Protein AF-A0A662YTM9-F1 (afdb_monomer_lite)

Foldseek 3Di:
DDWDWDDDPNFIKIKDDDDDDDDDPPDDDDDDDDDDDADADDDDDDDDDDDDDDDDDDDDDDDDDDDDDDDDDDDDDDDDDDDDDDDDPDDDIDMDTLVQWFKWFWDDDCFTWIWTAGPVRDIDDIDTDRHDCPVVVVVVSCVPWPWAADPVDNRMIGTQDDPCVVVVVVCVVPVPDNVPNVVVCVPDVPVVVVPPLPPPLPPPPPPDDDDDDDDDDDDDDDDPCVPCVPDPDPPPDPDDDPDDDPDPDDDDPDDDDADDDDAQDPVNQVVQADPVGHRNCVPVVCCNHPSDPDPCVPPVVLPPPPPVVLLVLLLVQLLPEPCVDPCNHDPPRVLSVLLSVLLQVVCVVCVVQHDDRQLSLQLSLLCVVVVDSVSSSVVSVVVCVVQVCCRDPVNVVLQVLLVVLLVVLLQPFAVQLVLCLVLVNSSVVLCSVCNNNVLSQQAPSVLSVVLVVVQVVCPPHVVLSSLLVVLVCVVCSVVCVVVVDHPVRVSVVSVVNGHPDDSVSSSVSSNVSVVVVVVLVVQPKDWPDKDWDQDPVDNSDIDIDTDIDHDLVSVVVVVVSSVRRHPDDDDVVPCVVRDPCPPPDDDPPFDDAFFFLQCLLVQQVAADDDFLADDPPAPCNVPPVLSVVLNVQNVQQNPDGPPDQRDWDDDDQLLLQLLLVLLVLLVVCCVPAADPLLVVQVVVCVVFQVDDSRDQGTQRRLQVLLCVQANAGEGEHRADTPLLSQLLCLLLNYHYAYAAAGDSVDSQDDLGCGSLLVVQQQSSQSSHNLSSLLSNLLSLLSHRFDPLVSLLSVLLCCLPQAFAWEADPNAIHDNHSVLSRHSVLSVVCRDPNAAEAADASVPSSPDDDDSPDHDNYHHYDNDSVRSSVNSVVVSVVGDHQWHWDQDNVRSGIQTHNDPVSVVVVVVVVVVVVVVVSVVVSVCCVPPVD

pLDDT: mean 70.59, std 24.56, range [21.88, 98.44]

Radius of gyration: 43.76 Å; chains: 1; bounding box: 80×128×124 Å

InterPro domains:
  IPR000195 Rab-GAP-TBC domain [PF00566] (307-481)
  IPR000195 Rab-GAP-TBC domain [PS50086] (180-459)
  IPR000195 Rab-GAP-TBC domain [SM00164] (246-484)
  IPR001273 Aromatic amino acid hydroxylase [PTHR11473] (510-928)
  IPR005963 Tryptophan 5-monooxygenase [TIGR01270] (507-924)
  IPR018301 Aromatic amino acid hydroxylase, iron/copper binding site [PS00367] (753-764)
  IPR019774 Aromatic amino acid hydroxylase, C-terminal [PF00351] (591-920)
  IPR019774 Aromatic amino acid hydroxylase, C-terminal [PR00372] (619-638)
  IPR019774 Aromatic amino acid hydroxylase, C-terminal [PR00372] (710-732)
  IPR019774 Aromatic amino acid hydroxylase, C-terminal [PR00372] (774-793)
  IPR019774 Aromatic amino acid hydroxylase, C-terminal [PR00372] (814-832)
  IPR019774 Aromatic amino acid hydroxylase, C-terminal [PR00372] (845-864)
  IPR019774 Aromatic amino acid hydroxylase, C-terminal [PR00372] (880-898)
  IPR019774 Aromatic amino acid hydroxylase, C-terminal [PS51410] (578-924)
  IPR021935 Small G protein signalling modulator 1/2, Rab-binding domain [PF12068] (32-172)
  IPR035969 Rab-GAP-TBC domain superfamily [SSF47923] (310-418)
  IPR035969 Rab-GAP-TBC domain superfamily [SSF47923] (395-517)
  IPR036329 Aromatic amino acid monoxygenase, C-terminal domain superfamily [SSF56534] (590-923)
  IPR036951 Aromatic amino acid hydroxylase superfamily [G3DSA:1.10.800.10] (583-929)
  IPR041904 Tryptophan 5-hydroxylase, catalytic domain [cd03346] (591-877)

Structure (mmCIF, N/CA/C/O backbone):
data_AF-A0A662YTM9-F1
#
_entry.id   AF-A0A662YTM9-F1
#
loop_
_atom_site.group_PDB
_atom_site.id
_atom_site.type_symbol
_atom_site.label_atom_id
_atom_site.label_alt_id
_atom_site.label_comp_id
_atom_site.label_asym_id
_atom_site.label_entity_id
_atom_site.label_seq_id
_atom_site.pdbx_PDB_ins_code
_atom_site.Cartn_x
_atom_site.Cartn_y
_atom_site.Cartn_z
_atom_site.occupancy
_atom_site.B_iso_or_equiv
_atom_site.auth_seq_id
_atom_site.auth_comp_id
_atom_site.auth_asym_id
_atom_site.auth_atom_id
_atom_site.pdbx_PDB_model_num
ATOM 1 N N . MET A 1 1 ? 3.601 64.163 -19.901 1.00 48.66 1 MET A N 1
ATOM 2 C CA . MET A 1 1 ? 4.148 63.364 -18.777 1.00 48.66 1 MET A CA 1
ATOM 3 C C . MET A 1 1 ? 3.571 61.963 -18.907 1.00 48.66 1 MET A C 1
ATOM 5 O O . MET A 1 1 ? 2.441 61.875 -19.371 1.00 48.66 1 MET A O 1
ATOM 9 N N . ALA A 1 2 ? 4.310 60.903 -18.575 1.00 45.44 2 ALA A N 1
ATOM 10 C CA . ALA A 1 2 ? 3.860 59.524 -18.781 1.00 45.44 2 ALA A CA 1
ATOM 11 C C . ALA A 1 2 ? 3.824 58.744 -17.459 1.00 45.44 2 ALA A C 1
ATOM 13 O O . ALA A 1 2 ? 4.772 58.798 -16.676 1.00 45.44 2 ALA A O 1
ATOM 14 N N . ALA A 1 3 ? 2.732 58.015 -17.234 1.00 50.56 3 ALA A N 1
ATOM 15 C CA . ALA A 1 3 ? 2.561 57.075 -16.132 1.00 50.56 3 ALA A CA 1
ATOM 16 C C . ALA A 1 3 ? 2.044 55.750 -16.701 1.00 50.56 3 ALA A C 1
ATOM 18 O O . ALA A 1 3 ? 1.132 55.758 -17.531 1.00 50.56 3 ALA A O 1
ATOM 19 N N . SER A 1 4 ? 2.605 54.627 -16.266 1.00 49.44 4 SER A N 1
ATOM 20 C CA . SER A 1 4 ? 2.210 53.295 -16.726 1.00 49.44 4 SER A CA 1
ATOM 21 C C . SER A 1 4 ? 2.137 52.306 -15.566 1.00 49.44 4 SER A C 1
ATOM 23 O O . SER A 1 4 ? 2.869 52.411 -14.584 1.00 49.44 4 SER A O 1
ATOM 25 N N . ALA A 1 5 ? 1.226 51.341 -15.691 1.00 50.53 5 ALA A N 1
ATOM 26 C CA . ALA A 1 5 ? 1.127 50.176 -14.824 1.00 50.53 5 ALA A CA 1
ATOM 27 C C . ALA A 1 5 ? 1.207 48.935 -15.718 1.00 50.53 5 ALA A C 1
ATOM 29 O O . ALA A 1 5 ? 0.429 48.811 -16.666 1.00 50.53 5 ALA A O 1
ATOM 30 N N . ALA A 1 6 ? 2.165 48.052 -15.450 1.00 51.41 6 ALA A N 1
ATOM 31 C CA . ALA A 1 6 ? 2.406 46.856 -16.250 1.00 51.41 6 ALA A CA 1
ATOM 32 C C . ALA A 1 6 ? 2.897 45.704 -15.366 1.00 51.41 6 ALA A C 1
ATOM 34 O O . ALA A 1 6 ? 3.540 45.927 -14.339 1.00 51.41 6 ALA A O 1
ATOM 35 N N . GLY A 1 7 ? 2.609 44.472 -15.787 1.00 43.28 7 GLY A N 1
ATOM 36 C CA . GLY A 1 7 ? 3.242 43.287 -15.218 1.00 43.28 7 GLY A CA 1
ATOM 37 C C . GLY A 1 7 ? 4.648 43.114 -15.789 1.00 43.28 7 GLY A C 1
ATOM 38 O O . GLY A 1 7 ? 4.822 43.133 -17.009 1.00 43.28 7 GLY A O 1
ATOM 39 N N . LYS A 1 8 ? 5.637 42.924 -14.915 1.00 38.62 8 LYS A N 1
ATOM 40 C CA . LYS A 1 8 ? 6.994 42.493 -15.267 1.00 38.62 8 LYS A CA 1
ATOM 41 C C . LYS A 1 8 ? 7.448 41.440 -14.270 1.00 38.62 8 LYS A C 1
ATOM 43 O O . LYS A 1 8 ? 7.275 41.620 -13.072 1.00 38.62 8 LYS A O 1
ATOM 48 N N . ASP A 1 9 ? 8.019 40.353 -14.779 1.00 38.50 9 ASP A N 1
ATOM 49 C CA . ASP A 1 9 ? 8.749 39.356 -13.985 1.00 38.50 9 ASP A CA 1
ATOM 50 C C . ASP A 1 9 ? 7.961 38.773 -12.787 1.00 38.50 9 ASP A C 1
ATOM 52 O O . ASP A 1 9 ? 8.529 38.354 -11.784 1.00 38.50 9 ASP A O 1
ATOM 56 N N . GLY A 1 10 ? 6.626 38.725 -12.907 1.00 46.97 10 GLY A N 1
ATOM 57 C CA . GLY A 1 10 ? 5.700 38.222 -11.884 1.00 46.97 10 GLY A CA 1
ATOM 58 C C . GLY A 1 10 ? 5.168 39.273 -10.900 1.00 46.97 10 GLY A C 1
ATOM 59 O O . GLY A 1 10 ? 4.186 38.999 -10.212 1.00 46.97 10 GLY A O 1
ATOM 60 N N . GLU A 1 11 ? 5.736 40.481 -10.870 1.00 46.38 11 GLU A N 1
ATOM 61 C CA . GLU A 1 11 ? 5.270 41.597 -10.040 1.00 46.38 11 GLU A CA 1
ATOM 62 C C . GLU A 1 11 ? 4.541 42.678 -10.857 1.00 46.38 11 GLU A C 1
ATOM 64 O O . GLU A 1 11 ? 4.638 42.753 -12.087 1.00 46.38 11 GLU A O 1
ATOM 69 N N . LEU A 1 12 ? 3.765 43.519 -10.164 1.00 58.22 12 LEU A N 1
ATOM 70 C CA . LEU A 1 12 ? 2.922 44.542 -10.782 1.00 58.22 12 LEU A CA 1
ATOM 71 C C . LEU A 1 12 ? 3.254 45.922 -10.209 1.00 58.22 12 LEU A C 1
ATOM 73 O O . LEU A 1 12 ? 3.000 46.222 -9.040 1.00 58.22 12 LEU A O 1
ATOM 77 N N . VAL A 1 13 ? 3.862 46.752 -11.057 1.00 54.19 13 VAL A N 1
ATOM 78 C CA . VAL A 1 13 ? 4.555 47.986 -10.666 1.00 54.19 13 VAL A CA 1
ATOM 79 C C . VAL A 1 13 ? 3.991 49.179 -11.433 1.00 54.19 13 VAL A C 1
ATOM 81 O O . VAL A 1 13 ? 3.641 49.071 -12.611 1.00 54.19 13 VAL A O 1
ATOM 84 N N . VAL A 1 14 ? 3.914 50.327 -10.757 1.00 60.53 14 VAL A N 1
ATOM 85 C CA . VAL A 1 14 ? 3.622 51.632 -11.368 1.00 60.53 14 VAL A CA 1
ATOM 86 C C . VAL A 1 14 ? 4.927 52.394 -11.568 1.00 60.53 14 VAL A C 1
ATOM 88 O O . VAL A 1 14 ? 5.715 52.512 -10.631 1.00 60.53 14 VAL A O 1
ATOM 91 N N . GLU A 1 15 ? 5.135 52.948 -12.762 1.00 59.75 15 GLU A N 1
ATOM 92 C CA . GLU A 1 15 ? 6.271 53.815 -13.095 1.00 59.75 15 GLU A CA 1
ATOM 93 C C . GLU A 1 15 ? 5.786 55.181 -13.612 1.00 59.75 15 GLU A C 1
ATOM 95 O O . GLU A 1 15 ? 4.810 55.269 -14.362 1.00 59.75 15 GLU A O 1
ATOM 100 N N . TYR A 1 16 ? 6.485 56.255 -13.229 1.00 61.31 16 TYR A N 1
ATOM 101 C CA . TYR A 1 16 ? 6.232 57.618 -13.703 1.00 61.31 16 TYR A CA 1
ATOM 102 C C . TYR A 1 16 ? 7.506 58.297 -14.229 1.00 61.31 16 TYR A C 1
ATOM 104 O O . TYR A 1 16 ? 8.524 58.333 -13.531 1.00 61.31 16 TYR A O 1
ATOM 112 N N . LYS A 1 17 ? 7.434 58.889 -15.434 1.00 50.66 17 LYS A N 1
ATOM 113 C CA . LYS A 1 17 ? 8.547 59.596 -16.100 1.00 50.66 17 LYS A CA 1
ATOM 114 C C . LYS A 1 17 ? 8.104 60.903 -16.797 1.00 50.66 17 LYS A C 1
ATOM 116 O O . LYS A 1 17 ? 7.040 60.949 -17.432 1.00 50.66 17 LYS A O 1
ATOM 121 N N . PRO A 1 18 ? 8.916 61.979 -16.745 1.00 47.62 18 PRO A N 1
ATOM 122 C CA . PRO A 1 18 ? 8.770 63.118 -17.652 1.00 47.62 18 PRO A CA 1
ATOM 123 C C . PRO A 1 18 ? 9.145 62.715 -19.092 1.00 47.62 18 PRO A C 1
ATOM 125 O O . PRO A 1 18 ? 9.926 61.788 -19.287 1.00 47.62 18 PRO A O 1
ATOM 128 N N . LEU A 1 19 ? 8.598 63.413 -20.095 1.00 45.22 19 LEU A N 1
ATOM 129 C CA . LEU A 1 19 ? 9.087 63.310 -21.479 1.00 45.22 19 LEU A CA 1
ATOM 130 C C . LEU A 1 19 ? 10.205 64.331 -21.710 1.00 45.22 19 LEU A C 1
ATOM 132 O O . LEU A 1 19 ? 10.236 65.366 -21.040 1.00 45.22 19 LEU A O 1
ATOM 136 N N . GLU A 1 20 ? 11.069 64.046 -22.680 1.00 37.53 20 GLU A N 1
ATOM 137 C CA . GLU A 1 20 ? 12.100 64.964 -23.173 1.00 37.53 20 GLU A CA 1
ATOM 138 C C . GLU A 1 20 ? 11.768 65.409 -24.614 1.00 37.53 20 GLU A C 1
ATOM 140 O O . GLU A 1 20 ? 10.927 64.801 -25.274 1.00 37.53 20 GLU A O 1
ATOM 145 N N . ASP A 1 21 ? 12.342 66.542 -25.020 1.00 34.75 21 ASP A N 1
ATOM 146 C CA . ASP A 1 21 ? 11.823 67.542 -25.975 1.00 34.75 21 ASP A CA 1
ATOM 147 C C . ASP A 1 21 ? 11.325 67.075 -27.364 1.00 34.75 21 ASP A C 1
ATOM 149 O O . ASP A 1 21 ? 11.832 66.117 -27.945 1.00 34.75 21 ASP A O 1
ATOM 153 N N . GLY A 1 22 ? 10.378 67.830 -27.958 1.00 34.25 22 GLY A N 1
ATOM 154 C CA . GLY A 1 22 ? 9.913 67.551 -29.330 1.00 34.25 22 GLY A CA 1
ATOM 155 C C . GLY A 1 22 ? 8.755 68.371 -29.936 1.00 34.25 22 GLY A C 1
ATOM 156 O O . GLY A 1 22 ? 8.042 67.817 -30.768 1.00 34.25 22 GLY A O 1
ATOM 157 N N . VAL A 1 23 ? 8.516 69.643 -29.569 1.00 35.28 23 VAL A N 1
ATOM 158 C CA . VAL A 1 23 ? 7.494 70.500 -30.237 1.00 35.28 23 VAL A CA 1
ATOM 159 C C . VAL A 1 23 ? 8.000 71.939 -30.437 1.00 35.28 23 VAL A C 1
ATOM 161 O O . VAL A 1 23 ? 8.730 72.465 -29.601 1.00 35.28 23 VAL A O 1
ATOM 164 N N . ASP A 1 24 ? 7.616 72.558 -31.559 1.00 32.94 24 ASP A N 1
ATOM 165 C CA . ASP A 1 24 ? 8.043 73.892 -32.011 1.00 32.94 24 ASP A CA 1
ATOM 166 C C . ASP A 1 24 ? 7.573 75.061 -31.107 1.00 32.94 24 ASP A C 1
ATOM 168 O O . ASP A 1 24 ? 6.489 75.046 -30.525 1.00 32.94 24 ASP A O 1
ATOM 172 N N . LEU A 1 25 ? 8.401 76.107 -31.029 1.00 31.91 25 LEU A N 1
ATOM 173 C CA . LEU A 1 25 ? 8.274 77.282 -30.153 1.00 31.91 25 LEU A CA 1
ATOM 174 C C . LEU A 1 25 ? 7.500 78.461 -30.784 1.00 31.91 25 LEU A C 1
ATOM 176 O O . LEU A 1 25 ? 7.321 79.498 -30.143 1.00 31.91 25 LEU A O 1
ATOM 180 N N . SER A 1 26 ? 7.050 78.333 -32.034 1.00 29.78 26 SER A N 1
ATOM 181 C CA . SER A 1 26 ? 6.599 79.454 -32.877 1.00 29.78 26 SER A CA 1
ATOM 182 C C . SER A 1 26 ? 5.278 80.144 -32.489 1.00 29.78 26 SER A C 1
ATOM 184 O O . SER A 1 26 ? 5.025 81.248 -32.969 1.00 29.78 26 SER A O 1
ATOM 186 N N . ASN A 1 27 ? 4.445 79.553 -31.621 1.00 29.73 27 ASN A N 1
ATOM 187 C CA . ASN A 1 27 ? 3.077 80.031 -31.336 1.00 29.73 27 ASN A CA 1
ATOM 188 C C . ASN A 1 27 ? 2.823 80.515 -29.886 1.00 29.73 27 ASN A C 1
ATOM 190 O O . ASN A 1 27 ? 1.672 80.642 -29.466 1.00 29.73 27 ASN A O 1
ATOM 194 N N . MET A 1 28 ? 3.864 80.820 -29.100 1.00 28.69 28 MET A N 1
ATOM 195 C CA . MET A 1 28 ? 3.689 81.386 -27.751 1.00 28.69 28 MET A CA 1
ATOM 196 C C . MET A 1 28 ? 3.404 82.900 -27.764 1.00 28.69 28 MET A C 1
ATOM 198 O O . MET A 1 28 ? 4.314 83.717 -27.904 1.00 28.69 28 MET A O 1
ATOM 202 N N . LEU A 1 29 ? 2.152 83.290 -27.493 1.00 24.97 29 LEU A N 1
ATOM 203 C CA . LEU A 1 29 ? 1.823 84.637 -27.006 1.00 24.97 29 LEU A CA 1
ATOM 204 C C . LEU A 1 29 ? 1.776 84.642 -25.472 1.00 24.97 29 LEU A C 1
ATOM 206 O O . LEU A 1 29 ? 0.922 84.008 -24.858 1.00 24.97 29 LEU A O 1
ATOM 210 N N . TYR A 1 30 ? 2.699 85.378 -24.851 1.00 26.84 30 TYR A N 1
ATOM 211 C CA . TYR A 1 30 ? 2.781 85.507 -23.396 1.00 26.84 30 TYR A CA 1
ATOM 212 C C . TYR A 1 30 ? 1.666 86.396 -22.822 1.00 26.84 30 TYR A C 1
ATOM 214 O O . TYR A 1 30 ? 1.567 87.576 -23.160 1.00 26.84 30 TYR A O 1
ATOM 222 N N . ALA A 1 31 ? 0.934 85.866 -21.841 1.00 23.20 31 ALA A N 1
ATOM 223 C CA . ALA A 1 31 ? 0.278 86.649 -20.795 1.00 23.20 31 ALA A CA 1
ATOM 224 C C . ALA A 1 31 ? 1.023 86.412 -19.468 1.00 23.20 31 ALA A C 1
ATOM 226 O O . ALA A 1 31 ? 1.487 85.305 -19.194 1.00 23.20 31 ALA A O 1
ATOM 227 N N . GLY A 1 32 ? 1.228 87.468 -18.681 1.00 27.53 32 GLY A N 1
ATOM 228 C CA . GLY A 1 32 ? 2.169 87.446 -17.561 1.00 27.53 32 GLY A CA 1
ATOM 229 C C . GLY A 1 32 ? 1.555 87.071 -16.211 1.00 27.53 32 GLY A C 1
ATOM 230 O O . GLY A 1 32 ? 0.574 87.681 -15.805 1.00 27.53 32 GLY A O 1
ATOM 231 N N . LYS A 1 33 ? 2.280 86.204 -15.488 1.00 35.59 33 LYS A N 1
ATOM 232 C CA . LYS A 1 33 ? 2.150 85.841 -14.063 1.00 35.59 33 LYS A CA 1
ATOM 233 C C . LYS A 1 33 ? 0.935 85.012 -13.612 1.00 35.59 33 LYS A C 1
ATOM 235 O O . LYS A 1 33 ? -0.209 85.326 -13.896 1.00 35.59 33 LYS A O 1
ATOM 240 N N . ASP A 1 34 ? 1.297 84.056 -12.753 1.00 32.56 34 ASP A N 1
ATOM 241 C CA . ASP A 1 34 ? 0.518 83.365 -11.721 1.00 32.56 34 ASP A CA 1
ATOM 242 C C . ASP A 1 34 ? -0.637 82.442 -12.177 1.00 32.56 34 ASP A C 1
ATOM 244 O O . ASP A 1 34 ? -1.502 82.802 -12.963 1.00 32.56 34 ASP A O 1
ATOM 248 N N . SER A 1 35 ? -0.676 81.240 -11.580 1.00 25.56 35 SER A N 1
ATOM 249 C CA . SER A 1 35 ? -1.536 80.078 -11.912 1.00 25.56 35 SER A CA 1
ATOM 250 C C . SER A 1 35 ? -1.122 79.281 -13.164 1.00 25.56 35 SER A C 1
ATOM 252 O O . SER A 1 35 ? -0.999 79.804 -14.267 1.00 25.56 35 SER A O 1
ATOM 254 N N . SER A 1 36 ? -0.898 77.975 -12.991 1.00 30.27 36 SER A N 1
ATOM 255 C CA . SER A 1 36 ? -0.356 77.073 -14.016 1.00 30.27 36 SER A CA 1
ATOM 256 C C . SER A 1 36 ? -1.427 76.382 -14.871 1.00 30.27 36 SER A C 1
ATOM 258 O O . SER A 1 36 ? -2.260 75.663 -14.334 1.00 30.27 36 SER A O 1
ATOM 260 N N . SER A 1 37 ? -1.301 76.504 -16.196 1.00 28.20 37 SER A N 1
ATOM 261 C CA . SER A 1 37 ? -1.663 75.496 -17.219 1.00 28.20 37 SER A CA 1
ATOM 262 C C . SER A 1 37 ? -2.998 74.734 -17.086 1.00 28.20 37 SER A C 1
ATOM 264 O O . SER A 1 37 ? -3.103 73.697 -16.423 1.00 28.20 37 SER A O 1
ATOM 266 N N . VAL A 1 38 ? -3.963 75.201 -17.876 1.00 23.20 38 VAL A N 1
ATOM 267 C CA . VAL A 1 38 ? -5.218 74.546 -18.284 1.00 23.20 38 VAL A CA 1
ATOM 268 C C . VAL A 1 38 ? -4.973 73.659 -19.527 1.00 23.20 38 VAL A C 1
ATOM 270 O O . VAL A 1 38 ? -4.211 74.086 -20.387 1.00 23.20 38 VAL A O 1
ATOM 273 N N . VAL A 1 39 ? -5.573 72.450 -19.563 1.00 26.31 39 VAL A N 1
ATOM 274 C CA . VAL A 1 39 ? -6.318 71.747 -20.660 1.00 26.31 39 VAL A CA 1
ATOM 275 C C . VAL A 1 39 ? -5.818 71.987 -22.118 1.00 26.31 39 VAL A C 1
ATOM 277 O O . VAL A 1 39 ? -5.562 73.111 -22.517 1.00 26.31 39 VAL A O 1
ATOM 280 N N . GLU A 1 40 ? -5.638 70.996 -23.008 1.00 23.55 40 GLU A N 1
ATOM 281 C CA . GLU A 1 40 ? -6.665 70.049 -23.492 1.00 23.55 40 GLU A CA 1
ATOM 282 C C . GLU A 1 40 ? -6.084 68.817 -24.222 1.00 23.55 40 GLU A C 1
ATOM 284 O O . GLU A 1 40 ? -4.988 68.893 -24.774 1.00 23.55 40 GLU A O 1
ATOM 289 N N . TRP A 1 41 ? -6.828 67.703 -24.272 1.00 23.42 41 TRP A N 1
ATOM 290 C CA . TRP A 1 41 ? -6.665 66.625 -25.268 1.00 23.42 41 TRP A CA 1
ATOM 291 C C . TRP A 1 41 ? -7.917 66.598 -26.150 1.00 23.42 41 TRP A C 1
ATOM 293 O O . TRP A 1 41 ? -9.028 66.538 -25.623 1.00 23.42 41 TRP A O 1
ATOM 303 N N . THR A 1 42 ? -7.760 66.566 -27.473 1.00 24.41 42 THR A N 1
ATOM 304 C CA . THR A 1 42 ? -8.874 66.322 -28.401 1.00 24.41 42 THR A CA 1
ATOM 305 C C . THR A 1 42 ? -8.960 64.848 -28.799 1.00 24.41 42 THR A C 1
ATOM 307 O O . THR A 1 42 ? -7.962 64.156 -28.992 1.00 24.41 42 THR A O 1
ATOM 310 N N . GLN A 1 43 ? -10.196 64.356 -28.872 1.00 24.59 43 GLN A N 1
ATOM 311 C CA . GLN A 1 43 ? -10.535 62.965 -29.177 1.00 24.59 43 GLN A CA 1
ATOM 312 C C . GLN A 1 43 ? -10.393 62.659 -30.676 1.00 24.59 43 GLN A C 1
ATOM 314 O O . GLN A 1 43 ? -10.465 63.556 -31.513 1.00 24.59 43 GLN A O 1
ATOM 319 N N . SER A 1 44 ? -10.331 61.370 -31.021 1.00 29.66 44 SER A N 1
ATOM 320 C CA . SER A 1 44 ? -10.654 60.888 -32.369 1.00 29.66 44 SER A CA 1
ATOM 321 C C . SER A 1 44 ? -11.756 59.822 -32.303 1.00 29.66 44 SER A C 1
ATOM 323 O O . SER A 1 44 ? -11.654 58.889 -31.504 1.00 29.66 44 SER A O 1
ATOM 325 N N . PRO A 1 45 ? -12.823 59.955 -33.112 1.00 31.38 45 PRO A N 1
ATOM 326 C CA . PRO A 1 45 ? -13.769 58.867 -33.327 1.00 31.38 45 PRO A CA 1
ATOM 327 C C . PRO A 1 45 ? -13.986 58.522 -34.815 1.00 31.38 45 PRO A C 1
ATOM 329 O O . PRO A 1 45 ? -14.348 59.368 -35.626 1.00 31.38 45 PRO A O 1
ATOM 332 N N . THR A 1 46 ? -13.920 57.217 -35.098 1.00 26.27 46 THR A N 1
ATOM 333 C CA . THR A 1 46 ? -14.663 56.473 -36.144 1.00 26.27 46 THR A CA 1
ATOM 334 C C . THR A 1 46 ? -14.435 56.704 -37.656 1.00 26.27 46 THR A C 1
ATOM 336 O O . THR A 1 46 ? -14.547 57.798 -38.187 1.00 26.27 46 THR A O 1
ATOM 339 N N . GLU A 1 47 ? -14.351 55.549 -38.334 1.00 25.34 47 GLU A N 1
ATOM 340 C CA . GLU A 1 47 ? -14.773 55.218 -39.713 1.00 25.34 47 GLU A CA 1
ATOM 341 C C . GLU A 1 47 ? -13.880 55.466 -40.965 1.00 25.34 47 GLU A C 1
ATOM 343 O O . GLU A 1 47 ? -13.641 56.581 -41.410 1.00 25.34 47 GLU A O 1
ATOM 348 N N . ARG A 1 48 ? -13.625 54.323 -41.640 1.00 24.30 48 ARG A N 1
ATOM 349 C CA . ARG A 1 48 ? -13.558 54.046 -43.100 1.00 24.30 48 ARG A CA 1
ATOM 350 C C . ARG A 1 48 ? -12.275 54.231 -43.943 1.00 24.30 48 ARG A C 1
ATOM 352 O O . ARG A 1 48 ? -11.683 55.291 -44.067 1.00 24.30 48 ARG A O 1
ATOM 359 N N . THR A 1 49 ? -12.082 53.175 -44.751 1.00 22.86 49 THR A N 1
ATOM 360 C CA . THR A 1 49 ? -11.527 53.099 -46.126 1.00 22.86 49 THR A CA 1
ATOM 361 C C . THR A 1 49 ? -10.024 53.255 -46.415 1.00 22.86 49 THR A C 1
ATOM 363 O O . THR A 1 49 ? -9.523 54.351 -46.594 1.00 22.86 49 THR A O 1
ATOM 366 N N . GLN A 1 50 ? -9.442 52.094 -46.758 1.00 24.39 50 GLN A N 1
ATOM 367 C CA . GLN A 1 50 ? -8.657 51.796 -47.976 1.00 24.39 50 GLN A CA 1
ATOM 368 C C . GLN A 1 50 ? -7.252 52.393 -48.233 1.00 24.39 50 GLN A C 1
ATOM 370 O O . GLN A 1 50 ? -7.045 53.596 -48.260 1.00 24.39 50 GLN A O 1
ATOM 375 N N . LYS A 1 51 ? -6.409 51.467 -48.731 1.00 24.64 51 LYS A N 1
ATOM 376 C CA . LYS A 1 51 ? -5.282 51.598 -49.682 1.00 24.64 51 LYS A CA 1
ATOM 377 C C . LYS A 1 51 ? -3.884 52.005 -49.183 1.00 24.64 51 LYS A C 1
ATOM 379 O O . LYS A 1 51 ? -3.584 53.179 -49.053 1.00 24.64 51 LYS A O 1
ATOM 384 N N . ASN A 1 52 ? -3.035 50.969 -49.189 1.00 23.05 52 ASN A N 1
ATOM 385 C CA . ASN A 1 52 ? -1.770 50.841 -49.937 1.00 23.05 52 ASN A CA 1
ATOM 386 C C . ASN A 1 52 ? -0.567 51.757 -49.640 1.00 23.05 52 ASN A C 1
ATOM 388 O O . ASN A 1 52 ? -0.705 52.952 -49.428 1.00 23.05 52 ASN A O 1
ATOM 392 N N . ALA A 1 53 ? 0.603 51.157 -49.914 1.00 23.66 53 ALA A N 1
ATOM 393 C CA . ALA A 1 53 ? 1.863 51.779 -50.335 1.00 23.66 53 ALA A CA 1
ATOM 394 C C . ALA A 1 53 ? 2.694 52.525 -49.262 1.00 23.66 53 ALA A C 1
ATOM 396 O O . ALA A 1 53 ? 2.150 53.259 -48.449 1.00 23.66 53 ALA A O 1
ATOM 397 N N . GLU A 1 54 ? 4.032 52.440 -49.249 1.00 23.23 54 GLU A N 1
ATOM 398 C CA . GLU A 1 54 ? 4.974 51.418 -49.770 1.00 23.23 54 GLU A CA 1
ATOM 399 C C . GLU A 1 54 ? 6.414 51.775 -49.329 1.00 23.23 54 GLU A C 1
ATOM 401 O O . GLU A 1 54 ? 6.640 52.926 -48.973 1.00 23.23 54 GLU A O 1
ATOM 406 N N . HIS A 1 55 ? 7.371 50.838 -49.461 1.00 24.73 55 HIS A N 1
ATOM 407 C CA . HIS A 1 55 ? 8.841 51.026 -49.365 1.00 24.73 55 HIS A CA 1
ATOM 408 C C . HIS A 1 55 ? 9.389 51.567 -48.007 1.00 24.73 55 HIS A C 1
ATOM 410 O O . HIS A 1 55 ? 8.918 52.553 -47.461 1.00 24.73 55 HIS A O 1
ATOM 416 N N . GLN A 1 56 ? 10.281 50.877 -47.281 1.00 22.39 56 GLN A N 1
ATOM 417 C CA . GLN A 1 56 ? 11.658 50.410 -47.567 1.00 22.39 56 GLN A CA 1
ATOM 418 C C . GLN A 1 56 ? 12.767 51.475 -47.406 1.00 22.39 56 GLN A C 1
ATOM 420 O O . GLN A 1 56 ? 12.602 52.627 -47.789 1.00 22.39 56 GLN A O 1
ATOM 425 N N . HIS A 1 57 ? 13.930 50.975 -46.953 1.00 24.00 57 HIS A N 1
ATOM 426 C CA . HIS A 1 57 ? 15.283 51.565 -46.896 1.00 24.00 57 HIS A CA 1
ATOM 427 C C . HIS A 1 57 ? 15.687 52.433 -45.681 1.00 24.00 57 HIS A C 1
ATOM 429 O O . HIS A 1 57 ? 14.898 53.242 -45.208 1.00 24.00 57 HIS A O 1
ATOM 435 N N . SER A 1 58 ? 16.935 52.369 -45.176 1.00 22.14 58 SER A N 1
ATOM 436 C CA . SER A 1 58 ? 17.951 51.275 -45.163 1.00 22.14 58 SER A CA 1
ATOM 437 C C . SER A 1 58 ? 19.212 51.678 -44.368 1.00 22.14 58 SER A C 1
ATOM 439 O O . SER A 1 58 ? 19.624 52.824 -44.503 1.00 22.14 58 SER A O 1
ATOM 441 N N . TYR A 1 59 ? 19.886 50.688 -43.751 1.00 24.02 59 TYR A N 1
ATOM 442 C CA . TYR A 1 59 ? 21.352 50.609 -43.496 1.00 24.02 59 TYR A CA 1
ATOM 443 C C . TYR A 1 59 ? 21.909 51.547 -42.384 1.00 24.02 59 TYR A C 1
ATOM 445 O O . TYR A 1 59 ? 21.538 52.710 -42.306 1.00 24.02 59 TYR A O 1
ATOM 453 N N . GLU A 1 60 ? 22.591 51.033 -41.344 1.00 23.64 60 GLU A N 1
ATOM 454 C CA . GLU A 1 60 ? 24.046 50.713 -41.190 1.00 23.64 60 GLU A CA 1
ATOM 455 C C . GLU A 1 60 ? 24.732 51.783 -40.300 1.00 23.64 60 GLU A C 1
ATOM 457 O O . GLU A 1 60 ? 24.278 52.922 -40.271 1.00 23.64 60 GLU A O 1
ATOM 462 N N . ALA A 1 61 ? 25.811 51.538 -39.543 1.00 26.02 61 ALA A N 1
ATOM 463 C CA . ALA A 1 61 ? 26.425 50.306 -39.017 1.00 26.02 61 ALA A CA 1
ATOM 464 C C . ALA A 1 61 ? 27.386 50.676 -37.851 1.00 26.02 61 ALA A C 1
ATOM 466 O O . ALA A 1 61 ? 27.744 51.842 -37.723 1.00 26.02 61 ALA A O 1
ATOM 467 N N . GLU A 1 62 ? 27.788 49.672 -37.055 1.00 24.45 62 GLU A N 1
ATOM 468 C CA . GLU A 1 62 ? 29.071 49.517 -36.317 1.00 24.45 62 GLU A CA 1
ATOM 469 C C . GLU A 1 62 ? 29.677 50.662 -35.459 1.00 24.45 62 GLU A C 1
ATOM 471 O O . GLU A 1 62 ? 29.794 51.810 -35.867 1.00 24.45 62 GLU A O 1
ATOM 476 N N . TRP A 1 63 ? 30.190 50.306 -34.271 1.00 26.17 63 TRP A N 1
ATOM 477 C CA . TRP A 1 63 ? 31.633 50.338 -33.934 1.00 26.17 63 TRP A CA 1
ATOM 478 C C . TRP A 1 63 ? 31.877 49.594 -32.604 1.00 26.17 63 TRP A C 1
ATOM 480 O O . TRP A 1 63 ? 30.934 49.295 -31.871 1.00 26.17 63 TRP A O 1
ATOM 490 N N . ASP A 1 64 ? 33.131 49.228 -32.332 1.00 24.34 64 ASP A N 1
ATOM 491 C CA . ASP A 1 64 ? 33.462 47.985 -31.618 1.00 24.34 64 ASP A CA 1
ATOM 492 C C . ASP A 1 64 ? 34.354 48.161 -30.358 1.00 24.34 64 ASP A C 1
ATOM 494 O O . ASP A 1 64 ? 34.990 49.194 -30.153 1.00 24.34 64 ASP A O 1
ATOM 498 N N . MET A 1 65 ? 34.461 47.077 -29.579 1.00 23.66 65 MET A N 1
ATOM 499 C CA . MET A 1 65 ? 35.598 46.663 -28.736 1.00 23.66 65 MET A CA 1
ATOM 500 C C . MET A 1 65 ? 35.990 47.394 -27.414 1.00 23.66 65 MET A C 1
ATOM 502 O O . MET A 1 65 ? 36.728 48.373 -27.392 1.00 23.66 65 MET A O 1
ATOM 506 N N . ILE A 1 66 ? 35.742 46.659 -26.309 1.00 23.66 66 ILE A N 1
ATOM 507 C CA . ILE A 1 66 ? 36.748 46.147 -25.328 1.00 23.66 66 ILE A CA 1
ATOM 508 C C . ILE A 1 66 ? 37.271 47.014 -24.141 1.00 23.66 66 ILE A C 1
ATOM 510 O O . ILE A 1 66 ? 37.790 48.105 -24.312 1.00 23.66 66 ILE A O 1
ATOM 514 N N . ASN A 1 67 ? 37.202 46.398 -22.935 1.00 21.92 67 ASN A N 1
ATOM 515 C CA . ASN A 1 67 ? 38.049 46.440 -21.705 1.00 21.92 67 ASN A CA 1
ATOM 516 C C . ASN A 1 67 ? 38.823 47.741 -21.335 1.00 21.92 67 ASN A C 1
ATOM 518 O O . ASN A 1 67 ? 39.509 48.331 -22.152 1.00 21.92 67 ASN A O 1
ATOM 522 N N . THR A 1 68 ? 38.979 48.198 -20.081 1.00 22.17 68 THR A N 1
ATOM 523 C CA . THR A 1 68 ? 39.075 47.559 -18.735 1.00 22.17 68 THR A CA 1
ATOM 524 C C . THR A 1 68 ? 38.969 48.700 -17.659 1.00 22.17 68 THR A C 1
ATOM 526 O O . THR A 1 68 ? 38.729 49.834 -18.053 1.00 22.17 68 THR A O 1
ATOM 529 N N . VAL A 1 69 ? 39.129 48.615 -16.319 1.00 21.88 69 VAL A N 1
ATOM 530 C CA . VAL A 1 69 ? 39.589 47.614 -15.317 1.00 21.88 69 VAL A CA 1
ATOM 531 C C . VAL A 1 69 ? 38.697 47.695 -14.052 1.00 21.88 69 VAL A C 1
ATOM 533 O O . VAL A 1 69 ? 38.156 48.748 -13.727 1.00 21.88 69 VAL A O 1
ATOM 536 N N . SER A 1 70 ? 38.598 46.604 -13.287 1.00 23.39 70 SER A N 1
ATOM 537 C CA . SER A 1 70 ? 37.966 46.498 -11.957 1.00 23.39 70 SER A CA 1
ATOM 538 C C . SER A 1 70 ? 38.638 47.321 -10.841 1.00 23.39 70 SER A C 1
ATOM 540 O O . SER A 1 70 ? 39.857 47.442 -10.850 1.00 23.39 70 SER A O 1
ATOM 542 N N . PHE A 1 71 ? 37.905 47.655 -9.759 1.00 22.89 71 PHE A N 1
ATOM 543 C CA . PHE A 1 71 ? 38.433 47.537 -8.379 1.00 22.89 71 PHE A CA 1
ATOM 544 C C . PHE A 1 71 ? 37.355 47.265 -7.296 1.00 22.89 71 PHE A C 1
ATOM 546 O O . PHE A 1 71 ? 36.185 47.606 -7.429 1.00 22.89 71 PHE A O 1
ATOM 553 N N . LYS A 1 72 ? 37.789 46.580 -6.228 1.00 23.45 72 LYS A N 1
ATOM 554 C CA . LYS A 1 72 ? 37.074 46.125 -5.004 1.00 23.45 72 LYS A CA 1
ATOM 555 C C . LYS A 1 72 ? 37.140 47.217 -3.902 1.00 23.45 72 LYS A C 1
ATOM 557 O O . LYS A 1 72 ? 38.040 48.039 -3.989 1.00 23.45 72 LYS A O 1
ATOM 562 N N . LYS A 1 73 ? 36.378 47.264 -2.786 1.00 24.39 73 LYS A N 1
ATOM 563 C CA . LYS A 1 73 ? 35.156 46.608 -2.221 1.00 24.39 73 LYS A CA 1
ATOM 564 C C . LYS A 1 73 ? 34.810 47.363 -0.887 1.00 24.39 73 LYS A C 1
ATOM 566 O O . LYS A 1 73 ? 35.545 48.269 -0.518 1.00 24.39 73 LYS A O 1
ATOM 571 N N . LYS A 1 74 ? 33.718 47.004 -0.178 1.00 22.28 74 LYS A N 1
ATOM 572 C CA . LYS A 1 74 ? 33.328 47.408 1.218 1.00 22.28 74 LYS A CA 1
ATOM 573 C C . LYS A 1 74 ? 34.516 47.601 2.209 1.00 22.28 74 LYS A C 1
ATOM 575 O O . LYS A 1 74 ? 35.498 46.880 2.025 1.00 22.28 74 LYS A O 1
ATOM 580 N N . PRO A 1 75 ? 34.398 48.394 3.315 1.00 27.95 75 PRO A N 1
ATOM 581 C CA . PRO A 1 75 ? 33.163 48.654 4.091 1.00 27.95 75 PRO A CA 1
ATOM 582 C C . PRO A 1 75 ? 32.923 50.110 4.586 1.00 27.95 75 PRO A C 1
ATOM 584 O O . PRO A 1 75 ? 33.692 51.020 4.308 1.00 27.95 75 PRO A O 1
ATOM 587 N N . TYR A 1 76 ? 31.841 50.298 5.358 1.00 22.66 76 TYR A N 1
ATOM 588 C CA . TYR A 1 76 ? 31.494 51.519 6.108 1.00 22.66 76 TYR A CA 1
ATOM 589 C C . TYR A 1 76 ? 32.076 51.507 7.535 1.00 22.66 76 TYR A C 1
ATOM 591 O O . TYR A 1 76 ? 31.959 50.490 8.218 1.00 22.66 76 TYR A O 1
ATOM 599 N N . THR A 1 77 ? 32.535 52.665 8.023 1.00 23.81 77 THR A N 1
ATOM 600 C CA . THR A 1 77 ? 32.533 53.048 9.452 1.00 23.81 77 THR A CA 1
ATOM 601 C C . THR A 1 77 ? 32.309 54.561 9.587 1.00 23.81 77 THR A C 1
ATOM 603 O O . THR A 1 77 ? 32.870 55.325 8.812 1.00 23.81 77 THR A O 1
ATOM 606 N N . ASN A 1 78 ? 31.488 54.950 10.565 1.00 26.61 78 ASN A N 1
ATOM 607 C CA . ASN A 1 78 ? 30.994 56.286 10.954 1.00 26.61 78 ASN A CA 1
ATOM 608 C C . ASN A 1 78 ? 31.851 57.537 10.621 1.00 26.61 78 ASN A C 1
ATOM 610 O O . ASN A 1 78 ? 33.057 57.549 10.853 1.00 26.61 78 ASN A O 1
ATOM 614 N N . GLY A 1 79 ? 31.181 58.645 10.261 1.00 25.06 79 GLY A N 1
ATOM 615 C CA . GLY A 1 79 ? 31.740 60.010 10.236 1.00 25.06 79 GLY A CA 1
ATOM 616 C C . GLY A 1 79 ? 30.697 61.065 9.821 1.00 25.06 79 GLY A C 1
ATOM 617 O O . GLY A 1 79 ? 30.001 60.872 8.830 1.00 25.06 79 GLY A O 1
ATOM 618 N N . GLU A 1 80 ? 30.546 62.143 10.596 1.00 25.56 80 GLU A N 1
ATOM 619 C CA . GLU A 1 80 ? 29.455 63.134 10.481 1.00 25.56 80 GLU A CA 1
ATOM 620 C C . GLU A 1 80 ? 29.785 64.358 9.596 1.00 25.56 80 GLU A C 1
ATOM 622 O O . GLU A 1 80 ? 30.914 64.842 9.602 1.00 25.56 80 GLU A O 1
ATOM 627 N N . GLY A 1 81 ? 28.749 64.956 8.982 1.00 27.02 81 GLY A N 1
ATOM 628 C CA . GLY A 1 81 ? 28.717 66.374 8.566 1.00 27.02 81 GLY A CA 1
ATOM 629 C C . GLY A 1 81 ? 29.489 66.761 7.287 1.00 27.02 81 GLY A C 1
ATOM 630 O O . GLY A 1 81 ? 30.305 66.000 6.786 1.00 27.02 81 GLY A O 1
ATOM 631 N N . THR A 1 82 ? 29.271 67.935 6.677 1.00 25.36 82 THR A N 1
ATOM 632 C CA . THR A 1 82 ? 28.275 69.017 6.899 1.00 25.36 82 THR A CA 1
ATOM 633 C C . THR A 1 82 ? 27.766 69.562 5.538 1.00 25.36 82 THR A C 1
ATOM 635 O O . THR A 1 82 ? 28.009 68.941 4.506 1.00 25.36 82 THR A O 1
ATOM 638 N N . SER A 1 83 ? 26.955 70.632 5.507 1.00 31.50 83 SER A N 1
ATOM 639 C CA . SER A 1 83 ? 25.928 70.841 4.465 1.00 31.50 83 SER A CA 1
ATOM 640 C C . SER A 1 83 ? 26.040 72.108 3.587 1.00 31.50 83 SER A C 1
ATOM 642 O O . SER A 1 83 ? 26.833 73.010 3.848 1.00 31.50 83 SER A O 1
ATOM 644 N N . ASN A 1 84 ? 25.093 72.197 2.635 1.00 30.64 84 ASN A N 1
ATOM 645 C CA . ASN A 1 84 ? 24.623 73.365 1.864 1.00 30.64 84 ASN A CA 1
ATOM 646 C C . ASN A 1 84 ? 25.349 73.697 0.545 1.00 30.64 84 ASN A C 1
ATOM 648 O O . ASN A 1 84 ? 26.556 73.538 0.437 1.00 30.64 84 ASN A O 1
ATOM 652 N N . HIS A 1 85 ? 24.718 74.363 -0.434 1.00 31.39 85 HIS A N 1
ATOM 653 C CA . HIS A 1 85 ? 23.399 74.208 -1.100 1.00 31.39 85 HIS A CA 1
ATOM 654 C C . HIS A 1 85 ? 23.180 75.436 -2.010 1.00 31.39 85 HIS A C 1
ATOM 656 O O . HIS A 1 85 ? 23.084 76.556 -1.514 1.00 31.39 85 HIS A O 1
ATOM 662 N N . VAL A 1 86 ? 23.000 75.224 -3.317 1.00 29.27 86 VAL A N 1
ATOM 663 C CA . VAL A 1 86 ? 22.332 76.161 -4.245 1.00 29.27 86 VAL A CA 1
ATOM 664 C C . VAL A 1 86 ? 21.422 75.318 -5.151 1.00 29.27 86 VAL A C 1
ATOM 666 O O . VAL A 1 86 ? 21.713 74.148 -5.387 1.00 29.27 86 VAL A O 1
ATOM 669 N N . HIS A 1 87 ? 20.278 75.857 -5.577 1.00 32.09 87 HIS A N 1
ATOM 670 C CA . HIS A 1 87 ? 19.192 75.062 -6.161 1.00 32.09 87 HIS A CA 1
ATOM 671 C C . HIS A 1 87 ? 19.447 74.570 -7.595 1.00 32.09 87 HIS A C 1
ATOM 673 O O . HIS A 1 87 ? 19.362 75.350 -8.544 1.00 32.09 87 HIS A O 1
ATOM 679 N N . GLU A 1 88 ? 19.556 73.252 -7.765 1.00 31.25 88 GLU A N 1
ATOM 680 C CA . GLU A 1 88 ? 19.032 72.585 -8.961 1.00 31.25 88 GLU A CA 1
ATOM 681 C C . GLU A 1 88 ? 17.507 72.412 -8.851 1.00 31.25 88 GLU A C 1
ATOM 683 O O . GLU A 1 88 ? 16.958 72.204 -7.765 1.00 31.25 88 GLU A O 1
ATOM 688 N N . ARG A 1 89 ? 16.806 72.464 -9.991 1.00 34.38 89 ARG A N 1
ATOM 689 C CA . ARG A 1 89 ? 15.411 72.010 -10.102 1.00 34.38 89 ARG A CA 1
ATOM 690 C C . ARG A 1 89 ? 15.411 70.526 -10.459 1.00 34.38 89 ARG A C 1
ATOM 692 O O . ARG A 1 89 ? 15.500 70.181 -11.635 1.00 34.38 89 ARG A O 1
ATOM 699 N N . SER A 1 90 ? 15.306 69.658 -9.459 1.00 35.75 90 SER A N 1
ATOM 700 C CA . SER A 1 90 ? 15.236 68.212 -9.673 1.00 35.75 90 SER A CA 1
ATOM 701 C C . SER A 1 90 ? 14.013 67.816 -10.517 1.00 35.75 90 SER A C 1
ATOM 703 O O . SER A 1 90 ? 12.872 68.131 -10.175 1.00 35.75 90 SER A O 1
ATOM 705 N N . LYS A 1 91 ? 14.251 67.094 -11.623 1.00 45.28 91 LYS A N 1
ATOM 706 C CA . LYS A 1 91 ? 13.230 66.281 -12.304 1.00 45.28 91 LYS A CA 1
ATOM 707 C C . LYS A 1 91 ? 12.963 65.055 -11.418 1.00 45.28 91 LYS A C 1
ATOM 709 O O . LYS A 1 91 ? 13.906 64.338 -11.097 1.00 45.28 91 LYS A O 1
ATOM 714 N N . TRP A 1 92 ? 11.713 64.808 -11.026 1.00 50.66 92 TRP A N 1
ATOM 715 C CA . TRP A 1 92 ? 11.353 63.658 -10.182 1.00 50.66 92 TRP A CA 1
ATOM 716 C C . TRP A 1 92 ? 10.730 62.535 -11.016 1.00 50.66 92 TRP A C 1
ATOM 718 O O . TRP A 1 92 ? 9.824 62.775 -11.815 1.00 50.66 92 TRP A O 1
ATOM 728 N N . ALA A 1 93 ? 11.196 61.311 -10.781 1.00 55.94 93 ALA A N 1
ATOM 729 C CA . ALA A 1 93 ? 10.620 60.058 -11.257 1.00 55.94 93 ALA A CA 1
ATOM 730 C C . ALA A 1 93 ? 10.554 59.089 -10.067 1.00 55.94 93 ALA A C 1
ATOM 732 O O . ALA A 1 93 ? 11.394 59.169 -9.168 1.00 55.94 93 ALA A O 1
ATOM 733 N N . PHE A 1 94 ? 9.554 58.211 -10.028 1.00 66.88 94 PHE A N 1
ATOM 734 C CA . PHE A 1 94 ? 9.379 57.248 -8.938 1.00 66.88 94 PHE A CA 1
ATOM 735 C C . PHE A 1 94 ? 8.653 55.984 -9.408 1.00 66.88 94 PHE A C 1
ATOM 737 O O . PHE A 1 94 ? 7.987 55.985 -10.447 1.00 66.88 94 PHE A O 1
ATOM 744 N N . PHE A 1 95 ? 8.803 54.913 -8.630 1.00 67.12 95 PHE A N 1
ATOM 745 C CA . PHE A 1 95 ? 8.206 53.602 -8.866 1.00 67.12 95 PHE A CA 1
ATOM 746 C C . PHE A 1 95 ? 7.752 52.976 -7.540 1.00 67.12 95 PHE A C 1
ATOM 748 O O . PHE A 1 95 ? 8.335 53.266 -6.496 1.00 67.12 95 PHE A O 1
ATOM 755 N N . PHE A 1 96 ? 6.717 52.133 -7.573 1.00 69.50 96 PHE A N 1
ATOM 756 C CA . PHE A 1 96 ? 6.259 51.353 -6.414 1.00 69.50 96 PHE A CA 1
ATOM 757 C C . PHE A 1 96 ? 5.478 50.102 -6.849 1.00 69.50 96 PHE A C 1
ATOM 759 O O . PHE A 1 96 ? 4.814 50.110 -7.890 1.00 69.50 96 PHE A O 1
ATOM 766 N N . ASN A 1 97 ? 5.542 49.030 -6.051 1.00 69.56 97 ASN A N 1
ATOM 767 C CA . ASN A 1 97 ? 4.711 47.839 -6.243 1.00 69.56 97 ASN A CA 1
ATOM 768 C C . ASN A 1 97 ? 3.273 48.146 -5.780 1.00 69.56 97 ASN A C 1
ATOM 770 O O . ASN A 1 97 ? 3.055 48.730 -4.716 1.00 69.56 97 ASN A O 1
ATOM 774 N N . VAL A 1 98 ? 2.273 47.772 -6.582 1.00 66.50 98 VAL A N 1
ATOM 775 C CA . VAL A 1 98 ? 0.859 48.093 -6.311 1.00 66.50 98 VAL A CA 1
ATOM 776 C C . VAL A 1 98 ? 0.333 47.392 -5.049 1.00 66.50 98 VAL A C 1
ATOM 778 O O . VAL A 1 98 ? -0.587 47.899 -4.407 1.00 66.50 98 VAL A O 1
ATOM 781 N N . ILE A 1 99 ? 0.953 46.285 -4.627 1.00 66.06 99 ILE A N 1
ATOM 782 C CA . ILE A 1 99 ? 0.633 45.589 -3.374 1.00 66.06 99 ILE A CA 1
ATOM 783 C C . ILE A 1 99 ? 0.935 46.467 -2.152 1.00 66.06 99 ILE A C 1
ATOM 785 O O . ILE A 1 99 ? 0.225 46.334 -1.155 1.00 66.06 99 ILE A O 1
ATOM 789 N N . ASP A 1 100 ? 1.907 47.381 -2.211 1.00 72.69 100 ASP A N 1
ATOM 790 C CA . ASP A 1 100 ? 2.312 48.235 -1.080 1.00 72.69 100 ASP A CA 1
ATOM 791 C C . ASP A 1 100 ? 1.507 49.533 -0.955 1.00 72.69 100 ASP A C 1
ATOM 793 O O . ASP A 1 100 ? 1.678 50.294 0.000 1.00 72.69 100 ASP A O 1
ATOM 797 N N . LEU A 1 101 ? 0.588 49.782 -1.888 1.00 73.25 101 LEU A N 1
ATOM 798 C CA . LEU A 1 101 ? -0.284 50.947 -1.864 1.00 73.25 101 LEU A CA 1
ATOM 799 C C . LEU A 1 101 ? -1.322 50.842 -0.729 1.00 73.25 101 LEU A C 1
ATOM 801 O O . LEU A 1 101 ? -1.921 49.790 -0.504 1.00 73.25 101 LEU A O 1
ATOM 805 N N . LYS A 1 102 ? -1.538 51.947 -0.004 1.00 78.31 102 LYS A N 1
ATOM 806 C CA . LYS A 1 102 ? -2.470 52.042 1.135 1.00 78.31 102 LYS A CA 1
ATOM 807 C C . LYS A 1 102 ? -3.663 52.948 0.828 1.00 78.31 102 LYS A C 1
ATOM 809 O O . LYS A 1 102 ? -4.807 52.568 1.068 1.00 78.31 102 LYS A O 1
ATOM 814 N N . THR A 1 103 ? -3.414 54.147 0.298 1.00 81.81 103 THR A N 1
ATOM 815 C CA . THR A 1 103 ? -4.469 55.087 -0.134 1.00 81.81 103 THR A CA 1
ATOM 816 C C . THR A 1 103 ? -4.041 55.894 -1.359 1.00 81.81 103 THR A C 1
ATOM 818 O O . THR A 1 103 ? -2.849 56.094 -1.594 1.00 81.81 103 THR A O 1
ATOM 821 N N . ILE A 1 104 ? -5.022 56.391 -2.113 1.00 82.75 104 ILE A N 1
ATOM 822 C CA . ILE A 1 104 ? -4.848 57.374 -3.188 1.00 82.75 104 ILE A CA 1
ATOM 823 C C . ILE A 1 104 ? -5.685 58.598 -2.818 1.00 82.75 104 ILE A C 1
ATOM 825 O O . ILE A 1 104 ? -6.903 58.499 -2.694 1.00 82.75 104 ILE A O 1
ATOM 829 N N . LYS A 1 105 ? -5.057 59.759 -2.635 1.00 83.19 105 LYS A N 1
ATOM 830 C CA . LYS A 1 105 ? -5.761 61.015 -2.344 1.00 83.19 105 LYS A CA 1
ATOM 831 C C . LYS A 1 105 ? -5.966 61.789 -3.641 1.00 83.19 105 LYS A C 1
ATOM 833 O O . LYS A 1 105 ? -4.992 62.105 -4.323 1.00 83.19 105 LYS A O 1
ATOM 838 N N . ILE A 1 106 ? -7.221 62.081 -3.965 1.00 81.62 106 ILE A N 1
ATOM 839 C CA . ILE A 1 106 ? -7.655 62.824 -5.147 1.00 81.62 106 ILE A CA 1
ATOM 840 C C . ILE A 1 106 ? -7.895 64.275 -4.739 1.00 81.62 106 ILE A C 1
ATOM 842 O O . ILE A 1 106 ? -8.778 64.571 -3.938 1.00 81.62 106 ILE A O 1
ATOM 846 N N . LYS A 1 107 ? -7.152 65.215 -5.315 1.00 76.56 107 LYS A N 1
ATOM 847 C CA . LYS A 1 107 ? -7.415 66.647 -5.142 1.00 76.56 107 LYS A CA 1
ATOM 848 C C . LYS A 1 107 ? -7.879 67.275 -6.446 1.00 76.56 107 LYS A C 1
ATOM 850 O O . LYS A 1 107 ? -7.299 67.025 -7.497 1.00 76.56 107 LYS A O 1
ATOM 855 N N . LEU A 1 108 ? -8.912 68.107 -6.348 1.00 68.00 108 LEU A N 1
ATOM 856 C CA . LEU A 1 108 ? -9.520 68.844 -7.454 1.00 68.00 108 LEU A CA 1
ATOM 857 C C . LEU A 1 108 ? -9.334 70.342 -7.203 1.00 68.00 108 LEU A C 1
ATOM 859 O O . LEU A 1 108 ? -10.067 70.944 -6.419 1.00 68.00 108 LEU A O 1
ATOM 863 N N . GLU A 1 109 ? -8.326 70.918 -7.853 1.00 58.53 109 GLU A N 1
ATOM 864 C CA . GLU A 1 109 ? -7.938 72.330 -7.750 1.00 58.53 109 GLU A CA 1
ATOM 865 C C . GLU A 1 109 ? -7.634 72.831 -9.174 1.00 58.53 109 GLU A C 1
ATOM 867 O O . GLU A 1 109 ? -6.488 72.885 -9.604 1.00 58.53 109 GLU A O 1
ATOM 872 N N . GLY A 1 110 ? -8.688 73.075 -9.963 1.00 55.03 110 GLY A N 1
ATOM 873 C CA . GLY A 1 110 ? -8.606 73.376 -11.405 1.00 55.03 110 GLY A CA 1
ATOM 874 C C . GLY A 1 110 ? -8.398 72.140 -12.293 1.00 55.03 110 GLY A C 1
ATOM 875 O O . GLY A 1 110 ? -9.037 72.018 -13.334 1.00 55.03 110 GLY A O 1
ATOM 876 N N . TRP A 1 111 ? -7.575 71.193 -11.847 1.00 58.47 111 TRP A N 1
ATOM 877 C CA . TRP A 1 111 ? -7.381 69.863 -12.436 1.00 58.47 111 TRP A CA 1
ATOM 878 C C . TRP A 1 111 ? -7.303 68.800 -11.333 1.00 58.47 111 TRP A C 1
ATOM 880 O O . TRP A 1 111 ? -7.101 69.121 -10.154 1.00 58.47 111 TRP A O 1
ATOM 890 N N . SER A 1 112 ? -7.466 67.527 -11.705 1.00 71.00 112 SER A N 1
ATOM 891 C CA . SER A 1 112 ? -7.266 66.409 -10.784 1.00 71.00 112 SER A CA 1
ATOM 892 C C . SER A 1 112 ? -5.776 66.159 -10.545 1.00 71.00 112 SER A C 1
ATOM 894 O O . SER A 1 112 ? -4.950 66.215 -11.461 1.00 71.00 112 SER A O 1
ATOM 896 N N . HIS A 1 113 ? -5.408 65.874 -9.299 1.00 78.12 113 HIS A N 1
ATOM 897 C CA . HIS A 1 113 ? -4.096 65.335 -8.971 1.00 78.12 113 HIS A CA 1
ATOM 898 C C . HIS A 1 113 ? -4.167 64.232 -7.918 1.00 78.12 113 HIS A C 1
ATOM 900 O O . HIS A 1 113 ? -4.961 64.303 -6.978 1.00 78.12 113 HIS A O 1
ATOM 906 N N . LEU A 1 114 ? -3.349 63.198 -8.120 1.00 78.69 114 LEU A N 1
ATOM 907 C CA . LEU A 1 114 ? -3.336 61.968 -7.334 1.00 78.69 114 LEU A CA 1
ATOM 908 C C . LEU A 1 114 ? -2.068 61.904 -6.482 1.00 78.69 114 LEU A C 1
ATOM 910 O O . LEU A 1 114 ? -0.959 62.003 -7.007 1.00 78.69 114 LEU A O 1
ATOM 914 N N . VAL A 1 115 ? -2.233 61.716 -5.174 1.00 81.25 115 VAL A N 1
ATOM 915 C CA . VAL A 1 115 ? -1.140 61.476 -4.220 1.00 81.25 115 VAL A CA 1
ATOM 916 C C . VAL A 1 115 ? -1.264 60.052 -3.698 1.00 81.25 115 VAL A C 1
ATOM 918 O O . VAL A 1 115 ? -2.265 59.701 -3.075 1.00 81.25 115 VAL A O 1
ATOM 921 N N . PHE A 1 116 ? -0.248 59.234 -3.951 1.00 82.00 116 PHE A N 1
ATOM 922 C CA . PHE A 1 116 ? -0.204 57.832 -3.544 1.00 82.00 116 PHE A CA 1
ATOM 923 C C . PHE A 1 116 ? 0.498 57.727 -2.188 1.00 82.00 116 PHE A C 1
ATOM 925 O O . PHE A 1 116 ? 1.626 58.196 -2.042 1.00 82.00 116 PHE A O 1
ATOM 932 N N . CYS A 1 117 ? -0.159 57.128 -1.196 1.00 80.94 117 CYS A N 1
ATOM 933 C CA . CYS A 1 117 ? 0.442 56.834 0.105 1.00 80.94 117 CYS A CA 1
ATOM 934 C C . CYS A 1 117 ? 0.604 55.317 0.247 1.00 80.94 117 CYS A C 1
ATOM 936 O O . CYS A 1 117 ? -0.373 54.576 0.094 1.00 80.94 117 CYS A O 1
ATOM 938 N N . LEU A 1 118 ? 1.821 54.871 0.546 1.00 79.88 118 LEU A N 1
ATOM 939 C CA . LEU A 1 118 ? 2.180 53.470 0.750 1.00 79.88 118 LEU A CA 1
ATOM 940 C C . LEU A 1 118 ? 1.902 53.018 2.202 1.00 79.88 118 LEU A C 1
ATOM 942 O O . LEU A 1 118 ? 1.486 53.807 3.057 1.00 79.88 118 LEU A O 1
ATOM 946 N N . LYS A 1 119 ? 2.055 51.718 2.475 1.00 75.69 119 LYS A N 1
ATOM 947 C CA . LYS A 1 119 ? 1.731 51.085 3.772 1.00 75.69 119 LYS A CA 1
ATOM 948 C C . LYS A 1 119 ? 2.667 51.447 4.927 1.00 75.69 119 LYS A C 1
ATOM 950 O O . LYS A 1 119 ? 2.268 51.303 6.077 1.00 75.69 119 LYS A O 1
ATOM 955 N N . ASP A 1 120 ? 3.854 51.951 4.622 1.00 71.69 120 ASP A N 1
ATOM 956 C CA . ASP A 1 120 ? 4.826 52.547 5.548 1.00 71.69 120 ASP A CA 1
ATOM 957 C C . ASP A 1 120 ? 4.529 54.033 5.867 1.00 71.69 120 ASP A C 1
ATOM 959 O O . ASP A 1 120 ? 5.334 54.705 6.504 1.00 71.69 120 ASP A O 1
ATOM 963 N N . GLU A 1 121 ? 3.375 54.545 5.418 1.00 71.19 121 GLU A N 1
ATOM 964 C CA . GLU A 1 121 ? 2.961 55.958 5.415 1.00 71.19 121 GLU A CA 1
ATOM 965 C C . GLU A 1 121 ? 3.734 56.873 4.438 1.00 71.19 121 GLU A C 1
ATOM 967 O O . GLU A 1 121 ? 3.431 58.073 4.356 1.00 71.19 121 GLU A O 1
ATOM 972 N N . THR A 1 122 ? 4.671 56.347 3.635 1.00 76.88 122 THR A N 1
ATOM 973 C CA . THR A 1 122 ? 5.403 57.144 2.639 1.00 76.88 122 THR A CA 1
ATOM 974 C C . THR A 1 122 ? 4.433 57.718 1.610 1.00 76.88 122 THR A C 1
ATOM 976 O O . THR A 1 122 ? 3.725 56.999 0.905 1.00 76.88 122 THR A O 1
ATOM 979 N N . SER A 1 123 ? 4.395 59.049 1.523 1.00 77.50 123 SER A N 1
ATOM 980 C CA . SER A 1 123 ? 3.539 59.790 0.593 1.00 77.50 123 SER A CA 1
ATOM 981 C C . SER A 1 123 ? 4.352 60.243 -0.617 1.00 77.50 123 SER A C 1
ATOM 983 O O . SER A 1 123 ? 5.260 61.063 -0.490 1.00 77.50 123 SER A O 1
ATOM 985 N N . LEU A 1 124 ? 4.028 59.692 -1.785 1.00 78.19 124 LEU A N 1
ATOM 986 C CA . LEU A 1 124 ? 4.733 59.929 -3.043 1.00 78.19 124 LEU A CA 1
ATOM 987 C C . LEU A 1 124 ? 4.346 61.286 -3.672 1.00 78.19 124 LEU A C 1
ATOM 989 O O . LEU A 1 124 ? 3.284 61.831 -3.350 1.00 78.19 124 LEU A O 1
ATOM 993 N N . PRO A 1 125 ? 5.175 61.852 -4.574 1.00 75.62 125 PRO A N 1
ATOM 994 C CA . PRO A 1 125 ? 4.875 63.118 -5.243 1.00 75.62 125 PRO A CA 1
ATOM 995 C C . PRO A 1 125 ? 3.536 63.105 -5.997 1.00 75.62 125 PRO A C 1
ATOM 997 O O . PRO A 1 125 ? 3.128 62.090 -6.561 1.00 75.62 125 PRO A O 1
ATOM 1000 N N . ALA A 1 126 ? 2.864 64.257 -6.034 1.00 73.94 126 ALA A N 1
ATOM 1001 C CA . ALA A 1 126 ? 1.571 64.405 -6.695 1.00 73.94 126 ALA A CA 1
ATOM 1002 C C . ALA A 1 126 ? 1.676 64.242 -8.223 1.00 73.94 126 ALA A C 1
ATOM 1004 O O . ALA A 1 126 ? 2.423 64.963 -8.887 1.00 73.94 126 ALA A O 1
ATOM 1005 N N . LEU A 1 127 ? 0.871 63.342 -8.793 1.00 71.19 127 LEU A N 1
ATOM 1006 C CA . LEU A 1 127 ? 0.684 63.223 -10.239 1.00 71.19 127 LEU A CA 1
ATOM 1007 C C . LEU A 1 127 ? -0.467 64.132 -10.680 1.00 71.19 127 LEU A C 1
ATOM 1009 O O . LEU A 1 127 ? -1.615 63.889 -10.311 1.00 71.19 127 LEU A O 1
ATOM 1013 N N . HIS A 1 128 ? -0.172 65.176 -11.458 1.00 70.12 128 HIS A N 1
ATOM 1014 C CA . HIS A 1 128 ? -1.159 66.159 -11.916 1.00 70.12 128 HIS A CA 1
ATOM 1015 C C . HIS A 1 128 ? -1.682 65.841 -13.328 1.00 70.12 128 HIS A C 1
ATOM 1017 O O . HIS A 1 128 ? -0.924 65.824 -14.299 1.00 70.12 128 HIS A O 1
ATOM 1023 N N . PHE A 1 129 ? -2.996 65.647 -13.453 1.00 69.25 129 PHE A N 1
ATOM 1024 C CA . PHE A 1 129 ? -3.700 65.260 -14.679 1.00 69.25 129 PHE A CA 1
ATOM 1025 C C . PHE A 1 129 ? -4.392 66.480 -15.321 1.00 69.25 129 PHE A C 1
ATOM 1027 O O . PHE A 1 129 ? -5.615 66.573 -15.393 1.00 69.25 129 PHE A O 1
ATOM 1034 N N . HIS A 1 130 ? -3.592 67.439 -15.804 1.00 63.44 130 HIS A N 1
ATOM 1035 C CA . HIS A 1 130 ? -4.056 68.729 -16.360 1.00 63.44 130 HIS A CA 1
ATOM 1036 C C . HIS A 1 130 ? -5.013 68.632 -17.568 1.00 63.44 130 HIS A C 1
ATOM 1038 O O . HIS A 1 130 ? -5.642 69.625 -17.928 1.00 63.44 130 HIS A O 1
ATOM 1044 N N . GLN A 1 131 ? -5.111 67.462 -18.205 1.00 53.09 131 GLN A N 1
ATOM 1045 C CA . GLN A 1 131 ? -5.947 67.197 -19.384 1.00 53.09 131 GLN A CA 1
ATOM 1046 C C . GLN A 1 131 ? -6.958 66.054 -19.134 1.00 53.09 131 GLN A C 1
ATOM 1048 O O . GLN A 1 131 ? -7.485 65.474 -20.080 1.00 53.09 131 GLN A O 1
ATOM 1053 N N . GLY A 1 132 ? -7.220 65.707 -17.866 1.00 58.12 132 GLY A N 1
ATOM 1054 C CA . GLY A 1 132 ? -8.060 64.568 -17.483 1.00 58.12 132 GLY A CA 1
ATOM 1055 C C . GLY A 1 132 ? -7.330 63.220 -17.544 1.00 58.12 132 GLY A C 1
ATOM 1056 O O . GLY A 1 132 ? -6.101 63.157 -17.564 1.00 58.12 132 GLY A O 1
ATOM 1057 N N . GLY A 1 133 ? -8.095 62.124 -17.527 1.00 64.19 133 GLY A N 1
ATOM 1058 C CA . GLY A 1 133 ? -7.563 60.753 -17.571 1.00 64.19 133 GLY A CA 1
ATOM 1059 C C . GLY A 1 133 ? -7.148 60.157 -16.218 1.00 64.19 133 GLY A C 1
ATOM 1060 O O . GLY A 1 133 ? -6.779 58.984 -16.175 1.00 64.19 133 GLY A O 1
ATOM 1061 N N . SER A 1 134 ? -7.265 60.905 -15.112 1.00 72.62 134 SER A N 1
ATOM 1062 C CA . SER A 1 134 ? -7.059 60.386 -13.746 1.00 72.62 134 SER A CA 1
ATOM 1063 C C . SER A 1 134 ? -7.933 59.170 -13.450 1.00 72.62 134 SER A C 1
ATOM 1065 O O . SER A 1 134 ? -7.478 58.206 -12.839 1.00 72.62 134 SER A O 1
ATOM 1067 N N . ASP A 1 135 ? -9.172 59.199 -13.932 1.00 69.25 135 ASP A N 1
ATOM 1068 C CA . ASP A 1 135 ? -10.184 58.196 -13.605 1.00 69.25 135 ASP A CA 1
ATOM 1069 C C . ASP A 1 135 ? -9.936 56.914 -14.407 1.00 69.25 135 ASP A C 1
ATOM 1071 O O . ASP A 1 135 ? -9.972 55.828 -13.845 1.00 69.25 135 ASP A O 1
ATOM 1075 N N . LEU A 1 136 ? -9.511 57.037 -15.672 1.00 70.06 136 LEU A N 1
ATOM 1076 C CA . LEU A 1 136 ? -9.020 55.915 -16.485 1.00 70.06 136 LEU A CA 1
ATOM 1077 C C . LEU A 1 136 ? -7.751 55.275 -15.897 1.00 70.06 136 LEU A C 1
ATOM 1079 O O . LEU A 1 136 ? -7.575 54.061 -15.993 1.00 70.06 136 LEU A O 1
ATOM 1083 N N . PHE A 1 137 ? -6.869 56.065 -15.276 1.00 68.06 137 PHE A N 1
ATOM 1084 C CA . PHE A 1 137 ? -5.688 55.544 -14.582 1.00 68.06 137 PHE A CA 1
ATOM 1085 C C . PHE A 1 137 ? -6.076 54.783 -13.302 1.00 68.06 137 PHE A C 1
ATOM 1087 O O . PHE A 1 137 ? -5.594 53.673 -13.072 1.00 68.06 137 PHE A O 1
ATOM 1094 N N . ILE A 1 138 ? -7.006 55.328 -12.511 1.00 70.62 138 ILE A N 1
ATOM 1095 C CA . ILE A 1 138 ? -7.583 54.655 -11.337 1.00 70.62 138 ILE A CA 1
ATOM 1096 C C . ILE A 1 138 ? -8.331 53.376 -11.747 1.00 70.62 138 ILE A C 1
ATOM 1098 O O . ILE A 1 138 ? -8.143 52.340 -11.117 1.00 70.62 138 ILE A O 1
ATOM 1102 N N . ASP A 1 139 ? -9.118 53.399 -12.821 1.00 67.06 139 ASP A N 1
ATOM 1103 C CA . ASP A 1 139 ? -9.840 52.231 -13.341 1.00 67.06 139 ASP A CA 1
ATOM 1104 C C . ASP A 1 139 ? -8.901 51.173 -13.935 1.00 67.06 139 ASP A C 1
ATOM 1106 O O . ASP A 1 139 ? -9.225 49.984 -13.935 1.00 67.06 139 ASP A O 1
ATOM 1110 N N . CYS A 1 140 ? -7.706 51.564 -14.386 1.00 63.97 140 CYS A N 1
ATOM 1111 C CA . CYS A 1 140 ? -6.644 50.617 -14.711 1.00 63.97 140 CYS A CA 1
ATOM 1112 C C . CYS A 1 140 ? -6.090 49.943 -13.442 1.00 63.97 140 CYS A C 1
ATOM 1114 O O . CYS A 1 140 ? -5.941 48.724 -13.422 1.00 63.97 140 CYS A O 1
ATOM 1116 N N . LEU A 1 141 ? -5.870 50.695 -12.355 1.00 62.84 141 LEU A N 1
ATOM 1117 C CA . LEU A 1 141 ? -5.448 50.139 -11.059 1.00 62.84 141 LEU A CA 1
ATOM 1118 C C . LEU A 1 141 ? -6.524 49.246 -10.411 1.00 62.84 141 LEU A C 1
ATOM 1120 O O . LEU A 1 141 ? -6.181 48.202 -9.854 1.00 62.84 141 LEU A O 1
ATOM 1124 N N . LYS A 1 142 ? -7.817 49.584 -10.548 1.00 64.00 142 LYS A N 1
ATOM 1125 C CA . LYS A 1 142 ? -8.955 48.768 -10.066 1.00 64.00 142 LYS A CA 1
ATOM 1126 C C . LYS A 1 142 ? -8.998 47.350 -10.656 1.00 64.00 142 LYS A C 1
ATOM 1128 O O . LYS A 1 142 ? -9.633 46.477 -10.073 1.00 64.00 142 LYS A O 1
ATOM 1133 N N . LYS A 1 143 ? -8.326 47.094 -11.788 1.00 58.56 143 LYS A N 1
ATOM 1134 C CA . LYS A 1 143 ? -8.197 45.744 -12.377 1.00 58.56 143 LYS A CA 1
ATOM 1135 C C . LYS A 1 143 ? -7.242 44.833 -11.599 1.00 58.56 143 LYS A C 1
ATOM 1137 O O . LYS A 1 143 ? -7.286 43.623 -11.795 1.00 58.56 143 LYS A O 1
ATOM 1142 N N . TYR A 1 144 ? -6.386 45.403 -10.749 1.00 54.53 144 TYR A N 1
ATOM 1143 C CA . TYR A 1 144 ? -5.304 44.690 -10.064 1.00 54.53 144 TYR A CA 1
ATOM 1144 C C . TYR A 1 144 ? -5.382 44.784 -8.532 1.00 54.53 144 TYR A C 1
ATOM 1146 O O . TYR A 1 144 ? -4.882 43.898 -7.843 1.00 54.53 144 TYR A O 1
ATOM 1154 N N . VAL A 1 145 ? -6.038 45.813 -7.984 1.00 62.22 145 VAL A N 1
ATOM 1155 C CA . VAL A 1 145 ? -6.339 45.945 -6.548 1.00 62.22 145 VAL A CA 1
ATOM 1156 C C . VAL A 1 145 ? -7.760 46.455 -6.322 1.00 62.22 145 VAL A C 1
ATOM 1158 O O . VAL A 1 145 ? -8.264 47.275 -7.085 1.00 62.22 145 VAL A O 1
ATOM 1161 N N . LEU A 1 146 ? -8.406 46.001 -5.245 1.00 59.59 146 LEU A N 1
ATOM 1162 C CA . LEU A 1 146 ? -9.738 46.473 -4.870 1.00 59.59 146 LEU A CA 1
ATOM 1163 C C . LEU A 1 146 ? -9.622 47.849 -4.199 1.00 59.59 146 LEU A C 1
ATOM 1165 O O . LEU A 1 146 ? -9.080 47.965 -3.098 1.00 59.59 146 LEU A O 1
ATOM 1169 N N . ILE A 1 147 ? -10.129 48.885 -4.864 1.00 68.50 147 ILE A N 1
ATOM 1170 C CA . ILE A 1 147 ? -10.076 50.278 -4.405 1.00 68.50 147 ILE A CA 1
ATOM 1171 C C . ILE A 1 147 ? -11.491 50.735 -4.038 1.00 68.50 147 ILE A C 1
ATOM 1173 O O . ILE A 1 147 ? -12.388 50.676 -4.877 1.00 68.50 147 ILE A O 1
ATOM 1177 N N . ASN A 1 148 ? -11.673 51.204 -2.804 1.00 65.12 148 ASN A N 1
ATOM 1178 C CA . ASN A 1 148 ? -12.946 51.681 -2.257 1.00 65.12 148 ASN A CA 1
ATOM 1179 C C . ASN A 1 148 ? -12.856 53.163 -1.856 1.00 65.12 148 ASN A C 1
ATOM 1181 O O . ASN A 1 148 ? -11.773 53.666 -1.569 1.00 65.12 148 ASN A O 1
ATOM 1185 N N . GLU A 1 149 ? -13.984 53.866 -1.796 1.00 70.56 149 GLU A N 1
ATOM 1186 C CA . GLU A 1 149 ? -14.048 55.247 -1.293 1.00 70.56 149 GLU A CA 1
ATOM 1187 C C . GLU A 1 149 ? -13.977 55.289 0.246 1.00 70.56 149 GLU A C 1
ATOM 1189 O O . GLU A 1 149 ? -14.478 54.399 0.938 1.00 70.56 149 GLU A O 1
ATOM 1194 N N . SER A 1 150 ? -13.327 56.313 0.806 1.00 62.56 150 SER A N 1
ATOM 1195 C CA . SER A 1 150 ? -13.236 56.506 2.256 1.00 62.56 150 SER A CA 1
ATOM 1196 C C . SER A 1 150 ? -14.538 57.066 2.824 1.00 62.56 150 SER A C 1
ATOM 1198 O O . SER A 1 150 ? -14.946 58.178 2.498 1.00 62.56 150 SER A O 1
ATOM 1200 N N . LEU A 1 151 ? -15.112 56.353 3.797 1.00 50.78 151 LEU A N 1
ATOM 1201 C CA . LEU A 1 151 ? -16.310 56.756 4.554 1.00 50.78 151 LEU A CA 1
ATOM 1202 C C . LEU A 1 151 ? -16.159 58.068 5.359 1.00 50.78 151 LEU A C 1
ATOM 1204 O O . LEU A 1 151 ? -17.116 58.500 5.999 1.00 50.78 151 LEU A O 1
ATOM 1208 N N . PHE A 1 152 ? -14.969 58.677 5.373 1.00 56.31 152 PHE A N 1
ATOM 1209 C CA . PHE A 1 152 ? -14.655 59.894 6.133 1.00 56.31 152 PHE A CA 1
ATOM 1210 C C . PHE A 1 152 ? -14.174 61.071 5.271 1.00 56.31 152 PHE A C 1
ATOM 1212 O O . PHE A 1 152 ? -14.131 62.194 5.768 1.00 56.31 152 PHE A O 1
ATOM 1219 N N . ASP A 1 153 ? -13.783 60.827 4.016 1.00 72.56 153 ASP A N 1
ATOM 1220 C CA . ASP A 1 153 ? -13.346 61.860 3.071 1.00 72.56 153 ASP A CA 1
ATOM 1221 C C . ASP A 1 153 ? -13.459 61.315 1.641 1.00 72.56 153 ASP A C 1
ATOM 1223 O O . ASP A 1 153 ? -12.631 60.512 1.214 1.00 72.56 153 ASP A O 1
ATOM 1227 N N . GLU A 1 154 ? -14.460 61.777 0.889 1.00 64.50 154 GLU A N 1
ATOM 1228 C CA . GLU A 1 154 ? -14.719 61.402 -0.514 1.00 64.50 154 GLU A CA 1
ATOM 1229 C C . GLU A 1 154 ? -13.505 61.651 -1.434 1.00 64.50 154 GLU A C 1
ATOM 1231 O O . GLU A 1 154 ? -13.400 61.087 -2.521 1.00 64.50 154 GLU A O 1
ATOM 1236 N N . ARG A 1 155 ? -12.545 62.477 -0.993 1.00 70.31 155 ARG A N 1
ATOM 1237 C CA . ARG A 1 155 ? -11.286 62.770 -1.695 1.00 70.31 155 ARG A CA 1
ATOM 1238 C C . ARG A 1 155 ? -10.181 61.747 -1.422 1.00 70.31 155 ARG A C 1
ATOM 1240 O O . ARG A 1 155 ? -9.053 61.930 -1.881 1.00 70.31 155 ARG A O 1
ATOM 1247 N N . VAL A 1 156 ? -10.461 60.671 -0.687 1.00 76.50 156 VAL A N 1
ATOM 1248 C CA . VAL A 1 156 ? -9.499 59.606 -0.380 1.00 76.50 156 VAL A CA 1
ATOM 1249 C C . VAL A 1 156 ? -10.064 58.252 -0.786 1.00 76.50 156 VAL A C 1
ATOM 1251 O O . VAL A 1 156 ? -11.042 57.772 -0.222 1.00 76.50 156 VAL A O 1
ATOM 1254 N N . LEU A 1 157 ? -9.385 57.589 -1.717 1.00 76.94 157 LEU A N 1
ATOM 1255 C CA . LEU A 1 157 ? -9.606 56.182 -2.012 1.00 76.94 157 LEU A CA 1
ATOM 1256 C C . LEU A 1 157 ? -8.708 55.316 -1.121 1.00 76.94 157 LEU A C 1
ATOM 1258 O O . LEU A 1 157 ? -7.511 55.577 -0.976 1.00 76.94 157 LEU A O 1
ATOM 1262 N N . ILE A 1 158 ? -9.280 54.269 -0.537 1.00 72.62 158 ILE A N 1
ATOM 1263 C CA . ILE A 1 158 ? -8.604 53.283 0.305 1.00 72.62 158 ILE A CA 1
ATOM 1264 C C . ILE A 1 158 ? -8.351 52.028 -0.527 1.00 72.62 158 ILE A C 1
ATOM 1266 O O . ILE A 1 158 ? -9.265 51.488 -1.153 1.00 72.62 158 ILE A O 1
ATOM 1270 N N . VAL A 1 159 ? -7.106 51.549 -0.524 1.00 68.50 159 VAL A N 1
ATOM 1271 C CA . VAL A 1 159 ? -6.729 50.321 -1.228 1.00 68.50 159 VAL A CA 1
ATOM 1272 C C . VAL A 1 159 ? -6.856 49.147 -0.264 1.00 68.50 159 VAL A C 1
ATOM 1274 O O . VAL A 1 159 ? -6.138 49.036 0.728 1.00 68.50 159 VAL A O 1
ATOM 1277 N N . SER A 1 160 ? -7.830 48.288 -0.543 1.00 55.31 160 SER A N 1
ATOM 1278 C CA . SER A 1 160 ? -8.181 47.126 0.269 1.00 55.31 160 SER A CA 1
ATOM 1279 C C . SER A 1 160 ? -7.600 45.852 -0.339 1.00 55.31 160 SER A C 1
ATOM 1281 O O . SER A 1 160 ? -8.136 45.306 -1.300 1.00 55.31 160 SER A O 1
ATOM 1283 N N . ASN A 1 161 ? -6.505 45.352 0.235 1.00 46.09 161 ASN A N 1
ATOM 1284 C CA . ASN A 1 161 ? -5.974 44.034 -0.118 1.00 46.09 161 ASN A CA 1
ATOM 1285 C C . ASN A 1 161 ? -6.882 42.904 0.407 1.00 46.09 161 ASN A C 1
ATOM 1287 O O . ASN A 1 161 ? -7.733 43.108 1.276 1.00 46.09 161 ASN A O 1
ATOM 1291 N N . TYR A 1 162 ? -6.639 41.692 -0.107 1.00 35.47 162 TYR A N 1
ATOM 1292 C CA . TYR A 1 162 ? -7.276 40.440 0.311 1.00 35.47 162 TYR A CA 1
ATOM 1293 C C . TYR A 1 162 ? -7.374 40.327 1.845 1.00 35.47 162 TYR A C 1
ATOM 1295 O O . TYR A 1 162 ? -6.458 40.724 2.567 1.00 35.47 162 TYR A O 1
ATOM 1303 N N . ASN A 1 163 ? -8.527 39.865 2.339 1.00 36.94 163 ASN A N 1
ATOM 1304 C CA . ASN A 1 163 ? -9.131 40.416 3.558 1.00 36.94 163 ASN A CA 1
ATOM 1305 C C . ASN A 1 163 ? -8.400 40.081 4.881 1.00 36.94 163 ASN A C 1
ATOM 1307 O O . ASN A 1 163 ? -8.807 39.197 5.639 1.00 36.94 163 ASN A O 1
ATOM 1311 N N . LYS A 1 164 ? -7.363 40.867 5.202 1.00 35.72 164 LYS A N 1
ATOM 1312 C CA . LYS A 1 164 ? -6.526 40.689 6.398 1.00 35.72 164 LYS A CA 1
ATOM 1313 C C . LYS A 1 164 ? -7.262 40.920 7.726 1.00 35.72 164 LYS A C 1
ATOM 1315 O O . LYS A 1 164 ? -6.730 40.545 8.760 1.00 35.72 164 LYS A O 1
ATOM 1320 N N . SER A 1 165 ? -8.478 41.480 7.743 1.00 32.91 165 SER A N 1
ATOM 1321 C CA . SER A 1 165 ? -9.233 41.686 8.997 1.00 32.91 165 SER A CA 1
ATOM 1322 C C . SER A 1 165 ? -9.565 40.373 9.720 1.00 32.91 165 SER A C 1
ATOM 1324 O O . SER A 1 165 ? -9.586 40.324 10.952 1.00 32.91 165 SER A O 1
ATOM 1326 N N . LEU A 1 166 ? -9.764 39.292 8.960 1.00 32.59 166 LEU A N 1
ATOM 1327 C CA . LEU A 1 166 ? -10.063 37.970 9.501 1.00 32.59 166 LEU A CA 1
ATOM 1328 C C . LEU A 1 166 ? -8.778 37.286 9.991 1.00 32.59 166 LEU A C 1
ATOM 1330 O O . LEU A 1 166 ? -8.769 36.758 11.098 1.00 32.59 166 LEU A O 1
ATOM 1334 N N . SER A 1 167 ? -7.671 37.409 9.246 1.00 36.66 167 SER A N 1
ATOM 1335 C CA . SER A 1 167 ? -6.333 37.010 9.711 1.00 36.66 167 SER A CA 1
ATOM 1336 C C . SER A 1 167 ? -5.957 37.733 11.003 1.00 36.66 167 SER A C 1
ATOM 1338 O O . SER A 1 167 ? -5.670 37.071 11.987 1.00 36.66 167 SER A O 1
ATOM 1340 N N . GLN A 1 168 ? -6.084 39.063 11.057 1.00 33.03 168 GLN A N 1
ATOM 1341 C CA . GLN A 1 168 ? -5.779 39.875 12.241 1.00 33.03 168 GLN A CA 1
ATOM 1342 C C . GLN A 1 168 ? -6.640 39.479 13.454 1.00 33.03 168 GLN A C 1
ATOM 1344 O O . GLN A 1 168 ? -6.185 39.569 14.589 1.00 33.03 168 GLN A O 1
ATOM 1349 N N . SER A 1 169 ? -7.874 39.013 13.232 1.00 31.52 169 SER A N 1
ATOM 1350 C CA . SER A 1 169 ? -8.764 38.535 14.303 1.00 31.52 169 SER A CA 1
ATOM 1351 C C . SER A 1 169 ? -8.365 37.162 14.861 1.00 31.52 169 SER A C 1
ATOM 1353 O O . SER A 1 169 ? -8.682 36.872 16.011 1.00 31.52 169 SER A O 1
ATOM 1355 N N . PHE A 1 170 ? -7.665 36.334 14.076 1.00 32.72 170 PHE A N 1
ATOM 1356 C CA . PHE A 1 170 ? -7.072 35.070 14.530 1.00 32.72 170 PHE A CA 1
ATOM 1357 C C . PHE A 1 170 ? -5.636 35.258 15.050 1.00 32.72 170 PHE A C 1
ATOM 1359 O O . PHE A 1 170 ? -5.301 34.693 16.083 1.00 32.72 170 PHE A O 1
ATOM 1366 N N . GLU A 1 171 ? -4.809 36.094 14.415 1.00 36.47 171 GLU A N 1
ATOM 1367 C CA . GLU A 1 171 ? -3.473 36.474 14.902 1.00 36.47 171 GLU A CA 1
ATOM 1368 C C . GLU A 1 171 ? -3.583 37.111 16.295 1.00 36.47 171 GLU A C 1
ATOM 1370 O O . GLU A 1 171 ? -2.985 36.602 17.236 1.00 36.47 171 GLU A O 1
ATOM 1375 N N . ASN A 1 172 ? -4.471 38.095 16.498 1.00 36.41 172 ASN A N 1
ATOM 1376 C CA . ASN A 1 172 ? -4.733 38.678 17.824 1.00 36.41 172 ASN A CA 1
ATOM 1377 C C . ASN A 1 172 ? -5.319 37.673 18.849 1.00 36.41 172 ASN A C 1
ATOM 1379 O O . ASN A 1 172 ? -5.414 38.000 20.032 1.00 36.41 172 ASN A O 1
ATOM 1383 N N . LEU A 1 173 ? -5.729 36.470 18.424 1.00 33.44 173 LEU A N 1
ATOM 1384 C CA . LEU A 1 173 ? -6.153 35.369 19.300 1.00 33.44 173 LEU A CA 1
ATOM 1385 C C . LEU A 1 173 ? -4.972 34.490 19.765 1.00 33.44 173 LEU A C 1
ATOM 1387 O O . LEU A 1 173 ? -5.122 33.724 20.718 1.00 33.44 173 LEU A O 1
ATOM 1391 N N . PHE A 1 174 ? -3.815 34.595 19.101 1.00 36.00 174 PHE A N 1
ATOM 1392 C CA . PHE A 1 174 ? -2.623 33.767 19.318 1.00 36.00 174 PHE A CA 1
ATOM 1393 C C . PHE A 1 174 ? -1.347 34.561 19.674 1.00 36.00 174 PHE A C 1
ATOM 1395 O O . PHE A 1 174 ? -0.438 33.978 20.264 1.00 36.00 174 PHE A O 1
ATOM 1402 N N . ASP A 1 175 ? -1.294 35.868 19.391 1.00 32.91 175 ASP A N 1
ATOM 1403 C CA . ASP A 1 175 ? -0.141 36.751 19.663 1.00 32.91 175 ASP A CA 1
ATOM 1404 C C . ASP A 1 175 ? 0.018 37.111 21.162 1.00 32.91 175 ASP A C 1
ATOM 1406 O O . ASP A 1 175 ? 1.104 37.476 21.616 1.00 32.91 175 ASP A O 1
ATOM 1410 N N . ASP A 1 176 ? -1.042 36.964 21.976 1.00 30.28 176 ASP A N 1
ATOM 1411 C CA . ASP A 1 176 ? -1.004 37.150 23.442 1.00 30.28 176 ASP A CA 1
ATOM 1412 C C . ASP A 1 176 ? -0.297 35.950 24.110 1.00 30.28 176 ASP A C 1
ATOM 1414 O O . ASP A 1 176 ? -0.944 35.049 24.646 1.00 30.28 176 ASP A O 1
ATOM 1418 N N . THR A 1 177 ? 1.043 35.938 23.993 1.00 32.72 177 THR A N 1
ATOM 1419 C CA . THR A 1 177 ? 2.040 34.931 24.431 1.00 32.72 177 THR A CA 1
ATOM 1420 C C . THR A 1 177 ? 1.472 33.621 24.995 1.00 32.72 177 THR A C 1
ATOM 1422 O O . THR A 1 177 ? 0.924 33.570 26.097 1.00 32.72 177 THR A O 1
ATOM 1425 N N . THR A 1 178 ? 1.702 32.521 24.269 1.00 34.88 178 THR A N 1
ATOM 1426 C CA . THR A 1 178 ? 0.948 31.243 24.271 1.00 34.88 178 THR A CA 1
ATOM 1427 C C . THR A 1 178 ? 0.699 30.565 25.633 1.00 34.88 178 THR A C 1
ATOM 1429 O O . THR A 1 178 ? -0.146 29.679 25.747 1.00 34.88 178 THR A O 1
ATOM 1432 N N . PHE A 1 179 ? 1.392 30.983 26.692 1.00 36.97 179 PHE A N 1
ATOM 1433 C CA . PHE A 1 179 ? 1.170 30.551 28.074 1.00 36.97 179 PHE A CA 1
ATOM 1434 C C . PHE A 1 179 ? -0.096 31.170 28.711 1.00 36.97 179 PHE A C 1
ATOM 1436 O O . PHE A 1 179 ? -0.769 30.527 29.521 1.00 36.97 179 PHE A O 1
ATOM 1443 N N . GLY A 1 180 ? -0.439 32.413 28.352 1.00 36.59 180 GLY A N 1
ATOM 1444 C CA . GLY A 1 180 ? -1.507 33.190 28.989 1.00 36.59 180 GLY A CA 1
ATOM 1445 C C . GLY A 1 180 ? -2.919 32.726 28.624 1.00 36.59 180 GLY A C 1
ATOM 1446 O O . GLY A 1 180 ? -3.780 32.608 29.502 1.00 36.59 180 GLY A O 1
ATOM 1447 N N . LEU A 1 181 ? -3.162 32.418 27.345 1.00 35.41 181 LEU A N 1
ATOM 1448 C CA . LEU A 1 181 ? -4.489 32.022 26.860 1.00 35.41 181 LEU A CA 1
ATOM 1449 C C . LEU A 1 181 ? -4.951 30.696 27.489 1.00 35.41 181 LEU A C 1
ATOM 1451 O O . LEU A 1 181 ? -6.056 30.614 28.023 1.00 35.41 181 LEU A O 1
ATOM 1455 N N . VAL A 1 182 ? -4.065 29.693 27.530 1.00 38.47 182 VAL A N 1
ATOM 1456 C CA . VAL A 1 182 ? -4.312 28.383 28.164 1.00 38.47 182 VAL A CA 1
ATOM 1457 C C . VAL A 1 182 ? -4.639 28.542 29.654 1.00 38.47 182 VAL A C 1
ATOM 1459 O O . VAL A 1 182 ? -5.524 27.865 30.179 1.00 38.47 182 VAL A O 1
ATOM 1462 N N . GLN A 1 183 ? -3.973 29.472 30.346 1.00 36.78 183 GLN A N 1
ATOM 1463 C CA . GLN A 1 183 ? -4.198 29.724 31.770 1.00 36.78 183 GLN A CA 1
ATOM 1464 C C . GLN A 1 183 ? -5.526 30.456 32.056 1.00 36.78 183 GLN A C 1
ATOM 1466 O O . GLN A 1 183 ? -6.121 30.226 33.112 1.00 36.78 183 GLN A O 1
ATOM 1471 N N . LYS A 1 184 ? -6.017 31.291 31.125 1.00 34.16 184 LYS A N 1
ATOM 1472 C CA . LYS A 1 184 ? -7.356 31.917 31.177 1.00 34.16 184 LYS A CA 1
ATOM 1473 C C . LYS A 1 184 ? -8.462 30.906 30.830 1.00 34.16 184 LYS A C 1
ATOM 1475 O O . LYS A 1 184 ? -9.417 30.772 31.591 1.00 34.16 184 LYS A O 1
ATOM 1480 N N . PHE A 1 185 ? -8.298 30.136 29.751 1.00 34.66 185 PHE A N 1
ATOM 1481 C CA . PHE A 1 185 ? -9.280 29.144 29.283 1.00 34.66 185 PHE A CA 1
ATOM 1482 C C . PHE A 1 185 ? -9.490 28.001 30.293 1.00 34.66 185 PHE A C 1
ATOM 1484 O O . PHE A 1 185 ? -10.602 27.518 30.479 1.00 34.66 185 PHE A O 1
ATOM 1491 N N . ARG A 1 186 ? -8.440 27.628 31.041 1.00 35.25 186 ARG A N 1
ATOM 1492 C CA . ARG A 1 186 ? -8.513 26.692 32.180 1.00 35.25 186 ARG A CA 1
ATOM 1493 C C . ARG A 1 186 ? -9.239 27.263 33.417 1.00 35.25 186 ARG A C 1
ATOM 1495 O O . ARG A 1 186 ? -9.437 26.530 34.383 1.00 35.25 186 ARG A O 1
ATOM 1502 N N . LYS A 1 187 ? -9.597 28.553 33.424 1.00 34.62 187 LYS A N 1
ATOM 1503 C CA . LYS A 1 187 ? -10.184 29.267 34.574 1.00 34.62 187 LYS A CA 1
ATOM 1504 C C . LYS A 1 187 ? -11.667 29.604 34.404 1.00 34.62 187 LYS A C 1
ATOM 1506 O O . LYS A 1 187 ? -12.410 29.442 35.365 1.00 34.62 187 LYS A O 1
ATOM 1511 N N . ASP A 1 188 ? -12.083 30.047 33.219 1.00 36.62 188 ASP A N 1
ATOM 1512 C CA . ASP A 1 188 ? -13.497 30.217 32.847 1.00 36.62 188 ASP A CA 1
ATOM 1513 C C . ASP A 1 188 ? -13.671 30.033 31.325 1.00 36.62 188 ASP A C 1
ATOM 1515 O O . ASP A 1 188 ? -13.366 30.953 30.564 1.00 36.62 188 ASP A O 1
ATOM 1519 N N . PRO A 1 189 ? -14.142 28.862 30.859 1.00 35.12 189 PRO A N 1
ATOM 1520 C CA . PRO A 1 189 ? -14.378 28.627 29.436 1.00 35.12 189 PRO A CA 1
ATOM 1521 C C . PRO A 1 189 ? -15.621 29.348 28.890 1.00 35.12 189 PRO A C 1
ATOM 1523 O O . PRO A 1 189 ? -15.679 29.668 27.705 1.00 35.12 189 PRO A O 1
ATOM 1526 N N . TYR A 1 190 ? -16.650 29.564 29.716 1.00 30.64 190 TYR A N 1
ATOM 1527 C CA . TYR A 1 190 ? -18.009 29.813 29.218 1.00 30.64 190 TYR A CA 1
ATOM 1528 C C . TYR A 1 190 ? -18.211 31.274 28.805 1.00 30.64 190 TYR A C 1
ATOM 1530 O O . TYR A 1 190 ? -18.754 31.565 27.735 1.00 30.64 190 TYR A O 1
ATOM 1538 N N . THR A 1 191 ? -17.714 32.203 29.626 1.00 36.19 191 THR A N 1
ATOM 1539 C CA . THR A 1 191 ? -17.822 33.647 29.372 1.00 36.19 191 THR A CA 1
ATOM 1540 C C . THR A 1 191 ? -17.024 34.068 28.132 1.00 36.19 191 THR A C 1
ATOM 1542 O O . THR A 1 191 ? -17.461 34.937 27.376 1.00 36.19 191 THR A O 1
ATOM 1545 N N . THR A 1 192 ? -15.875 33.430 27.876 1.00 36.31 192 THR A N 1
ATOM 1546 C CA . THR A 1 192 ? -15.012 33.738 26.724 1.00 36.31 192 THR A CA 1
ATOM 1547 C C . THR A 1 192 ? -15.635 33.316 25.391 1.00 36.31 192 THR A C 1
ATOM 1549 O O . THR A 1 192 ? -15.552 34.073 24.426 1.00 36.31 192 THR A O 1
ATOM 1552 N N . THR A 1 193 ? -16.297 32.156 25.320 1.00 37.12 193 THR A N 1
ATOM 1553 C CA . THR A 1 193 ? -16.883 31.660 24.061 1.00 37.12 193 THR A CA 1
ATOM 1554 C C . THR A 1 193 ? -18.110 32.464 23.617 1.00 37.12 193 THR A C 1
ATOM 1556 O O . THR A 1 193 ? -18.230 32.791 22.438 1.00 37.12 193 THR A O 1
ATOM 1559 N N . MET A 1 194 ? -19.008 32.831 24.537 1.00 35.31 194 MET A N 1
ATOM 1560 C CA . MET A 1 194 ? -20.270 33.510 24.191 1.00 35.31 194 MET A CA 1
ATOM 1561 C C . MET A 1 194 ? -20.087 34.942 23.655 1.00 35.31 194 MET A C 1
ATOM 1563 O O . MET A 1 194 ? -20.870 35.392 22.819 1.00 35.31 194 MET A O 1
ATOM 1567 N N . GLY A 1 195 ? -19.051 35.667 24.095 1.00 34.19 195 GLY A N 1
ATOM 1568 C CA . GLY A 1 195 ? -18.862 37.079 23.731 1.00 34.19 195 GLY A CA 1
ATOM 1569 C C . GLY A 1 195 ? -18.526 37.336 22.254 1.00 34.19 195 GLY A C 1
ATOM 1570 O O . GLY A 1 195 ? -18.857 38.401 21.732 1.00 34.19 195 GLY A O 1
ATOM 1571 N N . GLY A 1 196 ? -17.885 36.380 21.570 1.00 34.59 196 GLY A N 1
ATOM 1572 C CA . GLY A 1 196 ? -17.405 36.560 20.192 1.00 34.59 196 GLY A CA 1
ATOM 1573 C C . GLY A 1 196 ? -18.482 36.402 19.112 1.00 34.59 196 GLY A C 1
ATOM 1574 O O . GLY A 1 196 ? -18.512 37.165 18.148 1.00 34.59 196 GLY A O 1
ATOM 1575 N N . PHE A 1 197 ? -19.395 35.441 19.273 1.00 30.31 197 PHE A N 1
ATOM 1576 C CA . PHE A 1 197 ? -20.315 35.036 18.200 1.00 30.31 197 PHE A CA 1
ATOM 1577 C C . PHE A 1 197 ? -21.466 36.021 17.935 1.00 30.31 197 PHE A C 1
ATOM 1579 O O . PHE A 1 197 ? -22.005 36.056 16.831 1.00 30.31 197 PHE A O 1
ATOM 1586 N N . SER A 1 198 ? -21.815 36.875 18.902 1.00 32.44 198 SER A N 1
ATOM 1587 C CA . SER A 1 198 ? -23.037 37.697 18.859 1.00 32.44 198 SER A CA 1
ATOM 1588 C C . SER A 1 198 ? -23.072 38.810 17.787 1.00 32.44 198 SER A C 1
ATOM 1590 O O . SER A 1 198 ? -24.090 39.493 17.674 1.00 32.44 198 SER A O 1
ATOM 1592 N N . LYS A 1 199 ? -21.988 39.059 17.036 1.00 33.00 199 LYS A N 1
ATOM 1593 C CA . LYS A 1 199 ? -21.908 40.164 16.051 1.00 33.00 199 LYS A CA 1
ATOM 1594 C C . LYS A 1 199 ? -21.822 39.737 14.581 1.00 33.00 199 LYS A C 1
ATOM 1596 O O . LYS A 1 199 ? -21.965 40.593 13.713 1.00 33.00 199 LYS A O 1
ATOM 1601 N N . VAL A 1 200 ? -21.603 38.455 14.284 1.00 33.53 200 VAL A N 1
ATOM 1602 C CA . VAL A 1 200 ? -21.367 37.976 12.903 1.00 33.53 200 VAL A CA 1
ATOM 1603 C C . VAL A 1 200 ? -22.677 37.779 12.122 1.00 33.53 200 VAL A C 1
ATOM 1605 O O . VAL A 1 200 ? -22.725 37.973 10.908 1.00 33.53 200 VAL A O 1
ATOM 1608 N N . THR A 1 201 ? -23.769 37.455 12.817 1.00 30.02 201 THR A N 1
ATOM 1609 C CA . THR A 1 201 ? -25.057 37.022 12.244 1.00 30.02 201 THR A CA 1
ATOM 1610 C C . THR A 1 201 ? -25.777 38.050 11.365 1.00 30.02 201 THR A C 1
ATOM 1612 O O . THR A 1 201 ? -26.576 37.653 10.521 1.00 30.02 201 THR A O 1
ATOM 1615 N N . ASN A 1 202 ? -25.503 39.351 11.515 1.00 29.64 202 ASN A N 1
ATOM 1616 C CA . ASN A 1 202 ? -26.248 40.403 10.807 1.00 29.64 202 ASN A CA 1
ATOM 1617 C C . ASN A 1 202 ? -25.716 40.746 9.404 1.00 29.64 202 ASN A C 1
ATOM 1619 O O . ASN A 1 202 ? -26.416 41.432 8.668 1.00 29.64 202 ASN A O 1
ATOM 1623 N N . TYR A 1 203 ? -24.510 40.307 9.020 1.00 31.11 203 TYR A N 1
ATOM 1624 C CA . TYR A 1 203 ? -23.898 40.686 7.730 1.00 31.11 203 TYR A CA 1
ATOM 1625 C C . TYR A 1 203 ? -23.977 39.585 6.654 1.00 31.11 203 TYR A C 1
ATOM 1627 O O . TYR A 1 203 ? -23.765 39.840 5.474 1.00 31.11 203 TYR A O 1
ATOM 1635 N N . LEU A 1 204 ? -24.314 38.351 7.044 1.00 29.94 204 LEU A N 1
ATOM 1636 C CA . LEU A 1 204 ? -24.344 37.182 6.153 1.00 29.94 204 LEU A CA 1
ATOM 1637 C C . LEU A 1 204 ? -25.548 37.129 5.190 1.00 29.94 204 LEU A C 1
ATOM 1639 O O . LEU A 1 204 ? -25.585 36.251 4.332 1.00 29.94 204 LEU A O 1
ATOM 1643 N N . PHE A 1 205 ? -26.548 38.008 5.331 1.00 28.44 205 PHE A N 1
ATOM 1644 C CA . PHE A 1 205 ? -27.864 37.783 4.715 1.00 28.44 205 PHE A CA 1
ATOM 1645 C C . PHE A 1 205 ? -28.061 38.352 3.295 1.00 28.44 205 PHE A C 1
ATOM 1647 O O . PHE A 1 205 ? -28.924 37.849 2.578 1.00 28.44 205 PHE A O 1
ATOM 1654 N N . ASP A 1 206 ? -27.261 39.336 2.865 1.00 29.94 206 ASP A N 1
ATOM 1655 C CA . ASP A 1 206 ? -27.530 40.100 1.627 1.00 29.94 206 ASP A CA 1
ATOM 1656 C C . ASP A 1 206 ? -26.647 39.721 0.414 1.00 29.94 206 ASP A C 1
ATOM 1658 O O . ASP A 1 206 ? -26.906 40.169 -0.701 1.00 29.94 206 ASP A O 1
ATOM 1662 N N . ALA A 1 207 ? -25.605 38.898 0.589 1.00 30.19 207 ALA A N 1
ATOM 1663 C CA . ALA A 1 207 ? -24.502 38.796 -0.381 1.00 30.19 207 ALA A CA 1
ATOM 1664 C C . ALA A 1 207 ? -24.663 37.778 -1.541 1.00 30.19 207 ALA A C 1
ATOM 1666 O O . ALA A 1 207 ? -23.837 37.774 -2.453 1.00 30.19 207 ALA A O 1
ATOM 1667 N N . PHE A 1 208 ? -25.671 36.896 -1.539 1.00 28.64 208 PHE A N 1
ATOM 1668 C CA . PHE A 1 208 ? -25.731 35.742 -2.461 1.00 28.64 208 PHE A CA 1
ATOM 1669 C C . PHE A 1 208 ? -26.796 35.861 -3.573 1.00 28.64 208 PHE A C 1
ATOM 1671 O O . PHE A 1 208 ? -27.960 35.526 -3.333 1.00 28.64 208 PHE A O 1
ATOM 1678 N N . ARG A 1 209 ? -26.414 36.234 -4.818 1.00 26.52 209 ARG A N 1
ATOM 1679 C CA . ARG A 1 209 ? -27.275 36.020 -6.016 1.00 26.52 209 ARG A CA 1
ATOM 1680 C C . ARG A 1 209 ? -26.616 36.137 -7.424 1.00 26.52 209 ARG A C 1
ATOM 1682 O O . ARG A 1 209 ? -26.377 37.245 -7.885 1.00 26.52 209 ARG A O 1
ATOM 1689 N N . GLY A 1 210 ? -26.520 35.007 -8.154 1.00 27.03 210 GLY A N 1
ATOM 1690 C CA . GLY A 1 210 ? -26.409 34.888 -9.640 1.00 27.03 210 GLY A CA 1
ATOM 1691 C C . GLY A 1 210 ? -25.023 35.112 -10.296 1.00 27.03 210 GLY A C 1
ATOM 1692 O O . GLY A 1 210 ? -24.194 35.791 -9.704 1.00 27.03 210 GLY A O 1
ATOM 1693 N N . ALA A 1 211 ? -24.709 34.611 -11.511 1.00 25.20 211 ALA A N 1
ATOM 1694 C CA . ALA A 1 211 ? -25.387 33.658 -12.431 1.00 25.20 211 ALA A CA 1
ATOM 1695 C C . ALA A 1 211 ? -24.403 33.093 -13.523 1.00 25.20 211 ALA A C 1
ATOM 1697 O O . ALA A 1 211 ? -23.253 33.523 -13.572 1.00 25.20 211 ALA A O 1
ATOM 1698 N N . ASP A 1 212 ? -24.848 32.147 -14.376 1.00 24.80 212 ASP A N 1
ATOM 1699 C CA . ASP A 1 212 ? -24.043 31.171 -15.178 1.00 24.80 212 ASP A CA 1
ATOM 1700 C C . ASP A 1 212 ? -23.958 31.403 -16.731 1.00 24.80 212 ASP A C 1
ATOM 1702 O O . ASP A 1 212 ? -24.515 32.390 -17.208 1.00 24.80 212 ASP A O 1
ATOM 1706 N N . VAL A 1 213 ? -23.324 30.478 -17.519 1.00 26.67 213 VAL A N 1
ATOM 1707 C CA . VAL A 1 213 ? -23.806 29.829 -18.810 1.00 26.67 213 VAL A CA 1
ATOM 1708 C C . VAL A 1 213 ? -22.726 29.266 -19.810 1.00 26.67 213 VAL A C 1
ATOM 1710 O O . VAL A 1 213 ? -21.642 29.819 -19.952 1.00 26.67 213 VAL A O 1
ATOM 1713 N N . GLU A 1 214 ? -23.110 28.157 -20.494 1.00 24.81 214 GLU A N 1
ATOM 1714 C CA . GLU A 1 214 ? -22.527 27.200 -21.505 1.00 24.81 214 GLU A CA 1
ATOM 1715 C C . GLU A 1 214 ? -21.877 27.796 -22.817 1.00 24.81 214 GLU A C 1
ATOM 1717 O O . GLU A 1 214 ? -21.838 29.013 -22.945 1.00 24.81 214 GLU A O 1
ATOM 1722 N N . TYR A 1 215 ? -21.340 27.115 -23.876 1.00 23.88 215 TYR A N 1
ATOM 1723 C CA . TYR A 1 215 ? -21.365 25.728 -24.470 1.00 23.88 215 TYR A CA 1
ATOM 1724 C C . TYR A 1 215 ? -20.120 25.479 -25.432 1.00 23.88 215 TYR A C 1
ATOM 1726 O O . TYR A 1 215 ? -19.134 26.170 -25.213 1.00 23.88 215 TYR A O 1
ATOM 1734 N N . GLN A 1 216 ? -19.938 24.609 -26.477 1.00 25.70 216 GLN A N 1
ATOM 1735 C CA . GLN A 1 216 ? -20.678 23.584 -27.296 1.00 25.70 216 GLN A CA 1
ATOM 1736 C C . GLN A 1 216 ? -19.718 22.583 -28.067 1.00 25.70 216 GLN A C 1
ATOM 1738 O O . GLN A 1 216 ? -18.516 22.603 -27.825 1.00 25.70 216 GLN A O 1
ATOM 1743 N N . GLN A 1 217 ? -20.215 21.709 -28.986 1.00 26.00 217 GLN A N 1
ATOM 1744 C CA . GLN A 1 217 ? -19.509 20.657 -29.809 1.00 26.00 217 GLN A CA 1
ATOM 1745 C C . GLN A 1 217 ? -20.342 20.255 -31.085 1.00 26.00 217 GLN A C 1
ATOM 1747 O O . GLN A 1 217 ? -21.516 20.614 -31.088 1.00 26.00 217 GLN A O 1
ATOM 1752 N N . ARG A 1 218 ? -19.975 19.472 -32.147 1.00 34.56 218 ARG A N 1
ATOM 1753 C CA . ARG A 1 218 ? -18.748 18.939 -32.857 1.00 34.56 218 ARG A CA 1
ATOM 1754 C C . ARG A 1 218 ? -19.157 18.228 -34.207 1.00 34.56 218 ARG A C 1
ATOM 1756 O O . ARG A 1 218 ? -20.260 17.686 -34.231 1.00 34.56 218 ARG A O 1
ATOM 1763 N N . PRO A 1 219 ? -18.295 18.097 -35.258 1.00 27.91 219 PRO A N 1
ATOM 1764 C CA . PRO A 1 219 ? -18.458 17.104 -36.359 1.00 27.91 219 PRO A CA 1
ATOM 1765 C C . PRO A 1 219 ? -17.183 16.271 -36.703 1.00 27.91 219 PRO A C 1
ATOM 1767 O O . PRO A 1 219 ? -16.143 16.469 -36.083 1.00 27.91 219 PRO A O 1
ATOM 1770 N N . ALA A 1 220 ? -17.253 15.329 -37.666 1.00 30.73 220 ALA A N 1
ATOM 1771 C CA . ALA A 1 220 ? -16.166 14.376 -37.985 1.00 30.73 220 ALA A CA 1
ATOM 1772 C C . ALA A 1 220 ? -15.977 14.097 -39.499 1.00 30.73 220 ALA A C 1
ATOM 1774 O O . ALA A 1 220 ? -16.828 13.452 -40.114 1.00 30.73 220 ALA A O 1
ATOM 1775 N N . ALA A 1 221 ? -14.854 14.543 -40.081 1.00 33.41 221 ALA A N 1
ATOM 1776 C CA . ALA A 1 221 ? -14.482 14.282 -41.486 1.00 33.41 221 ALA A CA 1
ATOM 1777 C C . ALA A 1 221 ? -12.955 14.216 -41.757 1.00 33.41 221 ALA A C 1
ATOM 1779 O O . ALA A 1 221 ? -12.544 14.124 -42.911 1.00 33.41 221 ALA A O 1
ATOM 1780 N N . GLU A 1 222 ? -12.114 14.251 -40.718 1.00 37.75 222 GLU A N 1
ATOM 1781 C CA . GLU A 1 222 ? -10.655 14.412 -40.823 1.00 37.75 222 GLU A CA 1
ATOM 1782 C C . GLU A 1 222 ? -9.946 13.170 -40.255 1.00 37.75 222 GLU A C 1
ATOM 1784 O O . GLU A 1 222 ? -9.926 12.948 -39.048 1.00 37.75 222 GLU A O 1
ATOM 1789 N N . MET A 1 223 ? -9.417 12.324 -41.146 1.00 36.22 223 MET A N 1
ATOM 1790 C CA . MET A 1 223 ? -8.702 11.067 -40.842 1.00 36.22 223 MET A CA 1
ATOM 1791 C C . MET A 1 223 ? -7.567 10.840 -41.869 1.00 36.22 223 MET A C 1
ATOM 1793 O O . MET A 1 223 ? -7.410 9.747 -42.413 1.00 36.22 223 MET A O 1
ATOM 1797 N N . ALA A 1 224 ? -6.820 11.902 -42.200 1.00 30.81 224 ALA A N 1
ATOM 1798 C CA . ALA A 1 224 ? -5.797 11.888 -43.257 1.00 30.81 224 ALA A CA 1
ATOM 1799 C C . ALA A 1 224 ? -4.487 12.650 -42.937 1.00 30.81 224 ALA A C 1
ATOM 1801 O O . ALA A 1 224 ? -3.530 12.515 -43.695 1.00 30.81 224 ALA A O 1
ATOM 1802 N N . ASP A 1 225 ? -4.408 13.398 -41.827 1.00 33.12 225 ASP A N 1
ATOM 1803 C CA . ASP A 1 225 ? -3.316 14.359 -41.547 1.00 33.12 225 ASP A CA 1
ATOM 1804 C C . ASP A 1 225 ? -2.291 13.923 -40.478 1.00 33.12 225 ASP A C 1
ATOM 1806 O O . ASP A 1 225 ? -1.404 14.692 -40.099 1.00 33.12 225 ASP A O 1
ATOM 1810 N N . SER A 1 226 ? -2.343 12.666 -40.021 1.00 32.41 226 SER A N 1
ATOM 1811 C CA . SER A 1 226 ? -1.563 12.134 -38.882 1.00 32.41 226 SER A CA 1
ATOM 1812 C C . SER A 1 226 ? -0.034 12.018 -39.082 1.00 32.41 226 SER A C 1
ATOM 1814 O O . SER A 1 226 ? 0.622 11.250 -38.381 1.00 32.41 226 SER A O 1
ATOM 1816 N N . LEU A 1 227 ? 0.543 12.771 -40.023 1.00 31.98 227 LEU A N 1
ATOM 1817 C CA . LEU A 1 227 ? 1.986 12.995 -40.175 1.00 31.98 227 LEU A CA 1
ATOM 1818 C C . LEU A 1 227 ? 2.384 14.482 -40.271 1.00 31.98 227 LEU A C 1
ATOM 1820 O O . LEU A 1 227 ? 3.554 14.777 -40.051 1.00 31.98 227 LEU A O 1
ATOM 1824 N N . ASN A 1 228 ? 1.449 15.411 -40.512 1.00 33.97 228 ASN A N 1
ATOM 1825 C CA . ASN A 1 228 ? 1.708 16.856 -40.404 1.00 33.97 228 ASN A CA 1
ATOM 1826 C C . ASN A 1 228 ? 1.423 17.392 -38.988 1.00 33.97 228 ASN A C 1
ATOM 1828 O O . ASN A 1 228 ? 2.071 18.338 -38.550 1.00 33.97 228 ASN A O 1
ATOM 1832 N N . GLU A 1 229 ? 0.515 16.768 -38.228 1.00 36.06 229 GLU A N 1
ATOM 1833 C CA . GLU A 1 229 ? 0.191 17.196 -36.852 1.00 36.06 229 GLU A CA 1
ATOM 1834 C C . GLU A 1 229 ? 1.301 16.931 -35.811 1.00 36.06 229 GLU A C 1
ATOM 1836 O O . GLU A 1 229 ? 1.174 17.347 -34.660 1.00 36.06 229 GLU A O 1
ATOM 1841 N N . VAL A 1 230 ? 2.386 16.236 -36.175 1.00 34.09 230 VAL A N 1
ATOM 1842 C CA . VAL A 1 230 ? 3.437 15.837 -35.218 1.00 34.09 230 VAL A CA 1
ATOM 1843 C C . VAL A 1 230 ? 4.503 16.925 -35.018 1.00 34.09 230 VAL A C 1
ATOM 1845 O O . VAL A 1 230 ? 5.007 17.058 -33.905 1.00 34.09 230 VAL A O 1
ATOM 1848 N N . ILE A 1 231 ? 4.834 17.719 -36.050 1.00 35.34 231 ILE A N 1
ATOM 1849 C CA . ILE A 1 231 ? 5.806 18.830 -35.965 1.00 35.34 231 ILE A CA 1
ATOM 1850 C C . ILE A 1 231 ? 5.366 20.006 -36.864 1.00 35.34 231 ILE A C 1
ATOM 1852 O O . ILE A 1 231 ? 5.607 19.978 -38.073 1.00 35.34 231 ILE A O 1
ATOM 1856 N N . PRO A 1 232 ? 4.773 21.079 -36.308 1.00 26.30 232 PRO A N 1
ATOM 1857 C CA . PRO A 1 232 ? 4.534 22.315 -37.049 1.00 26.30 232 PRO A CA 1
ATOM 1858 C C . PRO A 1 232 ? 5.845 23.097 -37.242 1.00 26.30 232 PRO A C 1
ATOM 1860 O O . PRO A 1 232 ? 6.459 23.504 -36.259 1.00 26.30 232 PRO A O 1
ATOM 1863 N N . GLY A 1 233 ? 6.245 23.357 -38.494 1.00 31.78 233 GLY A N 1
ATOM 1864 C CA . GLY A 1 233 ? 7.324 24.308 -38.824 1.00 31.78 233 GLY A CA 1
ATOM 1865 C C . GLY A 1 233 ? 8.463 23.796 -39.714 1.00 31.78 233 GLY A C 1
ATOM 1866 O O . GLY A 1 233 ? 9.328 24.589 -40.077 1.00 31.78 233 GLY A O 1
ATOM 1867 N N . LEU A 1 234 ? 8.484 22.514 -40.097 1.00 32.78 234 LEU A N 1
ATOM 1868 C CA . LEU A 1 234 ? 9.574 21.947 -40.904 1.00 32.78 234 LEU A CA 1
ATOM 1869 C C . LEU A 1 234 ? 9.421 22.232 -42.416 1.00 32.78 234 LEU A C 1
ATOM 1871 O O . LEU A 1 234 ? 9.157 21.326 -43.208 1.00 32.78 234 LEU A O 1
ATOM 1875 N N . GLU A 1 235 ? 9.616 23.485 -42.837 1.00 27.20 235 GLU A N 1
ATOM 1876 C CA . GLU A 1 235 ? 9.843 23.798 -44.257 1.00 27.20 235 GLU A CA 1
ATOM 1877 C C . GLU A 1 235 ? 11.243 23.317 -44.676 1.00 27.20 235 GLU A C 1
ATOM 1879 O O . GLU A 1 235 ? 12.258 23.963 -44.413 1.00 27.20 235 GLU A O 1
ATOM 1884 N N . ILE A 1 236 ? 11.306 22.145 -45.316 1.00 29.73 236 ILE A N 1
ATOM 1885 C CA . ILE A 1 236 ? 12.563 21.568 -45.810 1.00 29.73 236 ILE A CA 1
ATOM 1886 C C . ILE A 1 236 ? 13.069 22.408 -46.988 1.00 29.73 236 ILE A C 1
ATOM 1888 O O . ILE A 1 236 ? 12.530 22.350 -48.093 1.00 29.73 236 ILE A O 1
ATOM 1892 N N . ASN A 1 237 ? 14.132 23.175 -46.752 1.00 24.78 237 ASN A N 1
ATOM 1893 C CA . ASN A 1 237 ? 14.810 23.945 -47.788 1.00 24.78 237 ASN A CA 1
ATOM 1894 C C . ASN A 1 237 ? 15.434 22.995 -48.829 1.00 24.78 237 ASN A C 1
ATOM 1896 O O . ASN A 1 237 ? 16.295 22.182 -48.495 1.00 24.78 237 ASN A O 1
ATOM 1900 N N . HIS A 1 238 ? 15.005 23.093 -50.090 1.00 25.89 238 HIS A N 1
ATOM 1901 C CA . HIS A 1 238 ? 15.448 22.220 -51.181 1.00 25.89 238 HIS A CA 1
ATOM 1902 C C . HIS A 1 238 ? 16.862 22.580 -51.681 1.00 25.89 238 HIS A C 1
ATOM 1904 O O . HIS A 1 238 ? 17.028 23.105 -52.782 1.00 25.89 238 HIS A O 1
ATOM 1910 N N . GLN A 1 239 ? 17.886 22.285 -50.878 1.00 25.95 239 GLN A N 1
ATOM 1911 C CA . GLN A 1 239 ? 19.288 22.278 -51.306 1.00 25.95 239 GLN A CA 1
ATOM 1912 C C . GLN A 1 239 ? 19.846 20.849 -51.281 1.00 25.95 239 GLN A C 1
ATOM 1914 O O . GLN A 1 239 ? 19.573 20.071 -50.371 1.00 25.95 239 GLN A O 1
ATOM 1919 N N . GLU A 1 240 ? 20.575 20.489 -52.336 1.00 32.25 240 GLU A N 1
ATOM 1920 C CA . GLU A 1 240 ? 20.936 19.106 -52.659 1.00 32.25 240 GLU A CA 1
ATOM 1921 C C . GLU A 1 240 ? 22.182 18.635 -51.882 1.00 32.25 240 GLU A C 1
ATOM 1923 O O . GLU A 1 240 ? 23.310 18.810 -52.345 1.00 32.25 240 GLU A O 1
ATOM 1928 N N . GLU A 1 241 ? 21.998 17.982 -50.729 1.00 26.97 241 GLU A N 1
ATOM 1929 C CA . GLU A 1 241 ? 23.049 17.138 -50.136 1.00 26.97 241 GLU A CA 1
ATOM 1930 C C . GLU A 1 241 ? 22.924 15.673 -50.612 1.00 26.97 241 GLU A C 1
ATOM 1932 O O . GLU A 1 241 ? 21.829 15.104 -50.601 1.00 26.97 241 GLU A O 1
ATOM 1937 N N . PRO A 1 242 ? 24.025 15.013 -51.027 1.00 32.66 242 PRO A N 1
ATOM 1938 C CA . PRO A 1 242 ? 23.978 13.682 -51.633 1.00 32.66 242 PRO A CA 1
ATOM 1939 C C . PRO A 1 242 ? 23.908 12.548 -50.588 1.00 32.66 242 PRO A C 1
ATOM 1941 O O . PRO A 1 242 ? 24.858 11.779 -50.419 1.00 32.66 242 PRO A O 1
ATOM 1944 N N . GLY A 1 243 ? 22.766 12.401 -49.908 1.00 37.34 243 GLY A N 1
ATOM 1945 C CA . GLY A 1 243 ? 22.526 11.308 -48.958 1.00 37.34 243 GLY A CA 1
ATOM 1946 C C . GLY A 1 243 ? 21.044 11.010 -48.696 1.00 37.34 243 GLY A C 1
ATOM 1947 O O . GLY A 1 243 ? 20.319 11.874 -48.229 1.00 37.34 243 GLY A O 1
ATOM 1948 N N . PHE A 1 244 ? 20.641 9.751 -48.916 1.00 29.48 244 PHE A N 1
ATOM 1949 C CA . PHE A 1 244 ? 19.315 9.170 -48.625 1.00 29.48 244 PHE A CA 1
ATOM 1950 C C . PHE A 1 244 ? 18.107 9.732 -49.409 1.00 29.48 244 PHE A C 1
ATOM 1952 O O . PHE A 1 244 ? 17.321 10.534 -48.910 1.00 29.48 244 PHE A O 1
ATOM 1959 N N . GLU A 1 245 ? 17.853 9.172 -50.597 1.00 27.67 245 GLU A N 1
ATOM 1960 C CA . GLU A 1 245 ? 16.524 9.221 -51.227 1.00 27.67 245 GLU A CA 1
ATOM 1961 C C . GLU A 1 245 ? 15.640 8.077 -50.696 1.00 27.67 245 GLU A C 1
ATOM 1963 O O . GLU A 1 245 ? 15.768 6.932 -51.130 1.00 27.67 245 GLU A O 1
ATOM 1968 N N . VAL A 1 246 ? 14.697 8.368 -49.792 1.00 28.84 246 VAL A N 1
ATOM 1969 C CA . VAL A 1 246 ? 13.629 7.413 -49.431 1.00 28.84 246 VAL A CA 1
ATOM 1970 C C . VAL A 1 246 ? 12.459 7.589 -50.402 1.00 28.84 246 VAL A C 1
ATOM 1972 O O . VAL A 1 246 ? 11.522 8.352 -50.149 1.00 28.84 246 VAL A O 1
ATOM 1975 N N . ILE A 1 247 ? 12.530 6.908 -51.549 1.00 29.78 247 ILE A N 1
ATOM 1976 C CA . ILE A 1 247 ? 11.518 7.005 -52.611 1.00 29.78 247 ILE A CA 1
ATOM 1977 C C . ILE A 1 247 ? 10.203 6.358 -52.150 1.00 29.78 247 ILE A C 1
ATOM 1979 O O . ILE A 1 247 ? 10.097 5.143 -51.991 1.00 29.78 247 ILE A O 1
ATOM 1983 N N . LYS A 1 248 ? 9.170 7.184 -51.961 1.00 34.56 248 LYS A N 1
ATOM 1984 C CA . LYS A 1 248 ? 7.812 6.750 -51.600 1.00 34.56 248 LYS A CA 1
ATOM 1985 C C . LYS A 1 248 ? 7.016 6.369 -52.853 1.00 34.56 248 LYS A C 1
ATOM 1987 O O . LYS A 1 248 ? 6.875 7.204 -53.735 1.00 34.56 248 LYS A O 1
ATOM 1992 N N . ARG A 1 249 ? 6.406 5.174 -52.838 1.00 30.09 249 ARG A N 1
ATOM 1993 C CA . ARG A 1 249 ? 5.412 4.638 -53.802 1.00 30.09 249 ARG A CA 1
ATOM 1994 C C . ARG A 1 249 ? 5.796 4.669 -55.291 1.00 30.09 249 ARG A C 1
ATOM 1996 O O . ARG A 1 249 ? 5.787 5.708 -55.938 1.00 30.09 249 ARG A O 1
ATOM 2003 N N . ILE A 1 250 ? 5.917 3.479 -55.876 1.00 31.89 250 ILE A N 1
ATOM 2004 C CA . ILE A 1 250 ? 5.697 3.279 -57.314 1.00 31.89 250 ILE A CA 1
ATOM 2005 C C . ILE A 1 250 ? 4.186 3.117 -57.531 1.00 31.89 250 ILE A C 1
ATOM 2007 O O . ILE A 1 250 ? 3.587 2.200 -56.966 1.00 31.89 250 ILE A O 1
ATOM 2011 N N . ASP A 1 251 ? 3.568 3.976 -58.344 1.00 31.30 251 ASP A N 1
ATOM 2012 C CA . ASP A 1 251 ? 2.183 3.767 -58.786 1.00 31.30 251 ASP A CA 1
ATOM 2013 C C . ASP A 1 251 ? 2.129 2.586 -59.767 1.00 31.30 251 ASP A C 1
ATOM 2015 O O . ASP A 1 251 ? 2.758 2.595 -60.830 1.00 31.30 251 ASP A O 1
ATOM 2019 N N . LEU A 1 252 ? 1.374 1.545 -59.409 1.00 35.25 252 LEU A N 1
ATOM 2020 C CA . LEU A 1 252 ? 1.199 0.369 -60.256 1.00 35.25 252 LEU A CA 1
ATOM 2021 C C . LEU A 1 252 ? 0.263 0.700 -61.423 1.00 35.25 252 LEU A C 1
ATOM 2023 O O . LEU A 1 252 ? -0.919 0.988 -61.231 1.00 35.25 252 LEU A O 1
ATOM 2027 N N . GLY A 1 253 ? 0.789 0.612 -62.647 1.00 47.88 253 GLY A N 1
ATOM 2028 C CA . GLY A 1 253 ? 0.001 0.777 -63.867 1.00 47.88 253 GLY A CA 1
ATOM 2029 C C . GLY A 1 253 ? -1.175 -0.205 -63.941 1.00 47.88 253 GLY A C 1
ATOM 2030 O O . GLY A 1 253 ? -1.116 -1.325 -63.431 1.00 47.88 253 GLY A O 1
ATOM 2031 N N . THR A 1 254 ? -2.261 0.212 -64.596 1.00 47.22 254 THR A N 1
ATOM 2032 C CA . THR A 1 254 ? -3.500 -0.575 -64.699 1.00 47.22 254 THR A CA 1
ATOM 2033 C C . THR A 1 254 ? -3.247 -1.971 -65.269 1.00 47.22 254 THR A C 1
ATOM 2035 O O . THR A 1 254 ? -2.699 -2.096 -66.367 1.00 47.22 254 THR A O 1
ATOM 2038 N N . LYS A 1 255 ? -3.698 -3.007 -64.546 1.00 39.94 255 LYS A N 1
ATOM 2039 C CA . LYS A 1 255 ? -3.586 -4.419 -64.942 1.00 39.94 255 LYS A CA 1
ATOM 2040 C C . LYS A 1 255 ? -4.067 -4.620 -66.395 1.00 39.94 255 LYS A C 1
ATOM 2042 O O . LYS A 1 255 ? -5.226 -4.306 -66.671 1.00 39.94 255 LYS A O 1
ATOM 2047 N N . PRO A 1 256 ? -3.239 -5.171 -67.306 1.00 50.62 256 PRO A N 1
ATOM 2048 C CA . PRO A 1 256 ? -3.691 -5.522 -68.648 1.00 50.62 256 PRO A CA 1
ATOM 2049 C C . PRO A 1 256 ? -4.724 -6.654 -68.583 1.00 50.62 256 PRO A C 1
ATOM 2051 O O . PRO A 1 256 ? -4.581 -7.597 -67.800 1.00 50.62 256 PRO A O 1
ATOM 2054 N N . ASP A 1 257 ? -5.764 -6.562 -69.410 1.00 46.50 257 ASP A N 1
ATOM 2055 C CA . ASP A 1 257 ? -6.818 -7.575 -69.485 1.00 46.50 257 ASP A CA 1
ATOM 2056 C C . ASP A 1 257 ? -6.366 -8.760 -70.358 1.00 46.50 257 ASP A C 1
ATOM 2058 O O . ASP A 1 257 ? -5.847 -8.573 -71.462 1.00 46.50 257 ASP A O 1
ATOM 2062 N N . VAL A 1 258 ? -6.511 -9.986 -69.848 1.00 55.72 258 VAL A N 1
ATOM 2063 C CA . VAL A 1 258 ? -5.922 -11.202 -70.433 1.00 55.72 258 VAL A CA 1
ATOM 2064 C C . VAL A 1 258 ? -6.946 -12.329 -70.425 1.00 55.72 258 VAL A C 1
ATOM 2066 O O . VAL A 1 258 ? -7.246 -12.912 -69.385 1.00 55.72 258 VAL A O 1
ATOM 2069 N N . GLN A 1 259 ? -7.447 -12.686 -71.607 1.00 51.12 259 GLN A N 1
ATOM 2070 C CA . GLN A 1 259 ? -8.377 -13.803 -71.768 1.00 51.12 259 GLN A CA 1
ATOM 2071 C C . GLN A 1 259 ? -7.636 -15.123 -72.011 1.00 51.12 259 GLN A C 1
ATOM 2073 O O . GLN A 1 259 ? -6.764 -15.227 -72.878 1.00 51.12 259 GLN A O 1
ATOM 2078 N N . ARG A 1 260 ? -8.014 -16.150 -71.245 1.00 51.97 260 ARG A N 1
ATOM 2079 C CA . ARG A 1 260 ? -7.487 -17.515 -71.359 1.00 51.97 260 ARG A CA 1
ATOM 2080 C C . ARG A 1 260 ? -7.908 -18.147 -72.689 1.00 51.97 260 ARG A C 1
ATOM 2082 O O . ARG A 1 260 ? -9.067 -18.045 -73.081 1.00 51.97 260 ARG A O 1
ATOM 2089 N N . ARG A 1 261 ? -6.977 -18.821 -73.369 1.00 61.47 261 ARG A N 1
ATOM 2090 C CA . ARG A 1 261 ? -7.258 -19.575 -74.606 1.00 61.47 261 ARG A CA 1
ATOM 2091 C C . ARG A 1 261 ? -7.707 -21.010 -74.311 1.00 61.47 261 ARG A C 1
ATOM 2093 O O . ARG A 1 261 ? -7.476 -21.527 -73.219 1.00 61.47 261 ARG A O 1
ATOM 2100 N N . GLU A 1 262 ? -8.323 -21.642 -75.309 1.00 63.56 262 GLU A N 1
ATOM 2101 C CA . GLU A 1 262 ? -8.704 -23.060 -75.269 1.00 63.56 262 GLU A CA 1
ATOM 2102 C C . GLU A 1 262 ? -7.496 -23.986 -75.007 1.00 63.56 262 GLU A C 1
ATOM 2104 O O . GLU A 1 262 ? -6.382 -23.668 -75.443 1.00 63.56 262 GLU A O 1
ATOM 2109 N N . PRO A 1 263 ? -7.687 -25.140 -74.335 1.00 65.69 263 PRO A N 1
ATOM 2110 C CA . PRO A 1 263 ? -6.619 -26.106 -74.089 1.00 65.69 263 PRO A CA 1
ATOM 2111 C C . PRO A 1 263 ? -5.960 -26.616 -75.377 1.00 65.69 263 PRO A C 1
ATOM 2113 O O . PRO A 1 263 ? -6.614 -26.811 -76.402 1.00 65.69 263 PRO A O 1
ATOM 2116 N N . VAL A 1 264 ? -4.657 -26.901 -75.310 1.00 75.88 264 VAL A N 1
ATOM 2117 C CA . VAL A 1 264 ? -3.913 -27.489 -76.435 1.00 75.88 264 VAL A CA 1
ATOM 2118 C C . VAL A 1 264 ? -4.477 -28.872 -76.768 1.00 75.88 264 VAL A C 1
ATOM 2120 O O . VAL A 1 264 ? -4.520 -29.759 -75.916 1.00 75.88 264 VAL A O 1
ATOM 2123 N N . SER A 1 265 ? -4.909 -29.048 -78.019 1.00 76.12 265 SER A N 1
ATOM 2124 C CA . SER A 1 265 ? -5.479 -30.308 -78.497 1.00 76.12 265 SER A CA 1
ATOM 2125 C C . SER A 1 265 ? -4.419 -31.412 -78.600 1.00 76.12 265 SER A C 1
ATOM 2127 O O . SER A 1 265 ? -3.225 -31.140 -78.749 1.00 76.12 265 SER A O 1
ATOM 2129 N N . VAL A 1 266 ? -4.850 -32.678 -78.587 1.00 75.19 266 VAL A N 1
ATOM 2130 C CA . VAL A 1 266 ? -3.943 -33.824 -78.801 1.00 75.19 266 VAL A CA 1
ATOM 2131 C C . VAL A 1 266 ? -3.246 -33.718 -80.166 1.00 75.19 266 VAL A C 1
ATOM 2133 O O . VAL A 1 266 ? -2.054 -33.987 -80.271 1.00 75.19 266 VAL A O 1
ATOM 2136 N N . GLU A 1 267 ? -3.951 -33.241 -81.195 1.00 76.88 267 GLU A N 1
ATOM 2137 C CA . GLU A 1 267 ? -3.389 -33.035 -82.535 1.00 76.88 267 GLU A CA 1
ATOM 2138 C C . GLU A 1 267 ? -2.335 -31.916 -82.574 1.00 76.88 267 GLU A C 1
ATOM 2140 O O . GLU A 1 267 ? -1.326 -32.047 -83.267 1.00 76.88 267 GLU A O 1
ATOM 2145 N N . ASP A 1 268 ? -2.536 -30.827 -81.827 1.00 71.44 268 ASP A N 1
ATOM 2146 C CA . ASP A 1 268 ? -1.548 -29.751 -81.678 1.00 71.44 268 ASP A CA 1
ATOM 2147 C C . ASP A 1 268 ? -0.317 -30.201 -80.885 1.00 71.44 268 ASP A C 1
ATOM 2149 O O . ASP A 1 268 ? 0.807 -29.832 -81.233 1.00 71.44 268 ASP A O 1
ATOM 2153 N N . TRP A 1 269 ? -0.513 -31.010 -79.841 1.00 77.44 269 TRP A N 1
ATOM 2154 C CA . TRP A 1 269 ? 0.572 -31.585 -79.049 1.00 77.44 269 TRP A CA 1
ATOM 2155 C C . TRP A 1 269 ? 1.435 -32.528 -79.899 1.00 77.44 269 TRP A C 1
ATOM 2157 O O . TRP A 1 269 ? 2.648 -32.337 -79.989 1.00 77.44 269 TRP A O 1
ATOM 2167 N N . THR A 1 270 ? 0.824 -33.488 -80.605 1.00 77.25 270 THR A N 1
ATOM 2168 C CA . THR A 1 270 ? 1.555 -34.435 -81.464 1.00 77.25 270 THR A CA 1
ATOM 2169 C C . THR A 1 270 ? 2.261 -33.742 -82.635 1.00 77.25 270 THR A C 1
ATOM 2171 O O . THR A 1 270 ? 3.374 -34.131 -82.975 1.00 77.25 270 THR A O 1
ATOM 2174 N N . LYS A 1 271 ? 1.694 -32.667 -83.209 1.00 78.94 271 LYS A N 1
ATOM 2175 C CA . LYS A 1 271 ? 2.365 -31.848 -84.245 1.00 78.94 271 LYS A CA 1
ATOM 2176 C C . LYS A 1 271 ? 3.657 -31.167 -83.778 1.00 78.94 271 LYS A C 1
ATOM 2178 O O . LYS A 1 271 ? 4.439 -30.746 -84.623 1.00 78.94 271 LYS A O 1
ATOM 2183 N N . ASN A 1 272 ? 3.878 -31.038 -82.469 1.00 75.62 272 ASN A N 1
ATOM 2184 C CA . ASN A 1 272 ? 5.080 -30.426 -81.902 1.00 75.62 272 ASN A CA 1
ATOM 2185 C C . ASN A 1 272 ? 6.153 -31.449 -81.485 1.00 75.62 272 ASN A C 1
ATOM 2187 O O . ASN A 1 272 ? 7.164 -31.051 -80.906 1.00 75.62 272 ASN A O 1
ATOM 2191 N N . MET A 1 273 ? 5.964 -32.743 -81.772 1.00 77.12 273 MET A N 1
ATOM 2192 C CA . MET A 1 273 ? 6.907 -33.817 -81.440 1.00 77.12 273 MET A CA 1
ATOM 2193 C C . MET A 1 273 ? 7.605 -34.400 -82.678 1.00 77.12 273 MET A C 1
ATOM 2195 O O . MET A 1 273 ? 7.034 -34.454 -83.765 1.00 77.12 273 MET A O 1
ATOM 2199 N N . ASP A 1 274 ? 8.850 -34.851 -82.506 1.00 78.00 274 ASP A N 1
ATOM 2200 C CA . ASP A 1 274 ? 9.570 -35.647 -83.500 1.00 78.00 274 ASP A CA 1
ATOM 2201 C C . ASP A 1 274 ? 9.135 -37.126 -83.485 1.00 78.00 274 ASP A C 1
ATOM 2203 O O . ASP A 1 274 ? 8.354 -37.573 -82.642 1.00 78.00 274 ASP A O 1
ATOM 2207 N N . THR A 1 275 ? 9.659 -37.910 -84.429 1.00 74.44 275 THR A N 1
ATOM 2208 C CA . THR A 1 275 ? 9.366 -39.348 -84.560 1.00 74.44 275 THR A CA 1
ATOM 2209 C C . THR A 1 275 ? 9.910 -40.214 -83.417 1.00 74.44 275 THR A C 1
ATOM 2211 O O . THR A 1 275 ? 9.626 -41.407 -83.387 1.00 74.44 275 THR A O 1
ATOM 2214 N N . GLU A 1 276 ? 10.673 -39.640 -82.483 1.00 68.94 276 GLU A N 1
ATOM 2215 C CA . GLU A 1 276 ? 11.162 -40.285 -81.257 1.00 68.94 276 GLU A CA 1
ATOM 2216 C C . GLU A 1 276 ? 10.453 -39.732 -79.998 1.00 68.94 276 GLU A C 1
ATOM 2218 O O . GLU A 1 276 ? 10.817 -40.073 -78.874 1.00 68.94 276 GLU A O 1
ATOM 2223 N N . GLY A 1 277 ? 9.410 -38.905 -80.169 1.00 68.12 277 GLY A N 1
ATOM 2224 C CA . GLY A 1 277 ? 8.577 -38.358 -79.094 1.00 68.12 277 GLY A CA 1
ATOM 2225 C C . GLY A 1 277 ? 9.142 -37.117 -78.393 1.00 68.12 277 GLY A C 1
ATOM 2226 O O . GLY A 1 277 ? 8.584 -36.684 -77.383 1.00 68.12 277 GLY A O 1
ATOM 2227 N N . ARG A 1 278 ? 10.230 -36.518 -78.892 1.00 73.50 278 ARG A N 1
ATOM 2228 C CA . ARG A 1 278 ? 10.814 -35.295 -78.314 1.00 73.50 278 ARG A CA 1
ATOM 2229 C C . ARG A 1 278 ? 10.118 -34.055 -78.860 1.00 73.50 278 ARG A C 1
ATOM 2231 O O . ARG A 1 278 ? 9.895 -33.942 -80.060 1.00 73.50 278 ARG A O 1
ATOM 2238 N N . ILE A 1 279 ? 9.821 -33.092 -77.992 1.00 77.88 279 ILE A N 1
ATOM 2239 C CA . ILE A 1 279 ? 9.197 -31.823 -78.390 1.00 77.88 279 ILE A CA 1
ATOM 2240 C C . ILE A 1 279 ? 10.214 -30.988 -79.184 1.00 77.88 279 ILE A C 1
ATOM 2242 O O . ILE A 1 279 ? 11.230 -30.570 -78.633 1.00 77.88 279 ILE A O 1
ATOM 2246 N N . GLN A 1 280 ? 9.932 -30.724 -80.463 1.00 74.44 280 GLN A N 1
ATOM 2247 C CA . GLN A 1 280 ? 10.827 -29.979 -81.356 1.00 74.44 280 GLN A CA 1
ATOM 2248 C C . GLN A 1 280 ? 10.876 -28.486 -81.018 1.00 74.44 280 GLN A C 1
ATOM 2250 O O . GLN A 1 280 ? 11.949 -27.891 -81.005 1.00 74.44 280 GLN A O 1
ATOM 2255 N N . ASN A 1 281 ? 9.719 -27.875 -80.736 1.00 69.31 281 ASN A N 1
ATOM 2256 C CA . ASN A 1 281 ? 9.601 -26.428 -80.543 1.00 69.31 281 ASN A CA 1
ATOM 2257 C C . ASN A 1 281 ? 9.078 -26.082 -79.139 1.00 69.31 281 ASN A C 1
ATOM 2259 O O . ASN A 1 281 ? 7.969 -25.582 -78.946 1.00 69.31 281 ASN A O 1
ATOM 2263 N N . VAL A 1 282 ? 9.900 -26.397 -78.131 1.00 72.00 282 VAL A N 1
ATOM 2264 C CA . VAL A 1 282 ? 9.564 -26.282 -76.697 1.00 72.00 282 VAL A CA 1
ATOM 2265 C C . VAL A 1 282 ? 9.109 -24.871 -76.306 1.00 72.00 282 VAL A C 1
ATOM 2267 O O . VAL A 1 282 ? 8.252 -24.732 -75.437 1.00 72.00 282 VAL A O 1
ATOM 2270 N N . HIS A 1 283 ? 9.660 -23.827 -76.930 1.00 63.41 283 HIS A N 1
ATOM 2271 C CA . HIS A 1 283 ? 9.310 -22.438 -76.627 1.00 63.41 283 HIS A CA 1
ATOM 2272 C C . HIS A 1 283 ? 7.880 -22.094 -77.068 1.00 63.41 283 HIS A C 1
ATOM 2274 O O . HIS A 1 283 ? 7.092 -21.600 -76.262 1.00 63.41 283 HIS A O 1
ATOM 2280 N N . ASP A 1 284 ? 7.528 -22.404 -78.318 1.00 67.75 284 ASP A N 1
ATOM 2281 C CA . ASP A 1 284 ? 6.203 -22.114 -78.877 1.00 67.75 284 ASP A CA 1
ATOM 2282 C C . ASP A 1 284 ? 5.111 -22.948 -78.188 1.00 67.75 284 ASP A C 1
ATOM 2284 O O . ASP A 1 284 ? 4.091 -22.416 -77.745 1.00 67.75 284 ASP A O 1
ATOM 2288 N N . LEU A 1 285 ? 5.376 -24.241 -77.955 1.00 72.69 285 LEU A N 1
ATOM 2289 C CA . LEU A 1 285 ? 4.452 -25.111 -77.227 1.00 72.69 285 LEU A CA 1
ATOM 2290 C C . LEU A 1 285 ? 4.246 -24.646 -75.772 1.00 72.69 285 LEU A C 1
ATOM 2292 O O . LEU A 1 285 ? 3.113 -24.658 -75.293 1.00 72.69 285 LEU A O 1
ATOM 2296 N N . LYS A 1 286 ? 5.293 -24.158 -75.082 1.00 66.38 286 LYS A N 1
ATOM 2297 C CA . LYS A 1 286 ? 5.140 -23.510 -73.765 1.00 66.38 286 LYS A CA 1
ATOM 2298 C C . LYS A 1 286 ? 4.268 -22.259 -73.856 1.00 66.38 286 LYS A C 1
ATOM 2300 O O . LYS A 1 286 ? 3.298 -22.167 -73.109 1.00 66.38 286 LYS A O 1
ATOM 2305 N N . GLN A 1 287 ? 4.545 -21.332 -74.778 1.00 65.38 287 GLN A N 1
ATOM 2306 C CA . GLN A 1 287 ? 3.703 -20.140 -74.947 1.00 65.38 287 GLN A CA 1
ATOM 2307 C C . GLN A 1 287 ? 2.243 -20.493 -75.258 1.00 65.38 287 GLN A C 1
ATOM 2309 O O . GLN A 1 287 ? 1.340 -19.772 -74.839 1.00 65.38 287 GLN A O 1
ATOM 2314 N N . ARG A 1 288 ? 1.982 -21.602 -75.956 1.00 69.12 288 ARG A N 1
ATOM 2315 C CA . ARG A 1 288 ? 0.626 -22.030 -76.316 1.00 69.12 288 ARG A CA 1
ATOM 2316 C C . ARG A 1 288 ? -0.122 -22.724 -75.171 1.00 69.12 288 ARG A C 1
ATOM 2318 O O . ARG A 1 288 ? -1.322 -22.512 -75.041 1.00 69.12 288 ARG A O 1
ATOM 2325 N N . ILE A 1 289 ? 0.574 -23.484 -74.321 1.00 66.00 289 ILE A N 1
ATOM 2326 C CA . ILE A 1 289 ? 0.016 -24.116 -73.106 1.00 66.00 289 ILE A CA 1
ATOM 2327 C C . ILE A 1 289 ? -0.224 -23.090 -71.991 1.00 66.00 289 ILE A C 1
ATOM 2329 O O . ILE A 1 289 ? -1.225 -23.167 -71.282 1.00 66.00 289 ILE A O 1
ATOM 2333 N N . PHE A 1 290 ? 0.692 -22.134 -71.832 1.00 59.16 290 PHE A N 1
ATOM 2334 C CA . PHE A 1 290 ? 0.733 -21.230 -70.681 1.00 59.16 290 PHE A CA 1
ATOM 2335 C C . PHE A 1 290 ? 0.218 -19.804 -70.962 1.00 59.16 290 PHE A C 1
ATOM 2337 O O . PHE A 1 290 ? 0.338 -18.929 -70.102 1.00 59.16 290 PHE A O 1
ATOM 2344 N N . ASN A 1 291 ? -0.415 -19.560 -72.118 1.00 56.38 291 ASN A N 1
ATOM 2345 C CA . ASN A 1 291 ? -1.156 -18.319 -72.402 1.00 56.38 291 ASN A CA 1
ATOM 2346 C C . ASN A 1 291 ? -2.483 -18.268 -71.609 1.00 56.38 291 ASN A C 1
ATOM 2348 O O . ASN A 1 291 ? -3.581 -18.463 -72.140 1.00 56.38 291 ASN A O 1
ATOM 2352 N N . GLY A 1 292 ? -2.359 -18.045 -70.300 1.00 48.88 292 GLY A N 1
ATOM 2353 C CA . GLY A 1 292 ? -3.470 -17.958 -69.357 1.00 48.88 292 GLY A CA 1
ATOM 2354 C C . GLY A 1 292 ? -2.998 -17.985 -67.904 1.00 48.88 292 GLY A C 1
ATOM 2355 O O . GLY A 1 292 ? -2.841 -19.063 -67.338 1.00 48.88 292 GLY A O 1
ATOM 2356 N N . GLU A 1 293 ? -2.809 -16.792 -67.331 1.00 43.62 293 GLU A N 1
ATOM 2357 C CA . GLU A 1 293 ? -2.565 -16.450 -65.911 1.00 43.62 293 GLU A CA 1
ATOM 2358 C C . GLU A 1 293 ? -1.350 -17.092 -65.198 1.00 43.62 293 GLU A C 1
ATOM 2360 O O . GLU A 1 293 ? -0.545 -16.375 -64.606 1.00 43.62 293 GLU A O 1
ATOM 2365 N N . TYR A 1 294 ? -1.158 -18.410 -65.263 1.00 40.38 294 TYR A N 1
ATOM 2366 C CA . TYR A 1 294 ? -0.290 -19.146 -64.331 1.00 40.38 294 TYR A CA 1
ATOM 2367 C C . TYR A 1 294 ? 1.226 -19.076 -64.587 1.00 40.38 294 TYR A C 1
ATOM 2369 O O . TYR A 1 294 ? 1.990 -19.353 -63.667 1.00 40.38 294 TYR A O 1
ATOM 2377 N N . MET A 1 295 ? 1.691 -18.702 -65.786 1.00 36.44 295 MET A N 1
ATOM 2378 C CA . MET A 1 295 ? 3.138 -18.558 -66.058 1.00 36.44 295 MET A CA 1
ATOM 2379 C C . MET A 1 295 ? 3.658 -17.125 -65.873 1.00 36.44 295 MET A C 1
ATOM 2381 O O . MET A 1 295 ? 4.833 -16.952 -65.563 1.00 36.44 295 MET A O 1
ATOM 2385 N N . PHE A 1 296 ? 2.791 -16.110 -65.965 1.00 34.34 296 PHE A N 1
ATOM 2386 C CA . PHE A 1 296 ? 3.149 -14.735 -65.588 1.00 34.34 296 PHE A CA 1
ATOM 2387 C C . PHE A 1 296 ? 3.436 -14.642 -64.079 1.00 34.34 296 PHE A C 1
ATOM 2389 O O . PHE A 1 296 ? 4.459 -14.094 -63.668 1.00 34.34 296 PHE A O 1
ATOM 2396 N N . PHE A 1 297 ? 2.576 -15.270 -63.267 1.00 34.41 297 PHE A N 1
ATOM 2397 C CA . PHE A 1 297 ? 2.629 -15.230 -61.800 1.00 34.41 297 PHE A CA 1
ATOM 2398 C C . PHE A 1 297 ? 3.882 -15.847 -61.155 1.00 34.41 297 PHE A C 1
ATOM 2400 O O . PHE A 1 297 ? 4.152 -15.566 -59.992 1.00 34.41 297 PHE A O 1
ATOM 2407 N N . PHE A 1 298 ? 4.635 -16.685 -61.876 1.00 32.41 298 PHE A N 1
ATOM 2408 C CA . PHE A 1 298 ? 5.791 -17.414 -61.331 1.00 32.41 298 PHE A CA 1
ATOM 2409 C C . PHE A 1 298 ? 7.141 -17.042 -61.964 1.00 32.41 298 PHE A C 1
ATOM 2411 O O . PHE A 1 298 ? 8.159 -17.616 -61.586 1.00 32.41 298 PHE A O 1
ATOM 2418 N N . CYS A 1 299 ? 7.171 -16.112 -62.927 1.00 32.53 299 CYS A N 1
ATOM 2419 C CA . CYS A 1 299 ? 8.414 -15.722 -63.604 1.00 32.53 299 CYS A CA 1
ATOM 2420 C C . CYS A 1 299 ? 8.628 -14.202 -63.703 1.00 32.53 299 CYS A C 1
ATOM 2422 O O . CYS A 1 299 ? 9.771 -13.761 -63.579 1.00 32.53 299 CYS A O 1
ATOM 2424 N N . ASP A 1 300 ? 7.561 -13.406 -63.862 1.00 33.03 300 ASP A N 1
ATOM 2425 C CA . ASP A 1 300 ? 7.666 -11.941 -63.972 1.00 33.03 300 ASP A CA 1
ATOM 2426 C C . ASP A 1 300 ? 7.350 -11.213 -62.658 1.00 33.03 300 ASP A C 1
ATOM 2428 O O . ASP A 1 300 ? 7.980 -10.193 -62.361 1.00 33.03 300 ASP A O 1
ATOM 2432 N N . SER A 1 301 ? 6.449 -11.760 -61.829 1.00 33.75 301 SER A N 1
ATOM 2433 C CA . SER A 1 301 ? 6.076 -11.193 -60.520 1.00 33.75 301 SER A CA 1
ATOM 2434 C C . SER A 1 301 ? 7.281 -10.916 -59.613 1.00 33.75 301 SER A C 1
ATOM 2436 O O . SER A 1 301 ? 7.321 -9.886 -58.948 1.00 33.75 301 SER A O 1
ATOM 2438 N N . SER A 1 302 ? 8.290 -11.792 -59.631 1.00 33.88 302 SER A N 1
ATOM 2439 C CA . SER A 1 302 ? 9.509 -11.659 -58.821 1.00 33.88 302 SER A CA 1
ATOM 2440 C C . SER A 1 302 ? 10.593 -10.771 -59.449 1.00 33.88 302 SER A C 1
ATOM 2442 O O . SER A 1 302 ? 11.612 -10.533 -58.807 1.00 33.88 302 SER A O 1
ATOM 2444 N N . LYS A 1 303 ? 10.439 -10.319 -60.705 1.00 35.91 303 LYS A N 1
ATOM 2445 C CA . LYS A 1 303 ? 11.536 -9.683 -61.464 1.00 35.91 303 LYS A CA 1
ATOM 2446 C C . LYS A 1 303 ? 11.266 -8.269 -61.964 1.00 35.91 303 LYS A C 1
ATOM 2448 O O . LYS A 1 303 ? 12.195 -7.469 -61.963 1.00 35.91 303 LYS A O 1
ATOM 2453 N N . ILE A 1 304 ? 10.046 -7.940 -62.390 1.00 38.44 304 ILE A N 1
ATOM 2454 C CA . ILE A 1 304 ? 9.844 -6.731 -63.211 1.00 38.44 304 ILE A CA 1
ATOM 2455 C C . ILE A 1 304 ? 9.685 -5.425 -62.407 1.00 38.44 304 ILE A C 1
ATOM 2457 O O . ILE A 1 304 ? 10.067 -4.379 -62.927 1.00 38.44 304 ILE A O 1
ATOM 2461 N N . VAL A 1 305 ? 9.195 -5.458 -61.156 1.00 37.72 305 VAL A N 1
ATOM 2462 C CA . VAL A 1 305 ? 8.960 -4.228 -60.356 1.00 37.72 305 VAL A CA 1
ATOM 2463 C C . VAL A 1 305 ? 9.882 -4.100 -59.137 1.00 37.72 305 VAL A C 1
ATOM 2465 O O . VAL A 1 305 ? 10.487 -3.051 -58.962 1.00 37.72 305 VAL A O 1
ATOM 2468 N N . ALA A 1 306 ? 10.041 -5.146 -58.317 1.00 38.56 306 ALA A N 1
ATOM 2469 C CA . ALA A 1 306 ? 10.950 -5.100 -57.162 1.00 38.56 306 ALA A CA 1
ATOM 2470 C C . ALA A 1 306 ? 12.411 -5.385 -57.561 1.00 38.56 306 ALA A C 1
ATOM 2472 O O . ALA A 1 306 ? 13.286 -4.537 -57.397 1.00 38.56 306 ALA A O 1
ATOM 2473 N N . GLY A 1 307 ? 12.664 -6.563 -58.150 1.00 39.88 307 GLY A N 1
ATOM 2474 C CA . GLY A 1 307 ? 14.019 -7.088 -58.359 1.00 39.88 307 GLY A CA 1
ATOM 2475 C C . GLY A 1 307 ? 14.952 -6.203 -59.192 1.00 39.88 307 GLY A C 1
ATOM 2476 O O . GLY A 1 307 ? 16.135 -6.121 -58.873 1.00 39.88 307 GLY A O 1
ATOM 2477 N N . ASN A 1 308 ? 14.447 -5.502 -60.215 1.00 40.66 308 ASN A N 1
ATOM 2478 C CA . ASN A 1 308 ? 15.259 -4.555 -60.991 1.00 40.66 308 ASN A CA 1
ATOM 2479 C C . ASN A 1 308 ? 15.784 -3.403 -60.117 1.00 40.66 308 ASN A C 1
ATOM 2481 O O . ASN A 1 308 ? 16.982 -3.129 -60.135 1.00 40.66 308 ASN A O 1
ATOM 2485 N N . CYS A 1 309 ? 14.922 -2.785 -59.301 1.00 46.97 309 CYS A N 1
ATOM 2486 C CA . CYS A 1 309 ? 15.329 -1.721 -58.385 1.00 46.97 309 CYS A CA 1
ATOM 2487 C C . CYS A 1 309 ? 16.317 -2.235 -57.331 1.00 46.97 309 CYS A C 1
ATOM 2489 O O . CYS A 1 309 ? 17.351 -1.607 -57.123 1.00 46.97 309 CYS A O 1
ATOM 2491 N N . THR A 1 310 ? 16.061 -3.399 -56.719 1.00 53.22 310 THR A N 1
ATOM 2492 C CA . THR A 1 310 ? 16.991 -4.025 -55.760 1.00 53.22 310 THR A CA 1
ATOM 2493 C C . THR A 1 310 ? 18.378 -4.219 -56.382 1.00 53.22 310 THR A C 1
ATOM 2495 O O . THR A 1 310 ? 19.374 -3.791 -55.808 1.00 53.22 310 THR A O 1
ATOM 2498 N N . VAL A 1 311 ? 18.454 -4.781 -57.594 1.00 58.19 311 VAL A N 1
ATOM 2499 C CA . VAL A 1 311 ? 19.719 -5.004 -58.317 1.00 58.19 311 VAL A CA 1
ATOM 2500 C C . VAL A 1 311 ? 20.432 -3.690 -58.662 1.00 58.19 311 VAL A C 1
ATOM 2502 O O . VAL A 1 311 ? 21.657 -3.617 -58.554 1.00 58.19 311 VAL A O 1
ATOM 2505 N N . GLU A 1 312 ? 19.709 -2.648 -59.077 1.00 59.56 312 GLU A N 1
ATOM 2506 C CA . GLU A 1 312 ? 20.310 -1.345 -59.392 1.00 59.56 312 GLU A CA 1
ATOM 2507 C C . GLU A 1 312 ? 20.808 -0.610 -58.140 1.00 59.56 312 GLU A C 1
ATOM 2509 O O . GLU A 1 312 ? 21.920 -0.077 -58.159 1.00 59.56 312 GLU A O 1
ATOM 2514 N N . PHE A 1 313 ? 20.061 -0.637 -57.030 1.00 63.25 313 PHE A N 1
ATOM 2515 C CA . PHE A 1 313 ? 20.498 -0.043 -55.763 1.00 63.25 313 PHE A CA 1
ATOM 2516 C C . PHE A 1 313 ? 21.698 -0.783 -55.159 1.00 63.25 313 PHE A C 1
ATOM 2518 O O . PHE A 1 313 ? 22.682 -0.124 -54.815 1.00 63.25 313 PHE A O 1
ATOM 2525 N N . THR A 1 314 ? 21.693 -2.124 -55.127 1.00 63.06 314 THR A N 1
ATOM 2526 C CA . THR A 1 314 ? 22.851 -2.921 -54.682 1.00 63.06 314 THR A CA 1
ATOM 2527 C C . THR A 1 314 ? 24.092 -2.583 -55.509 1.00 63.06 314 THR A C 1
ATOM 2529 O O . THR A 1 314 ? 25.156 -2.326 -54.951 1.00 63.06 314 THR A O 1
ATOM 2532 N N . LYS A 1 315 ? 23.976 -2.480 -56.842 1.00 70.62 315 LYS A N 1
ATOM 2533 C CA . LYS A 1 315 ? 25.098 -2.082 -57.715 1.00 70.62 315 LYS A CA 1
ATOM 2534 C C . LYS A 1 315 ? 25.557 -0.642 -57.482 1.00 70.62 315 LYS A C 1
ATOM 2536 O O . LYS A 1 315 ? 26.763 -0.395 -57.470 1.00 70.62 315 LYS A O 1
ATOM 2541 N N . LYS A 1 316 ? 24.636 0.311 -57.303 1.00 77.88 316 LYS A N 1
ATOM 2542 C CA . LYS A 1 316 ? 24.955 1.723 -57.014 1.00 77.88 316 LYS A CA 1
ATOM 2543 C C . LYS A 1 316 ? 25.741 1.852 -55.704 1.00 77.88 316 LYS A C 1
ATOM 2545 O O . LYS A 1 316 ? 26.697 2.621 -55.650 1.00 77.88 316 LYS A O 1
ATOM 2550 N N . ASP A 1 317 ? 25.380 1.068 -54.689 1.00 78.50 317 ASP A N 1
ATOM 2551 C CA . ASP A 1 317 ? 26.023 1.065 -53.373 1.00 78.50 317 ASP A CA 1
ATOM 2552 C C . ASP A 1 317 ? 27.349 0.283 -53.329 1.00 78.50 317 ASP A C 1
ATOM 2554 O O . ASP A 1 317 ? 28.341 0.783 -52.792 1.00 78.50 317 ASP A O 1
ATOM 2558 N N . VAL A 1 318 ? 27.423 -0.904 -53.935 1.00 84.38 318 VAL A N 1
ATOM 2559 C CA . VAL A 1 318 ? 28.668 -1.688 -54.019 1.00 84.38 318 VAL A CA 1
ATOM 2560 C C . VAL A 1 318 ? 29.767 -0.885 -54.722 1.00 84.38 318 VAL A C 1
ATOM 2562 O O . VAL A 1 318 ? 30.854 -0.733 -54.173 1.00 84.38 318 VAL A O 1
ATOM 2565 N N . ASN A 1 319 ? 29.473 -0.254 -55.865 1.00 83.19 319 ASN A N 1
ATOM 2566 C CA . ASN A 1 319 ? 30.461 0.520 -56.634 1.00 83.19 319 ASN A CA 1
ATOM 2567 C C . ASN A 1 319 ? 31.072 1.728 -55.886 1.00 83.19 319 ASN A C 1
ATOM 2569 O O . ASN A 1 319 ? 32.116 2.237 -56.306 1.00 83.19 319 ASN A O 1
ATOM 2573 N N . ARG A 1 320 ? 30.454 2.185 -54.785 1.00 82.56 320 ARG A N 1
ATOM 2574 C CA . ARG A 1 320 ? 30.966 3.259 -53.907 1.00 82.56 320 ARG A CA 1
ATOM 2575 C C . ARG A 1 320 ? 31.536 2.757 -52.571 1.00 82.56 320 ARG A C 1
ATOM 2577 O O . ARG A 1 320 ? 32.027 3.575 -51.797 1.00 82.56 320 ARG A O 1
ATOM 2584 N N . THR A 1 321 ? 31.444 1.463 -52.260 1.00 86.69 321 THR A N 1
ATOM 2585 C CA . THR A 1 321 ? 31.830 0.924 -50.944 1.00 86.69 321 THR A CA 1
ATOM 2586 C C . THR A 1 321 ? 33.351 0.760 -50.842 1.00 86.69 321 THR A C 1
ATOM 2588 O O . THR A 1 321 ? 33.974 0.188 -51.730 1.00 86.69 321 THR A O 1
ATOM 2591 N N . ASP A 1 322 ? 33.941 1.318 -49.776 1.00 87.44 322 ASP A N 1
ATOM 2592 C CA . ASP A 1 322 ? 35.350 1.180 -49.351 1.00 87.44 322 ASP A CA 1
ATOM 2593 C C . ASP A 1 322 ? 36.432 1.282 -50.444 1.00 87.44 322 ASP A C 1
ATOM 2595 O O . ASP A 1 322 ? 37.516 0.720 -50.323 1.00 87.44 322 ASP A O 1
ATOM 2599 N N . ARG A 1 323 ? 36.188 2.088 -51.485 1.00 88.25 323 ARG A N 1
ATOM 2600 C CA . ARG A 1 323 ? 37.066 2.278 -52.662 1.00 88.25 323 ARG A CA 1
ATOM 2601 C C . ARG A 1 323 ? 38.461 2.853 -52.356 1.00 88.25 323 ARG A C 1
ATOM 2603 O O . ARG A 1 323 ? 39.271 2.983 -53.268 1.00 88.25 323 ARG A O 1
ATOM 2610 N N . THR A 1 324 ? 38.722 3.227 -51.103 1.00 85.44 324 THR A N 1
ATOM 2611 C CA . THR A 1 324 ? 40.017 3.673 -50.559 1.00 85.44 324 THR A CA 1
ATOM 2612 C C . THR A 1 324 ? 40.817 2.552 -49.878 1.00 85.44 324 THR A C 1
ATOM 2614 O O . THR A 1 324 ? 41.972 2.769 -49.521 1.00 85.44 324 THR A O 1
ATOM 2617 N N . ASN A 1 325 ? 40.228 1.367 -49.687 1.00 87.44 325 ASN A N 1
ATOM 2618 C CA . ASN A 1 325 ? 40.912 0.149 -49.256 1.00 87.44 325 ASN A CA 1
ATOM 2619 C C . ASN A 1 325 ? 41.419 -0.604 -50.500 1.00 87.44 325 ASN A C 1
ATOM 2621 O O . ASN A 1 325 ? 40.664 -0.805 -51.451 1.00 87.44 325 ASN A O 1
ATOM 2625 N N . THR A 1 326 ? 42.674 -1.055 -50.481 1.00 88.31 326 THR A N 1
ATOM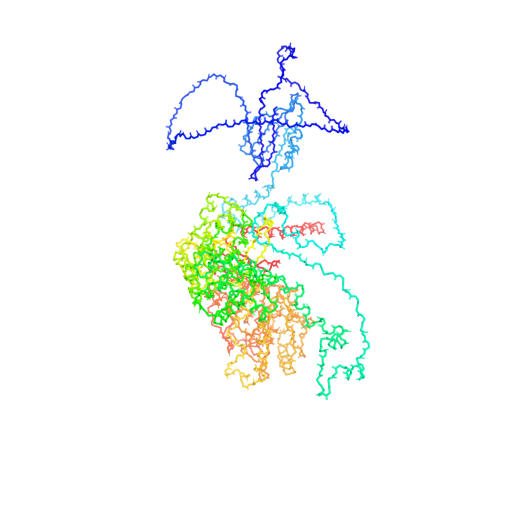 2626 C CA . THR A 1 326 ? 43.325 -1.768 -51.594 1.00 88.31 326 THR A CA 1
ATOM 2627 C C . THR A 1 326 ? 42.619 -3.070 -51.990 1.00 88.31 326 THR A C 1
ATOM 2629 O O . THR A 1 326 ? 42.685 -3.475 -53.146 1.00 88.31 326 THR A O 1
ATOM 2632 N N . PHE A 1 327 ? 41.876 -3.703 -51.076 1.00 90.25 327 PHE A N 1
ATOM 2633 C CA . PHE A 1 327 ? 41.031 -4.863 -51.390 1.00 90.25 327 PHE A CA 1
ATOM 2634 C C . PHE A 1 327 ? 39.900 -4.511 -52.376 1.00 90.25 327 PHE A C 1
ATOM 2636 O O . PHE A 1 327 ? 39.544 -5.322 -53.228 1.00 90.25 327 PHE A O 1
ATOM 2643 N N . TYR A 1 328 ? 39.377 -3.281 -52.307 1.00 92.44 328 TYR A N 1
ATOM 2644 C CA . TYR A 1 328 ? 38.234 -2.797 -53.088 1.00 92.44 328 TYR A CA 1
ATOM 2645 C C . TYR A 1 328 ? 38.597 -1.705 -54.109 1.00 92.44 328 TYR A C 1
ATOM 2647 O O . TYR A 1 328 ? 37.689 -1.099 -54.678 1.00 92.44 328 TYR A O 1
ATOM 2655 N N . GLU A 1 329 ? 39.877 -1.410 -54.362 1.00 89.00 329 GLU A N 1
ATOM 2656 C CA . GLU A 1 329 ? 40.297 -0.340 -55.285 1.00 89.00 329 GLU A CA 1
ATOM 2657 C C . GLU A 1 329 ? 40.300 -0.765 -56.773 1.00 89.00 329 GLU A C 1
ATOM 2659 O O . GLU A 1 329 ? 40.229 -1.947 -57.108 1.00 89.00 329 GLU A O 1
ATOM 2664 N N . GLY A 1 330 ? 40.384 0.211 -57.687 1.00 85.69 330 GLY A N 1
ATOM 2665 C CA . GLY A 1 330 ? 40.501 -0.018 -59.139 1.00 85.69 330 GLY A CA 1
ATOM 2666 C C . GLY A 1 330 ? 39.180 -0.333 -59.876 1.00 85.69 330 GLY A C 1
ATOM 2667 O O . GLY A 1 330 ? 38.162 -0.623 -59.246 1.00 85.69 330 GLY A O 1
ATOM 2668 N N . PRO A 1 331 ? 39.120 -0.205 -61.215 1.00 80.94 331 PRO A N 1
ATOM 2669 C CA . PRO A 1 331 ? 37.962 -0.647 -61.999 1.00 80.94 331 PRO A CA 1
ATOM 2670 C C . PRO A 1 331 ? 37.830 -2.179 -61.974 1.00 80.94 331 PRO A C 1
ATOM 2672 O O . PRO A 1 331 ? 38.832 -2.875 -61.831 1.00 80.94 331 PRO A O 1
ATOM 2675 N N . ASP A 1 332 ? 36.602 -2.686 -62.118 1.00 83.00 332 ASP A N 1
ATOM 2676 C CA . ASP A 1 332 ? 36.278 -4.122 -62.236 1.00 83.00 332 ASP A CA 1
ATOM 2677 C C . ASP A 1 332 ? 36.895 -5.018 -61.135 1.00 83.00 332 ASP A C 1
ATOM 2679 O O . ASP A 1 332 ? 37.302 -6.157 -61.365 1.00 83.00 332 ASP A O 1
ATOM 2683 N N . ASN A 1 333 ? 36.967 -4.479 -59.913 1.00 89.50 333 ASN A N 1
ATOM 2684 C CA . ASN A 1 333 ? 37.570 -5.117 -58.745 1.00 89.50 333 ASN A CA 1
ATOM 2685 C C . ASN A 1 333 ? 36.831 -6.425 -58.342 1.00 89.50 333 ASN A C 1
ATOM 2687 O O . ASN A 1 333 ? 35.627 -6.373 -58.074 1.00 89.50 333 ASN A O 1
ATOM 2691 N N . PRO A 1 334 ? 37.523 -7.579 -58.214 1.00 88.12 334 PRO A N 1
ATOM 2692 C CA . PRO A 1 334 ? 36.889 -8.853 -57.850 1.00 88.12 334 PRO A CA 1
ATOM 2693 C C . PRO A 1 334 ? 36.223 -8.877 -56.468 1.00 88.12 334 PRO A C 1
ATOM 2695 O O . PRO A 1 334 ? 35.190 -9.522 -56.305 1.00 88.12 334 PRO A O 1
ATOM 2698 N N . GLY A 1 335 ? 36.769 -8.153 -55.486 1.00 89.19 335 GLY A N 1
ATOM 2699 C CA . GLY A 1 335 ? 36.174 -8.012 -54.156 1.00 89.19 335 GLY A CA 1
ATOM 2700 C C . GLY A 1 335 ? 34.810 -7.321 -54.201 1.00 89.19 335 GLY A C 1
ATOM 2701 O O . GLY A 1 335 ? 33.901 -7.731 -53.489 1.00 89.19 335 GLY A O 1
ATOM 2702 N N . LEU A 1 336 ? 34.616 -6.339 -55.090 1.00 89.94 336 LEU A N 1
ATOM 2703 C CA . LEU A 1 336 ? 33.302 -5.722 -55.319 1.00 89.94 336 LEU A CA 1
ATOM 2704 C C . LEU A 1 336 ? 32.315 -6.657 -56.030 1.00 89.94 336 LEU A C 1
ATOM 2706 O O . LEU A 1 336 ? 31.120 -6.589 -55.752 1.00 89.94 336 LEU A O 1
ATOM 2710 N N . ILE A 1 337 ? 32.788 -7.541 -56.914 1.00 89.12 337 ILE A N 1
ATOM 2711 C CA . ILE A 1 337 ? 31.932 -8.558 -57.549 1.00 89.12 337 ILE A CA 1
ATOM 2712 C C . ILE A 1 337 ? 31.422 -9.535 -56.480 1.00 89.12 337 ILE A C 1
ATOM 2714 O O . ILE A 1 337 ? 30.214 -9.714 -56.351 1.00 89.12 337 ILE A O 1
ATOM 2718 N N . LEU A 1 338 ? 32.315 -10.056 -55.631 1.00 90.81 338 LEU A N 1
ATOM 2719 C CA . LEU A 1 338 ? 31.941 -10.897 -54.487 1.00 90.81 338 LEU A CA 1
ATOM 2720 C C . LEU A 1 338 ? 31.015 -10.162 -53.501 1.00 90.81 338 LEU A C 1
ATOM 2722 O O . LEU A 1 338 ? 30.034 -10.738 -53.039 1.00 90.81 338 LEU A O 1
ATOM 2726 N N . LEU A 1 339 ? 31.265 -8.876 -53.222 1.00 92.00 339 LEU A N 1
ATOM 2727 C CA . LEU A 1 339 ? 30.402 -8.053 -52.366 1.00 92.00 339 LEU A CA 1
ATOM 2728 C C . LEU A 1 339 ? 28.973 -7.960 -52.929 1.00 92.00 339 LEU A C 1
ATOM 2730 O O . LEU A 1 339 ? 28.006 -8.110 -52.187 1.00 92.00 339 LEU A O 1
ATOM 2734 N N . HIS A 1 340 ? 28.833 -7.745 -54.240 1.00 90.44 340 HIS A N 1
ATOM 2735 C CA . HIS A 1 340 ? 27.541 -7.751 -54.929 1.00 90.44 340 HIS A CA 1
ATOM 2736 C C . HIS A 1 340 ? 26.867 -9.127 -54.881 1.00 90.44 340 HIS A C 1
ATOM 2738 O O . HIS A 1 340 ? 25.687 -9.207 -54.543 1.00 90.44 340 HIS A O 1
ATOM 2744 N N . ASP A 1 341 ? 27.590 -10.199 -55.199 1.00 87.38 341 ASP A N 1
ATOM 2745 C CA . ASP A 1 341 ? 27.002 -11.533 -55.349 1.00 87.38 341 ASP A CA 1
ATOM 2746 C C . ASP A 1 341 ? 26.573 -12.133 -53.995 1.00 87.38 341 ASP A C 1
ATOM 2748 O O . ASP A 1 341 ? 25.501 -12.740 -53.905 1.00 87.38 341 ASP A O 1
ATOM 2752 N N . ILE A 1 342 ? 27.302 -11.850 -52.908 1.00 90.94 342 ILE A N 1
ATOM 2753 C CA . ILE A 1 342 ? 26.893 -12.189 -51.532 1.00 90.94 342 ILE A CA 1
ATOM 2754 C C . ILE A 1 342 ? 25.642 -11.400 -51.117 1.00 90.94 342 ILE A C 1
ATOM 2756 O O . ILE A 1 342 ? 24.701 -11.996 -50.593 1.00 90.94 342 ILE A O 1
ATOM 2760 N N . LEU A 1 343 ? 25.577 -10.085 -51.380 1.00 89.06 343 LEU A N 1
ATOM 2761 C CA . LEU A 1 343 ? 24.386 -9.272 -51.075 1.00 89.06 343 LEU A CA 1
ATOM 2762 C C . LEU A 1 343 ? 23.164 -9.739 -51.874 1.00 89.06 343 LEU A C 1
ATOM 2764 O O . LEU A 1 343 ? 22.077 -9.883 -51.315 1.00 89.06 343 LEU A O 1
ATOM 2768 N N . MET A 1 344 ? 23.332 -10.029 -53.166 1.00 84.81 344 MET A N 1
ATOM 2769 C CA . MET A 1 344 ? 22.259 -10.564 -54.004 1.00 84.81 344 MET A CA 1
ATOM 2770 C C . MET A 1 344 ? 21.814 -11.961 -53.555 1.00 84.81 344 MET A C 1
ATOM 2772 O O . MET A 1 344 ? 20.628 -12.270 -53.647 1.00 84.81 344 MET A O 1
ATOM 2776 N N . THR A 1 345 ? 22.727 -12.780 -53.024 1.00 85.38 345 THR A N 1
ATOM 2777 C CA . THR A 1 345 ? 22.395 -14.077 -52.417 1.00 85.38 345 THR A CA 1
ATOM 2778 C C . THR A 1 345 ? 21.644 -13.898 -51.097 1.00 85.38 345 THR A C 1
ATOM 2780 O O . THR A 1 345 ? 20.641 -14.578 -50.884 1.00 85.38 345 THR A O 1
ATOM 2783 N N . TYR A 1 346 ? 22.031 -12.929 -50.255 1.00 86.38 346 TYR A N 1
ATOM 2784 C CA . TYR A 1 346 ? 21.278 -12.576 -49.045 1.00 86.38 346 TYR A CA 1
ATOM 2785 C C . TYR A 1 346 ? 19.837 -12.163 -49.386 1.00 86.38 346 TYR A C 1
ATOM 2787 O O . TYR A 1 346 ? 18.906 -12.686 -48.789 1.00 86.38 346 TYR A O 1
ATOM 2795 N N . CYS A 1 347 ? 19.628 -11.352 -50.429 1.00 84.31 347 CYS A N 1
ATOM 2796 C CA . CYS A 1 347 ? 18.287 -10.953 -50.892 1.00 84.31 347 CYS A CA 1
ATOM 2797 C C . CYS A 1 347 ? 17.396 -12.115 -51.375 1.00 84.31 347 CYS A C 1
ATOM 2799 O O . CYS A 1 347 ? 16.196 -11.929 -51.560 1.00 84.31 347 CYS A O 1
ATOM 2801 N N . MET A 1 348 ? 17.975 -13.284 -51.670 1.00 80.50 348 MET A N 1
ATOM 2802 C CA . MET A 1 348 ? 17.236 -14.499 -52.043 1.00 80.50 348 MET A CA 1
ATOM 2803 C C . MET A 1 348 ? 17.062 -15.461 -50.856 1.00 80.50 348 MET A C 1
ATOM 2805 O O . MET A 1 348 ? 16.180 -16.317 -50.897 1.00 80.50 348 MET A O 1
ATOM 2809 N N . TYR A 1 349 ? 17.900 -15.336 -49.824 1.00 83.12 349 TYR A N 1
ATOM 2810 C CA . TYR A 1 349 ? 17.796 -16.051 -48.550 1.00 83.12 349 TYR A CA 1
ATOM 2811 C C . TYR A 1 349 ? 16.738 -15.402 -47.642 1.00 83.12 349 TYR A C 1
ATOM 2813 O O . TYR A 1 349 ? 15.870 -16.088 -47.109 1.00 83.12 349 TYR A O 1
ATOM 2821 N N . ASP A 1 350 ? 16.785 -14.075 -47.541 1.00 78.62 350 ASP A N 1
ATOM 2822 C CA . ASP A 1 350 ? 15.866 -13.203 -46.814 1.00 78.62 350 ASP A CA 1
ATOM 2823 C C . ASP A 1 350 ? 15.131 -12.307 -47.827 1.00 78.62 350 ASP A C 1
ATOM 2825 O O . ASP A 1 350 ? 15.518 -11.174 -48.127 1.00 78.62 350 ASP A O 1
ATOM 2829 N N . PHE A 1 351 ? 14.099 -12.891 -48.441 1.00 75.94 351 PHE A N 1
ATOM 2830 C CA . PHE A 1 351 ? 13.329 -12.253 -49.511 1.00 75.94 351 PHE A CA 1
ATOM 2831 C C . PHE A 1 351 ? 12.325 -11.209 -48.993 1.00 75.94 351 PHE A C 1
ATOM 2833 O O . PHE A 1 351 ? 11.932 -10.320 -49.748 1.00 75.94 351 PHE A O 1
ATOM 2840 N N . ASP A 1 352 ? 11.916 -11.310 -47.724 1.00 74.31 352 ASP A N 1
ATOM 2841 C CA . ASP A 1 352 ? 10.950 -10.392 -47.114 1.00 74.31 352 ASP A CA 1
ATOM 2842 C C . ASP A 1 352 ? 11.615 -9.065 -46.686 1.00 74.31 352 ASP A C 1
ATOM 2844 O O . ASP A 1 352 ? 10.957 -8.024 -46.737 1.00 74.31 352 ASP A O 1
ATOM 2848 N N . LEU A 1 353 ? 12.916 -9.065 -46.340 1.00 77.94 353 LEU A N 1
ATOM 2849 C CA . LEU A 1 353 ? 13.702 -7.840 -46.118 1.00 77.94 353 LEU A CA 1
ATOM 2850 C C . LEU A 1 353 ? 14.382 -7.312 -47.398 1.00 77.94 353 LEU A C 1
ATOM 2852 O O . LEU A 1 353 ? 14.333 -6.112 -47.675 1.00 77.94 353 LEU A O 1
ATOM 2856 N N . GLY A 1 354 ? 15.032 -8.183 -48.181 1.00 81.75 354 GLY A N 1
ATOM 2857 C CA . GLY A 1 354 ? 15.788 -7.797 -49.382 1.00 81.75 354 GLY A CA 1
ATOM 2858 C C . GLY A 1 354 ? 17.038 -6.936 -49.106 1.00 81.75 354 GLY A C 1
ATOM 2859 O O . GLY A 1 354 ? 17.624 -6.996 -48.029 1.00 81.75 354 GLY A O 1
ATOM 2860 N N . TYR A 1 355 ? 17.478 -6.139 -50.095 1.00 81.75 355 TYR A N 1
ATOM 2861 C CA . TYR A 1 355 ? 18.588 -5.184 -49.921 1.00 81.75 355 TYR A CA 1
ATOM 2862 C C . TYR A 1 355 ? 18.088 -3.837 -49.402 1.00 81.75 355 TYR A C 1
ATOM 2864 O O . TYR A 1 355 ? 17.224 -3.211 -50.022 1.00 81.75 355 TYR A O 1
ATOM 2872 N N . VAL A 1 356 ? 18.730 -3.332 -48.349 1.00 79.44 356 VAL A N 1
ATOM 2873 C CA . VAL A 1 356 ? 18.518 -1.983 -47.816 1.00 79.44 356 VAL A CA 1
ATOM 2874 C C . VAL A 1 356 ? 19.856 -1.240 -47.732 1.00 79.44 356 VAL A C 1
ATOM 2876 O O . VAL A 1 356 ? 20.896 -1.811 -47.391 1.00 79.44 356 VAL A O 1
ATOM 2879 N N . GLN A 1 357 ? 19.839 0.056 -48.059 1.00 75.38 357 GLN A N 1
ATOM 2880 C CA . GLN A 1 357 ? 21.036 0.899 -48.104 1.00 75.38 357 GLN A CA 1
ATOM 2881 C C . GLN A 1 357 ? 21.806 0.869 -46.773 1.00 75.38 357 GLN A C 1
ATOM 2883 O O . GLN A 1 357 ? 21.276 1.218 -45.719 1.00 75.38 357 GLN A O 1
ATOM 2888 N N . GLY A 1 358 ? 23.085 0.491 -46.845 1.00 83.38 358 GLY A N 1
ATOM 2889 C CA . GLY A 1 358 ? 23.969 0.311 -45.688 1.00 83.38 358 GLY A CA 1
ATOM 2890 C C . GLY A 1 358 ? 24.366 -1.145 -45.426 1.00 83.38 358 GLY A C 1
ATOM 2891 O O . GLY A 1 358 ? 25.376 -1.379 -44.768 1.00 83.38 358 GLY A O 1
ATOM 2892 N N . MET A 1 359 ? 23.671 -2.130 -46.004 1.00 90.50 359 MET A N 1
ATOM 2893 C CA . MET A 1 359 ? 24.101 -3.535 -45.937 1.00 90.50 359 MET A CA 1
ATOM 2894 C C . MET A 1 359 ? 25.473 -3.768 -46.599 1.00 90.50 359 MET A C 1
ATOM 2896 O O . MET A 1 359 ? 26.255 -4.573 -46.101 1.00 90.50 359 MET A O 1
ATOM 2900 N N . SER A 1 360 ? 25.822 -3.030 -47.664 1.00 91.81 360 SER A N 1
ATOM 2901 C CA . SER A 1 360 ? 27.159 -3.114 -48.280 1.00 91.81 360 SER A CA 1
ATOM 2902 C C . SER A 1 360 ? 28.270 -2.563 -47.376 1.00 91.81 360 SER A C 1
ATOM 2904 O O . SER A 1 360 ? 29.349 -3.151 -47.300 1.00 91.81 360 SER A O 1
ATOM 2906 N N . ASP A 1 361 ? 27.989 -1.482 -46.639 1.00 92.12 361 ASP A N 1
ATOM 2907 C CA . ASP A 1 361 ? 28.869 -0.947 -45.596 1.00 92.12 361 ASP A CA 1
ATOM 2908 C C . ASP A 1 361 ? 29.085 -1.990 -44.470 1.00 92.12 361 ASP A C 1
ATOM 2910 O O . ASP A 1 361 ? 30.198 -2.111 -43.958 1.00 92.12 361 ASP A O 1
ATOM 2914 N N . LEU A 1 362 ? 28.059 -2.786 -44.124 1.00 95.19 362 LEU A N 1
ATOM 2915 C CA . LEU A 1 362 ? 28.151 -3.856 -43.117 1.00 95.19 362 LEU A CA 1
ATOM 2916 C C . LEU A 1 362 ? 28.909 -5.109 -43.594 1.00 95.19 362 LEU A C 1
ATOM 2918 O O . LEU A 1 362 ? 29.698 -5.663 -42.830 1.00 95.19 362 LEU A O 1
ATOM 2922 N N . LEU A 1 363 ? 28.693 -5.561 -44.834 1.00 96.25 363 LEU A N 1
ATOM 2923 C CA . LEU A 1 363 ? 29.363 -6.748 -45.384 1.00 96.25 363 LEU A CA 1
ATOM 2924 C C . LEU A 1 363 ? 30.857 -6.508 -45.665 1.00 96.25 363 LEU A C 1
ATOM 2926 O O . LEU A 1 363 ? 31.662 -7.425 -45.513 1.00 96.25 363 LEU A O 1
ATOM 2930 N N . SER A 1 364 ? 31.237 -5.295 -46.076 1.00 95.81 364 SER A N 1
ATOM 2931 C CA . SER A 1 364 ? 32.588 -4.988 -46.572 1.00 95.81 364 SER A CA 1
ATOM 2932 C C . SER A 1 364 ? 33.736 -5.422 -45.633 1.00 95.81 364 SER A C 1
ATOM 2934 O O . SER A 1 364 ? 34.656 -6.097 -46.112 1.00 95.81 364 SER A O 1
ATOM 2936 N N . PRO A 1 365 ? 33.703 -5.147 -44.311 1.00 96.06 365 PRO A N 1
ATOM 2937 C CA . PRO A 1 365 ? 34.731 -5.636 -43.390 1.00 96.06 365 PRO A CA 1
ATOM 2938 C C . PRO A 1 365 ? 34.698 -7.154 -43.178 1.00 96.06 365 PRO A C 1
ATOM 2940 O O . PRO A 1 365 ? 35.749 -7.757 -42.986 1.00 96.06 365 PRO A O 1
ATOM 2943 N N . VAL A 1 366 ? 33.519 -7.784 -43.245 1.00 96.19 366 VAL A N 1
ATOM 2944 C CA . VAL A 1 366 ? 33.375 -9.244 -43.108 1.00 96.19 366 VAL A CA 1
ATOM 2945 C C . VAL A 1 366 ? 34.030 -9.948 -44.297 1.00 96.19 366 VAL A C 1
ATOM 2947 O O . VAL A 1 366 ? 34.876 -10.814 -44.102 1.00 96.19 366 VAL A O 1
ATOM 2950 N N . LEU A 1 367 ? 33.717 -9.533 -45.528 1.00 96.19 367 LEU A N 1
ATOM 2951 C CA . LEU A 1 367 ? 34.336 -10.095 -46.733 1.00 96.19 367 LEU A CA 1
ATOM 2952 C C . LEU A 1 367 ? 35.858 -9.855 -46.773 1.00 96.19 367 LEU A C 1
ATOM 2954 O O . LEU A 1 367 ? 36.601 -10.754 -47.160 1.00 96.19 367 LEU A O 1
ATOM 2958 N N . TYR A 1 368 ? 36.322 -8.689 -46.309 1.00 95.81 368 TYR A N 1
ATOM 2959 C CA . TYR A 1 368 ? 37.751 -8.377 -46.183 1.00 95.81 368 TYR A CA 1
ATOM 2960 C C . TYR A 1 368 ? 38.486 -9.306 -45.197 1.00 95.81 368 TYR A C 1
ATOM 2962 O O . TYR A 1 368 ? 39.613 -9.699 -45.469 1.00 95.81 368 TYR A O 1
ATOM 2970 N N . VAL A 1 369 ? 37.879 -9.655 -44.054 1.00 95.06 369 VAL A N 1
ATOM 2971 C CA . VAL A 1 369 ? 38.515 -10.529 -43.044 1.00 95.06 369 VAL A CA 1
ATOM 2972 C C . VAL A 1 369 ? 38.441 -12.008 -43.422 1.00 95.06 369 VAL A C 1
ATOM 2974 O O . VAL A 1 369 ? 39.377 -12.754 -43.140 1.00 95.06 369 VAL A O 1
ATOM 2977 N N . MET A 1 370 ? 37.333 -12.449 -44.021 1.00 94.44 370 MET A N 1
ATOM 2978 C CA . MET A 1 370 ? 37.111 -13.871 -44.302 1.00 94.44 370 MET A CA 1
ATOM 2979 C C . MET A 1 370 ? 37.774 -14.338 -45.607 1.00 94.44 370 MET A C 1
ATOM 2981 O O . MET A 1 370 ? 38.042 -15.529 -45.740 1.00 94.44 370 MET A O 1
ATOM 2985 N N . GLU A 1 371 ? 37.987 -13.438 -46.580 1.00 91.44 371 GLU A N 1
ATOM 2986 C CA . GLU A 1 371 ? 38.524 -13.696 -47.938 1.00 91.44 371 GLU A CA 1
ATOM 2987 C C . GLU A 1 371 ? 37.816 -14.822 -48.743 1.00 91.44 371 GLU A C 1
ATOM 2989 O O . GLU A 1 371 ? 38.238 -15.182 -49.842 1.00 91.44 371 GLU A O 1
ATOM 2994 N N . ASN A 1 372 ? 36.704 -15.359 -48.230 1.00 91.44 372 ASN A N 1
ATOM 2995 C CA . ASN A 1 372 ? 35.953 -16.493 -48.765 1.00 91.44 372 ASN A CA 1
ATOM 2996 C C . ASN A 1 372 ? 34.466 -16.137 -48.864 1.00 91.44 372 ASN A C 1
ATOM 2998 O O . ASN A 1 372 ? 33.856 -15.727 -47.879 1.00 91.44 372 ASN A O 1
ATOM 3002 N N . GLU A 1 373 ? 33.878 -16.338 -50.043 1.00 90.06 373 GLU A N 1
ATOM 3003 C CA . GLU A 1 373 ? 32.480 -16.024 -50.357 1.00 90.06 373 GLU A CA 1
ATOM 3004 C C . GLU A 1 373 ? 31.469 -16.714 -49.425 1.00 90.06 373 GLU A C 1
ATOM 3006 O O . GLU A 1 373 ? 30.544 -16.074 -48.925 1.00 90.06 373 GLU A O 1
ATOM 3011 N N . VAL A 1 374 ? 31.658 -18.009 -49.154 1.00 92.81 374 VAL A N 1
ATOM 3012 C CA . VAL A 1 374 ? 30.710 -18.831 -48.384 1.00 92.81 374 VAL A CA 1
ATOM 3013 C C . VAL A 1 374 ? 30.792 -18.506 -46.896 1.00 92.81 374 VAL A C 1
ATOM 3015 O O . VAL A 1 374 ? 29.763 -18.361 -46.235 1.00 92.81 374 VAL A O 1
ATOM 3018 N N . ASP A 1 375 ? 32.008 -18.357 -46.372 1.00 93.31 375 ASP A N 1
ATOM 3019 C CA . ASP A 1 375 ? 32.211 -18.033 -44.960 1.00 93.31 375 ASP A CA 1
ATOM 3020 C C . ASP A 1 375 ? 31.802 -16.575 -44.675 1.00 93.31 375 ASP A C 1
ATOM 3022 O O . ASP A 1 375 ? 31.125 -16.308 -43.681 1.00 93.31 375 ASP A O 1
ATOM 3026 N N . ALA A 1 376 ? 32.103 -15.640 -45.588 1.00 95.62 376 ALA A N 1
ATOM 3027 C CA . ALA A 1 376 ? 31.622 -14.260 -45.511 1.00 95.62 376 ALA A CA 1
ATOM 3028 C C . ALA A 1 376 ? 30.090 -14.173 -45.582 1.00 95.62 376 ALA A C 1
ATOM 3030 O O . ALA A 1 376 ? 29.504 -13.407 -44.819 1.00 95.62 376 ALA A O 1
ATOM 3031 N N . PHE A 1 377 ? 29.430 -14.973 -46.431 1.00 96.12 377 PHE A N 1
ATOM 3032 C CA . PHE A 1 377 ? 27.967 -15.047 -46.486 1.00 96.12 377 PHE A CA 1
ATOM 3033 C C . PHE A 1 377 ? 27.366 -15.494 -45.145 1.00 96.12 377 PHE A C 1
ATOM 3035 O O . PHE A 1 377 ? 26.497 -14.804 -44.615 1.00 96.12 377 PHE A O 1
ATOM 3042 N N . TRP A 1 378 ? 27.837 -16.593 -44.545 1.00 96.25 378 TRP A N 1
ATOM 3043 C CA . TRP A 1 378 ? 27.272 -17.073 -43.274 1.00 96.25 378 TRP A CA 1
ATOM 3044 C C . TRP A 1 378 ? 27.611 -16.174 -42.078 1.00 96.25 378 TRP A C 1
ATOM 3046 O O . TRP A 1 378 ? 26.766 -15.987 -41.197 1.00 96.25 378 TRP A O 1
ATOM 3056 N N . CYS A 1 379 ? 28.793 -15.550 -42.059 1.00 95.94 379 CYS A N 1
ATOM 3057 C CA . CYS A 1 379 ? 29.105 -14.495 -41.093 1.00 95.94 379 CYS A CA 1
ATOM 3058 C C . CYS A 1 379 ? 28.211 -13.260 -41.283 1.00 95.94 379 CYS A C 1
ATOM 3060 O O . CYS A 1 379 ? 27.767 -12.681 -40.294 1.00 95.94 379 CYS A O 1
ATOM 3062 N N . PHE A 1 380 ? 27.893 -12.880 -42.525 1.00 96.56 380 PHE A N 1
ATOM 3063 C CA . PHE A 1 380 ? 26.982 -11.773 -42.810 1.00 96.56 380 PHE A CA 1
ATOM 3064 C C . PHE A 1 380 ? 25.537 -12.088 -42.414 1.00 96.56 380 PHE A C 1
ATOM 3066 O O . PHE A 1 380 ? 24.923 -11.254 -41.762 1.00 96.56 380 PHE A O 1
ATOM 3073 N N . VAL A 1 381 ? 25.022 -13.294 -42.685 1.00 95.19 381 VAL A N 1
ATOM 3074 C CA . VAL A 1 381 ? 23.718 -13.753 -42.159 1.00 95.19 381 VAL A CA 1
ATOM 3075 C C . VAL A 1 381 ? 23.695 -13.662 -40.628 1.00 95.19 381 VAL A C 1
ATOM 3077 O O . VAL A 1 381 ? 22.815 -13.017 -40.069 1.00 95.19 381 VAL A O 1
ATOM 3080 N N . SER A 1 382 ? 24.723 -14.182 -39.949 1.00 93.38 382 SER A N 1
ATOM 3081 C CA . SER A 1 382 ? 24.832 -14.151 -38.476 1.00 93.38 382 SER A CA 1
ATOM 3082 C C . SER A 1 382 ? 24.967 -12.733 -37.885 1.00 93.38 382 SER A C 1
ATOM 3084 O O . SER A 1 382 ? 24.694 -12.505 -36.701 1.00 93.38 382 SER A O 1
ATOM 3086 N N . PHE A 1 383 ? 25.425 -11.765 -38.685 1.00 94.31 383 PHE A N 1
ATOM 3087 C CA . PHE A 1 383 ? 25.460 -10.347 -38.325 1.00 94.31 383 PHE A CA 1
ATOM 3088 C C . PHE A 1 383 ? 24.112 -9.672 -38.619 1.00 94.31 383 PHE A C 1
ATOM 3090 O O . PHE A 1 383 ? 23.629 -8.882 -37.808 1.00 94.31 383 PHE A O 1
ATOM 3097 N N . MET A 1 384 ? 23.463 -10.035 -39.725 1.00 93.56 384 MET A N 1
ATOM 3098 C CA . MET A 1 384 ? 22.128 -9.571 -40.085 1.00 93.56 384 MET A CA 1
ATOM 3099 C C . MET A 1 384 ? 21.054 -10.066 -39.113 1.00 93.56 384 MET A C 1
ATOM 3101 O O . MET A 1 384 ? 20.195 -9.266 -38.767 1.00 93.56 384 MET A O 1
ATOM 3105 N N . ASP A 1 385 ? 21.157 -11.262 -38.527 1.00 90.94 385 ASP A N 1
ATOM 3106 C CA . ASP A 1 385 ? 20.280 -11.708 -37.424 1.00 90.94 385 ASP A CA 1
ATOM 3107 C C . ASP A 1 385 ? 20.249 -10.703 -36.245 1.00 90.94 385 ASP A C 1
ATOM 3109 O O . ASP A 1 385 ? 19.235 -10.533 -35.566 1.00 90.94 385 ASP A O 1
ATOM 3113 N N . GLN A 1 386 ? 21.356 -9.985 -36.013 1.00 88.69 386 GLN A N 1
ATOM 3114 C CA . GLN A 1 386 ? 21.484 -8.958 -34.967 1.00 88.69 386 GLN A CA 1
ATOM 3115 C C . GLN A 1 386 ? 21.063 -7.552 -35.436 1.00 88.69 386 GLN A C 1
ATOM 3117 O O . GLN A 1 386 ? 20.904 -6.650 -34.609 1.00 88.69 386 GLN A O 1
ATOM 3122 N N . MET A 1 387 ? 20.911 -7.349 -36.748 1.00 88.56 387 MET A N 1
ATOM 3123 C CA . MET A 1 387 ? 20.705 -6.046 -37.392 1.00 88.56 387 MET A CA 1
ATOM 3124 C C . MET A 1 387 ? 19.383 -5.934 -38.172 1.00 88.56 387 MET A C 1
ATOM 3126 O O . MET A 1 387 ? 18.982 -4.818 -38.483 1.00 88.56 387 MET A O 1
ATOM 3130 N N . HIS A 1 388 ? 18.681 -7.038 -38.449 1.00 88.12 388 HIS A N 1
ATOM 3131 C CA . HIS A 1 388 ? 17.469 -7.138 -39.279 1.00 88.12 388 HIS A CA 1
ATOM 3132 C C . HIS A 1 388 ? 16.434 -6.055 -38.941 1.00 88.12 388 HIS A C 1
ATOM 3134 O O . HIS A 1 388 ? 16.080 -5.223 -39.776 1.00 88.12 388 HIS A O 1
ATOM 3140 N N . HIS A 1 389 ? 16.069 -5.972 -37.659 1.00 84.75 389 HIS A N 1
ATOM 3141 C CA . HIS A 1 389 ? 15.114 -5.008 -37.105 1.00 84.75 389 HIS A CA 1
ATOM 3142 C C . HIS A 1 389 ? 15.485 -3.525 -37.314 1.00 84.75 389 HIS A C 1
ATOM 3144 O O . HIS A 1 389 ? 14.635 -2.646 -37.143 1.00 84.75 389 HIS A O 1
ATOM 3150 N N . ASN A 1 390 ? 16.737 -3.213 -37.669 1.00 83.50 390 ASN A N 1
ATOM 3151 C CA . ASN A 1 390 ? 17.156 -1.856 -38.021 1.00 83.50 390 ASN A CA 1
ATOM 3152 C C . ASN A 1 390 ? 16.865 -1.497 -39.491 1.00 83.50 390 ASN A C 1
ATOM 3154 O O . ASN A 1 390 ? 16.758 -0.310 -39.798 1.00 83.50 390 ASN A O 1
ATOM 3158 N N . PHE A 1 391 ? 16.724 -2.492 -40.371 1.00 81.12 391 PHE A N 1
ATOM 3159 C CA . PHE A 1 391 ? 16.528 -2.321 -41.815 1.00 81.12 391 PHE A CA 1
ATOM 3160 C C . PHE A 1 391 ? 15.079 -2.553 -42.283 1.00 81.12 391 PHE A C 1
ATOM 3162 O O . PHE A 1 391 ? 14.732 -2.118 -43.377 1.00 81.12 391 PHE A O 1
ATOM 3169 N N . GLU A 1 392 ? 14.226 -3.183 -41.466 1.00 76.94 392 GLU A N 1
ATOM 3170 C CA . GLU A 1 392 ? 12.781 -3.336 -41.721 1.00 76.94 392 GLU A CA 1
ATOM 3171 C C . GLU A 1 392 ? 12.084 -2.007 -42.081 1.00 76.94 392 GLU A C 1
ATOM 3173 O O . GLU A 1 392 ? 12.400 -0.964 -41.507 1.00 76.94 392 GLU A O 1
ATOM 3178 N N . GLU A 1 393 ? 11.050 -2.051 -42.936 1.00 62.41 393 GLU A N 1
ATOM 3179 C CA . GLU A 1 393 ? 10.290 -0.871 -43.412 1.00 62.41 393 GLU A CA 1
ATOM 3180 C C . GLU A 1 393 ? 9.815 0.052 -42.271 1.00 62.41 393 GLU A C 1
ATOM 3182 O O . GLU A 1 393 ? 9.838 1.279 -42.381 1.00 62.41 393 GLU A O 1
ATOM 3187 N N . GLN A 1 394 ? 9.408 -0.526 -41.137 1.00 59.12 394 GLN A N 1
ATOM 3188 C CA . GLN A 1 394 ? 8.938 0.236 -39.980 1.00 59.12 394 GLN A CA 1
ATOM 3189 C C . GLN A 1 394 ? 10.069 0.803 -39.100 1.00 59.12 394 GLN A C 1
ATOM 3191 O O . GLN A 1 394 ? 9.783 1.605 -38.204 1.00 59.12 394 GLN A O 1
ATOM 3196 N N . MET A 1 395 ? 11.326 0.399 -39.313 1.00 66.19 395 MET A N 1
ATOM 3197 C CA . MET A 1 395 ? 12.528 0.814 -38.573 1.00 66.19 395 MET A CA 1
ATOM 3198 C C . MET A 1 395 ? 12.391 0.725 -37.040 1.00 66.19 395 MET A C 1
ATOM 3200 O O . MET A 1 395 ? 12.875 1.587 -36.298 1.00 66.19 395 MET A O 1
ATOM 3204 N N . GLN A 1 396 ? 11.705 -0.308 -36.538 1.00 68.94 396 GLN A N 1
ATOM 3205 C CA . GLN A 1 396 ? 11.390 -0.434 -35.108 1.00 68.94 396 GLN A CA 1
ATOM 3206 C C . GLN A 1 396 ? 12.637 -0.714 -34.258 1.00 68.94 396 GLN A C 1
ATOM 3208 O O . GLN A 1 396 ? 12.729 -0.207 -33.141 1.00 68.94 396 GLN A O 1
ATOM 3213 N N . GLY A 1 397 ? 13.636 -1.433 -34.781 1.00 72.62 397 GLY A N 1
ATOM 3214 C CA . GLY A 1 397 ? 14.928 -1.617 -34.115 1.00 72.62 397 GLY A CA 1
ATOM 3215 C C . GLY A 1 397 ? 15.692 -0.301 -33.961 1.00 72.62 397 GLY A C 1
ATOM 3216 O O . GLY A 1 397 ? 16.154 0.007 -32.863 1.00 72.62 397 GLY A O 1
ATOM 3217 N N . MET A 1 398 ? 15.723 0.536 -35.006 1.00 83.25 398 MET A N 1
ATOM 3218 C CA . MET A 1 398 ? 16.357 1.863 -34.959 1.00 83.25 398 MET A CA 1
ATOM 3219 C C . MET A 1 398 ? 15.669 2.801 -33.967 1.00 83.25 398 MET A C 1
ATOM 3221 O O . MET A 1 398 ? 16.341 3.417 -33.142 1.00 83.25 398 MET A O 1
ATOM 3225 N N . LYS A 1 399 ? 14.331 2.876 -33.997 1.00 74.25 399 LYS A N 1
ATOM 3226 C CA . LYS A 1 399 ? 13.542 3.650 -33.022 1.00 74.25 399 LYS A CA 1
ATOM 3227 C C . LYS A 1 399 ? 13.820 3.180 -31.595 1.00 74.25 399 LYS A C 1
ATOM 3229 O O . LYS A 1 399 ? 14.066 3.998 -30.714 1.00 74.25 399 LYS A O 1
ATOM 3234 N N . THR A 1 400 ? 13.847 1.865 -31.385 1.00 78.25 400 THR A N 1
ATOM 3235 C CA . THR A 1 400 ? 14.129 1.253 -30.082 1.00 78.25 400 THR A CA 1
ATOM 3236 C C . THR A 1 400 ? 15.543 1.578 -29.594 1.00 78.25 400 THR A C 1
ATOM 3238 O O . THR A 1 400 ? 15.699 2.002 -28.451 1.00 78.25 400 THR A O 1
ATOM 3241 N N . GLN A 1 401 ? 16.567 1.454 -30.447 1.00 86.44 401 GLN A N 1
ATOM 3242 C CA . GLN A 1 401 ? 17.957 1.765 -30.090 1.00 86.44 401 GLN A CA 1
ATOM 3243 C C . GLN A 1 401 ? 18.173 3.268 -29.841 1.00 86.44 401 GLN A C 1
ATOM 3245 O O . GLN A 1 401 ? 18.900 3.615 -28.914 1.00 86.44 401 GLN A O 1
ATOM 3250 N N . LEU A 1 402 ? 17.501 4.163 -30.576 1.00 78.75 402 LEU A N 1
ATOM 3251 C CA . LEU A 1 402 ? 17.537 5.610 -30.310 1.00 78.75 402 LEU A CA 1
ATOM 3252 C C . LEU A 1 402 ? 16.826 5.990 -29.002 1.00 78.75 402 LEU A C 1
ATOM 3254 O O . LEU A 1 402 ? 17.362 6.783 -28.231 1.00 78.75 402 LEU A O 1
ATOM 3258 N N . ILE A 1 403 ? 15.671 5.389 -28.697 1.00 74.56 403 ILE A N 1
ATOM 3259 C CA . ILE A 1 403 ? 14.981 5.583 -27.408 1.00 74.56 403 ILE A CA 1
ATOM 3260 C C . ILE A 1 403 ? 15.842 5.054 -26.252 1.00 74.56 403 ILE A C 1
ATOM 3262 O O . ILE A 1 403 ? 15.980 5.729 -25.231 1.00 74.56 403 ILE A O 1
ATOM 3266 N N . GLN A 1 404 ? 16.468 3.882 -26.407 1.00 78.38 404 GLN A N 1
ATOM 3267 C CA . GLN A 1 404 ? 17.406 3.334 -25.422 1.00 78.38 404 GLN A CA 1
ATOM 3268 C C . GLN A 1 404 ? 18.644 4.223 -25.251 1.00 78.38 404 GLN A C 1
ATOM 3270 O O . GLN A 1 404 ? 19.044 4.470 -24.118 1.00 78.38 404 GLN A O 1
ATOM 3275 N N . LEU A 1 405 ? 19.217 4.754 -26.336 1.00 83.94 405 LEU A N 1
ATOM 3276 C CA . LEU A 1 405 ? 20.351 5.677 -26.282 1.00 83.94 405 LEU A CA 1
ATOM 3277 C C . LEU A 1 405 ? 19.980 6.998 -25.594 1.00 83.94 405 LEU A C 1
ATOM 3279 O O . LEU A 1 405 ? 20.720 7.461 -24.733 1.00 83.94 405 LEU A O 1
ATOM 3283 N N . SER A 1 406 ? 18.819 7.573 -25.916 1.00 77.94 406 SER A N 1
ATOM 3284 C CA . SER A 1 406 ? 18.316 8.792 -25.270 1.00 77.94 406 SER A CA 1
ATOM 3285 C C . SER A 1 406 ? 18.028 8.555 -23.780 1.00 77.94 406 SER A C 1
ATOM 3287 O O . SER A 1 406 ? 18.398 9.374 -22.943 1.00 77.94 406 SER A O 1
ATOM 3289 N N . THR A 1 407 ? 17.499 7.380 -23.419 1.00 74.00 407 THR A N 1
ATOM 3290 C CA . THR A 1 407 ? 17.306 6.955 -22.017 1.00 74.00 407 THR A CA 1
ATOM 3291 C C . THR A 1 407 ? 18.634 6.748 -21.280 1.00 74.00 407 THR A C 1
ATOM 3293 O O . THR A 1 407 ? 18.740 7.123 -20.117 1.00 74.00 407 THR A O 1
ATOM 3296 N N . LEU A 1 408 ? 19.654 6.184 -21.937 1.00 77.38 408 LEU A N 1
ATOM 3297 C CA . LEU A 1 408 ? 21.001 6.021 -21.375 1.00 77.38 408 LEU A CA 1
ATOM 3298 C C . LEU A 1 408 ? 21.730 7.359 -21.226 1.00 77.38 408 LEU A C 1
ATOM 3300 O O . LEU A 1 408 ? 22.420 7.563 -20.236 1.00 77.38 408 LEU A O 1
ATOM 3304 N N . LEU A 1 409 ? 21.551 8.296 -22.158 1.00 78.44 409 LEU A N 1
ATOM 3305 C CA . LEU A 1 409 ? 22.096 9.647 -22.033 1.00 78.44 409 LEU A CA 1
ATOM 3306 C C . LEU A 1 409 ? 21.391 10.411 -20.899 1.00 78.44 409 LEU A C 1
ATOM 3308 O O . LEU A 1 409 ? 22.055 11.026 -20.073 1.00 78.44 409 LEU A O 1
ATOM 3312 N N . ARG A 1 410 ? 20.073 10.226 -20.745 1.00 78.88 410 ARG A N 1
ATOM 3313 C CA . ARG A 1 410 ? 19.288 10.599 -19.551 1.00 78.88 410 ARG A CA 1
ATOM 3314 C C . ARG A 1 410 ? 19.529 9.673 -18.332 1.00 78.88 410 ARG A C 1
ATOM 3316 O O . ARG A 1 410 ? 18.770 9.708 -17.367 1.00 78.88 410 ARG A O 1
ATOM 3323 N N . LEU A 1 411 ? 20.582 8.854 -18.370 1.00 74.44 411 LEU A N 1
ATOM 3324 C CA . LEU A 1 411 ? 21.169 8.132 -17.236 1.00 74.44 411 LEU A CA 1
ATOM 3325 C C . LEU A 1 411 ? 22.678 8.448 -17.092 1.00 74.44 411 LEU A C 1
ATOM 3327 O O . LEU A 1 411 ? 23.379 7.807 -16.311 1.00 74.44 411 LEU A O 1
ATOM 3331 N N . LEU A 1 412 ? 23.195 9.445 -17.831 1.00 73.25 412 LEU A N 1
ATOM 3332 C CA . LEU A 1 412 ? 24.609 9.837 -17.821 1.00 73.25 412 LEU A CA 1
ATOM 3333 C C . LEU A 1 412 ? 24.843 11.366 -17.782 1.00 73.25 412 LEU A C 1
ATOM 3335 O O . LEU A 1 412 ? 25.777 11.780 -17.100 1.00 73.25 412 LEU A O 1
ATOM 3339 N N . ASP A 1 413 ? 24.013 12.216 -18.415 1.00 77.00 413 ASP A N 1
ATOM 3340 C CA . ASP A 1 413 ? 24.129 13.691 -18.317 1.00 77.00 413 ASP A CA 1
ATOM 3341 C C . ASP A 1 413 ? 22.818 14.486 -18.600 1.00 77.00 413 ASP A C 1
ATOM 3343 O O . ASP A 1 413 ? 22.268 14.450 -19.697 1.00 77.00 413 ASP A O 1
ATOM 3347 N N . LEU A 1 414 ? 22.356 15.268 -17.610 1.00 80.44 414 LEU A N 1
ATOM 3348 C CA . LEU A 1 414 ? 21.205 16.200 -17.589 1.00 8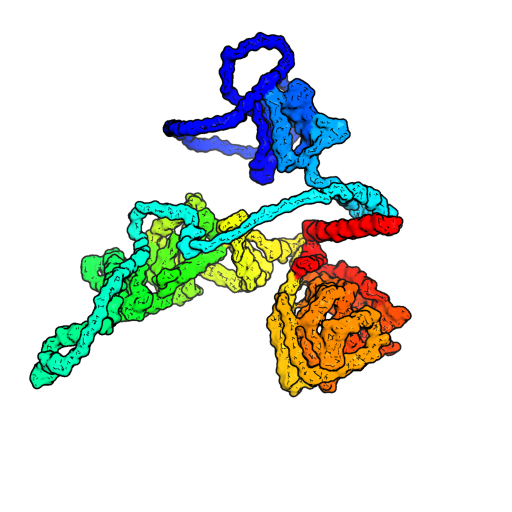0.44 414 LEU A CA 1
ATOM 3349 C C . LEU A 1 414 ? 21.428 17.415 -18.438 1.00 80.44 414 LEU A C 1
ATOM 3351 O O . LEU A 1 414 ? 20.527 17.877 -19.135 1.00 80.44 414 LEU A O 1
ATOM 3355 N N . ALA A 1 415 ? 22.586 18.017 -18.199 1.00 83.19 415 ALA A N 1
ATOM 3356 C CA . ALA A 1 415 ? 22.900 19.342 -18.657 1.00 83.19 415 ALA A CA 1
ATOM 3357 C C . ALA A 1 415 ? 22.990 19.261 -20.172 1.00 83.19 415 ALA A C 1
ATOM 3359 O O . ALA A 1 415 ? 22.384 20.082 -20.845 1.00 83.19 415 ALA A O 1
ATOM 3360 N N . PHE A 1 416 ? 23.585 18.173 -20.665 1.00 88.94 416 PHE A N 1
ATOM 3361 C CA . PHE A 1 416 ? 23.587 17.778 -22.056 1.00 88.94 416 PHE A CA 1
ATOM 3362 C C . PHE A 1 416 ? 22.242 17.210 -22.554 1.00 88.94 416 PHE A C 1
ATOM 3364 O O . PHE A 1 416 ? 21.757 17.690 -23.573 1.00 88.94 416 PHE A O 1
ATOM 3371 N N . TRP A 1 417 ? 21.574 16.258 -21.879 1.00 87.81 417 TRP A N 1
ATOM 3372 C CA . TRP A 1 417 ? 20.316 15.683 -22.408 1.00 87.81 417 TRP A CA 1
ATOM 3373 C C . TRP A 1 417 ? 19.173 16.707 -22.507 1.00 87.81 417 TRP A C 1
ATOM 3375 O O . TRP A 1 417 ? 18.536 16.800 -23.554 1.00 87.81 417 TRP A O 1
ATOM 3385 N N . ASN A 1 418 ? 18.942 17.528 -21.474 1.00 81.88 418 ASN A N 1
ATOM 3386 C CA . ASN A 1 418 ? 17.941 18.603 -21.542 1.00 81.88 418 ASN A CA 1
ATOM 3387 C C . ASN A 1 418 ? 18.361 19.707 -22.518 1.00 81.88 418 ASN A C 1
ATOM 3389 O O . ASN A 1 418 ? 17.503 20.366 -23.093 1.00 81.88 418 ASN A O 1
ATOM 3393 N N . TYR A 1 419 ? 19.666 19.958 -22.674 1.00 92.12 419 TYR A N 1
ATOM 3394 C CA . TYR A 1 419 ? 20.157 20.887 -23.688 1.00 92.12 419 TYR A CA 1
ATOM 3395 C C . TYR A 1 419 ? 19.793 20.366 -25.081 1.00 92.12 419 TYR A C 1
ATOM 3397 O O . TYR A 1 419 ? 19.148 21.093 -25.828 1.00 92.12 419 TYR A O 1
ATOM 3405 N N . LEU A 1 420 ? 20.059 19.093 -25.388 1.00 86.75 420 LEU A N 1
ATOM 3406 C CA . LEU A 1 420 ? 19.612 18.464 -26.631 1.00 86.75 420 LEU A CA 1
ATOM 3407 C C . LEU A 1 420 ? 18.080 18.504 -26.772 1.00 86.75 420 LEU A C 1
ATOM 3409 O O . LEU A 1 420 ? 17.593 18.834 -27.847 1.00 86.75 420 LEU A O 1
ATOM 3413 N N . GLU A 1 421 ? 17.301 18.245 -25.716 1.00 86.94 421 GLU A N 1
ATOM 3414 C CA . GLU A 1 421 ? 15.837 18.432 -25.735 1.00 86.94 421 GLU A CA 1
ATOM 3415 C C . GLU A 1 421 ? 15.447 19.893 -26.052 1.00 86.94 421 GLU A C 1
ATOM 3417 O O . GLU A 1 421 ? 14.557 20.123 -26.864 1.00 86.94 421 GLU A O 1
ATOM 3422 N N . SER A 1 422 ? 16.161 20.886 -25.507 1.00 88.44 422 SER A N 1
ATOM 3423 C CA . SER A 1 422 ? 15.927 22.317 -25.773 1.00 88.44 422 SER A CA 1
ATOM 3424 C C . SER A 1 422 ? 16.300 22.779 -27.188 1.00 88.44 422 SER A C 1
ATOM 3426 O O . SER A 1 422 ? 15.879 23.858 -27.596 1.00 88.44 422 SER A O 1
ATOM 3428 N N . GLN A 1 423 ? 17.084 21.978 -27.916 1.00 87.38 423 GLN A N 1
ATOM 3429 C CA . GLN A 1 423 ? 17.494 22.202 -29.306 1.00 87.38 423 GLN A CA 1
ATOM 3430 C C . GLN A 1 423 ? 16.779 21.233 -30.271 1.00 87.38 423 GLN A C 1
ATOM 3432 O O . GLN A 1 423 ? 17.363 20.839 -31.280 1.00 87.38 423 GLN A O 1
ATOM 3437 N N . ASP A 1 424 ? 15.578 20.751 -29.916 1.00 82.12 424 ASP A N 1
ATOM 3438 C CA . ASP A 1 424 ? 14.765 19.757 -30.655 1.00 82.12 424 ASP A CA 1
ATOM 3439 C C . ASP A 1 424 ? 15.517 18.456 -31.040 1.00 82.12 424 ASP A C 1
ATOM 3441 O O . ASP A 1 424 ? 15.105 17.661 -31.887 1.00 82.12 424 ASP A O 1
ATOM 3445 N N . SER A 1 425 ? 16.632 18.198 -30.358 1.00 81.94 425 SER A N 1
ATOM 3446 C CA . SER A 1 425 ? 17.640 17.181 -30.664 1.00 81.94 425 SER A CA 1
ATOM 3447 C C . SER A 1 425 ? 17.543 15.938 -29.765 1.00 81.94 425 SER A C 1
ATOM 3449 O O . SER A 1 425 ? 18.269 14.968 -29.979 1.00 81.94 425 SER A O 1
ATOM 3451 N N . GLY A 1 426 ? 16.632 15.919 -28.781 1.00 71.75 426 GLY A N 1
ATOM 3452 C CA . GLY A 1 426 ? 16.499 14.858 -27.763 1.00 71.75 426 GLY A CA 1
ATOM 3453 C C . GLY A 1 426 ? 16.156 13.450 -28.286 1.00 71.75 426 GLY A C 1
ATOM 3454 O O . GLY A 1 426 ? 16.386 12.457 -27.590 1.00 71.75 426 GLY A O 1
ATOM 3455 N N . PHE A 1 427 ? 15.670 13.330 -29.527 1.00 76.25 427 PHE A N 1
ATOM 3456 C CA . PHE A 1 427 ? 15.490 12.043 -30.222 1.00 76.25 427 PHE A CA 1
ATOM 3457 C C . PHE A 1 427 ? 16.793 11.460 -30.805 1.00 76.25 427 PHE A C 1
ATOM 3459 O O . PHE A 1 427 ? 16.792 10.331 -31.293 1.00 76.25 427 PHE A O 1
ATOM 3466 N N . LEU A 1 428 ? 17.902 12.209 -30.752 1.00 85.88 428 LEU A N 1
ATOM 3467 C CA . LEU A 1 428 ? 19.244 11.795 -31.175 1.00 85.88 428 LEU A CA 1
ATOM 3468 C C . LEU A 1 428 ? 19.343 11.325 -32.639 1.00 85.88 428 LEU A C 1
ATOM 3470 O O . LEU A 1 428 ? 20.188 10.494 -32.965 1.00 85.88 428 LEU A O 1
ATOM 3474 N N . TYR A 1 429 ? 18.522 11.861 -33.551 1.00 81.38 429 TYR A N 1
ATOM 3475 C CA . TYR A 1 429 ? 18.514 11.441 -34.963 1.00 81.38 429 TYR A CA 1
ATOM 3476 C C . TYR A 1 429 ? 19.873 11.601 -35.672 1.00 81.38 429 TYR A C 1
ATOM 3478 O O . TYR A 1 429 ? 20.179 10.830 -36.577 1.00 81.38 429 TYR A O 1
ATOM 3486 N N . PHE A 1 430 ? 20.742 12.508 -35.218 1.00 84.31 430 PHE A N 1
ATOM 3487 C CA . PHE A 1 430 ? 22.131 12.610 -35.691 1.00 84.31 430 PHE A CA 1
ATOM 3488 C C . PHE A 1 430 ? 22.977 11.347 -35.402 1.00 84.31 430 PHE A C 1
ATOM 3490 O O . PHE A 1 430 ? 23.904 11.046 -36.149 1.00 84.31 430 PHE A O 1
ATOM 3497 N N . CYS A 1 431 ? 22.619 10.543 -34.392 1.00 87.94 431 CYS A N 1
ATOM 3498 C CA . CYS A 1 431 ? 23.230 9.237 -34.104 1.00 87.94 431 CYS A CA 1
ATOM 3499 C C . CYS A 1 431 ? 22.664 8.084 -34.963 1.00 87.94 431 CYS A C 1
ATOM 3501 O O . CYS A 1 431 ? 23.146 6.955 -34.859 1.00 87.94 431 CYS A O 1
ATOM 3503 N N . PHE A 1 432 ? 21.651 8.317 -35.811 1.00 83.94 432 PHE A N 1
ATOM 3504 C CA . PHE A 1 432 ? 21.004 7.263 -36.609 1.00 83.94 432 PHE A CA 1
ATOM 3505 C C . PHE A 1 432 ? 22.009 6.516 -37.505 1.00 83.94 432 PHE A C 1
ATOM 3507 O O . PHE A 1 432 ? 22.017 5.286 -37.537 1.00 83.94 432 PHE A O 1
ATOM 3514 N N . ARG A 1 433 ? 22.930 7.242 -38.160 1.00 85.50 433 ARG A N 1
ATOM 3515 C CA . ARG A 1 433 ? 24.011 6.654 -38.975 1.00 85.50 433 ARG A CA 1
ATOM 3516 C C . ARG A 1 433 ? 24.877 5.682 -38.167 1.00 85.50 433 ARG A C 1
ATOM 3518 O O . ARG A 1 433 ? 25.146 4.575 -38.628 1.00 85.50 433 ARG A O 1
ATOM 3525 N N . TRP A 1 434 ? 25.274 6.069 -36.956 1.00 92.88 434 TRP A N 1
ATOM 3526 C CA . TRP A 1 434 ? 26.139 5.266 -36.089 1.00 92.88 434 TRP A CA 1
ATOM 3527 C C . TRP A 1 434 ? 25.517 3.915 -35.729 1.00 92.88 434 TRP A C 1
ATOM 3529 O O . TRP A 1 434 ? 26.187 2.885 -35.801 1.00 92.88 434 TRP A O 1
ATOM 3539 N N . LEU A 1 435 ? 24.229 3.919 -35.375 1.00 90.44 435 LEU A N 1
ATOM 3540 C CA . LEU A 1 435 ? 23.505 2.723 -34.948 1.00 90.44 435 LEU A CA 1
ATOM 3541 C C . LEU A 1 435 ? 23.159 1.795 -36.123 1.00 90.44 435 LEU A C 1
ATOM 3543 O O . LEU A 1 435 ? 23.291 0.579 -35.968 1.00 90.44 435 LEU A O 1
ATOM 3547 N N . LEU A 1 436 ? 22.782 2.353 -37.284 1.00 88.00 436 LEU A N 1
ATOM 3548 C CA . LEU A 1 436 ? 22.388 1.594 -38.478 1.00 88.00 436 LEU A CA 1
ATOM 3549 C C . LEU A 1 436 ? 23.557 0.806 -39.085 1.00 88.00 436 LEU A C 1
ATOM 3551 O O . LEU A 1 436 ? 23.410 -0.378 -39.368 1.00 88.00 436 LEU A O 1
ATOM 3555 N N . ILE A 1 437 ? 24.720 1.446 -39.256 1.00 89.88 437 ILE A N 1
ATOM 3556 C CA . ILE A 1 437 ? 25.908 0.832 -39.879 1.00 89.88 437 ILE A CA 1
ATOM 3557 C C . ILE A 1 437 ? 27.064 0.610 -38.889 1.00 89.88 437 ILE A C 1
ATOM 3559 O O . ILE A 1 437 ? 28.228 0.632 -39.278 1.00 89.88 437 ILE A O 1
ATOM 3563 N N . ARG A 1 438 ? 26.756 0.428 -37.594 1.00 92.00 438 ARG A N 1
ATOM 3564 C CA . ARG A 1 438 ? 27.712 0.097 -36.510 1.00 92.00 438 ARG A CA 1
ATOM 3565 C C . ARG A 1 438 ? 29.032 0.886 -36.582 1.00 92.00 438 ARG A C 1
ATOM 3567 O O . ARG A 1 438 ? 30.120 0.316 -36.568 1.00 92.00 438 ARG A O 1
ATOM 3574 N N . PHE A 1 439 ? 28.918 2.211 -36.663 1.00 95.62 439 PHE A N 1
ATOM 3575 C CA . PHE A 1 439 ? 30.024 3.180 -36.749 1.00 95.62 439 PHE A CA 1
ATOM 3576 C C . PHE A 1 439 ? 30.996 3.029 -37.944 1.00 95.62 439 PHE A C 1
ATOM 3578 O O . PHE A 1 439 ? 32.048 3.669 -37.958 1.00 95.62 439 PHE A O 1
ATOM 3585 N N . LYS A 1 440 ? 30.657 2.249 -38.982 1.00 93.06 440 LYS A N 1
ATOM 3586 C CA . LYS A 1 440 ? 31.523 1.926 -40.140 1.00 93.06 440 LYS A CA 1
ATOM 3587 C C . LYS A 1 440 ? 32.124 3.130 -40.894 1.00 93.06 440 LYS A C 1
ATOM 3589 O O . LYS A 1 440 ? 33.092 2.961 -41.637 1.00 93.06 440 LYS A O 1
ATOM 3594 N N . ARG A 1 441 ? 31.543 4.325 -40.744 1.00 90.06 441 ARG A N 1
ATOM 3595 C CA . ARG A 1 441 ? 31.997 5.578 -41.376 1.00 90.06 441 ARG A CA 1
ATOM 3596 C C . ARG A 1 441 ? 32.546 6.614 -40.386 1.00 90.06 441 ARG A C 1
ATOM 3598 O O . ARG A 1 441 ? 32.843 7.727 -40.801 1.00 90.06 441 ARG A O 1
ATOM 3605 N N . GLU A 1 442 ? 32.676 6.276 -39.101 1.00 91.88 442 GLU A N 1
ATOM 3606 C CA . GLU A 1 442 ? 33.178 7.208 -38.074 1.00 91.88 442 GLU A CA 1
ATOM 3607 C C . GLU A 1 442 ? 34.658 6.994 -37.746 1.00 91.88 442 GLU A C 1
ATOM 3609 O O . GLU A 1 442 ? 35.342 7.931 -37.341 1.00 91.88 442 GLU A O 1
ATOM 3614 N N . PHE A 1 443 ? 35.148 5.774 -37.959 1.00 94.62 443 PHE A N 1
ATOM 3615 C CA . PHE A 1 443 ? 36.498 5.317 -37.640 1.00 94.62 443 PHE A CA 1
ATOM 3616 C C . PHE A 1 443 ? 37.225 4.847 -38.911 1.00 94.62 443 PHE A C 1
ATOM 3618 O O . PHE A 1 443 ? 36.578 4.549 -39.919 1.00 94.62 443 PHE A O 1
ATOM 3625 N N . SER A 1 444 ? 38.562 4.749 -38.883 1.00 94.25 444 SER A N 1
ATOM 3626 C CA . SER A 1 444 ? 39.304 4.197 -40.027 1.00 94.25 444 SER A CA 1
ATOM 3627 C C . SER A 1 444 ? 38.982 2.714 -40.246 1.00 94.25 444 SER A C 1
ATOM 3629 O O . SER A 1 444 ? 38.490 2.036 -39.347 1.00 94.25 444 SER A O 1
ATOM 3631 N N . PHE A 1 445 ? 39.275 2.171 -41.432 1.00 93.12 445 PHE A N 1
ATOM 3632 C CA . PHE A 1 445 ? 38.928 0.779 -41.752 1.00 93.12 445 PHE A CA 1
ATOM 3633 C C . PHE A 1 445 ? 39.515 -0.232 -40.744 1.00 93.12 445 PHE A C 1
ATOM 3635 O O . PHE A 1 445 ? 38.841 -1.192 -40.384 1.00 93.12 445 PHE A O 1
ATOM 3642 N N . GLN A 1 446 ? 40.734 0.001 -40.243 1.00 93.88 446 GLN A N 1
ATOM 3643 C CA . GLN A 1 446 ? 41.359 -0.856 -39.224 1.00 93.88 446 GLN A CA 1
ATOM 3644 C C . GLN A 1 446 ? 40.722 -0.663 -37.839 1.00 93.88 446 GLN A C 1
ATOM 3646 O O . GLN A 1 446 ? 40.488 -1.631 -37.119 1.00 93.88 446 GLN A O 1
ATOM 3651 N N . ASP A 1 447 ? 40.368 0.574 -37.493 1.00 96.31 447 ASP A N 1
ATOM 3652 C CA . ASP A 1 447 ? 39.706 0.900 -36.228 1.00 96.31 447 ASP A CA 1
ATOM 3653 C C . ASP A 1 447 ? 38.273 0.343 -36.167 1.00 96.31 447 ASP A C 1
ATOM 3655 O O . ASP A 1 447 ? 37.820 -0.077 -35.106 1.00 96.31 447 ASP A O 1
ATOM 3659 N N . VAL A 1 448 ? 37.567 0.258 -37.304 1.00 96.44 448 VAL A N 1
ATOM 3660 C CA . VAL A 1 448 ? 36.266 -0.429 -37.396 1.00 96.44 448 VAL A CA 1
ATOM 3661 C C . VAL A 1 448 ? 36.417 -1.921 -37.104 1.00 96.44 448 VAL A C 1
ATOM 3663 O O . VAL A 1 448 ? 35.638 -2.452 -36.315 1.00 96.44 448 VAL A O 1
ATOM 3666 N N . LEU A 1 449 ? 37.424 -2.594 -37.679 1.00 95.69 449 LEU A N 1
ATOM 3667 C CA . LEU A 1 449 ? 37.701 -4.006 -37.378 1.00 95.69 449 LEU A CA 1
ATOM 3668 C C . LEU A 1 449 ? 37.964 -4.207 -35.879 1.00 95.69 449 LEU A C 1
ATOM 3670 O O . LEU A 1 449 ? 37.394 -5.110 -35.270 1.00 95.69 449 LEU A O 1
ATOM 3674 N N . ARG A 1 450 ? 38.760 -3.319 -35.273 1.00 96.25 450 ARG A N 1
ATOM 3675 C CA . ARG A 1 450 ? 39.069 -3.324 -33.838 1.00 96.25 450 ARG A CA 1
ATOM 3676 C C . ARG A 1 450 ? 37.836 -3.078 -32.958 1.00 96.25 450 ARG A C 1
ATOM 3678 O O . ARG A 1 450 ? 37.638 -3.770 -31.961 1.00 96.25 450 ARG A O 1
ATOM 3685 N N . LEU A 1 451 ? 36.980 -2.127 -33.330 1.00 96.44 451 LEU A N 1
ATOM 3686 C CA . LEU A 1 451 ? 35.720 -1.847 -32.639 1.00 96.44 451 LEU A CA 1
ATOM 3687 C C . LEU A 1 451 ? 34.756 -3.040 -32.718 1.00 96.44 451 LEU A C 1
ATOM 3689 O O . LEU A 1 451 ? 34.126 -3.394 -31.721 1.00 96.44 451 LEU A O 1
ATOM 3693 N N . TRP A 1 452 ? 34.637 -3.668 -33.890 1.00 95.94 452 TRP A N 1
ATOM 3694 C CA . TRP A 1 452 ? 33.743 -4.806 -34.108 1.00 95.94 452 TRP A CA 1
ATOM 3695 C C . TRP A 1 452 ? 34.239 -6.070 -33.401 1.00 95.94 452 TRP A C 1
ATOM 3697 O O . TRP A 1 452 ? 33.428 -6.732 -32.758 1.00 95.94 452 TRP A O 1
ATOM 3707 N N . GLU A 1 453 ? 35.551 -6.343 -33.408 1.00 94.06 453 GLU A N 1
ATOM 3708 C CA . GLU A 1 453 ? 36.184 -7.394 -32.593 1.00 94.06 453 GLU A CA 1
ATOM 3709 C C . GLU A 1 453 ? 35.743 -7.288 -31.125 1.00 94.06 453 GLU A C 1
ATOM 3711 O O . GLU A 1 453 ? 35.251 -8.262 -30.553 1.00 94.06 453 GLU A O 1
ATOM 3716 N N . VAL A 1 454 ? 35.853 -6.095 -30.526 1.00 94.06 454 VAL A N 1
ATOM 3717 C CA . VAL A 1 454 ? 35.472 -5.879 -29.122 1.00 94.06 454 VAL A CA 1
ATOM 3718 C C . VAL A 1 454 ? 33.959 -6.005 -28.919 1.00 94.06 454 VAL A C 1
ATOM 3720 O O . VAL A 1 454 ? 33.537 -6.711 -28.003 1.00 94.06 454 VAL A O 1
ATOM 3723 N N . MET A 1 455 ? 33.124 -5.396 -29.771 1.00 92.44 455 MET A N 1
ATOM 3724 C CA . MET A 1 455 ? 31.660 -5.500 -29.640 1.00 92.44 455 MET A CA 1
ATOM 3725 C C . MET A 1 455 ? 31.149 -6.944 -29.769 1.00 92.44 455 MET A C 1
ATOM 3727 O O . MET A 1 455 ? 30.252 -7.339 -29.023 1.00 92.44 455 MET A O 1
ATOM 3731 N N . TRP A 1 456 ? 31.721 -7.747 -30.671 1.00 91.25 456 TRP A N 1
ATOM 3732 C CA . TRP A 1 456 ? 31.321 -9.142 -30.884 1.00 91.25 456 TRP A CA 1
ATOM 3733 C C . TRP A 1 456 ? 31.719 -10.088 -29.741 1.00 91.25 456 TRP A C 1
ATOM 3735 O O . TRP A 1 456 ? 31.195 -11.198 -29.672 1.00 91.25 456 TRP A O 1
ATOM 3745 N N . THR A 1 457 ? 32.550 -9.657 -28.782 1.00 91.00 457 THR A N 1
ATOM 3746 C CA . THR A 1 457 ? 32.757 -10.420 -27.534 1.00 91.00 457 THR A CA 1
ATOM 3747 C C . THR A 1 457 ? 31.499 -10.498 -26.657 1.00 91.00 457 THR A C 1
ATOM 3749 O O . THR A 1 457 ? 31.428 -11.342 -25.764 1.00 91.00 457 THR A O 1
ATOM 3752 N N . GLY A 1 458 ? 30.526 -9.594 -26.849 1.00 83.44 458 GLY A N 1
ATOM 3753 C CA . GLY A 1 458 ? 29.377 -9.420 -25.950 1.00 83.44 458 GLY A CA 1
ATOM 3754 C C . GLY A 1 458 ? 29.737 -8.849 -24.568 1.00 83.44 458 GLY A C 1
ATOM 3755 O O . GLY A 1 458 ? 28.867 -8.733 -23.698 1.00 83.44 458 GLY A O 1
ATOM 3756 N N . LEU A 1 459 ? 31.005 -8.485 -24.352 1.00 82.25 459 LEU A N 1
ATOM 3757 C CA . LEU A 1 459 ? 31.526 -7.879 -23.133 1.00 82.25 459 LEU A CA 1
ATOM 3758 C C . LEU A 1 459 ? 31.777 -6.374 -23.349 1.00 82.25 459 LEU A C 1
ATOM 3760 O O . LEU A 1 459 ? 32.063 -5.952 -24.465 1.00 82.25 459 LEU A O 1
ATOM 3764 N N . PRO A 1 460 ? 31.675 -5.541 -22.297 1.00 81.56 460 PRO A N 1
ATOM 3765 C CA . PRO A 1 460 ? 31.175 -5.854 -20.957 1.00 81.56 460 PRO A CA 1
ATOM 3766 C C . PRO A 1 460 ? 29.648 -6.076 -20.882 1.00 81.56 460 PRO A C 1
ATOM 3768 O O . PRO A 1 460 ? 29.162 -6.437 -19.805 1.00 81.56 460 PRO A O 1
ATOM 3771 N N . CYS A 1 461 ? 28.885 -5.856 -21.963 1.00 83.94 461 CYS A N 1
ATOM 3772 C CA . CYS A 1 461 ? 27.445 -6.149 -22.039 1.00 83.94 461 CYS A CA 1
ATOM 3773 C C . CYS A 1 461 ? 26.932 -6.285 -23.489 1.00 83.94 461 CYS A C 1
ATOM 3775 O O . CYS A 1 461 ? 27.529 -5.750 -24.417 1.00 83.94 461 CYS A O 1
ATOM 3777 N N . GLN A 1 462 ? 25.772 -6.926 -23.677 1.00 82.44 462 GLN A N 1
ATOM 3778 C CA . GLN A 1 462 ? 25.180 -7.199 -24.999 1.00 82.44 462 GLN A CA 1
ATOM 3779 C C . GLN A 1 462 ? 24.912 -5.935 -25.847 1.00 82.44 462 GLN A C 1
ATOM 3781 O O . GLN A 1 462 ? 25.126 -5.942 -27.056 1.00 82.44 462 GLN A O 1
ATOM 3786 N N . ASN A 1 463 ? 24.503 -4.826 -25.219 1.00 88.62 463 ASN A N 1
ATOM 3787 C CA . ASN A 1 463 ? 24.189 -3.567 -25.910 1.00 88.62 463 ASN A CA 1
ATOM 3788 C C . ASN A 1 463 ? 25.349 -2.551 -25.852 1.00 88.62 463 ASN A C 1
ATOM 3790 O O . ASN A 1 463 ? 25.117 -1.342 -25.831 1.00 88.62 463 ASN A O 1
ATOM 3794 N N . PHE A 1 464 ? 26.603 -3.022 -25.815 1.00 92.75 464 PHE A N 1
ATOM 3795 C CA . PHE A 1 464 ? 27.787 -2.165 -25.653 1.00 92.75 464 PHE A CA 1
ATOM 3796 C C . PHE A 1 464 ? 27.899 -1.054 -26.713 1.00 92.75 464 PHE A C 1
ATOM 3798 O O . PHE A 1 464 ? 28.340 0.048 -26.398 1.00 92.75 464 PHE A O 1
ATOM 3805 N N . HIS A 1 465 ? 27.392 -1.289 -27.926 1.00 93.62 465 HIS A N 1
ATOM 3806 C CA . HIS A 1 465 ? 27.298 -0.293 -28.999 1.00 93.62 465 HIS A CA 1
ATOM 3807 C C . HIS A 1 465 ? 26.566 1.005 -28.590 1.00 93.62 465 HIS A C 1
ATOM 3809 O O . HIS A 1 465 ? 26.919 2.075 -29.078 1.00 93.62 465 HIS A O 1
ATOM 3815 N N . LEU A 1 466 ? 25.600 0.954 -27.661 1.00 95.00 466 LEU A N 1
ATOM 3816 C CA . LEU A 1 466 ? 24.951 2.163 -27.133 1.00 95.00 466 LEU A CA 1
ATOM 3817 C C . LEU A 1 466 ? 25.881 2.946 -26.192 1.00 95.00 466 LEU A C 1
ATOM 3819 O O . LEU A 1 466 ? 25.871 4.173 -26.199 1.00 95.00 466 LEU A O 1
ATOM 3823 N N . LEU A 1 467 ? 26.726 2.252 -25.422 1.00 93.94 467 LEU A N 1
ATOM 3824 C CA . LEU A 1 467 ? 27.715 2.893 -24.549 1.00 93.94 467 LEU A CA 1
ATOM 3825 C C . LEU A 1 467 ? 28.868 3.509 -25.355 1.00 93.94 467 LEU A C 1
ATOM 3827 O O . LEU A 1 467 ? 29.411 4.526 -24.935 1.00 93.94 467 LEU A O 1
ATOM 3831 N N . VAL A 1 468 ? 29.182 2.961 -26.535 1.00 96.12 468 VAL A N 1
ATOM 3832 C CA . VAL A 1 468 ? 30.083 3.587 -27.521 1.00 96.12 468 VAL A CA 1
ATOM 3833 C C . VAL A 1 468 ? 29.500 4.918 -28.017 1.00 96.12 468 VAL A C 1
ATOM 3835 O O . VAL A 1 468 ? 30.213 5.919 -28.014 1.00 96.12 468 VAL A O 1
ATOM 3838 N N . CYS A 1 469 ? 28.199 4.987 -28.342 1.00 96.06 469 CYS A N 1
ATOM 3839 C CA . CYS A 1 469 ? 27.544 6.270 -28.636 1.00 96.06 469 CYS A CA 1
ATOM 3840 C C . CYS A 1 469 ? 27.644 7.239 -27.444 1.00 96.06 469 CYS A C 1
ATOM 3842 O O . CYS A 1 469 ? 28.078 8.374 -27.625 1.00 96.06 469 CYS A O 1
ATOM 3844 N N . CYS A 1 470 ? 27.294 6.805 -26.225 1.00 93.81 470 CYS A N 1
ATOM 3845 C CA . CYS A 1 470 ? 27.393 7.650 -25.027 1.00 93.81 470 CYS A CA 1
ATOM 3846 C C . CYS A 1 470 ? 28.821 8.162 -24.775 1.00 93.81 470 CYS A C 1
ATOM 3848 O O . CYS A 1 470 ? 28.983 9.319 -24.404 1.00 93.81 470 CYS A O 1
ATOM 3850 N N . ALA A 1 471 ? 29.850 7.341 -24.999 1.00 94.56 471 ALA A N 1
ATOM 3851 C CA . ALA A 1 471 ? 31.247 7.721 -24.805 1.00 94.56 471 ALA A CA 1
ATOM 3852 C C . ALA A 1 471 ? 31.702 8.831 -25.766 1.00 94.56 471 ALA A C 1
ATOM 3854 O O . ALA A 1 471 ? 32.366 9.769 -25.324 1.00 94.56 471 ALA A O 1
ATOM 3855 N N . ILE A 1 472 ? 31.313 8.750 -27.046 1.00 96.25 472 ILE A N 1
ATOM 3856 C CA . ILE A 1 472 ? 31.585 9.798 -28.044 1.00 96.25 472 ILE A CA 1
ATOM 3857 C C . ILE A 1 472 ? 30.850 11.085 -27.647 1.00 96.25 472 ILE A C 1
ATOM 3859 O O . ILE A 1 472 ? 31.465 12.141 -27.529 1.00 96.25 472 ILE A O 1
ATOM 3863 N N . LEU A 1 473 ? 29.547 10.995 -27.362 1.00 95.81 473 LEU A N 1
ATOM 3864 C CA . LEU A 1 473 ? 28.734 12.153 -26.976 1.00 95.81 473 LEU A CA 1
ATOM 3865 C C . LEU A 1 473 ? 29.250 12.846 -25.705 1.00 95.81 473 LEU A C 1
ATOM 3867 O O . LEU A 1 473 ? 29.303 14.071 -25.650 1.00 95.81 473 LEU A O 1
ATOM 3871 N N . ASP A 1 474 ? 29.696 12.079 -24.710 1.00 91.25 474 ASP A N 1
ATOM 3872 C CA . ASP A 1 474 ? 30.267 12.612 -23.472 1.00 91.25 474 ASP A CA 1
ATOM 3873 C C . ASP A 1 474 ? 31.631 13.302 -23.675 1.00 91.25 474 ASP A C 1
ATOM 3875 O O . ASP A 1 474 ? 32.028 14.124 -22.852 1.00 91.25 474 ASP A O 1
ATOM 3879 N N . SER A 1 475 ? 32.370 12.992 -24.748 1.00 92.81 475 SER A N 1
ATOM 3880 C CA . SER A 1 475 ? 33.592 13.737 -25.106 1.00 92.81 475 SER A CA 1
ATOM 3881 C C . SER A 1 475 ? 33.275 15.082 -25.762 1.00 92.81 475 SER A C 1
ATOM 3883 O O . SER A 1 475 ? 33.977 16.060 -25.533 1.00 92.81 475 SER A O 1
ATOM 3885 N N . GLU A 1 476 ? 32.191 15.146 -26.532 1.00 93.75 476 GLU A N 1
ATOM 3886 C CA . GLU A 1 476 ? 31.859 16.292 -27.387 1.00 93.75 476 GLU A CA 1
ATOM 3887 C C . GLU A 1 476 ? 30.900 17.298 -26.729 1.00 93.75 476 GLU A C 1
ATOM 3889 O O . GLU A 1 476 ? 30.814 18.451 -27.159 1.00 93.75 476 GLU A O 1
ATOM 3894 N N . LYS A 1 477 ? 30.201 16.888 -25.660 1.00 93.19 477 LYS A N 1
ATOM 3895 C CA . LYS A 1 477 ? 29.163 17.686 -24.987 1.00 93.19 477 LYS A CA 1
ATOM 3896 C C . LYS A 1 477 ? 29.598 19.099 -24.604 1.00 93.19 477 LYS A C 1
ATOM 3898 O O . LYS A 1 477 ? 28.821 20.029 -24.791 1.00 93.19 477 LYS A O 1
ATOM 3903 N N . GLN A 1 478 ? 30.828 19.273 -24.106 1.00 91.50 478 GLN A N 1
ATOM 3904 C CA . GLN A 1 478 ? 31.315 20.588 -23.670 1.00 91.50 478 GLN A CA 1
ATOM 3905 C C . GLN A 1 478 ? 31.362 21.565 -24.841 1.00 91.50 478 GLN A C 1
ATOM 3907 O O . GLN A 1 478 ? 30.816 22.654 -24.733 1.00 91.50 478 GLN A O 1
ATOM 3912 N N . LYS A 1 479 ? 31.905 21.147 -25.991 1.00 92.00 479 LYS A N 1
ATOM 3913 C CA . LYS A 1 479 ? 31.985 21.999 -27.182 1.00 92.00 479 LYS A CA 1
ATOM 3914 C C . LYS A 1 479 ? 30.598 22.412 -27.678 1.00 92.00 479 LYS A C 1
ATOM 3916 O O . LYS A 1 479 ? 30.383 23.588 -27.945 1.00 92.00 479 LYS A O 1
ATOM 3921 N N . MET A 1 480 ? 29.653 21.470 -27.754 1.00 93.81 480 MET A N 1
ATOM 3922 C CA . MET A 1 480 ? 28.277 21.771 -28.175 1.00 93.81 480 MET A CA 1
ATOM 3923 C C . MET A 1 480 ? 27.600 22.783 -27.243 1.00 93.81 480 MET A C 1
ATOM 3925 O O . MET A 1 480 ? 27.003 23.750 -27.712 1.00 93.81 480 MET A O 1
ATOM 3929 N N . MET A 1 481 ? 27.711 22.570 -25.927 1.00 92.06 481 MET A N 1
ATOM 3930 C CA . MET A 1 481 ? 27.066 23.412 -24.921 1.00 92.06 481 MET A CA 1
ATOM 3931 C C . MET A 1 481 ? 27.723 24.790 -24.789 1.00 92.06 481 MET A C 1
ATOM 3933 O O . MET A 1 481 ? 27.012 25.790 -24.736 1.00 92.06 481 MET A O 1
ATOM 3937 N N . ASP A 1 482 ? 29.055 24.862 -24.778 1.00 92.38 482 ASP A N 1
ATOM 3938 C CA . ASP A 1 482 ? 29.794 26.123 -24.658 1.00 92.38 482 ASP A CA 1
ATOM 3939 C C . ASP A 1 482 ? 29.622 26.989 -25.920 1.00 92.38 482 ASP A C 1
ATOM 3941 O O . ASP A 1 482 ? 29.390 28.195 -25.814 1.00 92.38 482 ASP A O 1
ATOM 3945 N N . GLU A 1 483 ? 29.639 26.389 -27.118 1.00 91.56 483 GLU A N 1
ATOM 3946 C CA . GLU A 1 483 ? 29.366 27.085 -28.388 1.00 91.56 483 GLU A CA 1
ATOM 3947 C C . GLU A 1 483 ? 27.857 27.238 -28.698 1.00 91.56 483 GLU A C 1
ATOM 3949 O O . GLU A 1 483 ? 27.503 27.825 -29.719 1.00 91.56 483 GLU A O 1
ATOM 3954 N N . HIS A 1 484 ? 26.966 26.773 -27.810 1.00 89.25 484 HIS A N 1
ATOM 3955 C CA . HIS A 1 484 ? 25.503 26.924 -27.889 1.00 89.25 484 HIS A CA 1
ATOM 3956 C C . HIS A 1 484 ? 24.887 26.447 -29.225 1.00 89.25 484 HIS A C 1
ATOM 3958 O O . HIS A 1 484 ? 24.029 27.113 -29.804 1.00 89.25 484 HIS A O 1
ATOM 3964 N N . TYR A 1 485 ? 25.318 25.285 -29.724 1.00 94.75 485 TYR A N 1
ATOM 3965 C CA . TYR A 1 485 ? 24.839 24.717 -30.993 1.00 94.75 485 TYR A CA 1
ATOM 3966 C C . TYR A 1 485 ? 23.327 24.418 -30.985 1.0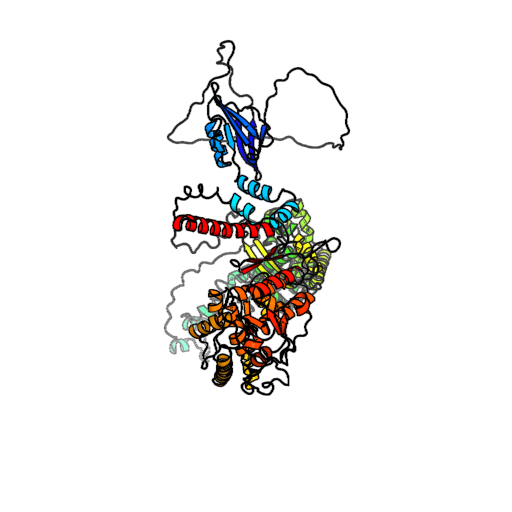0 94.75 485 TYR A C 1
ATOM 3968 O O . TYR A 1 485 ? 22.799 23.963 -29.972 1.00 94.75 485 TYR A O 1
ATOM 3976 N N . GLY A 1 486 ? 22.648 24.612 -32.121 1.00 84.75 486 GLY A N 1
ATOM 3977 C CA . GLY A 1 486 ? 21.296 24.107 -32.375 1.00 84.75 486 GLY A CA 1
ATOM 3978 C C . GLY A 1 486 ? 21.312 22.747 -33.085 1.00 84.75 486 GLY A C 1
ATOM 3979 O O . GLY A 1 486 ? 22.373 22.166 -33.313 1.00 84.75 486 GLY A O 1
ATOM 3980 N N . PHE A 1 487 ? 20.138 22.225 -33.468 1.00 81.31 487 PHE A N 1
ATOM 3981 C CA . PHE A 1 487 ? 20.007 20.923 -34.150 1.00 81.31 487 PHE A CA 1
ATOM 3982 C C . PHE A 1 487 ? 20.931 20.777 -35.371 1.00 81.31 487 PHE A C 1
ATOM 3984 O O . PHE A 1 487 ? 21.589 19.748 -35.540 1.00 81.31 487 PHE A O 1
ATOM 3991 N N . ASN A 1 488 ? 21.005 21.814 -36.211 1.00 80.75 488 ASN A N 1
ATOM 3992 C CA . ASN A 1 488 ? 21.798 21.800 -37.441 1.00 80.75 488 ASN A CA 1
ATOM 3993 C C . ASN A 1 488 ? 23.301 21.800 -37.137 1.00 80.75 488 ASN A C 1
ATOM 3995 O O . ASN A 1 488 ? 24.068 21.078 -37.771 1.00 80.75 488 ASN A O 1
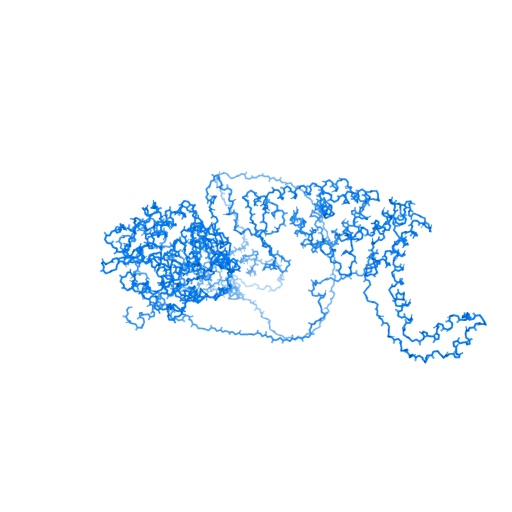ATOM 3999 N N . GLU A 1 489 ? 23.723 22.581 -36.146 1.00 90.94 489 GLU A N 1
ATOM 4000 C CA . GLU A 1 489 ? 25.111 22.708 -35.713 1.00 90.94 489 GLU A CA 1
ATOM 4001 C C . GLU A 1 489 ? 25.583 21.437 -34.986 1.00 90.94 489 GLU A C 1
ATOM 4003 O O . GLU A 1 489 ? 26.694 20.974 -35.239 1.00 90.94 489 GLU A O 1
ATOM 4008 N N . ILE A 1 490 ? 24.720 20.809 -34.174 1.00 87.31 490 ILE A N 1
ATOM 4009 C CA . ILE A 1 490 ? 24.950 19.489 -33.561 1.00 87.31 490 ILE A CA 1
ATOM 4010 C C . ILE A 1 490 ? 25.110 18.422 -34.651 1.00 87.31 490 ILE A C 1
ATOM 4012 O O . ILE A 1 490 ? 26.112 17.707 -34.660 1.00 87.31 490 ILE A O 1
ATOM 4016 N N . LEU A 1 491 ? 24.163 18.327 -35.594 1.00 82.69 491 LEU A N 1
ATOM 4017 C CA . LEU A 1 491 ? 24.208 17.365 -36.703 1.00 82.69 491 LEU A CA 1
ATOM 4018 C C . LEU A 1 491 ? 25.466 17.552 -37.563 1.00 82.69 491 LEU A C 1
ATOM 4020 O O . LEU A 1 491 ? 26.141 16.576 -37.897 1.00 82.69 491 LEU A O 1
ATOM 4024 N N . LYS A 1 492 ? 25.810 18.803 -37.885 1.00 86.81 492 LYS A N 1
ATOM 4025 C CA . LYS A 1 492 ? 27.020 19.154 -38.629 1.00 86.81 492 LYS A CA 1
ATOM 4026 C C . LYS A 1 492 ? 28.283 18.762 -37.866 1.00 86.81 492 LYS A C 1
ATOM 4028 O O . LYS A 1 492 ? 29.113 18.056 -38.429 1.00 86.81 492 LYS A O 1
ATOM 4033 N N . HIS A 1 493 ? 28.421 19.164 -36.601 1.00 92.56 493 HIS A N 1
ATOM 4034 C CA . HIS A 1 493 ? 29.587 18.828 -35.777 1.00 92.56 493 HIS A CA 1
ATOM 4035 C C . HIS A 1 493 ? 29.761 17.312 -35.650 1.00 92.56 493 HIS A C 1
ATOM 4037 O O . HIS A 1 493 ? 30.849 16.808 -35.900 1.00 92.56 493 HIS A O 1
ATOM 4043 N N . ILE A 1 494 ? 28.682 16.571 -35.377 1.00 89.25 494 ILE A N 1
ATOM 4044 C CA . ILE A 1 494 ? 28.691 15.101 -35.330 1.00 89.25 494 ILE A CA 1
ATOM 4045 C C . ILE A 1 494 ? 29.151 14.480 -36.656 1.00 89.25 494 ILE A C 1
ATOM 4047 O O . ILE A 1 494 ? 29.956 13.549 -36.646 1.00 89.25 494 ILE A O 1
ATOM 4051 N N . ASN A 1 495 ? 28.700 15.002 -37.799 1.00 83.38 495 ASN A N 1
ATOM 4052 C CA . ASN A 1 495 ? 29.178 14.543 -39.104 1.00 83.38 495 ASN A CA 1
ATOM 4053 C C . ASN A 1 495 ? 30.645 14.928 -39.367 1.00 83.38 495 ASN A C 1
ATOM 4055 O O . ASN A 1 495 ? 31.371 14.163 -40.000 1.00 83.38 495 ASN A O 1
ATOM 4059 N N . GLU A 1 496 ? 31.113 16.062 -38.844 1.00 90.50 496 GLU A N 1
ATOM 4060 C CA . GLU A 1 496 ? 32.517 16.473 -38.912 1.00 90.50 496 GLU A CA 1
ATOM 4061 C C . GLU A 1 496 ? 33.451 15.633 -38.020 1.00 90.50 496 GLU A C 1
ATOM 4063 O O . GLU A 1 496 ? 34.663 15.716 -38.214 1.00 90.50 496 GLU A O 1
ATOM 4068 N N . LEU A 1 497 ? 32.954 14.812 -37.086 1.00 90.62 497 LEU A N 1
ATOM 4069 C CA . LEU A 1 497 ? 33.781 13.886 -36.288 1.00 90.62 497 LEU A CA 1
ATOM 4070 C C . LEU A 1 497 ? 34.212 12.628 -37.051 1.00 90.62 497 LEU A C 1
ATOM 4072 O O . LEU A 1 497 ? 35.154 11.954 -36.629 1.00 90.62 497 LEU A O 1
ATOM 4076 N N . SER A 1 498 ? 33.545 12.294 -38.160 1.00 89.94 498 SER A N 1
ATOM 4077 C CA . SER A 1 498 ? 33.879 11.105 -38.943 1.00 89.94 498 SER A CA 1
ATOM 4078 C C . SER A 1 498 ? 35.358 11.117 -39.362 1.00 89.94 498 SER A C 1
ATOM 4080 O O . SER A 1 498 ? 35.859 12.109 -39.892 1.00 89.94 498 SER A O 1
ATOM 4082 N N . MET A 1 499 ? 36.056 10.000 -39.128 1.00 89.94 499 MET A N 1
ATOM 4083 C CA . MET A 1 499 ? 37.502 9.805 -39.325 1.00 89.94 499 MET A CA 1
ATOM 4084 C C . MET A 1 499 ? 38.424 10.597 -38.369 1.00 89.94 499 MET A C 1
ATOM 4086 O O . MET A 1 499 ? 39.624 10.681 -38.632 1.00 89.94 499 MET A O 1
ATOM 4090 N N . LYS A 1 500 ? 37.907 11.164 -37.265 1.00 92.06 500 LYS A N 1
ATOM 4091 C CA . LYS A 1 500 ? 38.699 11.908 -36.256 1.00 92.06 500 LYS A CA 1
ATOM 4092 C C . LYS A 1 500 ? 38.695 11.292 -34.847 1.00 92.06 500 LYS A C 1
ATOM 4094 O O . LYS A 1 500 ? 39.411 11.788 -33.983 1.00 92.06 500 LYS A O 1
ATOM 4099 N N . LEU A 1 501 ? 37.893 10.254 -34.603 1.00 93.25 501 LEU A N 1
ATOM 4100 C CA . LEU A 1 501 ? 37.729 9.630 -33.284 1.00 93.25 501 LEU A CA 1
ATOM 4101 C C . LEU A 1 501 ? 38.829 8.590 -32.996 1.00 93.25 501 LEU A C 1
ATOM 4103 O O . LEU A 1 501 ? 39.087 7.723 -33.829 1.00 93.25 501 LEU A O 1
ATOM 4107 N N . ASP A 1 502 ? 39.418 8.622 -31.796 1.00 95.12 502 ASP A N 1
ATOM 4108 C CA . ASP A 1 502 ? 40.318 7.567 -31.300 1.00 95.12 502 ASP A CA 1
ATOM 4109 C C . ASP A 1 502 ? 39.498 6.382 -30.757 1.00 95.12 502 ASP A C 1
ATOM 4111 O O . ASP A 1 502 ? 38.698 6.526 -29.826 1.00 95.12 502 ASP A O 1
ATOM 4115 N N . VAL A 1 503 ? 39.680 5.198 -31.347 1.00 95.88 503 VAL A N 1
ATOM 4116 C CA . VAL A 1 503 ? 38.899 4.003 -30.996 1.00 95.88 503 VAL A CA 1
ATOM 4117 C C . VAL A 1 503 ? 39.252 3.439 -29.616 1.00 95.88 503 VAL A C 1
ATOM 4119 O O . VAL A 1 503 ? 38.361 2.981 -28.904 1.00 95.88 503 VAL A O 1
ATOM 4122 N N . GLU A 1 504 ? 40.513 3.506 -29.188 1.00 94.94 504 GLU A N 1
ATOM 4123 C CA . GLU A 1 504 ? 40.959 2.964 -27.898 1.00 94.94 504 GLU A CA 1
ATOM 4124 C C . GLU A 1 504 ? 40.604 3.909 -26.736 1.00 94.94 504 GLU A C 1
ATOM 4126 O O . GLU A 1 504 ? 40.375 3.449 -25.615 1.00 94.94 504 GLU A O 1
ATOM 4131 N N . GLU A 1 505 ? 40.498 5.222 -26.969 1.00 93.00 505 GLU A N 1
ATOM 4132 C CA . GLU A 1 505 ? 39.890 6.152 -26.011 1.00 93.00 505 GLU A CA 1
ATOM 4133 C C . GLU A 1 505 ? 38.375 5.943 -25.894 1.00 93.00 505 GLU A C 1
ATOM 4135 O O . GLU A 1 505 ? 37.872 5.778 -24.778 1.00 93.00 505 GLU A O 1
ATOM 4140 N N . VAL A 1 506 ? 37.650 5.876 -27.018 1.00 95.00 506 VAL A N 1
ATOM 4141 C CA . VAL A 1 506 ? 36.193 5.656 -27.020 1.00 95.00 506 VAL A CA 1
ATOM 4142 C C . VAL A 1 506 ? 35.828 4.321 -26.358 1.00 95.00 506 VAL A C 1
ATOM 4144 O O . VAL A 1 506 ? 34.928 4.292 -25.517 1.00 95.00 506 VAL A O 1
ATOM 4147 N N . LEU A 1 507 ? 36.545 3.232 -26.662 1.00 93.69 507 LEU A N 1
ATOM 4148 C CA . LEU A 1 507 ? 36.334 1.919 -26.039 1.00 93.69 507 LEU A CA 1
ATOM 4149 C C . LEU A 1 507 ? 36.563 1.955 -24.523 1.00 93.69 507 LEU A C 1
ATOM 4151 O O . LEU A 1 507 ? 35.695 1.526 -23.761 1.00 93.69 507 LEU A O 1
ATOM 4155 N N . ARG A 1 508 ? 37.688 2.524 -24.071 1.00 91.19 508 ARG A N 1
ATOM 4156 C CA . ARG A 1 508 ? 38.026 2.669 -22.643 1.00 91.19 508 ARG A CA 1
ATOM 4157 C C . ARG A 1 508 ? 36.987 3.499 -21.891 1.00 91.19 508 ARG A C 1
ATOM 4159 O O . ARG A 1 508 ? 36.647 3.190 -20.750 1.00 91.19 508 ARG A O 1
ATOM 4166 N N . LYS A 1 509 ? 36.460 4.545 -22.531 1.00 90.00 509 LYS A N 1
ATOM 4167 C CA . LYS A 1 509 ? 35.430 5.419 -21.966 1.00 90.00 509 LYS A CA 1
ATOM 4168 C C . LYS A 1 509 ? 34.061 4.728 -21.907 1.00 90.00 509 LYS A C 1
ATOM 4170 O O . LYS A 1 509 ? 33.399 4.799 -20.874 1.00 90.00 509 LYS A O 1
ATOM 4175 N N . ALA A 1 510 ? 33.677 3.980 -22.942 1.00 90.00 510 ALA A N 1
ATOM 4176 C CA . ALA A 1 510 ? 32.464 3.156 -22.950 1.00 90.00 510 ALA A CA 1
ATOM 4177 C C . ALA A 1 510 ? 32.518 2.024 -21.904 1.00 90.00 510 ALA A C 1
ATOM 4179 O O . ALA A 1 510 ? 31.521 1.740 -21.236 1.00 90.00 510 ALA A O 1
ATOM 4180 N N . GLU A 1 511 ? 33.684 1.399 -21.715 1.00 86.50 511 GLU A N 1
ATOM 4181 C CA . GLU A 1 511 ? 33.916 0.406 -20.661 1.00 86.50 511 GLU A CA 1
ATOM 4182 C C . GLU A 1 511 ? 33.819 1.037 -19.262 1.00 86.50 511 GLU A C 1
ATOM 4184 O O . GLU A 1 511 ? 33.111 0.507 -18.402 1.00 86.50 511 GLU A O 1
ATOM 4189 N N . ALA A 1 512 ? 34.448 2.197 -19.040 1.00 78.81 512 ALA A N 1
ATOM 4190 C CA . ALA A 1 512 ? 34.358 2.929 -17.776 1.00 78.81 512 ALA A CA 1
ATOM 4191 C C . ALA A 1 512 ? 32.908 3.315 -17.430 1.00 78.81 512 ALA A C 1
ATOM 4193 O O . ALA A 1 512 ? 32.476 3.098 -16.296 1.00 78.81 512 ALA A O 1
ATOM 4194 N N . ILE A 1 513 ? 32.132 3.794 -18.410 1.00 79.75 513 ILE A N 1
ATOM 4195 C CA . ILE A 1 513 ? 30.686 4.040 -18.282 1.00 79.75 513 ILE A CA 1
ATOM 4196 C C . ILE A 1 513 ? 29.946 2.742 -17.912 1.00 79.75 513 ILE A C 1
ATOM 4198 O O . ILE A 1 513 ? 29.116 2.736 -17.002 1.00 79.75 513 ILE A O 1
ATOM 4202 N N . CYS A 1 514 ? 30.270 1.610 -18.550 1.00 80.62 514 CYS A N 1
ATOM 4203 C CA . CYS A 1 514 ? 29.658 0.322 -18.214 1.00 80.62 514 CYS A CA 1
ATOM 4204 C C . CYS A 1 514 ? 29.947 -0.103 -16.765 1.00 80.62 514 CYS A C 1
ATOM 4206 O O . CYS A 1 514 ? 29.039 -0.564 -16.070 1.00 80.62 514 CYS A O 1
ATOM 4208 N N . PHE A 1 515 ? 31.180 0.076 -16.283 1.00 72.94 515 PHE A N 1
ATOM 4209 C CA . PHE A 1 515 ? 31.530 -0.207 -14.890 1.00 72.94 515 PHE A CA 1
ATOM 4210 C C . PHE A 1 515 ? 30.883 0.771 -13.908 1.00 72.94 515 PHE A C 1
ATOM 4212 O O . PHE A 1 515 ? 30.433 0.331 -12.856 1.00 72.94 515 PHE A O 1
ATOM 4219 N N . GLN A 1 516 ? 30.744 2.055 -14.242 1.00 69.12 516 GLN A N 1
ATOM 4220 C CA . GLN A 1 516 ? 29.979 3.005 -13.424 1.00 69.12 516 GLN A CA 1
ATOM 4221 C C . GLN A 1 516 ? 28.515 2.555 -13.281 1.00 69.12 516 GLN A C 1
ATOM 4223 O O . GLN A 1 516 ? 28.031 2.410 -12.159 1.00 69.12 516 GLN A O 1
ATOM 4228 N N . ILE A 1 517 ? 27.843 2.212 -14.387 1.00 66.00 517 ILE A N 1
ATOM 4229 C CA . ILE A 1 517 ? 26.458 1.707 -14.376 1.00 66.00 517 ILE A CA 1
ATOM 4230 C C . ILE A 1 517 ? 26.346 0.379 -13.599 1.00 66.00 517 ILE A C 1
ATOM 4232 O O . ILE A 1 517 ? 25.404 0.195 -12.826 1.00 66.00 517 ILE A O 1
ATOM 4236 N N . LYS A 1 518 ? 27.303 -0.550 -13.749 1.00 62.84 518 LYS A N 1
ATOM 4237 C CA . LYS A 1 518 ? 27.333 -1.810 -12.977 1.00 62.84 518 LYS A CA 1
ATOM 4238 C C . LYS A 1 518 ? 27.533 -1.565 -11.480 1.00 62.84 518 LYS A C 1
ATOM 4240 O O . LYS A 1 518 ? 26.784 -2.117 -10.681 1.00 62.84 518 LYS A O 1
ATOM 4245 N N . ASN A 1 519 ? 28.443 -0.669 -11.109 1.00 53.00 519 ASN A N 1
ATOM 4246 C CA . ASN A 1 519 ? 28.695 -0.282 -9.721 1.00 53.00 519 ASN A CA 1
ATOM 4247 C C . ASN A 1 519 ? 27.533 0.531 -9.112 1.00 53.00 519 ASN A C 1
ATOM 4249 O O . ASN A 1 519 ? 27.470 0.676 -7.895 1.00 53.00 519 ASN A O 1
ATOM 4253 N N . CYS A 1 520 ? 26.605 1.049 -9.925 1.00 49.59 520 CYS A N 1
ATOM 4254 C CA . CYS A 1 520 ? 25.298 1.542 -9.478 1.00 49.59 520 CYS A CA 1
ATOM 4255 C C . CYS A 1 520 ? 24.250 0.417 -9.355 1.00 49.59 520 CYS A C 1
ATOM 4257 O O . CYS A 1 520 ? 23.393 0.484 -8.480 1.00 49.59 520 CYS A O 1
ATOM 4259 N N . LYS A 1 521 ? 24.327 -0.647 -10.169 1.00 42.50 521 LYS A N 1
ATOM 4260 C CA . LYS A 1 521 ? 23.462 -1.838 -10.044 1.00 42.50 521 LYS A CA 1
ATOM 4261 C C . LYS A 1 521 ? 23.796 -2.737 -8.851 1.00 42.50 521 LYS A C 1
ATOM 4263 O O . LYS A 1 521 ? 22.892 -3.372 -8.321 1.00 42.50 521 LYS A O 1
ATOM 4268 N N . GLU A 1 522 ? 25.044 -2.760 -8.386 1.00 37.97 522 GLU A N 1
ATOM 4269 C CA . GLU A 1 522 ? 25.445 -3.456 -7.147 1.00 37.97 522 GLU A CA 1
ATOM 4270 C C . GLU A 1 522 ? 25.021 -2.715 -5.855 1.00 37.97 522 GLU A C 1
ATOM 4272 O O . GLU A 1 522 ? 25.412 -3.101 -4.758 1.00 37.97 522 GLU A O 1
ATOM 4277 N N . LYS A 1 523 ? 24.203 -1.657 -5.968 1.00 47.88 523 LYS A N 1
ATOM 4278 C CA . LYS A 1 523 ? 23.738 -0.792 -4.866 1.00 47.88 523 LYS A CA 1
ATOM 4279 C C . LYS A 1 523 ? 22.211 -0.791 -4.711 1.00 47.88 523 LYS A C 1
ATOM 4281 O O . LYS A 1 523 ? 21.598 0.265 -4.605 1.00 47.88 523 LYS A O 1
ATOM 4286 N N . HIS A 1 524 ? 21.610 -1.977 -4.825 1.00 47.12 524 HIS A N 1
ATOM 4287 C CA . HIS A 1 524 ? 20.240 -2.346 -4.423 1.00 47.12 524 HIS A CA 1
ATOM 4288 C C . HIS A 1 524 ? 19.062 -1.372 -4.698 1.00 47.12 524 HIS A C 1
ATOM 4290 O O . HIS A 1 524 ? 18.004 -1.528 -4.093 1.00 47.12 524 HIS A O 1
ATOM 4296 N N . VAL A 1 525 ? 19.162 -0.439 -5.655 1.00 50.78 525 VAL A N 1
ATOM 4297 C CA . VAL A 1 525 ? 18.018 0.391 -6.073 1.00 50.78 525 VAL A CA 1
ATOM 4298 C C . VAL A 1 525 ? 17.013 -0.444 -6.864 1.00 50.78 525 VAL A C 1
ATOM 4300 O O . VAL A 1 525 ? 17.285 -0.867 -7.989 1.00 50.78 525 VAL A O 1
ATOM 4303 N N . ASN A 1 526 ? 15.827 -0.637 -6.292 1.00 51.84 526 ASN A N 1
ATOM 4304 C CA . ASN A 1 526 ? 14.743 -1.408 -6.879 1.00 51.84 526 ASN A CA 1
ATOM 4305 C C . ASN A 1 526 ? 13.646 -0.453 -7.391 1.00 51.84 526 ASN A C 1
ATOM 4307 O O . ASN A 1 526 ? 12.904 0.143 -6.613 1.00 51.84 526 ASN A O 1
ATOM 4311 N N . LEU A 1 527 ? 13.563 -0.254 -8.710 1.00 47.16 527 LEU A N 1
ATOM 4312 C CA . LEU A 1 527 ? 12.557 0.617 -9.334 1.00 47.16 527 LEU A CA 1
ATOM 4313 C C . LEU A 1 527 ? 11.195 -0.091 -9.377 1.00 47.16 527 LEU A C 1
ATOM 4315 O O . LEU A 1 527 ? 11.014 -1.065 -10.105 1.00 47.16 527 LEU A O 1
ATOM 4319 N N . VAL A 1 528 ? 10.245 0.411 -8.586 1.00 51.50 528 VAL A N 1
ATOM 4320 C CA . VAL A 1 528 ? 8.923 -0.194 -8.355 1.00 51.50 528 VAL A CA 1
ATOM 4321 C C . VAL A 1 528 ? 7.913 0.244 -9.416 1.00 51.50 528 VAL A C 1
ATOM 4323 O O . VAL A 1 528 ? 7.095 -0.559 -9.868 1.00 51.50 528 VAL A O 1
ATOM 4326 N N . HIS A 1 529 ? 7.963 1.511 -9.830 1.00 44.75 529 HIS A N 1
ATOM 4327 C CA . HIS A 1 529 ? 7.064 2.073 -10.837 1.00 44.75 529 HIS A CA 1
ATOM 4328 C C . HIS A 1 529 ? 7.730 3.224 -11.597 1.00 44.75 529 HIS A C 1
ATOM 4330 O O . HIS A 1 529 ? 8.552 3.945 -11.036 1.00 44.75 529 HIS A O 1
ATOM 4336 N N . ILE A 1 530 ? 7.359 3.413 -12.866 1.00 47.66 530 ILE A N 1
ATOM 4337 C CA . ILE A 1 530 ? 7.699 4.597 -13.663 1.00 47.66 530 ILE A CA 1
ATOM 4338 C C . ILE A 1 530 ? 6.476 4.960 -14.514 1.00 47.66 530 ILE A C 1
ATOM 4340 O O . ILE A 1 530 ? 5.962 4.112 -15.248 1.00 47.66 530 ILE A O 1
ATOM 4344 N N . GLU A 1 531 ? 6.044 6.219 -14.470 1.00 47.47 531 GLU A N 1
ATOM 4345 C CA . GLU A 1 531 ? 5.074 6.788 -15.409 1.00 47.47 531 GLU A CA 1
ATOM 4346 C C . GLU A 1 531 ? 5.584 8.100 -16.023 1.00 47.47 531 GLU A C 1
ATOM 4348 O O . GLU A 1 531 ? 6.266 8.892 -15.377 1.00 47.47 531 GLU A O 1
ATOM 4353 N N . SER A 1 532 ? 5.221 8.356 -17.282 1.00 53.72 532 SER A N 1
ATOM 4354 C CA . SER A 1 532 ? 5.476 9.627 -17.967 1.00 53.72 532 SER A CA 1
ATOM 4355 C C . SER A 1 532 ? 4.165 10.321 -18.341 1.00 53.72 532 SER A C 1
ATOM 4357 O O . SER A 1 532 ? 3.174 9.687 -18.728 1.00 53.72 532 SER A O 1
ATOM 4359 N N . ARG A 1 533 ? 4.133 11.645 -18.184 1.00 53.25 533 ARG A N 1
ATOM 4360 C CA . ARG A 1 533 ? 2.958 12.502 -18.381 1.00 53.25 533 ARG A CA 1
ATOM 4361 C C . ARG A 1 533 ? 3.387 13.781 -19.101 1.00 53.25 533 ARG A C 1
ATOM 4363 O O . ARG A 1 533 ? 4.473 14.299 -18.866 1.00 53.25 533 ARG A O 1
ATOM 4370 N N . LYS A 1 534 ? 2.543 14.307 -19.991 1.00 54.84 534 LYS A N 1
ATOM 4371 C CA . LYS A 1 534 ? 2.824 15.583 -20.670 1.00 54.84 534 LYS A CA 1
ATOM 4372 C C . LYS A 1 534 ? 2.740 16.718 -19.640 1.00 54.84 534 LYS A C 1
ATOM 4374 O O . LYS A 1 534 ? 1.748 16.788 -18.913 1.00 54.84 534 LYS A O 1
ATOM 4379 N N . SER A 1 535 ? 3.781 17.548 -19.553 1.00 61.94 535 SER A N 1
ATOM 4380 C CA . SER A 1 535 ? 3.933 18.571 -18.510 1.00 61.94 535 SER A CA 1
ATOM 4381 C C . SER A 1 535 ? 2.760 19.543 -18.499 1.00 61.94 535 SER A C 1
ATOM 4383 O O . SER A 1 535 ? 2.353 20.075 -19.533 1.00 61.94 535 SER A O 1
ATOM 4385 N N . LYS A 1 536 ? 2.243 19.836 -17.303 1.00 57.03 536 LYS A N 1
ATOM 4386 C CA . LYS A 1 536 ? 1.218 20.880 -17.120 1.00 57.03 536 LYS A CA 1
ATOM 4387 C C . LYS A 1 536 ? 1.793 22.301 -17.147 1.00 57.03 536 LYS A C 1
ATOM 4389 O O . LYS A 1 536 ? 1.027 23.258 -17.061 1.00 57.03 536 LYS A O 1
ATOM 4394 N N . ARG A 1 537 ? 3.122 22.447 -17.231 1.00 58.94 537 ARG A N 1
ATOM 4395 C CA . ARG A 1 537 ? 3.834 23.736 -17.195 1.00 58.94 537 ARG A CA 1
ATOM 4396 C C . ARG A 1 537 ? 4.207 24.230 -18.591 1.00 58.94 537 ARG A C 1
ATOM 4398 O O . ARG A 1 537 ? 4.094 25.425 -18.851 1.00 58.94 537 ARG A O 1
ATOM 4405 N N . ARG A 1 538 ? 4.618 23.326 -19.490 1.00 61.34 538 ARG A N 1
ATOM 4406 C CA . ARG A 1 538 ? 4.907 23.610 -20.907 1.00 61.34 538 ARG A CA 1
ATOM 4407 C C . ARG A 1 538 ? 4.506 22.430 -21.788 1.00 61.34 538 ARG A C 1
ATOM 4409 O O . ARG A 1 538 ? 4.812 21.288 -21.472 1.00 61.34 538 ARG A O 1
ATOM 4416 N N . ASN A 1 539 ? 3.904 22.709 -22.945 1.00 55.53 539 ASN A N 1
ATOM 4417 C CA . ASN A 1 539 ? 3.443 21.676 -23.886 1.00 55.53 539 ASN A CA 1
ATOM 4418 C C . ASN A 1 539 ? 4.563 20.824 -24.522 1.00 55.53 539 ASN A C 1
ATOM 4420 O O . ASN A 1 539 ? 4.247 19.803 -25.133 1.00 55.53 539 ASN A O 1
ATOM 4424 N N . SER A 1 540 ? 5.828 21.237 -24.411 1.00 59.72 540 SER A N 1
ATOM 4425 C CA . SER A 1 540 ? 7.008 20.527 -24.926 1.00 59.72 540 SER A CA 1
ATOM 4426 C C . SER A 1 540 ? 7.704 19.627 -23.896 1.00 59.72 540 SER A C 1
ATOM 4428 O O . SER A 1 540 ? 8.527 18.810 -24.281 1.00 59.72 540 SER A O 1
ATOM 4430 N N . GLU A 1 541 ? 7.384 19.744 -22.605 1.00 60.12 541 GLU A N 1
ATOM 4431 C CA . GLU A 1 541 ? 8.066 19.010 -21.529 1.00 60.12 541 GLU A CA 1
ATOM 4432 C C . GLU A 1 541 ? 7.323 17.714 -21.144 1.00 60.12 541 GLU A C 1
ATOM 4434 O O . GLU A 1 541 ? 6.094 17.613 -21.258 1.00 60.12 541 GLU A O 1
ATOM 4439 N N . VAL A 1 542 ? 8.054 16.740 -20.591 1.00 50.94 542 VAL A N 1
ATOM 4440 C CA . VAL A 1 542 ? 7.499 15.490 -20.041 1.00 50.94 542 VAL A CA 1
ATOM 4441 C C . VAL A 1 542 ? 7.841 15.362 -18.553 1.00 50.94 542 VAL A C 1
ATOM 4443 O O . VAL A 1 542 ? 9.002 15.205 -18.174 1.00 50.94 542 VAL A O 1
ATOM 4446 N N . GLU A 1 543 ? 6.814 15.390 -17.703 1.00 66.50 543 GLU A N 1
ATOM 4447 C CA . GLU A 1 543 ? 6.922 15.070 -16.277 1.00 66.50 543 GLU A CA 1
ATOM 4448 C C . GLU A 1 543 ? 7.031 13.538 -16.136 1.00 66.50 543 GLU A C 1
ATOM 4450 O O . GLU A 1 543 ? 6.142 12.801 -16.570 1.00 66.50 543 GLU A O 1
ATOM 4455 N N . ILE A 1 544 ? 8.136 13.046 -15.564 1.00 55.12 544 ILE A N 1
ATOM 4456 C CA . ILE A 1 544 ? 8.339 11.621 -15.255 1.00 55.12 544 ILE A CA 1
ATOM 4457 C C . ILE A 1 544 ? 8.291 11.438 -13.741 1.00 55.12 544 ILE A C 1
ATOM 4459 O O . ILE A 1 544 ? 9.011 12.114 -13.006 1.00 55.12 544 ILE A O 1
ATOM 4463 N N . TYR A 1 545 ? 7.462 10.499 -13.298 1.00 58.28 545 TYR A N 1
ATOM 4464 C CA . TYR A 1 545 ? 7.346 10.066 -11.912 1.00 58.28 545 TYR A CA 1
ATOM 4465 C C . TYR A 1 545 ? 7.926 8.654 -11.812 1.00 58.28 545 TYR A C 1
ATOM 4467 O O . TYR A 1 545 ? 7.620 7.802 -12.647 1.00 58.28 545 TYR A O 1
ATOM 4475 N N . ALA A 1 546 ? 8.780 8.411 -10.821 1.00 53.53 546 ALA A N 1
ATOM 4476 C CA . ALA A 1 546 ? 9.419 7.119 -10.605 1.00 53.53 546 ALA A CA 1
ATOM 4477 C C . ALA A 1 546 ? 9.441 6.795 -9.108 1.00 53.53 546 ALA A C 1
ATOM 4479 O O . ALA A 1 546 ? 9.963 7.580 -8.315 1.00 53.53 546 ALA A O 1
ATOM 4480 N N . ASP A 1 547 ? 8.881 5.643 -8.745 1.00 56.06 547 ASP A N 1
ATOM 4481 C CA . ASP A 1 547 ? 8.873 5.130 -7.378 1.00 56.06 547 ASP A CA 1
ATOM 4482 C C . ASP A 1 547 ? 10.044 4.151 -7.205 1.00 56.06 547 ASP A C 1
ATOM 4484 O O . ASP A 1 547 ? 10.150 3.155 -7.928 1.00 56.06 547 ASP A O 1
ATOM 4488 N N . CYS A 1 548 ? 10.915 4.427 -6.234 1.00 57.56 548 CYS A N 1
ATOM 4489 C CA . CYS A 1 548 ? 12.126 3.654 -5.948 1.00 57.56 548 CYS A CA 1
ATOM 4490 C C . CYS A 1 548 ? 12.092 3.101 -4.520 1.00 57.56 548 CYS A C 1
ATOM 4492 O O . CYS A 1 548 ? 11.816 3.842 -3.577 1.00 57.56 548 CYS A O 1
ATOM 4494 N N . ASP A 1 549 ? 12.450 1.831 -4.362 1.00 55.94 549 ASP A N 1
ATOM 4495 C CA . ASP A 1 549 ? 12.717 1.179 -3.080 1.00 55.94 549 ASP A CA 1
ATOM 4496 C C . ASP A 1 549 ? 14.238 0.986 -2.937 1.00 55.94 549 ASP A C 1
ATOM 4498 O O . ASP A 1 549 ? 14.861 0.258 -3.714 1.00 55.94 549 ASP A O 1
ATOM 4502 N N . CYS A 1 550 ? 14.858 1.744 -2.027 1.00 57.16 550 CYS A N 1
ATOM 4503 C CA . CYS A 1 550 ? 16.309 1.792 -1.808 1.00 57.16 550 CYS A CA 1
ATOM 4504 C C . CYS A 1 550 ? 16.662 2.488 -0.479 1.00 57.16 550 CYS A C 1
ATOM 4506 O O . CYS A 1 550 ? 15.861 3.260 0.055 1.00 57.16 550 CYS A O 1
ATOM 4508 N N . SER A 1 551 ? 17.873 2.280 0.048 1.00 58.72 551 SER A N 1
ATOM 4509 C CA . SER A 1 551 ? 18.324 2.939 1.286 1.00 58.72 551 SER A CA 1
ATOM 4510 C C . SER A 1 551 ? 18.725 4.409 1.087 1.00 58.72 551 SER A C 1
ATOM 4512 O O . SER A 1 551 ? 18.942 4.868 -0.032 1.00 58.72 551 SER A O 1
ATOM 4514 N N . LYS A 1 552 ? 18.906 5.146 2.193 1.00 58.78 552 LYS A N 1
ATOM 4515 C CA . LYS A 1 552 ? 19.333 6.559 2.236 1.00 58.78 552 LYS A CA 1
ATOM 4516 C C . LYS A 1 552 ? 20.492 6.899 1.306 1.00 58.78 552 LYS A C 1
ATOM 4518 O O . LYS A 1 552 ? 20.448 7.873 0.559 1.00 58.78 552 LYS A O 1
ATOM 4523 N N . LYS A 1 553 ? 21.545 6.087 1.376 1.00 56.12 553 LYS A N 1
ATOM 4524 C CA . LYS A 1 553 ? 22.779 6.284 0.618 1.00 56.12 553 LYS A CA 1
ATOM 4525 C C . LYS A 1 553 ? 22.547 6.047 -0.871 1.00 56.12 553 LYS A C 1
ATOM 4527 O O . LYS A 1 553 ? 22.984 6.837 -1.694 1.00 56.12 553 LYS A O 1
ATOM 4532 N N . GLU A 1 554 ? 21.816 4.990 -1.194 1.00 59.66 554 GLU A N 1
ATOM 4533 C CA . GLU A 1 554 ? 21.502 4.584 -2.563 1.00 59.66 554 GLU A CA 1
ATOM 4534 C C . GLU A 1 554 ? 20.530 5.575 -3.214 1.00 59.66 554 GLU A C 1
ATOM 4536 O O . GLU A 1 554 ? 20.717 5.935 -4.370 1.00 59.66 554 GLU A O 1
ATOM 4541 N N . PHE A 1 555 ? 19.576 6.113 -2.446 1.00 65.75 555 PHE A N 1
ATOM 4542 C CA . PHE A 1 555 ? 18.712 7.218 -2.852 1.00 65.75 555 PHE A CA 1
ATOM 4543 C C . PHE A 1 555 ? 19.512 8.503 -3.074 1.00 65.75 555 PHE A C 1
ATOM 4545 O O . PHE A 1 555 ? 19.365 9.125 -4.114 1.00 65.75 555 PHE A O 1
ATOM 4552 N N . ASN A 1 556 ? 20.390 8.909 -2.154 1.00 63.25 556 ASN A N 1
ATOM 4553 C CA . ASN A 1 556 ? 21.165 10.144 -2.318 1.00 63.25 556 ASN A CA 1
ATOM 4554 C C . ASN A 1 556 ? 22.193 10.047 -3.461 1.00 63.25 556 ASN A C 1
ATOM 4556 O O . ASN A 1 556 ? 22.393 11.024 -4.179 1.00 63.25 556 ASN A O 1
ATOM 4560 N N . GLU A 1 557 ? 22.786 8.873 -3.693 1.00 60.44 557 GLU A N 1
ATOM 4561 C CA . GLU A 1 557 ? 23.613 8.605 -4.876 1.00 60.44 557 GLU A CA 1
ATOM 4562 C C . GLU A 1 557 ? 22.763 8.594 -6.163 1.00 60.44 557 GLU A C 1
ATOM 4564 O O . GLU A 1 557 ? 23.140 9.247 -7.134 1.00 60.44 557 GLU A O 1
ATOM 4569 N N . LEU A 1 558 ? 21.577 7.969 -6.156 1.00 65.06 558 LEU A N 1
ATOM 4570 C CA . LEU A 1 558 ? 20.603 8.022 -7.255 1.00 65.06 558 LEU A CA 1
ATOM 4571 C C . LEU A 1 558 ? 20.113 9.450 -7.530 1.00 65.06 558 LEU A C 1
ATOM 4573 O O . LEU A 1 558 ? 19.901 9.797 -8.683 1.00 65.06 558 LEU A O 1
ATOM 4577 N N . ILE A 1 559 ? 19.938 10.290 -6.509 1.00 64.88 559 ILE A N 1
ATOM 4578 C CA . ILE A 1 559 ? 19.511 11.684 -6.652 1.00 64.88 559 ILE A CA 1
ATOM 4579 C C . ILE A 1 559 ? 20.672 12.590 -7.059 1.00 64.88 559 ILE A C 1
ATOM 4581 O O . ILE A 1 559 ? 20.424 13.551 -7.772 1.00 64.88 559 ILE A O 1
ATOM 4585 N N . LEU A 1 560 ? 21.928 12.298 -6.712 1.00 61.81 560 LEU A N 1
ATOM 4586 C CA . LEU A 1 560 ? 23.089 12.952 -7.336 1.00 61.81 560 LEU A CA 1
ATOM 4587 C C . LEU A 1 560 ? 23.135 12.655 -8.838 1.00 61.81 560 LEU A C 1
ATOM 4589 O O . LEU A 1 560 ? 23.249 13.567 -9.650 1.00 61.81 560 LEU A O 1
ATOM 4593 N N . VAL A 1 561 ? 22.962 11.382 -9.185 1.00 56.69 561 VAL A N 1
ATOM 4594 C CA . VAL A 1 561 ? 22.893 10.863 -10.553 1.00 56.69 561 VAL A CA 1
ATOM 4595 C C . VAL A 1 561 ? 21.684 11.462 -11.300 1.00 56.69 561 VAL A C 1
ATOM 4597 O O . VAL A 1 561 ? 21.868 12.068 -12.344 1.00 56.69 561 VAL A O 1
ATOM 4600 N N . LEU A 1 562 ? 20.477 11.508 -10.724 1.00 58.66 562 LEU A N 1
ATOM 4601 C CA . LEU A 1 562 ? 19.294 12.146 -11.330 1.00 58.66 562 LEU A CA 1
ATOM 4602 C C . LEU A 1 562 ? 19.332 13.688 -11.328 1.00 58.66 562 LEU A C 1
ATOM 4604 O O . LEU A 1 562 ? 18.778 14.286 -12.253 1.00 58.66 562 LEU A O 1
ATOM 4608 N N . LYS A 1 563 ? 20.009 14.351 -10.372 1.00 58.31 563 LYS A N 1
ATOM 4609 C CA . LYS A 1 563 ? 20.378 15.794 -10.427 1.00 58.31 563 LYS A CA 1
ATOM 4610 C C . LYS A 1 563 ? 21.477 16.055 -11.465 1.00 58.31 563 LYS A C 1
ATOM 4612 O O . LYS A 1 563 ? 21.753 17.207 -11.782 1.00 58.31 563 LYS A O 1
ATOM 4617 N N . LEU A 1 564 ? 22.029 14.986 -12.035 1.00 52.41 564 LEU A N 1
ATOM 4618 C CA . LEU A 1 564 ? 22.759 14.932 -13.291 1.00 52.41 564 LEU A CA 1
ATOM 4619 C C . LEU A 1 564 ? 21.971 14.176 -14.383 1.00 52.41 564 LEU A C 1
ATOM 4621 O O . LEU A 1 564 ? 22.596 13.838 -15.380 1.00 52.41 564 LEU A O 1
ATOM 4625 N N . HIS A 1 565 ? 20.631 13.986 -14.297 1.00 49.97 565 HIS A N 1
ATOM 4626 C CA . HIS A 1 565 ? 19.773 13.578 -15.447 1.00 49.97 565 HIS A CA 1
ATOM 4627 C C . HIS A 1 565 ? 18.502 14.403 -15.799 1.00 49.97 565 HIS A C 1
ATOM 4629 O O . HIS A 1 565 ? 18.109 14.368 -16.960 1.00 49.97 565 HIS A O 1
ATOM 4635 N N . SER A 1 566 ? 17.789 15.084 -14.882 1.00 50.94 566 SER A N 1
ATOM 4636 C CA . SER A 1 566 ? 16.464 15.710 -15.178 1.00 50.94 566 SER A CA 1
ATOM 4637 C C . SER A 1 566 ? 16.309 17.184 -14.745 1.00 50.94 566 SER A C 1
ATOM 4639 O O . SER A 1 566 ? 16.560 17.514 -13.589 1.00 50.94 566 SER A O 1
ATOM 4641 N N . SER A 1 567 ? 15.829 18.059 -15.649 1.00 50.06 567 SER A N 1
ATOM 4642 C CA . SER A 1 567 ? 15.768 19.544 -15.524 1.00 50.06 567 SER A CA 1
ATOM 4643 C C . SER A 1 567 ? 15.060 20.113 -14.287 1.00 50.06 567 SER A C 1
ATOM 4645 O O . SER A 1 567 ? 15.429 21.182 -13.802 1.00 50.06 567 SER A O 1
ATOM 4647 N N . SER A 1 568 ? 14.050 19.423 -13.759 1.00 50.75 568 SER A N 1
ATOM 4648 C CA . SER A 1 568 ? 13.420 19.755 -12.482 1.00 50.75 568 SER A CA 1
ATOM 4649 C C . SER A 1 568 ? 13.037 18.473 -11.758 1.00 50.75 568 SER A C 1
ATOM 4651 O O . SER A 1 568 ? 12.149 17.745 -12.198 1.00 50.75 568 SER A O 1
ATOM 4653 N N . ILE A 1 569 ? 13.693 18.195 -10.631 1.00 53.78 569 ILE A N 1
ATOM 4654 C CA . ILE A 1 569 ? 13.332 17.066 -9.773 1.00 53.78 569 ILE A CA 1
ATOM 4655 C C . ILE A 1 569 ? 12.448 17.576 -8.647 1.00 53.78 569 ILE A C 1
ATOM 4657 O O . ILE A 1 569 ? 12.899 18.304 -7.765 1.00 53.78 569 ILE A O 1
ATOM 4661 N N . THR A 1 570 ? 11.191 17.144 -8.651 1.00 49.44 570 THR A N 1
ATOM 4662 C CA . THR A 1 570 ? 10.322 17.249 -7.479 1.00 49.44 570 THR A CA 1
ATOM 4663 C C . THR A 1 570 ? 10.353 15.907 -6.758 1.00 49.44 570 THR A C 1
ATOM 4665 O O . THR A 1 570 ? 9.599 15.001 -7.104 1.00 49.44 570 THR A O 1
ATOM 4668 N N . LEU A 1 571 ? 11.253 15.764 -5.781 1.00 53.06 571 LEU A N 1
ATOM 4669 C CA . LEU A 1 571 ? 11.285 14.584 -4.916 1.00 53.06 571 LEU A CA 1
ATOM 4670 C C . LEU A 1 571 ? 9.952 14.480 -4.167 1.00 53.06 571 LEU A C 1
ATOM 4672 O O . LEU A 1 571 ? 9.483 15.473 -3.602 1.00 53.06 571 LEU A O 1
ATOM 4676 N N . ASN A 1 572 ? 9.334 13.297 -4.166 1.00 45.38 572 ASN A N 1
ATOM 4677 C CA . ASN A 1 572 ? 8.110 13.058 -3.410 1.00 45.38 572 ASN A CA 1
ATOM 4678 C C . ASN A 1 572 ? 8.191 11.716 -2.651 1.00 45.38 572 ASN A C 1
ATOM 4680 O O . ASN A 1 572 ? 8.087 10.668 -3.280 1.00 45.38 572 ASN A O 1
ATOM 4684 N N . PRO A 1 573 ? 8.370 11.729 -1.315 1.00 41.59 573 PRO A N 1
ATOM 4685 C CA . PRO A 1 573 ? 8.438 12.920 -0.468 1.00 41.59 573 PRO A CA 1
ATOM 4686 C C . PRO A 1 573 ? 9.674 13.792 -0.779 1.00 41.59 573 PRO A C 1
ATOM 4688 O O . PRO A 1 573 ? 10.659 13.272 -1.301 1.00 41.59 573 PRO A O 1
ATOM 4691 N N . PRO A 1 574 ? 9.649 15.102 -0.459 1.00 37.81 574 PRO A N 1
ATOM 4692 C CA . PRO A 1 574 ? 10.828 15.974 -0.562 1.00 37.81 574 PRO A CA 1
ATOM 4693 C C . PRO A 1 574 ? 12.013 15.422 0.241 1.00 37.81 574 PRO A C 1
ATOM 4695 O O . PRO A 1 574 ? 11.780 14.554 1.088 1.00 37.81 574 PRO A O 1
ATOM 4698 N N . ASP A 1 575 ? 13.227 15.985 0.086 1.00 36.81 575 ASP A N 1
ATOM 4699 C CA . ASP A 1 575 ? 14.506 15.528 0.695 1.00 36.81 575 ASP A CA 1
ATOM 4700 C C . ASP A 1 575 ? 14.387 15.096 2.182 1.00 36.81 575 ASP A C 1
ATOM 4702 O O . ASP A 1 575 ? 15.089 14.207 2.650 1.00 36.81 575 ASP A O 1
ATOM 4706 N N . SER A 1 576 ? 13.396 15.638 2.895 1.00 39.34 576 SER A N 1
ATOM 4707 C CA . SER A 1 576 ? 12.766 15.140 4.132 1.00 39.34 576 SER A CA 1
ATOM 4708 C C . SER A 1 576 ? 12.398 13.639 4.292 1.00 39.34 576 SER A C 1
ATOM 4710 O O . SER A 1 576 ? 11.790 13.317 5.312 1.00 39.34 576 SER A O 1
ATOM 4712 N N . MET A 1 577 ? 12.708 12.714 3.372 1.00 39.47 577 MET A N 1
ATOM 4713 C CA . MET A 1 577 ? 12.816 11.279 3.736 1.00 39.47 577 MET A CA 1
ATOM 4714 C C . MET A 1 577 ? 14.174 10.935 4.352 1.00 39.47 577 MET A C 1
ATOM 4716 O O . MET A 1 577 ? 14.278 9.990 5.124 1.00 39.47 577 MET A O 1
ATOM 4720 N N . TRP A 1 578 ? 15.205 11.695 3.995 1.00 43.97 578 TRP A N 1
ATOM 4721 C CA . TRP A 1 578 ? 16.604 11.304 4.096 1.00 43.97 578 TRP A CA 1
ATOM 4722 C C . TRP A 1 578 ? 17.481 12.529 4.414 1.00 43.97 578 TRP A C 1
ATOM 4724 O O . TRP A 1 578 ? 18.518 12.751 3.793 1.00 43.97 578 TRP A O 1
ATOM 4734 N N . THR A 1 579 ? 17.059 13.347 5.383 1.00 34.97 579 THR A N 1
ATOM 4735 C CA . THR A 1 579 ? 17.734 14.606 5.744 1.00 34.97 579 THR A CA 1
ATOM 4736 C C . THR A 1 579 ? 19.197 14.414 6.145 1.00 34.97 579 THR A C 1
ATOM 4738 O O . THR A 1 579 ? 19.523 13.450 6.841 1.00 34.97 579 THR A O 1
ATOM 4741 N N . GLU A 1 580 ? 20.034 15.417 5.864 1.00 35.38 580 GLU A N 1
ATOM 4742 C CA . GLU A 1 580 ? 21.409 15.559 6.390 1.00 35.38 580 GLU A CA 1
ATOM 4743 C C . GLU A 1 580 ? 21.460 15.776 7.925 1.00 35.38 580 GLU A C 1
ATOM 4745 O O . GLU A 1 580 ? 22.522 15.942 8.513 1.00 35.38 580 GLU A O 1
ATOM 4750 N N . GLN A 1 581 ? 20.314 15.719 8.611 1.00 36.66 581 GLN A N 1
ATOM 4751 C CA . GLN A 1 581 ? 20.170 15.808 10.067 1.00 36.66 581 GLN A CA 1
ATOM 4752 C C . GLN A 1 581 ? 20.235 14.434 10.766 1.00 36.66 581 GLN A C 1
ATOM 4754 O O . GLN A 1 581 ? 19.502 14.173 11.721 1.00 36.66 581 GLN A O 1
ATOM 4759 N N . GLU A 1 582 ? 21.153 13.573 10.312 1.00 40.03 582 GLU A N 1
ATOM 4760 C CA . GLU A 1 582 ? 21.683 12.475 11.141 1.00 40.03 582 GLU A CA 1
ATOM 4761 C C . GLU A 1 582 ? 22.543 13.012 12.302 1.00 40.03 582 GLU A C 1
ATOM 4763 O O . GLU A 1 582 ? 22.606 12.370 13.346 1.00 40.03 582 GLU A O 1
ATOM 4768 N N . GLU A 1 583 ? 23.131 14.212 12.172 1.00 36.34 583 GLU A N 1
ATOM 4769 C CA . GLU A 1 583 ? 23.893 14.850 13.261 1.00 36.34 583 GLU A CA 1
ATOM 4770 C C . GLU A 1 583 ? 23.111 15.917 14.053 1.00 36.34 583 GLU A C 1
ATOM 4772 O O . GLU A 1 583 ? 23.435 16.140 15.217 1.00 36.34 583 GLU A O 1
ATOM 4777 N N . GLU A 1 584 ? 22.057 16.545 13.504 1.00 32.31 584 GLU A N 1
ATOM 4778 C CA . GLU A 1 584 ? 21.300 17.575 14.250 1.00 32.31 584 GLU A CA 1
ATOM 4779 C C . GLU A 1 584 ? 19.781 17.626 13.962 1.00 32.31 584 GLU A C 1
ATOM 4781 O O . GLU A 1 584 ? 19.204 18.671 13.664 1.00 32.31 584 GLU A O 1
ATOM 4786 N N . GLY A 1 585 ? 19.100 16.482 14.115 1.00 36.91 585 GLY A N 1
ATOM 4787 C CA . GLY A 1 585 ? 17.712 16.453 14.604 1.00 36.91 585 GLY A CA 1
ATOM 4788 C C . GLY A 1 585 ? 16.558 16.236 13.611 1.00 36.91 585 GLY A C 1
ATOM 4789 O O . GLY A 1 585 ? 15.823 17.168 13.300 1.00 36.91 585 GLY A O 1
ATOM 4790 N N . GLY A 1 586 ? 16.232 14.963 13.347 1.00 38.38 586 GLY A N 1
ATOM 4791 C CA . GLY A 1 586 ? 14.842 14.510 13.549 1.00 38.38 586 GLY A CA 1
ATOM 4792 C C . GLY A 1 586 ? 13.996 14.099 12.337 1.00 38.38 586 GLY A C 1
ATOM 4793 O O . GLY A 1 586 ? 12.960 14.709 12.089 1.00 38.38 586 GLY A O 1
ATOM 4794 N N . LEU A 1 587 ? 14.340 12.980 11.687 1.00 49.19 587 LEU A N 1
ATOM 4795 C CA . LEU A 1 587 ? 13.355 12.105 11.009 1.00 49.19 587 LEU A CA 1
ATOM 4796 C C . LEU A 1 587 ? 13.870 10.683 10.707 1.00 49.19 587 LEU A C 1
ATOM 4798 O O . LEU A 1 587 ? 13.079 9.802 10.372 1.00 49.19 587 LEU A O 1
ATOM 4802 N N . ASP A 1 588 ? 15.174 10.453 10.859 1.00 38.62 588 ASP A N 1
ATOM 4803 C CA . ASP A 1 588 ? 15.809 9.147 10.680 1.00 38.62 588 ASP A CA 1
ATOM 4804 C C . ASP A 1 588 ? 15.221 8.064 11.613 1.00 38.62 588 ASP A C 1
ATOM 4806 O O . ASP A 1 588 ? 14.855 8.339 12.760 1.00 38.62 588 ASP A O 1
ATOM 4810 N N . GLY A 1 589 ? 15.107 6.828 11.116 1.00 53.88 589 GLY A N 1
ATOM 4811 C CA . GLY A 1 589 ? 14.612 5.675 11.884 1.00 53.88 589 GLY A CA 1
ATOM 4812 C C . GLY A 1 589 ? 13.086 5.524 12.032 1.00 53.88 589 GLY A C 1
ATOM 4813 O O . GLY A 1 589 ? 12.649 4.641 12.771 1.00 53.88 589 GLY A O 1
ATOM 4814 N N . VAL A 1 590 ? 12.252 6.326 11.356 1.00 68.50 590 VAL A N 1
ATOM 4815 C CA . VAL A 1 590 ? 10.782 6.150 11.386 1.00 68.50 590 VAL A CA 1
ATOM 4816 C C . VAL A 1 590 ? 10.329 4.993 10.473 1.00 68.50 590 VAL A C 1
ATOM 4818 O O . VAL A 1 590 ? 10.596 5.041 9.271 1.00 68.50 590 VAL A O 1
ATOM 4821 N N . PRO A 1 591 ? 9.586 3.983 10.977 1.00 77.31 591 PRO A N 1
ATOM 4822 C CA . PRO A 1 591 ? 9.105 2.873 10.151 1.00 77.31 591 PRO A CA 1
ATOM 4823 C C . PRO A 1 591 ? 8.090 3.286 9.075 1.00 77.31 591 PRO A C 1
ATOM 4825 O O . PRO A 1 591 ? 7.240 4.152 9.295 1.00 77.31 591 PRO A O 1
ATOM 4828 N N . TRP A 1 592 ? 8.129 2.594 7.931 1.00 84.50 592 TRP A N 1
ATOM 4829 C CA . TRP A 1 592 ? 7.180 2.776 6.828 1.00 84.50 592 TRP A CA 1
ATOM 4830 C C . TRP A 1 592 ? 5.723 2.524 7.252 1.00 84.50 592 TRP A C 1
ATOM 4832 O O . TRP A 1 592 ? 5.425 1.665 8.087 1.00 84.50 592 TRP A O 1
ATOM 4842 N N . PHE A 1 593 ? 4.806 3.261 6.625 1.00 85.19 593 PHE A N 1
ATOM 4843 C CA . PHE A 1 593 ? 3.363 3.070 6.720 1.00 85.19 593 PHE A CA 1
ATOM 4844 C C . PHE A 1 593 ? 2.680 3.553 5.424 1.00 85.19 593 PHE A C 1
ATOM 4846 O O . PHE A 1 593 ? 3.181 4.494 4.798 1.00 85.19 593 PHE A O 1
ATOM 4853 N N . PRO A 1 594 ? 1.538 2.963 5.023 1.00 86.00 594 PRO A N 1
ATOM 4854 C CA . PRO A 1 594 ? 0.803 3.397 3.838 1.00 86.00 594 PRO A CA 1
ATOM 4855 C C . PRO A 1 594 ? 0.218 4.802 4.044 1.00 86.00 594 PRO A C 1
ATOM 4857 O O . PRO A 1 594 ? -0.315 5.108 5.116 1.00 86.00 594 PRO A O 1
ATOM 4860 N N . ARG A 1 595 ? 0.274 5.643 3.006 1.00 85.56 595 ARG A N 1
ATOM 4861 C CA . ARG A 1 595 ? -0.270 7.014 2.944 1.00 85.56 595 ARG A CA 1
ATOM 4862 C C . ARG A 1 595 ? -1.556 7.140 2.124 1.00 85.56 595 ARG A C 1
ATOM 4864 O O . ARG A 1 595 ? -2.255 8.143 2.266 1.00 85.56 595 ARG A O 1
ATOM 4871 N N . LYS A 1 596 ? -1.901 6.150 1.299 1.00 87.56 596 LYS A N 1
ATOM 4872 C CA . LYS A 1 596 ? -3.200 6.053 0.604 1.00 87.56 596 LYS A CA 1
ATOM 4873 C C . LYS A 1 596 ? -3.863 4.715 0.909 1.00 87.56 596 LYS A C 1
ATOM 4875 O O . LYS A 1 596 ? -3.187 3.696 1.000 1.00 87.56 596 LYS A O 1
ATOM 4880 N N . ILE A 1 597 ? -5.195 4.687 0.946 1.00 91.50 597 ILE A N 1
ATOM 4881 C CA . ILE A 1 597 ? -5.977 3.457 1.173 1.00 91.50 597 ILE A CA 1
ATOM 4882 C C . ILE A 1 597 ? -5.643 2.309 0.194 1.00 91.50 597 ILE A C 1
ATOM 4884 O O . ILE A 1 597 ? -5.713 1.141 0.569 1.00 91.50 597 ILE A O 1
ATOM 4888 N N . ALA A 1 598 ? -5.225 2.624 -1.037 1.00 89.56 598 ALA A N 1
ATOM 4889 C CA . ALA A 1 598 ? -4.816 1.633 -2.035 1.00 89.56 598 ALA A CA 1
ATOM 4890 C C . ALA A 1 598 ? -3.495 0.919 -1.686 1.00 89.56 598 ALA A C 1
ATOM 4892 O O . ALA A 1 598 ? -3.305 -0.242 -2.040 1.00 89.56 598 ALA A O 1
ATOM 4893 N N . GLU A 1 599 ? -2.597 1.569 -0.941 1.00 88.50 599 GLU A N 1
ATOM 4894 C CA . GLU A 1 599 ? -1.292 1.010 -0.555 1.00 88.50 599 GLU A CA 1
ATOM 4895 C C . GLU A 1 599 ? -1.434 -0.130 0.477 1.00 88.50 599 GLU A C 1
ATOM 4897 O O . GLU A 1 599 ? -0.518 -0.933 0.642 1.00 88.50 599 GLU A O 1
ATOM 4902 N N . LEU A 1 600 ? -2.622 -0.300 1.079 1.00 89.69 600 LEU A N 1
ATOM 4903 C CA . LEU A 1 600 ? -2.984 -1.491 1.861 1.00 89.69 600 LEU A CA 1
ATOM 4904 C C . LEU A 1 600 ? -2.936 -2.794 1.041 1.00 89.69 600 LEU A C 1
ATOM 4906 O O . LEU A 1 600 ? -2.854 -3.874 1.628 1.00 89.69 600 LEU A O 1
ATOM 4910 N N . ASP A 1 601 ? -2.934 -2.721 -0.297 1.00 87.81 601 ASP A N 1
ATOM 4911 C CA . ASP A 1 601 ? -2.630 -3.875 -1.150 1.00 87.81 601 ASP A CA 1
ATOM 4912 C C . ASP A 1 601 ? -1.257 -4.483 -0.820 1.00 87.81 601 ASP A C 1
ATOM 4914 O O . ASP A 1 601 ? -1.137 -5.708 -0.809 1.00 87.81 601 ASP A O 1
ATOM 4918 N N . GLN A 1 602 ? -0.257 -3.655 -0.489 1.00 81.94 602 GLN A N 1
ATOM 4919 C CA . GLN A 1 602 ? 1.098 -4.089 -0.121 1.00 81.94 602 GLN A CA 1
ATOM 4920 C C . GLN A 1 602 ? 1.118 -4.760 1.262 1.00 81.94 602 GLN A C 1
ATOM 4922 O O . GLN A 1 602 ? 1.745 -5.802 1.445 1.00 81.94 602 GLN A O 1
ATOM 4927 N N . CYS A 1 603 ? 0.383 -4.196 2.227 1.00 77.50 603 CYS A N 1
ATOM 4928 C CA . CYS A 1 603 ? 0.220 -4.759 3.570 1.00 77.50 603 CYS A CA 1
ATOM 4929 C C . CYS A 1 603 ? -0.460 -6.138 3.539 1.00 77.50 603 CYS A C 1
ATOM 4931 O O . CYS A 1 603 ? -0.035 -7.059 4.230 1.00 77.50 603 CYS A O 1
ATOM 4933 N N . SER A 1 604 ? -1.506 -6.295 2.718 1.00 75.38 604 SER A N 1
ATOM 4934 C CA . SER A 1 604 ? -2.375 -7.484 2.730 1.00 75.38 604 SER A CA 1
ATOM 4935 C C . SER A 1 604 ? -1.726 -8.792 2.269 1.00 75.38 604 SER A C 1
ATOM 4937 O O . SER A 1 604 ? -2.278 -9.864 2.505 1.00 75.38 604 SER A O 1
ATOM 4939 N N . HIS A 1 605 ? -0.556 -8.719 1.629 1.00 72.25 605 HIS A N 1
ATOM 4940 C CA . HIS A 1 605 ? 0.209 -9.888 1.188 1.00 72.25 605 HIS A CA 1
ATOM 4941 C C . HIS A 1 605 ? 1.206 -10.394 2.250 1.00 72.25 605 HIS A C 1
ATOM 4943 O O . HIS A 1 605 ? 1.732 -11.496 2.111 1.00 72.25 605 HIS A O 1
ATOM 4949 N N . ARG A 1 606 ? 1.434 -9.647 3.345 1.00 73.62 606 ARG A N 1
ATOM 4950 C CA . ARG A 1 606 ? 2.357 -10.014 4.441 1.00 73.62 606 ARG A CA 1
ATOM 4951 C C . ARG A 1 606 ? 1.687 -10.873 5.524 1.00 73.62 606 ARG A C 1
ATOM 4953 O O . ARG A 1 606 ? 1.559 -10.457 6.675 1.00 73.62 606 ARG A O 1
ATOM 4960 N N . VAL A 1 607 ? 1.255 -12.077 5.147 1.00 70.88 607 VAL A N 1
ATOM 4961 C CA . VAL A 1 607 ? 0.679 -13.065 6.079 1.00 70.88 607 VAL A CA 1
ATOM 4962 C C . VAL A 1 607 ? 1.781 -13.772 6.877 1.00 70.88 607 VAL A C 1
ATOM 4964 O O . VAL A 1 607 ? 2.741 -14.269 6.296 1.00 70.88 607 VAL A O 1
ATOM 4967 N N . LEU A 1 608 ? 1.625 -13.835 8.203 1.00 66.56 608 LEU A N 1
ATOM 4968 C CA . LEU A 1 608 ? 2.566 -14.465 9.137 1.00 66.56 608 LEU A CA 1
ATOM 4969 C C . LEU A 1 608 ? 2.186 -15.901 9.528 1.00 66.56 608 LEU A C 1
ATOM 4971 O O . LEU A 1 608 ? 3.070 -16.728 9.723 1.00 66.56 608 LEU A O 1
ATOM 4975 N N . MET A 1 609 ? 0.891 -16.189 9.698 1.00 61.19 609 MET A N 1
ATOM 4976 C CA . MET A 1 609 ? 0.396 -17.467 10.236 1.00 61.19 609 MET A CA 1
ATOM 4977 C C . MET A 1 609 ? -1.059 -17.746 9.825 1.00 61.19 609 MET A C 1
ATOM 4979 O O . MET A 1 609 ? -1.782 -16.835 9.407 1.00 61.19 609 MET A O 1
ATOM 4983 N N . TYR A 1 610 ? -1.477 -19.012 9.946 1.00 60.84 610 TYR A N 1
ATOM 4984 C CA . TYR A 1 610 ? -2.824 -19.513 9.623 1.00 60.84 610 TYR A CA 1
ATOM 4985 C C . TYR A 1 610 ? -3.294 -19.212 8.184 1.00 60.84 610 TYR A C 1
ATOM 4987 O O . TYR A 1 610 ? -4.468 -18.929 7.936 1.00 60.84 610 TYR A O 1
ATOM 4995 N N . GLY A 1 611 ? -2.368 -19.278 7.222 1.00 64.50 611 GLY A N 1
ATOM 4996 C CA . GLY A 1 611 ? -2.643 -19.117 5.792 1.00 64.50 611 GLY A CA 1
ATOM 4997 C C . GLY A 1 611 ? -3.134 -20.409 5.125 1.00 64.50 611 GLY A C 1
ATOM 4998 O O . GLY A 1 611 ? -4.199 -20.942 5.441 1.00 64.50 611 GLY A O 1
ATOM 4999 N N . SER A 1 612 ? -2.347 -20.904 4.165 1.00 64.62 612 SER A N 1
ATOM 5000 C CA . SER A 1 612 ? -2.573 -22.173 3.449 1.00 64.62 612 SER A CA 1
ATOM 5001 C C . SER A 1 612 ? -1.994 -23.393 4.177 1.00 64.62 612 SER A C 1
ATOM 5003 O O . SER A 1 612 ? -2.387 -24.529 3.896 1.00 64.62 612 SER A O 1
ATOM 5005 N N . GLU A 1 613 ? -1.068 -23.162 5.106 1.00 70.06 613 GLU A N 1
ATOM 5006 C CA . GLU A 1 613 ? -0.515 -24.165 6.011 1.00 70.06 613 GLU A CA 1
ATOM 5007 C C . GLU A 1 613 ? -1.160 -24.024 7.395 1.00 70.06 613 GLU A C 1
ATOM 5009 O O . GLU A 1 613 ? -1.521 -22.924 7.817 1.00 70.06 613 GLU A O 1
ATOM 5014 N N . LEU A 1 614 ? -1.352 -25.165 8.059 1.00 75.12 614 LEU A N 1
ATOM 5015 C CA . LEU A 1 614 ? -2.031 -25.305 9.347 1.00 75.12 614 LEU A CA 1
ATOM 5016 C C . LEU A 1 614 ? -1.083 -26.024 10.308 1.00 75.12 614 LEU A C 1
ATOM 5018 O O . LEU A 1 614 ? -0.357 -26.924 9.875 1.00 75.12 614 LEU A O 1
ATOM 5022 N N . ASP A 1 615 ? -1.136 -25.681 11.591 1.00 75.69 615 ASP A N 1
ATOM 5023 C CA . ASP A 1 615 ? -0.343 -26.349 12.623 1.00 75.69 615 ASP A CA 1
ATOM 5024 C C . ASP A 1 615 ? -0.779 -27.805 12.851 1.00 75.69 615 ASP A C 1
ATOM 5026 O O . ASP A 1 615 ? -1.904 -28.206 12.544 1.00 75.69 615 ASP A O 1
ATOM 5030 N N . ALA A 1 616 ? 0.132 -28.629 13.375 1.00 76.56 616 ALA A N 1
ATOM 5031 C CA . ALA A 1 616 ? -0.041 -30.085 13.455 1.00 76.56 616 ALA A CA 1
ATOM 5032 C C . ALA A 1 616 ? -1.150 -30.553 14.424 1.00 76.56 616 ALA A C 1
ATOM 5034 O O . ALA A 1 616 ? -1.585 -31.708 14.355 1.00 76.56 616 ALA A O 1
ATOM 5035 N N . ASP A 1 617 ? -1.584 -29.672 15.324 1.00 75.88 617 ASP A N 1
ATOM 5036 C CA . ASP A 1 617 ? -2.668 -29.835 16.292 1.00 75.88 617 ASP A CA 1
ATOM 5037 C C . ASP A 1 617 ? -3.999 -29.202 15.838 1.00 75.88 617 ASP A C 1
ATOM 5039 O O . ASP A 1 617 ? -5.047 -29.543 16.391 1.00 75.88 617 ASP A O 1
ATOM 5043 N N . HIS A 1 618 ? -3.999 -28.360 14.795 1.00 81.12 618 HIS A N 1
ATOM 5044 C CA . HIS A 1 618 ? -5.227 -27.814 14.216 1.00 81.12 618 HIS A CA 1
ATOM 5045 C C . HIS A 1 618 ? -6.140 -28.964 13.719 1.00 81.12 618 HIS A C 1
ATOM 5047 O O . HIS A 1 618 ? -5.679 -29.838 12.976 1.00 81.12 618 HIS A O 1
ATOM 5053 N N . PRO A 1 619 ? -7.453 -28.980 14.037 1.00 82.31 619 PRO A N 1
ATOM 5054 C CA . PRO A 1 619 ? -8.335 -30.127 13.769 1.00 82.31 619 PRO A CA 1
ATOM 5055 C C . PRO A 1 619 ? -8.382 -30.553 12.290 1.00 82.31 619 PRO A C 1
ATOM 5057 O O . PRO A 1 619 ? -8.372 -31.744 11.982 1.00 82.31 619 PRO A O 1
ATOM 5060 N N . GLY A 1 620 ? -8.344 -29.586 11.370 1.00 84.62 620 GLY A N 1
ATOM 5061 C CA . GLY A 1 620 ? -8.281 -29.812 9.920 1.00 84.62 620 GLY A CA 1
ATOM 5062 C C . GLY A 1 620 ? -6.897 -30.164 9.346 1.00 84.62 620 GLY A C 1
ATOM 5063 O O . GLY A 1 620 ? -6.775 -30.291 8.133 1.00 84.62 620 GLY A O 1
ATOM 5064 N N . PHE A 1 621 ? -5.837 -30.328 10.151 1.00 85.19 621 PHE A N 1
ATOM 5065 C CA . PHE A 1 621 ? -4.472 -30.603 9.654 1.00 85.19 621 PHE A CA 1
ATOM 5066 C C . PHE A 1 621 ? -4.374 -31.882 8.802 1.00 85.19 621 PHE A C 1
ATOM 5068 O O . PHE A 1 621 ? -3.612 -31.950 7.831 1.00 85.19 621 PHE A O 1
ATOM 5075 N N . LYS A 1 622 ? -5.164 -32.898 9.171 1.00 87.62 622 LYS A N 1
ATOM 5076 C CA . LYS A 1 622 ? -5.248 -34.198 8.483 1.00 87.62 622 LYS A CA 1
ATOM 5077 C C . LYS A 1 622 ? -6.385 -34.267 7.461 1.00 87.62 622 LYS A C 1
ATOM 5079 O O . LYS A 1 622 ? -6.501 -35.277 6.770 1.00 87.62 622 LYS A O 1
ATOM 5084 N N . ASP A 1 623 ? -7.202 -33.221 7.356 1.00 90.56 623 ASP A N 1
ATOM 5085 C CA . ASP A 1 623 ? -8.285 -33.149 6.384 1.00 90.56 623 ASP A CA 1
ATOM 5086 C C . ASP A 1 623 ? -7.793 -32.472 5.095 1.00 90.56 623 ASP A 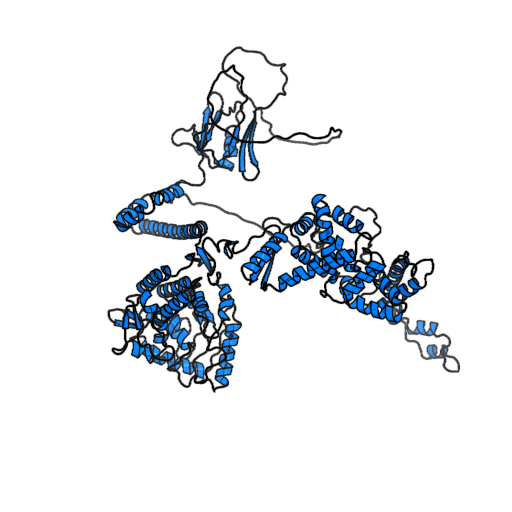C 1
ATOM 5088 O O . ASP A 1 623 ? -7.560 -31.263 5.018 1.00 90.56 623 ASP A O 1
ATOM 5092 N N . ASN A 1 624 ? -7.617 -33.284 4.052 1.00 91.81 624 ASN A N 1
ATOM 5093 C CA . ASN A 1 624 ? -7.160 -32.808 2.749 1.00 91.81 624 ASN A CA 1
ATOM 5094 C C . ASN A 1 624 ? -8.200 -31.925 2.038 1.00 91.81 624 ASN A C 1
ATOM 5096 O O . ASN A 1 624 ? -7.808 -31.077 1.237 1.00 91.81 624 ASN A O 1
ATOM 5100 N N . VAL A 1 625 ? -9.496 -32.093 2.323 1.00 93.81 625 VAL A N 1
ATOM 5101 C CA . VAL A 1 625 ? -10.575 -31.283 1.741 1.00 93.81 625 VAL A CA 1
ATOM 5102 C C . VAL A 1 625 ? -10.581 -29.905 2.396 1.00 93.81 625 VAL A C 1
ATOM 5104 O O . VAL A 1 625 ? -10.526 -28.904 1.685 1.00 93.81 625 VAL A O 1
ATOM 5107 N N . TYR A 1 626 ? -10.526 -29.832 3.730 1.00 92.19 626 TYR A N 1
ATOM 5108 C CA . TYR A 1 626 ? -10.405 -28.566 4.461 1.00 92.19 626 TYR A CA 1
ATOM 5109 C C . TYR A 1 626 ? -9.127 -27.808 4.080 1.00 92.19 626 TYR A C 1
ATOM 5111 O O . TYR A 1 626 ? -9.171 -26.599 3.865 1.00 92.19 626 TYR A O 1
ATOM 5119 N N . ARG A 1 627 ? -7.990 -28.496 3.906 1.00 90.06 627 ARG A N 1
ATOM 5120 C CA . ARG A 1 627 ? -6.740 -27.857 3.449 1.00 90.06 627 ARG A CA 1
ATOM 5121 C C . ARG A 1 627 ? -6.821 -27.318 2.020 1.00 90.06 627 ARG A C 1
ATOM 5123 O O . ARG A 1 627 ? -6.364 -26.203 1.770 1.00 90.06 627 ARG A O 1
ATOM 5130 N N . GLN A 1 628 ? -7.432 -28.051 1.087 1.00 92.56 628 GLN A N 1
ATOM 5131 C CA . GLN A 1 628 ? -7.692 -27.538 -0.267 1.00 92.56 628 GLN A CA 1
ATOM 5132 C C . GLN A 1 628 ? -8.659 -26.344 -0.239 1.00 92.56 628 GLN A C 1
ATOM 5134 O O . GLN A 1 628 ? -8.432 -25.345 -0.922 1.00 92.56 628 GLN A O 1
ATOM 5139 N N . ARG A 1 629 ? -9.691 -26.407 0.608 1.00 94.44 629 ARG A N 1
ATOM 5140 C CA . ARG A 1 629 ? -10.667 -25.333 0.813 1.00 94.44 629 ARG A CA 1
ATOM 5141 C C . ARG A 1 629 ? -10.030 -24.077 1.418 1.00 94.44 629 ARG A C 1
ATOM 5143 O O . ARG A 1 629 ? -10.287 -22.981 0.929 1.00 94.44 629 ARG A O 1
ATOM 5150 N N . ARG A 1 630 ? -9.126 -24.222 2.394 1.00 91.75 630 ARG A N 1
ATOM 5151 C CA . ARG A 1 630 ? -8.311 -23.121 2.937 1.00 91.75 630 ARG A CA 1
ATOM 5152 C C . ARG A 1 630 ? -7.408 -22.497 1.885 1.00 91.75 630 ARG A C 1
ATOM 5154 O O . ARG A 1 630 ? -7.388 -21.274 1.782 1.00 91.75 630 ARG A O 1
ATOM 5161 N N . LYS A 1 631 ? -6.739 -23.301 1.048 1.00 91.50 631 LYS A N 1
ATOM 5162 C CA . LYS A 1 631 ? -5.959 -22.756 -0.071 1.00 91.50 631 LYS A CA 1
ATOM 5163 C C . LYS A 1 631 ? -6.827 -21.917 -1.020 1.00 91.50 631 LYS A C 1
ATOM 5165 O O . LYS A 1 631 ? -6.414 -20.822 -1.373 1.00 91.50 631 LYS A O 1
ATOM 5170 N N . TYR A 1 632 ? -8.036 -22.366 -1.364 1.00 94.75 632 TYR A N 1
ATOM 5171 C CA . TYR A 1 632 ? -8.965 -21.566 -2.173 1.00 94.75 632 TYR A CA 1
ATOM 5172 C C . TYR A 1 632 ? -9.266 -20.190 -1.541 1.00 94.75 632 TYR A C 1
ATOM 5174 O O . TYR A 1 632 ? -9.219 -19.181 -2.240 1.00 94.75 632 TYR A O 1
ATOM 5182 N N . PHE A 1 633 ? -9.499 -20.114 -0.225 1.00 94.25 633 PHE A N 1
ATOM 5183 C CA . PHE A 1 633 ? -9.698 -18.829 0.465 1.00 94.25 633 PHE A CA 1
ATOM 5184 C C . PHE A 1 633 ? -8.442 -17.936 0.463 1.00 94.25 633 PHE A C 1
ATOM 5186 O O . PHE A 1 633 ? -8.558 -16.720 0.308 1.00 94.25 633 PHE A O 1
ATOM 5193 N N . VAL A 1 634 ? -7.245 -18.524 0.579 1.00 89.88 634 VAL A N 1
ATOM 5194 C CA . VAL A 1 634 ? -5.964 -17.806 0.436 1.00 89.88 634 VAL A CA 1
ATOM 5195 C C . VAL A 1 634 ? -5.810 -17.243 -0.976 1.00 89.88 634 VAL A C 1
ATOM 5197 O O . VAL A 1 634 ? -5.520 -16.058 -1.128 1.00 89.88 634 VAL A O 1
ATOM 5200 N N . ASP A 1 635 ? -6.056 -18.060 -2.002 1.00 91.44 635 ASP A N 1
ATOM 5201 C CA . ASP A 1 635 ? -5.969 -17.654 -3.406 1.00 91.44 635 ASP A CA 1
ATOM 5202 C C . ASP A 1 635 ? -6.991 -16.533 -3.715 1.00 91.44 635 ASP A C 1
ATOM 5204 O O . ASP A 1 635 ? -6.659 -15.571 -4.409 1.00 91.44 635 ASP A O 1
ATOM 5208 N N . VAL A 1 636 ? -8.204 -16.586 -3.146 1.00 92.69 636 VAL A N 1
ATOM 5209 C CA . VAL A 1 636 ? -9.215 -15.512 -3.246 1.00 92.69 636 VAL A CA 1
ATOM 5210 C C . VAL A 1 636 ? -8.720 -14.196 -2.632 1.00 92.69 636 VAL A C 1
ATOM 5212 O O . VAL A 1 636 ? -8.793 -13.154 -3.286 1.00 92.69 636 VAL A O 1
ATOM 5215 N N . ALA A 1 637 ? -8.194 -14.223 -1.405 1.00 92.50 637 ALA A N 1
ATOM 5216 C CA . ALA A 1 637 ? -7.743 -13.012 -0.719 1.00 92.50 637 ALA A CA 1
ATOM 5217 C C . ALA A 1 637 ? -6.465 -12.412 -1.338 1.00 92.50 637 ALA A C 1
ATOM 5219 O O . ALA A 1 637 ? -6.354 -11.193 -1.452 1.00 92.50 637 ALA A O 1
ATOM 5220 N N . MET A 1 638 ? -5.523 -13.244 -1.795 1.00 88.25 638 MET A N 1
ATOM 5221 C CA . MET A 1 638 ? -4.280 -12.778 -2.428 1.00 88.25 638 MET A CA 1
ATOM 5222 C C . MET A 1 638 ? -4.518 -12.102 -3.788 1.00 88.25 638 MET A C 1
ATOM 5224 O O . MET A 1 638 ? -3.784 -11.178 -4.143 1.00 88.25 638 MET A O 1
ATOM 5228 N N . ASN A 1 639 ? -5.548 -12.514 -4.534 1.00 92.94 639 ASN A N 1
ATOM 5229 C CA . ASN A 1 639 ? -5.901 -11.902 -5.821 1.00 92.94 639 ASN A CA 1
ATOM 5230 C C . ASN A 1 639 ? -6.736 -10.611 -5.696 1.00 92.94 639 ASN A C 1
ATOM 5232 O O . ASN A 1 639 ? -6.861 -9.883 -6.681 1.00 92.94 639 ASN A O 1
ATOM 5236 N N . TYR A 1 640 ? -7.284 -10.296 -4.517 1.00 94.00 640 TYR A N 1
ATOM 5237 C CA . TYR A 1 640 ? -8.049 -9.065 -4.299 1.00 94.00 640 TYR A CA 1
ATOM 5238 C C . TYR A 1 640 ? -7.156 -7.813 -4.320 1.00 94.00 640 TYR A C 1
ATOM 5240 O O . TYR A 1 640 ? -6.092 -7.763 -3.691 1.00 94.00 640 TYR A O 1
ATOM 5248 N N . LYS A 1 641 ? -7.624 -6.767 -5.008 1.00 92.56 641 LYS A N 1
ATOM 5249 C CA . LYS A 1 641 ? -6.990 -5.442 -5.067 1.00 92.56 641 LYS A CA 1
ATOM 5250 C C . LYS A 1 641 ? -7.974 -4.331 -4.719 1.00 92.56 641 LYS A C 1
ATOM 5252 O O . LYS A 1 641 ? -9.175 -4.443 -4.967 1.00 92.56 641 LYS A O 1
ATOM 5257 N N . TYR A 1 642 ? -7.465 -3.249 -4.135 1.00 91.31 642 TYR A N 1
ATOM 5258 C CA . TYR A 1 642 ? -8.288 -2.122 -3.708 1.00 91.31 642 TYR A CA 1
ATOM 5259 C C . TYR A 1 642 ? -9.135 -1.557 -4.865 1.00 91.31 642 TYR A C 1
ATOM 5261 O O . TYR A 1 642 ? -8.647 -1.341 -5.972 1.00 91.31 642 TYR A O 1
ATOM 5269 N N . GLY A 1 643 ? -10.419 -1.300 -4.593 1.00 89.81 643 GLY A N 1
ATOM 5270 C CA . GLY A 1 643 ? -11.386 -0.795 -5.573 1.00 89.81 643 GLY A CA 1
ATOM 5271 C C . GLY A 1 643 ? -12.148 -1.880 -6.345 1.00 89.81 643 GLY A C 1
ATOM 5272 O O . GLY A 1 643 ? -13.146 -1.564 -6.989 1.00 89.81 643 GLY A O 1
ATOM 5273 N N . GLN A 1 644 ? -11.742 -3.150 -6.249 1.00 94.75 644 GLN A N 1
ATOM 5274 C CA . GLN A 1 644 ? -12.542 -4.282 -6.725 1.00 94.75 644 GLN A CA 1
ATOM 5275 C C . GLN A 1 644 ? -13.695 -4.593 -5.745 1.00 94.75 644 GLN A C 1
ATOM 5277 O O . GLN A 1 644 ? -13.567 -4.315 -4.550 1.00 94.75 644 GLN A O 1
ATOM 5282 N N . PRO A 1 645 ? -14.811 -5.192 -6.203 1.00 96.56 645 PRO A N 1
ATOM 5283 C CA . PRO A 1 645 ? -15.775 -5.823 -5.301 1.00 96.56 645 PRO A CA 1
ATOM 5284 C C . PRO A 1 645 ? -15.140 -7.049 -4.630 1.00 96.56 645 PRO A C 1
ATOM 5286 O O . PRO A 1 645 ? -14.358 -7.770 -5.256 1.00 96.56 645 PRO A O 1
ATOM 5289 N N . ILE A 1 646 ? -15.486 -7.321 -3.372 1.00 97.44 646 ILE A N 1
ATOM 5290 C CA . ILE A 1 646 ? -14.947 -8.479 -2.648 1.00 97.44 646 ILE A CA 1
ATOM 5291 C C . ILE A 1 646 ? -15.519 -9.770 -3.265 1.00 97.44 646 ILE A C 1
ATOM 5293 O O . ILE A 1 646 ? -16.744 -9.875 -3.412 1.00 97.44 646 ILE A O 1
ATOM 5297 N N . PRO A 1 647 ? -14.688 -10.772 -3.619 1.00 97.19 647 PRO A N 1
ATOM 5298 C CA . PRO A 1 647 ? -15.177 -12.015 -4.203 1.00 97.19 647 PRO A CA 1
ATOM 5299 C C . PRO A 1 647 ? -16.172 -12.737 -3.288 1.00 97.19 647 PRO A C 1
ATOM 5301 O O . PRO A 1 647 ? -15.897 -13.012 -2.115 1.00 97.19 647 PRO A O 1
ATOM 5304 N N . ARG A 1 648 ? -17.340 -13.065 -3.848 1.00 97.19 648 ARG A N 1
ATOM 5305 C CA . ARG A 1 648 ? -18.344 -13.901 -3.184 1.00 97.19 648 ARG A CA 1
ATOM 5306 C C . ARG A 1 648 ? -17.899 -15.358 -3.196 1.00 97.19 648 ARG A C 1
ATOM 5308 O O . ARG A 1 648 ? -17.390 -15.834 -4.208 1.00 97.19 648 ARG A O 1
ATOM 5315 N N . VAL A 1 649 ? -18.156 -16.062 -2.099 1.00 95.88 649 VAL A N 1
ATOM 5316 C CA . VAL A 1 649 ? -17.860 -17.491 -1.960 1.00 95.88 649 VAL A CA 1
ATOM 5317 C C . VAL A 1 649 ? -19.151 -18.274 -1.773 1.00 95.88 649 VAL A C 1
ATOM 5319 O O . VAL A 1 649 ? -19.960 -17.966 -0.898 1.00 95.88 649 VAL A O 1
ATOM 5322 N N . GLU A 1 650 ? -19.326 -19.315 -2.580 1.00 96.81 650 GLU A N 1
ATOM 5323 C CA . GLU A 1 650 ? -20.333 -20.348 -2.356 1.00 96.81 650 GLU A CA 1
ATOM 5324 C C . GLU A 1 650 ? -19.851 -21.264 -1.222 1.00 96.81 650 GLU A C 1
ATOM 5326 O O . GLU A 1 650 ? -18.892 -22.022 -1.393 1.00 96.81 650 GLU A O 1
ATOM 5331 N N . TYR A 1 651 ? -20.464 -21.135 -0.042 1.00 97.69 651 TYR A N 1
ATOM 5332 C CA . TYR A 1 651 ? -20.180 -21.969 1.129 1.00 97.69 651 TYR A CA 1
ATOM 5333 C C . TYR A 1 651 ? -20.892 -23.324 1.024 1.00 97.69 651 TYR A C 1
ATOM 5335 O O . TYR A 1 651 ? -22.021 -23.398 0.542 1.00 97.69 651 TYR A O 1
ATOM 5343 N N . THR A 1 652 ? -20.249 -24.398 1.484 1.00 97.62 652 THR A N 1
ATOM 5344 C CA . THR A 1 652 ? -20.825 -25.752 1.455 1.00 97.62 652 THR A CA 1
ATOM 5345 C C . THR A 1 652 ? -21.895 -25.935 2.534 1.00 97.62 652 THR A C 1
ATOM 5347 O O . THR A 1 652 ? -21.941 -25.198 3.520 1.00 97.62 652 THR A O 1
ATOM 5350 N N . GLU A 1 653 ? -22.735 -26.967 2.405 1.00 97.19 653 GLU A N 1
ATOM 5351 C CA . GLU A 1 653 ? -23.745 -27.301 3.424 1.00 97.19 653 GLU A CA 1
ATOM 5352 C C . GLU A 1 653 ? -23.132 -27.551 4.817 1.00 97.19 653 GLU A C 1
ATOM 5354 O O . GLU A 1 653 ? -23.749 -27.230 5.833 1.00 97.19 653 GLU A O 1
ATOM 5359 N N . GLU A 1 654 ? -21.909 -28.087 4.888 1.00 96.00 654 GLU A N 1
ATOM 5360 C CA . GLU A 1 654 ? -21.197 -28.320 6.150 1.00 96.00 654 GLU A CA 1
ATOM 5361 C C . GLU A 1 654 ? -20.652 -27.022 6.763 1.00 96.00 654 GLU A C 1
ATOM 5363 O O . GLU A 1 654 ? -20.758 -26.818 7.976 1.00 96.00 654 GLU A O 1
ATOM 5368 N N . GLU A 1 655 ? -20.145 -26.108 5.935 1.00 97.56 655 GLU A N 1
ATOM 5369 C CA . GLU A 1 655 ? -19.727 -24.770 6.361 1.00 97.56 655 GLU A CA 1
ATOM 5370 C C . GLU A 1 655 ? -20.940 -23.971 6.877 1.00 97.56 655 GLU A C 1
ATOM 5372 O O . GLU A 1 655 ? -20.923 -23.462 7.998 1.00 97.56 655 GLU A O 1
ATOM 5377 N N . VAL A 1 656 ? -22.053 -23.958 6.135 1.00 98.12 656 VAL A N 1
ATOM 5378 C CA . VAL A 1 656 ? -23.309 -23.303 6.552 1.00 98.12 656 VAL A CA 1
ATOM 5379 C C . VAL A 1 656 ? -23.862 -23.907 7.852 1.00 98.12 656 VAL A C 1
ATOM 5381 O O . VAL A 1 656 ? -24.274 -23.172 8.748 1.00 98.12 656 VAL A O 1
ATOM 5384 N N . LYS A 1 657 ? -23.822 -25.235 8.015 1.00 97.69 657 LYS A N 1
ATOM 5385 C CA . LYS A 1 657 ? -24.242 -25.936 9.245 1.00 97.69 657 LYS A CA 1
ATOM 5386 C C . LYS A 1 657 ? -23.344 -25.626 10.452 1.00 97.69 657 LYS A C 1
ATOM 5388 O O . LYS A 1 657 ? -23.835 -25.555 11.586 1.00 97.69 657 LYS A O 1
ATOM 5393 N N . THR A 1 658 ? -22.045 -25.446 10.218 1.00 96.56 658 THR A N 1
ATOM 5394 C CA . THR A 1 658 ? -21.062 -25.044 11.236 1.00 96.56 658 THR A CA 1
ATOM 5395 C C . THR A 1 658 ? -21.358 -23.620 11.705 1.00 96.56 658 THR A C 1
ATOM 5397 O O . THR A 1 658 ? -21.584 -23.408 12.898 1.00 96.56 658 THR A O 1
ATOM 5400 N N . TRP A 1 659 ? -21.511 -22.681 10.764 1.00 97.56 659 TRP A N 1
ATOM 5401 C CA . TRP A 1 659 ? -21.950 -21.307 11.026 1.00 97.56 659 TRP A CA 1
ATOM 5402 C C . TRP A 1 659 ? -23.272 -21.261 11.798 1.00 97.56 659 TRP A C 1
ATOM 5404 O O . TRP A 1 659 ? -23.339 -20.644 12.858 1.00 97.56 659 TRP A O 1
ATOM 5414 N N . GLY A 1 660 ? -24.308 -21.962 11.327 1.00 97.50 660 GLY A N 1
ATOM 5415 C CA . GLY A 1 660 ? -25.623 -21.980 11.970 1.00 97.50 660 GLY A CA 1
ATOM 5416 C C . GLY A 1 660 ? -25.572 -22.488 13.411 1.00 97.50 660 GLY A C 1
ATOM 5417 O O . GLY A 1 660 ? -26.270 -21.982 14.289 1.00 97.50 660 GLY A O 1
ATOM 5418 N N . THR A 1 661 ? -24.676 -23.434 13.699 1.00 96.19 661 THR A N 1
ATOM 5419 C CA . THR A 1 661 ? -24.452 -23.919 15.065 1.00 96.19 661 THR A CA 1
ATOM 5420 C C . THR A 1 661 ? -23.842 -22.847 15.968 1.00 96.19 661 THR A C 1
ATOM 5422 O O . THR A 1 661 ? -24.330 -22.655 17.081 1.00 96.19 661 THR A O 1
ATOM 5425 N N . VAL A 1 662 ? -22.846 -22.101 15.487 1.00 95.50 662 VAL A N 1
ATOM 5426 C CA . VAL A 1 662 ? -22.240 -20.979 16.224 1.00 95.50 662 VAL A CA 1
ATOM 5427 C C . VAL A 1 662 ? -23.244 -19.836 16.411 1.00 95.50 662 VAL A C 1
ATOM 5429 O O . VAL A 1 662 ? -23.487 -19.393 17.537 1.00 95.50 662 VAL A O 1
ATOM 5432 N N . PHE A 1 663 ? -23.895 -19.424 15.320 1.00 96.94 663 PHE A N 1
ATOM 5433 C CA . PHE A 1 663 ? -24.894 -18.359 15.269 1.00 96.94 663 PHE A CA 1
ATOM 5434 C C . PHE A 1 663 ? -26.029 -18.586 16.276 1.00 96.94 663 PHE A C 1
ATOM 5436 O O . PHE A 1 663 ? -26.348 -17.700 17.074 1.00 96.94 663 PHE A O 1
ATOM 5443 N N . ARG A 1 664 ? -26.617 -19.789 16.280 1.00 96.75 664 ARG A N 1
ATOM 5444 C CA . ARG A 1 664 ? -27.744 -20.157 17.147 1.00 96.75 664 ARG A CA 1
ATOM 5445 C C . ARG A 1 664 ? -27.383 -20.138 18.628 1.00 96.75 664 ARG A C 1
ATOM 5447 O O . ARG A 1 664 ? -28.191 -19.691 19.441 1.00 96.75 664 ARG A O 1
ATOM 5454 N N . GLU A 1 665 ? -26.210 -20.645 19.005 1.00 95.25 665 GLU A N 1
ATOM 5455 C CA . GLU A 1 665 ? -25.824 -20.718 20.418 1.00 95.25 665 GLU A CA 1
ATOM 5456 C C . GLU A 1 665 ? -25.370 -19.362 20.976 1.00 95.25 665 GLU A C 1
ATOM 5458 O O . GLU A 1 665 ? -25.724 -19.031 22.109 1.00 95.25 665 GLU A O 1
ATOM 5463 N N . LEU A 1 666 ? -24.678 -18.535 20.185 1.00 95.50 666 LEU A N 1
ATOM 5464 C CA . LEU A 1 666 ? -24.309 -17.173 20.589 1.00 95.50 666 LEU A CA 1
ATOM 5465 C C . LEU A 1 666 ? -25.518 -16.223 20.646 1.00 95.50 666 LEU A C 1
ATOM 5467 O O . LEU A 1 666 ? -25.653 -15.461 21.605 1.00 95.50 666 LEU A O 1
ATOM 5471 N N . THR A 1 667 ? -26.461 -16.326 19.701 1.00 95.62 667 THR A N 1
ATOM 5472 C CA . THR A 1 667 ? -27.681 -15.489 19.674 1.00 95.62 667 THR A CA 1
ATOM 5473 C C . THR A 1 667 ? -28.554 -15.664 20.925 1.00 95.62 667 THR A C 1
ATOM 5475 O O . THR A 1 667 ? -29.234 -14.726 21.339 1.00 95.62 667 THR A O 1
ATOM 5478 N N . LYS A 1 668 ? -28.489 -16.821 21.603 1.00 96.38 668 LYS A N 1
ATOM 5479 C CA . LYS A 1 668 ? -29.138 -17.041 22.913 1.00 96.38 668 LYS A CA 1
ATOM 5480 C C . LYS A 1 668 ? -28.480 -16.262 24.060 1.00 96.38 668 LYS A C 1
ATOM 5482 O O . LYS A 1 668 ? -29.134 -16.006 25.068 1.00 96.38 668 LYS A O 1
ATOM 5487 N N . LEU A 1 669 ? -27.194 -15.927 23.939 1.00 96.25 669 LEU A N 1
ATOM 5488 C CA . LEU A 1 669 ? -26.388 -15.294 24.988 1.00 96.25 669 LEU A CA 1
ATOM 5489 C C . LEU A 1 669 ? -26.338 -13.773 24.841 1.00 96.25 669 LEU A C 1
ATOM 5491 O O . LEU A 1 669 ? -26.370 -13.070 25.853 1.00 96.25 669 LEU A O 1
ATOM 5495 N N . TYR A 1 670 ? -26.307 -13.250 23.610 1.00 97.50 670 TYR A N 1
ATOM 5496 C CA . TYR A 1 670 ? -26.184 -11.809 23.366 1.00 97.50 670 TYR A CA 1
ATOM 5497 C C . TYR A 1 670 ? -27.163 -10.933 24.172 1.00 97.50 670 TYR A C 1
ATOM 5499 O O . TYR A 1 670 ? -26.680 -9.965 24.757 1.00 97.50 670 TYR A O 1
ATOM 5507 N N . PRO A 1 671 ? -28.473 -11.242 24.312 1.00 96.31 671 PRO A N 1
ATOM 5508 C CA . PRO A 1 671 ? -29.413 -10.378 25.041 1.00 96.31 671 PRO A CA 1
ATOM 5509 C C . PRO A 1 671 ? -29.064 -10.137 26.519 1.00 96.31 671 PRO A C 1
ATOM 5511 O O . PRO A 1 671 ? -29.549 -9.176 27.112 1.00 96.31 671 PRO A O 1
ATOM 5514 N N . THR A 1 672 ? -28.246 -11.003 27.123 1.00 94.81 672 THR A N 1
ATOM 5515 C CA . THR A 1 672 ? -27.796 -10.894 28.520 1.00 94.81 672 THR A CA 1
ATOM 5516 C C . THR A 1 672 ? -26.301 -10.601 28.659 1.00 94.81 672 THR A C 1
ATOM 5518 O O . THR A 1 672 ? -25.902 -10.046 29.680 1.00 94.81 672 THR A O 1
ATOM 5521 N N . HIS A 1 673 ? -25.484 -10.931 27.653 1.00 96.75 673 HIS A N 1
ATOM 5522 C CA . HIS A 1 673 ? -24.021 -10.837 27.718 1.00 96.75 673 HIS A CA 1
ATOM 5523 C C . HIS A 1 673 ? -23.439 -9.676 26.889 1.00 96.75 673 HIS A C 1
ATOM 5525 O O . HIS A 1 673 ? -22.447 -9.081 27.305 1.00 96.75 673 HIS A O 1
ATOM 5531 N N . ALA A 1 674 ? -24.027 -9.327 25.740 1.00 97.56 674 ALA A N 1
ATOM 5532 C CA . ALA A 1 674 ? -23.484 -8.320 24.822 1.00 97.56 674 ALA A CA 1
ATOM 5533 C C . ALA A 1 674 ? -23.902 -6.887 25.189 1.00 97.56 674 ALA A C 1
ATOM 5535 O O . ALA A 1 674 ? -24.959 -6.657 25.782 1.00 97.56 674 ALA A O 1
ATOM 5536 N N . CYS A 1 675 ? -23.079 -5.906 24.819 1.00 96.50 675 CYS A N 1
ATOM 5537 C CA . CYS A 1 675 ? -23.392 -4.494 25.028 1.00 96.50 675 CYS A CA 1
ATOM 5538 C C . CYS A 1 675 ? -24.576 -4.011 24.165 1.00 96.50 675 CYS A C 1
ATOM 5540 O O . CYS A 1 675 ? -24.910 -4.571 23.116 1.00 96.50 675 CYS A O 1
ATOM 5542 N N . ARG A 1 676 ? -25.221 -2.926 24.598 1.00 96.06 676 ARG A N 1
ATOM 5543 C CA . ARG A 1 676 ? -26.388 -2.328 23.930 1.00 96.06 676 ARG A CA 1
ATOM 5544 C C . ARG A 1 676 ? -26.111 -1.939 22.474 1.00 96.06 676 ARG A C 1
ATOM 5546 O O . ARG A 1 676 ? -26.990 -2.060 21.625 1.00 96.06 676 ARG A O 1
ATOM 5553 N N . GLU A 1 677 ? -24.908 -1.465 22.178 1.00 95.94 677 GLU A N 1
ATOM 5554 C CA . GLU A 1 677 ? -24.492 -1.013 20.850 1.00 95.94 677 GLU A CA 1
ATOM 5555 C C . GLU A 1 677 ? -24.379 -2.193 19.870 1.00 95.94 677 GLU A C 1
ATOM 5557 O O . GLU A 1 677 ? -24.872 -2.103 18.745 1.00 95.94 677 GLU A O 1
ATOM 5562 N N . TYR A 1 678 ? -23.868 -3.338 20.336 1.00 97.69 678 TYR A N 1
ATOM 5563 C CA . TYR A 1 678 ? -23.908 -4.609 19.611 1.00 97.69 678 TYR A CA 1
ATOM 5564 C C . TYR A 1 678 ? -25.358 -5.047 19.334 1.00 97.69 678 TYR A C 1
ATOM 5566 O O . TYR A 1 678 ? -25.743 -5.290 18.187 1.00 97.69 678 TYR A O 1
ATOM 5574 N N . LEU A 1 679 ? -26.198 -5.066 20.378 1.00 97.50 679 LEU A N 1
ATOM 5575 C CA . LEU A 1 679 ? -27.610 -5.473 20.303 1.00 97.50 679 LEU A CA 1
ATOM 5576 C C . LEU A 1 679 ? -28.471 -4.572 19.401 1.00 97.50 679 LEU A C 1
ATOM 5578 O O . LEU A 1 679 ? -29.462 -5.028 18.836 1.00 97.50 679 LEU A O 1
ATOM 5582 N N . LYS A 1 680 ? -28.085 -3.305 19.230 1.00 97.38 680 LYS A N 1
ATOM 5583 C CA . LYS A 1 680 ? -28.697 -2.349 18.295 1.00 97.38 680 LYS A CA 1
ATOM 5584 C C . LYS A 1 680 ? -28.341 -2.646 16.832 1.00 97.38 680 LYS A C 1
ATOM 5586 O O . LYS A 1 680 ? -29.153 -2.377 15.946 1.00 97.38 680 LYS A O 1
ATOM 5591 N N . ASN A 1 681 ? -27.144 -3.169 16.567 1.00 97.94 681 ASN A N 1
ATOM 5592 C CA . ASN A 1 681 ? -26.603 -3.307 15.214 1.00 97.94 681 ASN A CA 1
ATOM 5593 C C . ASN A 1 681 ? -26.745 -4.717 14.621 1.00 97.94 681 ASN A C 1
ATOM 5595 O O . ASN A 1 681 ? -27.015 -4.824 13.423 1.00 97.94 681 ASN A O 1
ATOM 5599 N N . LEU A 1 682 ? -26.656 -5.789 15.419 1.00 97.75 682 LEU A N 1
ATOM 5600 C CA . LEU A 1 682 ? -26.849 -7.159 14.919 1.00 97.75 682 LEU A CA 1
ATOM 5601 C C . LEU A 1 682 ? -28.201 -7.356 14.184 1.00 97.75 682 LEU A C 1
ATOM 5603 O O . LEU A 1 682 ? -28.180 -7.885 13.072 1.00 97.75 682 LEU A O 1
ATOM 5607 N N . PRO A 1 683 ? -29.363 -6.865 14.673 1.00 97.69 683 PRO A N 1
ATOM 5608 C CA . PRO A 1 683 ? -30.636 -6.997 13.950 1.00 97.69 683 PRO A CA 1
ATOM 5609 C C . PRO A 1 683 ? -30.655 -6.301 12.579 1.00 97.69 683 PRO A C 1
ATOM 5611 O O . PRO A 1 683 ? -31.428 -6.675 11.697 1.00 97.69 683 PRO A O 1
ATOM 5614 N N . LEU A 1 684 ? -29.804 -5.291 12.377 1.00 97.88 684 LEU A N 1
ATOM 5615 C CA . LEU A 1 684 ? -29.665 -4.601 11.096 1.00 97.88 684 LEU A CA 1
ATOM 5616 C C . LEU A 1 684 ? -28.803 -5.413 10.123 1.00 97.88 684 LEU A C 1
ATOM 5618 O O . LEU A 1 684 ? -29.171 -5.528 8.958 1.00 97.88 684 LEU A O 1
ATOM 5622 N N . LEU A 1 685 ? -27.733 -6.052 10.602 1.00 97.44 685 LEU A N 1
ATOM 5623 C CA . LEU A 1 685 ? -26.942 -7.014 9.825 1.00 97.44 685 LEU A CA 1
ATOM 5624 C C . LEU A 1 685 ? -27.777 -8.246 9.420 1.00 97.44 685 LEU A C 1
ATOM 5626 O O . LEU A 1 685 ? -27.698 -8.694 8.277 1.00 97.44 685 LEU A O 1
ATOM 5630 N N . MET A 1 686 ? -28.667 -8.728 10.296 1.00 97.50 686 MET A N 1
ATOM 5631 C CA . MET A 1 686 ? -29.658 -9.770 9.967 1.00 97.50 686 MET A CA 1
ATOM 5632 C C . MET A 1 686 ? -30.629 -9.332 8.867 1.00 97.50 686 MET A C 1
ATOM 5634 O O . MET A 1 686 ? -30.922 -10.102 7.955 1.00 97.50 686 MET A O 1
ATOM 5638 N N . LYS A 1 687 ? -31.094 -8.080 8.912 1.00 97.06 687 LYS A N 1
ATOM 5639 C CA . LYS A 1 687 ? -32.039 -7.532 7.931 1.00 97.06 687 LYS A CA 1
ATOM 5640 C C . LYS A 1 687 ? -31.401 -7.179 6.578 1.00 97.06 687 LYS A C 1
ATOM 5642 O O . LYS A 1 687 ? -32.078 -7.293 5.561 1.00 97.06 687 LYS A O 1
ATOM 5647 N N . HIS A 1 688 ? -30.150 -6.714 6.564 1.00 97.19 688 HIS A N 1
ATOM 5648 C CA . HIS A 1 688 ? -29.528 -6.094 5.384 1.00 97.19 688 HIS A CA 1
ATOM 5649 C C . HIS A 1 688 ? -28.330 -6.866 4.805 1.00 97.19 688 HIS A C 1
ATOM 5651 O O . HIS A 1 688 ? -28.081 -6.750 3.612 1.00 97.19 688 HIS A O 1
ATOM 5657 N N . CYS A 1 689 ? -27.621 -7.671 5.604 1.00 97.25 689 CYS A N 1
ATOM 5658 C CA . CYS A 1 689 ? -26.422 -8.420 5.183 1.00 97.25 689 CYS A CA 1
ATOM 5659 C C . CYS A 1 689 ? -26.613 -9.949 5.204 1.00 97.25 689 CYS A C 1
ATOM 5661 O O . CYS A 1 689 ? -25.649 -10.700 5.085 1.00 97.25 689 CYS A O 1
ATOM 5663 N N . GLY A 1 690 ? -27.847 -10.428 5.391 1.00 94.88 690 GLY A N 1
ATOM 5664 C CA . GLY A 1 690 ? -28.174 -11.853 5.313 1.00 94.88 690 GLY A CA 1
ATOM 5665 C C . GLY A 1 690 ? -27.706 -12.710 6.495 1.00 94.88 690 GLY A C 1
ATOM 5666 O O . GLY A 1 690 ? -27.644 -13.927 6.341 1.00 94.88 690 GLY A O 1
ATOM 5667 N N . TYR A 1 691 ? -27.409 -12.125 7.663 1.00 98.00 691 TYR A N 1
ATOM 5668 C CA . TYR A 1 691 ? -27.074 -12.899 8.867 1.00 98.00 691 TYR A CA 1
ATOM 5669 C C . TYR A 1 691 ? -28.282 -13.735 9.310 1.00 98.00 691 TYR A C 1
ATOM 5671 O O . TYR A 1 691 ? -29.266 -13.197 9.824 1.00 98.00 691 TYR A O 1
ATOM 5679 N N . ARG A 1 692 ? -28.206 -15.053 9.110 1.00 97.19 692 ARG A N 1
ATOM 5680 C CA . ARG A 1 692 ? -29.225 -16.030 9.515 1.00 97.19 692 ARG A CA 1
ATOM 5681 C C . ARG A 1 692 ? -28.556 -17.346 9.907 1.00 97.19 692 ARG A C 1
ATOM 5683 O O . ARG A 1 692 ? -27.403 -17.575 9.559 1.00 97.19 692 ARG A O 1
ATOM 5690 N N . GLU A 1 693 ? -29.290 -18.232 10.573 1.00 97.38 693 GLU A N 1
ATOM 5691 C CA . GLU A 1 693 ? -28.793 -19.573 10.920 1.00 97.38 693 GLU A CA 1
ATOM 5692 C C . GLU A 1 693 ? -28.512 -20.439 9.672 1.00 97.38 693 GLU A C 1
ATOM 5694 O O . GLU A 1 693 ? -27.606 -21.264 9.686 1.00 97.38 693 GLU A O 1
ATOM 5699 N N . ASP A 1 694 ? -29.242 -20.212 8.577 1.00 97.50 694 ASP A N 1
ATOM 5700 C CA . ASP A 1 694 ? -29.155 -20.944 7.307 1.00 97.50 694 ASP A CA 1
ATOM 5701 C C . ASP A 1 694 ? -28.224 -20.299 6.260 1.00 97.50 694 ASP A C 1
ATOM 5703 O O . ASP A 1 694 ? -28.210 -20.737 5.112 1.00 97.50 694 ASP A O 1
ATOM 5707 N N . ASN A 1 695 ? -27.482 -19.234 6.597 1.00 97.69 695 ASN A N 1
ATOM 5708 C CA . ASN A 1 695 ? -26.704 -18.479 5.608 1.00 97.69 695 ASN A CA 1
ATOM 5709 C C . ASN A 1 695 ? -25.503 -17.733 6.206 1.00 97.69 695 ASN A C 1
ATOM 5711 O O . ASN A 1 695 ? -25.683 -16.818 7.014 1.00 97.69 695 ASN A O 1
ATOM 5715 N N . VAL A 1 696 ? -24.302 -18.035 5.700 1.00 98.25 696 VAL A N 1
ATOM 5716 C CA . VAL A 1 696 ? -23.082 -17.256 5.967 1.00 98.25 696 VAL A CA 1
ATOM 5717 C C . VAL A 1 696 ? -23.132 -15.926 5.186 1.00 98.25 696 VAL A C 1
ATOM 5719 O O . VAL A 1 696 ? -23.314 -15.943 3.962 1.00 98.25 696 VAL A O 1
ATOM 5722 N N . PRO A 1 697 ? -22.987 -14.763 5.848 1.00 98.19 697 PRO A N 1
ATOM 5723 C CA . PRO A 1 697 ? -22.893 -13.459 5.191 1.00 98.19 697 PRO A CA 1
ATOM 5724 C C . PRO A 1 697 ? -21.731 -13.360 4.194 1.00 98.19 697 PRO A C 1
ATOM 5726 O O . PRO A 1 697 ? -20.676 -13.967 4.365 1.00 98.19 697 PRO A O 1
ATOM 5729 N N . GLN A 1 698 ? -21.906 -12.541 3.158 1.00 98.12 698 GLN A N 1
ATOM 5730 C CA . GLN A 1 698 ? -20.873 -12.271 2.155 1.00 98.12 698 GLN A CA 1
ATOM 5731 C C . GLN A 1 698 ? -20.178 -10.945 2.476 1.00 98.12 698 GLN A C 1
ATOM 5733 O O . GLN A 1 698 ? -20.851 -9.931 2.675 1.00 98.12 698 GLN A O 1
ATOM 5738 N N . LEU A 1 699 ? -18.839 -10.932 2.495 1.00 98.19 699 LEU A N 1
ATOM 5739 C CA . LEU A 1 699 ? -18.064 -9.758 2.925 1.00 98.19 699 LEU A CA 1
ATOM 5740 C C . LEU A 1 699 ? -18.381 -8.494 2.114 1.00 98.19 699 LEU A C 1
ATOM 5742 O O . LEU A 1 699 ? -18.391 -7.408 2.678 1.00 98.19 699 LEU A O 1
ATOM 5746 N N . GLU A 1 700 ? -18.690 -8.626 0.823 1.00 97.94 700 GLU A N 1
ATOM 5747 C CA . GLU A 1 700 ? -19.083 -7.518 -0.062 1.00 97.94 700 GLU A CA 1
ATOM 5748 C C . GLU A 1 700 ? -20.329 -6.758 0.436 1.00 97.94 700 GLU A C 1
ATOM 5750 O O . GLU A 1 700 ? -20.379 -5.527 0.375 1.00 97.94 700 GLU A O 1
ATOM 5755 N N . ASP A 1 701 ? -21.331 -7.473 0.957 1.00 98.06 701 ASP A N 1
ATOM 5756 C CA . ASP A 1 701 ? -22.575 -6.864 1.450 1.00 98.06 701 ASP A CA 1
ATOM 5757 C C . ASP A 1 701 ? -22.359 -6.214 2.824 1.00 98.06 701 ASP A C 1
ATOM 5759 O O . ASP A 1 701 ? -22.846 -5.111 3.083 1.00 98.06 701 ASP A O 1
ATOM 5763 N N . VAL A 1 702 ? -21.547 -6.853 3.673 1.00 98.44 702 VAL A N 1
ATOM 5764 C CA . VAL A 1 702 ? -21.135 -6.313 4.978 1.00 98.44 702 VAL A CA 1
ATOM 5765 C C . VAL A 1 702 ? -20.271 -5.062 4.808 1.00 98.44 702 VAL A C 1
ATOM 5767 O O . VAL A 1 702 ? -20.501 -4.064 5.486 1.00 98.44 702 VAL A O 1
ATOM 5770 N N . SER A 1 703 ? -19.328 -5.071 3.862 1.00 98.25 703 SER A N 1
ATOM 5771 C CA . SER A 1 703 ? -18.447 -3.940 3.544 1.00 98.25 703 SER A CA 1
ATOM 5772 C C . SER A 1 703 ? -19.244 -2.710 3.108 1.00 98.25 703 SER A C 1
ATOM 5774 O O . SER A 1 703 ? -19.013 -1.611 3.611 1.00 98.25 703 SER A O 1
ATOM 5776 N N . LYS A 1 704 ? -20.253 -2.889 2.243 1.00 97.88 704 LYS A N 1
ATOM 5777 C CA . LYS A 1 704 ? -21.168 -1.807 1.836 1.00 97.88 704 LYS A CA 1
ATOM 5778 C C . LYS A 1 704 ? -21.976 -1.265 3.010 1.00 97.88 704 LYS A C 1
ATOM 5780 O O . LYS A 1 704 ? -21.994 -0.054 3.222 1.00 97.88 704 LYS A O 1
ATOM 5785 N N . PHE A 1 705 ? -22.574 -2.149 3.808 1.00 98.19 705 PHE A N 1
ATOM 5786 C CA . PHE A 1 705 ? -23.337 -1.751 4.989 1.00 98.19 705 PHE A CA 1
ATOM 5787 C C . PHE A 1 705 ? -22.478 -0.983 6.003 1.00 98.19 705 PHE A C 1
ATOM 5789 O O . PHE A 1 705 ? -22.905 0.061 6.488 1.00 98.19 705 PHE A O 1
ATOM 5796 N N . LEU A 1 706 ? -21.254 -1.432 6.300 1.00 98.19 706 LEU A N 1
ATOM 5797 C CA . LEU A 1 706 ? -20.337 -0.694 7.176 1.00 98.19 706 LEU A CA 1
ATOM 5798 C C . LEU A 1 706 ? -19.955 0.673 6.589 1.00 98.19 706 LEU A C 1
ATOM 5800 O O . LEU A 1 706 ? -19.920 1.668 7.324 1.00 98.19 706 LEU A O 1
ATOM 5804 N N . LYS A 1 707 ? -19.760 0.762 5.268 1.00 96.38 707 LYS A N 1
ATOM 5805 C CA . LYS A 1 707 ? -19.360 2.006 4.600 1.00 96.38 707 LYS A CA 1
ATOM 5806 C C . LYS A 1 707 ? -20.456 3.068 4.673 1.00 96.38 707 LYS A C 1
ATOM 5808 O O . LYS A 1 707 ? -20.154 4.226 4.945 1.00 96.38 707 LYS A O 1
ATOM 5813 N N . GLU A 1 708 ? -21.721 2.668 4.544 1.00 96.25 708 GLU A N 1
ATOM 5814 C CA . GLU A 1 708 ? -22.894 3.533 4.758 1.00 96.25 708 GLU A CA 1
ATOM 5815 C C . GLU A 1 708 ? -23.109 3.935 6.231 1.00 96.25 708 GLU A C 1
ATOM 5817 O O . GLU A 1 708 ? -23.785 4.924 6.516 1.00 96.25 708 GLU A O 1
ATOM 5822 N N . ARG A 1 709 ? -22.573 3.163 7.186 1.00 95.12 709 ARG A N 1
ATOM 5823 C CA . ARG A 1 709 ? -22.919 3.258 8.616 1.00 95.12 709 ARG A CA 1
ATOM 5824 C C . ARG A 1 709 ? -21.883 3.948 9.490 1.00 95.12 709 ARG A C 1
ATOM 5826 O O . ARG A 1 709 ? -22.257 4.637 10.438 1.00 95.12 709 ARG A O 1
ATOM 5833 N N . SER A 1 710 ? -20.607 3.750 9.197 1.00 95.75 710 SER A N 1
ATOM 5834 C CA . SER A 1 710 ? -19.476 4.323 9.937 1.00 95.75 710 SER A CA 1
ATOM 5835 C C . SER A 1 710 ? -18.305 4.717 9.030 1.00 95.75 710 SER A C 1
ATOM 5837 O O . SER A 1 710 ? -17.310 5.274 9.502 1.00 95.75 710 SER A O 1
ATOM 5839 N N . GLY A 1 711 ? -18.407 4.448 7.725 1.00 95.75 711 GLY A N 1
ATOM 5840 C CA . GLY A 1 711 ? -17.307 4.589 6.776 1.00 95.75 711 GLY A CA 1
ATOM 5841 C C . GLY A 1 711 ? -16.286 3.450 6.840 1.00 95.75 711 GLY A C 1
ATOM 5842 O O . GLY A 1 711 ? -15.269 3.554 6.162 1.00 95.75 711 GLY A O 1
ATOM 5843 N N . PHE A 1 712 ? -16.526 2.389 7.625 1.00 97.62 712 PHE A N 1
ATOM 5844 C CA . PHE A 1 712 ? -15.677 1.195 7.590 1.00 97.62 712 PHE A CA 1
ATOM 5845 C C . PHE A 1 712 ? -15.893 0.379 6.318 1.00 97.62 712 PHE A C 1
ATOM 5847 O O . PHE A 1 712 ? -17.011 0.247 5.838 1.00 97.62 712 PHE A O 1
ATOM 5854 N N . ALA A 1 713 ? -14.822 -0.209 5.801 1.00 96.94 713 ALA A N 1
ATOM 5855 C CA . ALA A 1 713 ? -14.858 -1.204 4.743 1.00 96.94 713 ALA A CA 1
ATOM 5856 C C . ALA A 1 713 ? -14.186 -2.492 5.227 1.00 96.94 713 ALA A C 1
ATOM 5858 O O . ALA A 1 713 ? -13.276 -2.465 6.058 1.00 96.94 713 ALA A O 1
ATOM 5859 N N . VAL A 1 714 ? -14.622 -3.620 4.682 1.00 96.81 714 VAL A N 1
ATOM 5860 C CA . VAL A 1 714 ? -13.974 -4.919 4.880 1.00 96.81 714 VAL A CA 1
ATOM 5861 C C . VAL A 1 714 ? -12.975 -5.156 3.746 1.00 96.81 714 VAL A C 1
ATOM 5863 O O . VAL A 1 714 ? -13.223 -4.761 2.606 1.00 96.81 714 VAL A O 1
ATOM 5866 N N . ARG A 1 715 ? -11.859 -5.821 4.046 1.00 96.44 715 ARG A N 1
ATOM 5867 C CA . ARG A 1 715 ? -10.901 -6.357 3.075 1.00 96.44 715 ARG A CA 1
ATOM 5868 C C . ARG A 1 715 ? -10.726 -7.862 3.319 1.00 96.44 715 ARG A C 1
ATOM 5870 O O . ARG A 1 715 ? -10.475 -8.222 4.466 1.00 96.44 715 ARG A O 1
ATOM 5877 N N . PRO A 1 716 ? -10.820 -8.738 2.301 1.00 96.44 716 PRO A N 1
ATOM 5878 C CA . PRO A 1 716 ? -10.501 -10.152 2.477 1.00 96.44 716 PRO A CA 1
ATOM 5879 C C . PRO A 1 716 ? -9.009 -10.324 2.798 1.00 96.44 716 PRO A C 1
ATOM 5881 O O . PRO A 1 716 ? -8.159 -9.697 2.161 1.00 96.44 716 PRO A O 1
ATOM 5884 N N . VAL A 1 717 ? -8.686 -11.180 3.767 1.00 94.12 717 VAL A N 1
ATOM 5885 C CA . VAL A 1 717 ? -7.304 -11.519 4.131 1.00 94.12 717 VAL A CA 1
ATOM 5886 C C . VAL A 1 717 ? -7.113 -13.032 4.225 1.00 94.12 717 VAL A C 1
ATOM 5888 O O . VAL A 1 717 ? -8.016 -13.773 4.612 1.00 94.12 717 VAL A O 1
ATOM 5891 N N . ALA A 1 718 ? -5.929 -13.496 3.826 1.00 87.44 718 ALA A N 1
ATOM 5892 C CA . ALA A 1 718 ? -5.603 -14.917 3.715 1.00 87.44 718 ALA A CA 1
ATOM 5893 C C . ALA A 1 718 ? -5.229 -15.587 5.056 1.00 87.44 718 ALA A C 1
ATOM 5895 O O . ALA A 1 718 ? -5.211 -16.811 5.132 1.00 87.44 718 ALA A O 1
ATOM 5896 N N . GLY A 1 719 ? -4.919 -14.803 6.091 1.00 83.44 719 GLY A N 1
ATOM 5897 C CA . GLY A 1 719 ? -4.465 -15.240 7.415 1.00 83.44 719 GLY A CA 1
ATOM 5898 C C . GLY A 1 719 ? -4.068 -14.026 8.263 1.00 83.44 719 GLY A C 1
ATOM 5899 O O . GLY A 1 719 ? -4.363 -12.892 7.881 1.00 83.44 719 GLY A O 1
ATOM 5900 N N . TYR A 1 720 ? -3.373 -14.230 9.385 1.00 80.50 720 TYR A N 1
ATOM 5901 C CA . TYR A 1 720 ? -2.907 -13.109 10.216 1.00 80.50 720 TYR A CA 1
ATOM 5902 C C . TYR A 1 720 ? -1.844 -12.278 9.496 1.00 80.50 720 TYR A C 1
ATOM 5904 O O . TYR A 1 720 ? -0.864 -12.824 8.992 1.00 80.50 720 TYR A O 1
ATOM 5912 N N . LEU A 1 721 ? -1.992 -10.955 9.535 1.00 83.38 721 LEU A N 1
ATOM 5913 C CA . LEU A 1 721 ? -0.951 -10.002 9.142 1.00 83.38 721 LEU A CA 1
ATOM 5914 C C . LEU A 1 721 ? -0.032 -9.672 10.329 1.00 83.38 721 LEU A C 1
ATOM 5916 O O . LEU A 1 721 ? -0.319 -10.025 11.474 1.00 83.38 721 LEU A O 1
ATOM 5920 N N . SER A 1 722 ? 1.048 -8.929 10.074 1.00 83.81 722 SER A N 1
ATOM 5921 C CA . SER A 1 722 ? 1.794 -8.286 11.161 1.00 83.81 722 SER A CA 1
ATOM 5922 C C . SER A 1 722 ? 0.898 -7.301 11.938 1.00 83.81 722 SER A C 1
ATOM 5924 O O . SER A 1 722 ? 0.024 -6.671 11.332 1.00 83.81 722 SER A O 1
ATOM 5926 N N . PRO A 1 723 ? 1.111 -7.085 13.253 1.00 86.12 723 PRO A N 1
ATOM 5927 C CA . PRO A 1 723 ? 0.341 -6.091 14.007 1.00 86.12 723 PRO A CA 1
ATOM 5928 C C . PRO A 1 723 ? 0.453 -4.678 13.415 1.00 86.12 723 PRO A C 1
ATOM 5930 O O . PRO A 1 723 ? -0.513 -3.917 13.435 1.00 86.12 723 PRO A O 1
ATOM 5933 N N . ARG A 1 724 ? 1.606 -4.347 12.814 1.00 90.00 724 ARG A N 1
ATOM 5934 C CA . ARG A 1 724 ? 1.831 -3.100 12.069 1.00 90.00 724 ARG A CA 1
ATOM 5935 C C . ARG A 1 724 ? 0.891 -2.985 10.866 1.00 90.00 724 ARG A C 1
ATOM 5937 O O . ARG A 1 724 ? 0.204 -1.976 10.736 1.00 90.00 724 ARG A O 1
ATOM 5944 N N . ASP A 1 725 ? 0.836 -4.017 10.026 1.00 87.81 725 ASP A N 1
ATOM 5945 C CA . ASP A 1 725 ? 0.012 -4.050 8.810 1.00 87.81 725 ASP A CA 1
ATOM 5946 C C . ASP A 1 725 ? -1.492 -4.101 9.117 1.00 87.81 725 ASP A C 1
ATOM 5948 O O . ASP A 1 725 ? -2.284 -3.420 8.462 1.00 87.81 725 ASP A O 1
ATOM 5952 N N . PHE A 1 726 ? -1.892 -4.857 10.142 1.00 92.00 726 PHE A N 1
ATOM 5953 C CA . PHE A 1 726 ? -3.288 -4.939 10.568 1.00 92.00 726 PHE A CA 1
ATOM 5954 C C . PHE A 1 726 ? -3.790 -3.602 11.133 1.00 92.00 726 PHE A C 1
ATOM 5956 O O . PHE A 1 726 ? -4.795 -3.071 10.655 1.00 92.00 726 PHE A O 1
ATOM 5963 N N . LEU A 1 727 ? -3.069 -3.013 12.100 1.00 94.88 727 LEU A N 1
ATOM 5964 C CA . LEU A 1 727 ? -3.459 -1.735 12.706 1.00 94.88 727 LEU A CA 1
ATOM 5965 C C . LEU A 1 727 ? -3.403 -0.580 11.693 1.00 94.88 727 LEU A C 1
ATOM 5967 O O . LEU A 1 727 ? -4.258 0.303 11.740 1.00 94.88 727 LEU A O 1
ATOM 5971 N N . ALA A 1 728 ? -2.465 -0.603 10.737 1.00 94.81 728 ALA A N 1
ATOM 5972 C CA . ALA A 1 728 ? -2.432 0.380 9.653 1.00 94.81 728 ALA A CA 1
ATOM 5973 C C . ALA A 1 728 ? -3.729 0.378 8.821 1.00 94.81 728 ALA A C 1
ATOM 5975 O O . ALA A 1 728 ? -4.199 1.449 8.442 1.00 94.81 728 ALA A O 1
ATOM 5976 N N . GLY A 1 729 ? -4.362 -0.783 8.602 1.00 96.00 729 GLY A N 1
ATOM 5977 C CA . GLY A 1 729 ? -5.679 -0.872 7.958 1.00 96.00 729 GLY A CA 1
ATOM 5978 C C . GLY A 1 729 ? -6.766 -0.089 8.703 1.00 96.00 729 GLY A C 1
ATOM 5979 O O . GLY A 1 729 ? -7.509 0.686 8.091 1.00 96.00 729 GLY A O 1
ATOM 5980 N N . LEU A 1 730 ? -6.805 -0.199 10.037 1.00 97.00 730 LEU A N 1
ATOM 5981 C CA . LEU A 1 730 ? -7.802 0.485 10.871 1.00 97.00 730 LEU A CA 1
ATOM 5982 C C . LEU A 1 730 ? -7.736 2.014 10.730 1.00 97.00 730 LEU A C 1
ATOM 5984 O O . LEU A 1 730 ? -8.775 2.673 10.778 1.00 97.00 730 LEU A O 1
ATOM 5988 N N . ALA A 1 731 ? -6.550 2.581 10.475 1.00 96.44 731 ALA A N 1
ATOM 5989 C CA . ALA A 1 731 ? -6.368 4.017 10.243 1.00 96.44 731 ALA A CA 1
ATOM 5990 C C . ALA A 1 731 ? -7.179 4.535 9.039 1.00 96.44 731 ALA A C 1
ATOM 5992 O O . ALA A 1 731 ? -7.689 5.656 9.067 1.00 96.44 731 ALA A O 1
ATOM 5993 N N . TYR A 1 732 ? -7.357 3.693 8.017 1.00 96.94 732 TYR A N 1
ATOM 5994 C CA . TYR A 1 732 ? -8.158 3.954 6.814 1.00 96.94 732 TYR A CA 1
ATOM 5995 C C . TYR A 1 732 ? -9.629 3.543 6.959 1.00 96.94 732 TYR A C 1
ATOM 5997 O O . TYR A 1 732 ? -10.379 3.598 5.984 1.00 96.94 732 TYR A O 1
ATOM 6005 N N . ARG A 1 733 ? -10.038 3.102 8.157 1.00 97.50 733 ARG A N 1
ATOM 6006 C CA . ARG A 1 733 ? -11.290 2.374 8.407 1.00 97.50 733 ARG A CA 1
ATOM 6007 C C . ARG A 1 733 ? -11.417 1.096 7.565 1.00 97.50 733 ARG A C 1
ATOM 6009 O O . ARG A 1 733 ? -12.511 0.730 7.148 1.00 97.50 733 ARG A O 1
ATOM 6016 N N . VAL A 1 734 ? -10.308 0.404 7.307 1.00 97.94 734 VAL A N 1
ATOM 6017 C CA . VAL A 1 734 ? -10.301 -0.893 6.616 1.00 97.94 734 VAL A CA 1
ATOM 6018 C C . VAL A 1 734 ? -10.032 -1.999 7.628 1.00 97.94 734 VAL A C 1
ATOM 6020 O O . VAL A 1 734 ? -8.967 -2.045 8.239 1.00 97.94 734 VAL A O 1
ATOM 6023 N N . PHE A 1 735 ? -10.993 -2.902 7.797 1.00 97.69 735 PHE A N 1
ATOM 6024 C CA . PHE A 1 735 ? -10.839 -4.090 8.630 1.00 97.69 735 PHE A CA 1
ATOM 6025 C C . PHE A 1 735 ? -10.467 -5.295 7.753 1.00 97.69 735 PHE A C 1
ATOM 6027 O O . PHE A 1 735 ? -11.193 -5.630 6.813 1.00 97.69 735 PHE A O 1
ATOM 6034 N N . ASN A 1 736 ? -9.328 -5.927 8.041 1.00 95.62 736 ASN A N 1
ATOM 6035 C CA . ASN A 1 736 ? -8.871 -7.137 7.354 1.00 95.62 736 ASN A CA 1
ATOM 6036 C C . ASN A 1 736 ? -9.596 -8.349 7.952 1.00 95.62 736 ASN A C 1
ATOM 6038 O O . ASN A 1 736 ? -9.541 -8.527 9.160 1.00 95.62 736 ASN A O 1
ATOM 6042 N N . CYS A 1 737 ? -10.275 -9.138 7.121 1.00 95.31 737 CYS A N 1
ATOM 6043 C CA . CYS A 1 737 ? -11.267 -10.132 7.533 1.00 95.31 737 CYS A CA 1
ATOM 6044 C C . CYS A 1 737 ? -11.078 -11.458 6.790 1.00 95.31 737 CYS A C 1
ATOM 6046 O O . CYS A 1 737 ? -10.951 -11.465 5.559 1.00 95.31 737 CYS A O 1
ATOM 6048 N N . THR A 1 738 ? -11.080 -12.584 7.501 1.00 95.25 738 THR A N 1
ATOM 6049 C CA . THR A 1 738 ? -11.013 -13.910 6.871 1.00 95.25 738 THR A CA 1
ATOM 6050 C C . THR A 1 738 ? -12.344 -14.325 6.223 1.00 95.25 738 THR A C 1
ATOM 6052 O O . THR A 1 738 ? -13.442 -13.940 6.636 1.00 95.25 738 THR A O 1
ATOM 6055 N N . GLN A 1 739 ? -12.253 -15.143 5.169 1.00 96.38 739 GLN A N 1
ATOM 6056 C CA . GLN A 1 739 ? -13.418 -15.755 4.507 1.00 96.38 739 GLN A CA 1
ATOM 6057 C C . GLN A 1 739 ? -13.580 -17.251 4.811 1.00 96.38 739 GLN A C 1
ATOM 6059 O O . GLN A 1 739 ? -14.639 -17.806 4.539 1.00 96.38 739 GLN A O 1
ATOM 6064 N N . TYR A 1 740 ? -12.566 -17.919 5.368 1.00 95.31 740 TYR A N 1
ATOM 6065 C CA . TYR A 1 740 ? -12.690 -19.327 5.742 1.00 95.31 740 TYR A CA 1
ATOM 6066 C C . TYR A 1 740 ? -13.490 -19.490 7.037 1.00 95.31 740 TYR A C 1
ATOM 6068 O O . TYR A 1 740 ? -13.523 -18.594 7.874 1.00 95.31 740 TYR A O 1
ATOM 6076 N N . ILE A 1 741 ? -14.106 -20.655 7.225 1.00 94.94 741 ILE A N 1
ATOM 6077 C CA . ILE A 1 741 ? -14.787 -21.023 8.470 1.00 94.94 741 ILE A CA 1
ATOM 6078 C C . ILE A 1 741 ? -13.979 -22.076 9.239 1.00 94.94 741 ILE A C 1
ATOM 6080 O O . ILE A 1 741 ? -13.234 -22.846 8.632 1.00 94.94 741 ILE A O 1
ATOM 6084 N N . ARG A 1 742 ? -14.140 -22.114 10.565 1.00 92.50 742 ARG A N 1
ATOM 6085 C CA . ARG A 1 742 ? -13.569 -23.132 11.463 1.00 92.50 742 ARG A CA 1
ATOM 6086 C C . ARG A 1 742 ? -13.992 -24.560 11.088 1.00 92.50 742 ARG A C 1
ATOM 6088 O O . ARG A 1 742 ? -15.036 -24.785 10.476 1.00 92.50 742 ARG A O 1
ATOM 6095 N N . HIS A 1 743 ? -13.200 -25.544 11.509 1.00 93.38 743 HIS A N 1
ATOM 6096 C CA . HIS A 1 743 ? -13.432 -26.959 11.206 1.00 93.38 743 HIS A CA 1
ATOM 6097 C C . HIS A 1 743 ? -14.682 -27.524 11.912 1.00 93.38 743 HIS A C 1
ATOM 6099 O O . HIS A 1 743 ? -14.808 -27.436 13.133 1.00 93.38 743 HIS A O 1
ATOM 6105 N N . GLY A 1 744 ? -15.575 -28.189 11.169 1.00 90.69 744 GLY A N 1
ATOM 6106 C CA . GLY A 1 744 ? -16.891 -28.636 11.661 1.00 90.69 744 GLY A CA 1
ATOM 6107 C C . GLY A 1 744 ? -16.890 -29.660 12.811 1.00 90.69 744 GLY A C 1
ATOM 6108 O O . GLY A 1 744 ? -17.940 -29.918 13.401 1.00 90.69 744 GLY A O 1
ATOM 6109 N N . THR A 1 745 ? -15.734 -30.236 13.164 1.00 88.44 745 THR A N 1
ATOM 6110 C CA . THR A 1 745 ? -15.588 -31.158 14.310 1.00 88.44 745 THR A CA 1
ATOM 6111 C C . THR A 1 745 ? -15.626 -30.462 15.668 1.00 88.44 745 THR A C 1
ATOM 6113 O O . THR A 1 745 ? -16.029 -31.091 16.643 1.00 88.44 745 THR A O 1
ATOM 6116 N N . ASP A 1 746 ? -15.204 -29.197 15.742 1.00 83.88 746 ASP A N 1
ATOM 6117 C CA . ASP A 1 746 ? -15.347 -28.358 16.934 1.00 83.88 746 ASP A CA 1
ATOM 6118 C C . ASP A 1 746 ? -15.892 -26.983 16.520 1.00 83.88 746 ASP A C 1
ATOM 6120 O O . ASP A 1 746 ? -15.135 -26.044 16.283 1.00 83.88 746 ASP A O 1
ATOM 6124 N N . PRO A 1 747 ? -17.221 -26.841 16.382 1.00 84.69 747 PRO A N 1
ATOM 6125 C CA . PRO A 1 747 ? -17.808 -25.562 16.011 1.00 84.69 747 PRO A CA 1
ATOM 6126 C C . PRO A 1 747 ? -17.717 -24.533 17.149 1.00 84.69 747 PRO A C 1
ATOM 6128 O O . PRO A 1 747 ? -17.816 -23.334 16.896 1.00 84.69 747 PRO A O 1
ATOM 6131 N N . LEU A 1 748 ? -17.575 -24.951 18.413 1.00 84.31 748 LEU A N 1
ATOM 6132 C CA . LEU A 1 748 ? -17.789 -24.060 19.561 1.00 84.31 748 LEU A CA 1
ATOM 6133 C C . LEU A 1 748 ? -16.523 -23.305 19.990 1.00 84.31 748 LEU A C 1
ATOM 6135 O O . LEU A 1 748 ? -16.635 -22.338 20.749 1.00 84.31 748 LEU A O 1
ATOM 6139 N N . TYR A 1 749 ? -15.357 -23.718 19.490 1.00 74.44 749 TYR A N 1
ATOM 6140 C CA . TYR A 1 749 ? -14.047 -23.135 19.764 1.00 74.44 749 TYR A CA 1
ATOM 6141 C C . TYR A 1 749 ? -13.194 -23.056 18.485 1.00 74.44 749 TYR A C 1
ATOM 6143 O O . TYR A 1 749 ? -13.378 -23.822 17.545 1.00 74.44 749 TYR A O 1
ATOM 6151 N N . THR A 1 750 ? -12.268 -22.100 18.442 1.00 77.44 750 THR A N 1
ATOM 6152 C CA . THR A 1 750 ? -11.221 -21.982 17.420 1.00 77.44 750 THR A CA 1
ATOM 6153 C C . THR A 1 750 ? -10.103 -21.086 17.970 1.00 77.44 750 THR A C 1
ATOM 6155 O O . THR A 1 750 ? -10.426 -20.084 18.609 1.00 77.44 750 THR A O 1
ATOM 6158 N N . PRO A 1 751 ? -8.814 -21.410 17.750 1.00 69.12 751 PRO A N 1
ATOM 6159 C CA . PRO A 1 751 ? -7.710 -20.475 17.977 1.00 69.12 751 PRO A CA 1
ATOM 6160 C C . PRO A 1 751 ? -7.526 -19.496 16.800 1.00 69.12 751 PRO A C 1
ATOM 6162 O O . PRO A 1 751 ? -6.834 -18.494 16.933 1.00 69.12 751 PRO A O 1
ATOM 6165 N N . GLU A 1 752 ? -8.133 -19.779 15.642 1.00 79.31 752 GLU A N 1
ATOM 6166 C CA . GLU A 1 752 ? -8.080 -18.939 14.442 1.00 79.31 752 GLU A CA 1
ATOM 6167 C C . GLU A 1 752 ? -9.291 -17.984 14.363 1.00 79.31 752 GLU A C 1
ATOM 6169 O O . GLU A 1 752 ? -10.415 -18.420 14.651 1.00 79.31 752 GLU A O 1
ATOM 6174 N N . PRO A 1 753 ? -9.118 -16.734 13.887 1.00 85.94 753 PRO A N 1
ATOM 6175 C CA . PRO A 1 753 ? -10.189 -15.774 13.637 1.00 85.94 753 PRO A CA 1
ATOM 6176 C C . PRO A 1 753 ? -10.901 -16.135 12.329 1.00 85.94 753 PRO A C 1
ATOM 6178 O O . PRO A 1 753 ? -10.712 -15.512 11.287 1.00 85.94 753 PRO A O 1
ATOM 6181 N N . ASP A 1 754 ? -11.697 -17.198 12.372 1.00 92.94 754 ASP A N 1
ATOM 6182 C CA . ASP A 1 754 ? -12.520 -17.632 11.249 1.00 92.94 754 ASP A CA 1
ATOM 6183 C C . ASP A 1 754 ? -13.673 -16.652 10.974 1.00 92.94 754 ASP A C 1
ATOM 6185 O O . ASP A 1 754 ? -14.020 -15.817 11.805 1.00 92.94 754 ASP A O 1
ATOM 6189 N N . THR A 1 755 ? -14.353 -16.794 9.840 1.00 94.94 755 THR A N 1
ATOM 6190 C CA . THR A 1 755 ? -15.432 -15.879 9.448 1.00 94.94 755 THR A CA 1
ATOM 6191 C C . THR A 1 755 ? -16.592 -15.830 10.466 1.00 94.94 755 THR A C 1
ATOM 6193 O O . THR A 1 755 ? -17.292 -14.821 10.546 1.00 94.94 755 THR A O 1
ATOM 6196 N N . CYS A 1 756 ? -16.768 -16.845 11.331 1.00 95.56 756 CYS A N 1
ATOM 6197 C CA . CYS A 1 756 ? -17.668 -16.739 12.488 1.00 95.56 756 CYS A CA 1
ATOM 6198 C C . CYS A 1 756 ? -17.187 -15.702 13.517 1.00 95.56 756 CYS A C 1
ATOM 6200 O O . CYS A 1 756 ? -18.002 -14.913 13.995 1.00 95.56 756 CYS A O 1
ATOM 6202 N N . HIS A 1 757 ? -15.894 -15.691 13.859 1.00 95.50 757 HIS A N 1
ATOM 6203 C CA . HIS A 1 757 ? -15.286 -14.663 14.709 1.00 95.50 757 HIS A CA 1
ATOM 6204 C C . HIS A 1 757 ? -15.431 -13.272 14.089 1.00 95.50 757 HIS A C 1
ATOM 6206 O O . HIS A 1 757 ? -15.971 -12.366 14.724 1.00 95.50 757 HIS A O 1
ATOM 6212 N N . GLU A 1 758 ? -15.043 -13.132 12.823 1.00 96.12 758 GLU A N 1
ATOM 6213 C CA . GLU A 1 758 ? -15.040 -11.845 12.128 1.00 96.12 758 GLU A CA 1
ATOM 6214 C C . GLU A 1 758 ? -16.443 -11.233 12.056 1.00 96.12 758 GLU A C 1
ATOM 6216 O O . GLU A 1 758 ? -16.681 -10.095 12.472 1.00 96.12 758 GLU A O 1
ATOM 6221 N N . LEU A 1 759 ? -17.405 -12.010 11.551 1.00 97.75 759 LEU A N 1
ATOM 6222 C CA . LEU A 1 759 ? -18.746 -11.524 11.257 1.00 97.75 759 LEU A CA 1
ATOM 6223 C C . LEU A 1 759 ? -19.586 -11.324 12.517 1.00 97.75 759 LEU A C 1
ATOM 6225 O O . LEU A 1 759 ? -20.353 -10.359 12.560 1.00 97.75 759 LEU A O 1
ATOM 6229 N N . LEU A 1 760 ? -19.474 -12.208 13.516 1.00 97.25 760 LEU A N 1
ATOM 6230 C CA . LEU A 1 760 ? -20.291 -12.158 14.735 1.00 97.25 760 LEU A CA 1
ATOM 6231 C C . LEU A 1 760 ? -19.633 -11.380 15.877 1.00 97.25 760 LEU A C 1
ATOM 6233 O O . LEU A 1 760 ? -20.357 -10.872 16.730 1.00 97.25 760 LEU A O 1
ATOM 6237 N N . GLY A 1 761 ? -18.307 -11.251 15.890 1.00 96.19 761 GLY A N 1
ATOM 6238 C CA . GLY A 1 761 ? -17.571 -10.425 16.841 1.00 96.19 761 GLY A CA 1
ATOM 6239 C C . GLY A 1 761 ? -17.490 -8.962 16.403 1.00 96.19 761 GLY A C 1
ATOM 6240 O O . GLY A 1 761 ? -18.133 -8.097 17.001 1.00 96.19 761 GLY A O 1
ATOM 6241 N N . HIS A 1 762 ? -16.721 -8.685 15.345 1.00 98.06 762 HIS A N 1
ATOM 6242 C CA . HIS A 1 762 ? -16.311 -7.323 14.968 1.00 98.06 762 HIS A CA 1
AT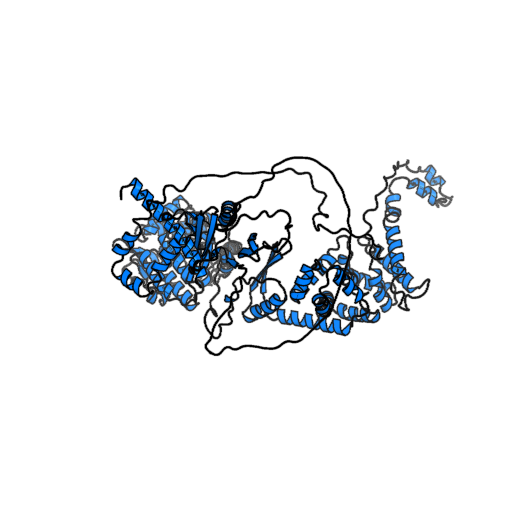OM 6243 C C . HIS A 1 762 ? -17.410 -6.499 14.289 1.00 98.06 762 HIS A C 1
ATOM 6245 O O . HIS A 1 762 ? -17.690 -5.364 14.690 1.00 98.06 762 HIS A O 1
ATOM 6251 N N . MET A 1 763 ? -18.053 -7.046 13.252 1.00 97.88 763 MET A N 1
ATOM 6252 C CA . MET A 1 763 ? -18.915 -6.258 12.348 1.00 97.88 763 MET A CA 1
ATOM 6253 C C . MET A 1 763 ? -20.074 -5.508 13.041 1.00 97.88 763 MET A C 1
ATOM 6255 O O . MET A 1 763 ? -20.322 -4.354 12.678 1.00 97.88 763 MET A O 1
ATOM 6259 N N . PRO A 1 764 ? -20.780 -6.063 14.052 1.00 98.12 764 PRO A N 1
ATOM 6260 C CA . PRO A 1 764 ? -21.854 -5.337 14.735 1.00 98.12 764 PRO A CA 1
ATOM 6261 C C . PRO A 1 764 ? -21.363 -4.103 15.505 1.00 98.12 764 PRO A C 1
ATOM 6263 O O . PRO A 1 764 ? -22.134 -3.162 15.695 1.00 98.12 764 PRO A O 1
ATOM 6266 N N . LEU A 1 765 ? -20.093 -4.063 15.917 1.00 97.69 765 LEU A N 1
ATOM 6267 C CA . LEU A 1 765 ? -19.504 -2.911 16.604 1.00 97.69 765 LEU A CA 1
ATOM 6268 C C . LEU A 1 765 ? -18.831 -1.937 15.642 1.00 97.69 765 LEU A C 1
ATOM 6270 O O . LEU A 1 765 ? -19.026 -0.733 15.790 1.00 97.69 765 LEU A O 1
ATOM 6274 N N . LEU A 1 766 ? -18.177 -2.415 14.579 1.00 98.00 766 LEU A N 1
ATOM 6275 C CA . LEU A 1 766 ? -17.715 -1.550 13.482 1.00 98.00 766 LEU A CA 1
ATOM 6276 C C . LEU A 1 766 ? -18.875 -0.778 12.813 1.00 98.00 766 LEU A C 1
ATOM 6278 O O . LEU A 1 766 ? -18.659 0.290 12.241 1.00 98.00 766 LEU A O 1
ATOM 6282 N N . ALA A 1 767 ? -20.116 -1.267 12.931 1.00 97.56 767 ALA A N 1
ATOM 6283 C CA . ALA A 1 767 ? -21.341 -0.585 12.503 1.00 97.56 767 ALA A CA 1
ATOM 6284 C C . ALA A 1 767 ? -21.832 0.547 13.444 1.00 97.56 767 ALA A C 1
ATOM 6286 O O . ALA A 1 767 ? -22.840 1.200 13.130 1.00 97.56 767 ALA A O 1
ATOM 6287 N N . ASP A 1 768 ? -21.178 0.782 14.593 1.00 96.31 768 ASP A N 1
ATOM 6288 C CA . ASP A 1 768 ? -21.408 1.953 15.450 1.00 96.31 768 ASP A CA 1
ATOM 6289 C C . ASP A 1 768 ? -20.338 3.042 15.216 1.00 96.31 768 ASP A C 1
ATOM 6291 O O . ASP A 1 768 ? -19.141 2.768 15.343 1.00 96.31 768 ASP A O 1
ATOM 6295 N N . PRO A 1 769 ? -20.729 4.300 14.928 1.00 92.88 769 PRO A N 1
ATOM 6296 C CA . PRO A 1 769 ? -19.779 5.377 14.654 1.00 92.88 769 PRO A CA 1
ATOM 6297 C C . PRO A 1 769 ? -18.771 5.674 15.772 1.00 92.88 769 PRO A C 1
ATOM 6299 O O . PRO A 1 769 ? -17.669 6.126 15.468 1.00 92.88 769 PRO A O 1
ATOM 6302 N N . LYS A 1 770 ? -19.106 5.448 17.052 1.00 91.06 770 LYS A N 1
ATOM 6303 C CA . LYS A 1 770 ? -18.175 5.724 18.162 1.00 91.06 770 LYS A CA 1
ATOM 6304 C C . LYS A 1 770 ? -17.106 4.651 18.273 1.00 91.06 770 LYS A C 1
ATOM 6306 O O . LYS A 1 770 ? -15.934 4.973 18.453 1.00 91.06 770 LYS A O 1
ATOM 6311 N N . PHE A 1 771 ? -17.510 3.392 18.136 1.00 94.06 771 PHE A N 1
ATOM 6312 C CA . PHE A 1 771 ? -16.580 2.271 18.135 1.00 94.06 771 PHE A CA 1
ATOM 6313 C C . PHE A 1 771 ? -15.679 2.308 16.893 1.00 94.06 771 PHE A C 1
ATOM 6315 O O . PHE A 1 771 ? -14.471 2.173 17.019 1.00 94.06 771 PHE A O 1
ATOM 6322 N N . ALA A 1 772 ? -16.226 2.643 15.722 1.00 94.31 772 ALA A N 1
ATOM 6323 C CA . ALA A 1 772 ? -15.436 2.889 14.517 1.00 94.31 772 ALA A CA 1
ATOM 6324 C C . ALA A 1 772 ? -14.392 4.014 14.692 1.00 94.31 772 ALA A C 1
ATOM 6326 O O . ALA A 1 772 ? -13.243 3.856 14.283 1.00 94.31 772 ALA A O 1
ATOM 6327 N N . GLN A 1 773 ? -14.752 5.140 15.325 1.00 91.25 773 GLN A N 1
ATOM 6328 C CA . GLN A 1 773 ? -13.783 6.195 15.661 1.00 91.25 773 GLN A CA 1
ATOM 6329 C C . GLN A 1 773 ? -12.699 5.695 16.625 1.00 91.25 773 GLN A C 1
ATOM 6331 O O . GLN A 1 773 ? -11.528 5.999 16.426 1.00 91.25 773 GLN A O 1
ATOM 6336 N N . PHE A 1 774 ? -13.075 4.912 17.640 1.00 92.06 774 PHE A N 1
ATOM 6337 C CA . PHE A 1 774 ? -12.139 4.285 18.573 1.00 92.06 774 PHE A CA 1
ATOM 6338 C C . PHE A 1 774 ? -11.148 3.353 17.855 1.00 92.06 774 PHE A C 1
ATOM 6340 O O . PHE A 1 774 ? -9.941 3.527 18.007 1.00 92.06 774 PHE A O 1
ATOM 6347 N N . SER A 1 775 ? -11.631 2.439 17.008 1.00 95.00 775 SER A N 1
ATOM 6348 C CA . SER A 1 775 ? -10.791 1.548 16.196 1.00 95.00 775 SER A CA 1
ATOM 6349 C C . SER A 1 775 ? -9.853 2.324 15.266 1.00 95.00 775 SER A C 1
ATOM 6351 O O . SER A 1 775 ? -8.672 1.991 15.164 1.00 95.00 775 SER A O 1
ATOM 6353 N N . GLN A 1 776 ? -10.350 3.389 14.622 1.00 94.94 776 GLN A N 1
ATOM 6354 C CA . GLN A 1 776 ? -9.533 4.237 13.752 1.00 94.94 776 GLN A CA 1
ATOM 6355 C C . GLN A 1 776 ? -8.425 4.967 14.524 1.00 94.94 776 GLN A C 1
ATOM 6357 O O . GLN A 1 776 ? -7.314 5.082 14.015 1.00 94.94 776 GLN A O 1
ATOM 6362 N N . GLU A 1 777 ? -8.694 5.430 15.745 1.00 91.31 777 GLU A N 1
ATOM 6363 C CA . GLU A 1 777 ? -7.708 6.116 16.588 1.00 91.31 777 GLU A CA 1
ATOM 6364 C C . GLU A 1 777 ? -6.508 5.211 16.921 1.00 91.31 777 GLU A C 1
ATOM 6366 O O . GLU A 1 777 ? -5.364 5.656 16.846 1.00 91.31 777 GLU A O 1
ATOM 6371 N N . ILE A 1 778 ? -6.748 3.924 17.212 1.00 93.12 778 ILE A N 1
ATOM 6372 C CA . ILE A 1 778 ? -5.677 2.935 17.438 1.00 93.12 778 ILE A CA 1
ATOM 6373 C C . ILE A 1 778 ? -4.836 2.753 16.164 1.00 93.12 778 ILE A C 1
ATOM 6375 O O . ILE A 1 778 ? -3.607 2.722 16.237 1.00 93.12 778 ILE A O 1
ATOM 6379 N N . GLY A 1 779 ? -5.475 2.697 14.992 1.00 95.19 779 GLY A N 1
ATOM 6380 C CA . GLY A 1 779 ? -4.760 2.639 13.716 1.00 95.19 779 GLY A CA 1
ATOM 6381 C C . GLY A 1 779 ? -3.937 3.899 13.433 1.00 95.19 779 GLY A C 1
ATOM 6382 O O . GLY A 1 779 ? -2.765 3.812 13.085 1.00 95.19 779 GLY A O 1
ATOM 6383 N N . LEU A 1 780 ? -4.500 5.091 13.649 1.00 93.62 780 LEU A N 1
ATOM 6384 C CA . LEU A 1 780 ? -3.780 6.362 13.483 1.00 93.62 780 LEU A CA 1
ATOM 6385 C C . LEU A 1 780 ? -2.630 6.527 14.487 1.00 93.62 780 LEU A C 1
ATOM 6387 O O . LEU A 1 780 ? -1.665 7.245 14.208 1.00 93.62 780 LEU A O 1
ATOM 6391 N N . ALA A 1 781 ? -2.687 5.852 15.634 1.00 92.88 781 ALA A N 1
ATOM 6392 C CA . ALA A 1 781 ? -1.580 5.773 16.576 1.00 92.88 781 ALA A CA 1
ATOM 6393 C C . ALA A 1 781 ? -0.430 4.868 16.081 1.00 92.88 781 ALA A C 1
ATOM 6395 O O . ALA A 1 781 ? 0.717 5.149 16.421 1.00 92.88 781 ALA A O 1
ATOM 6396 N N . SER A 1 782 ? -0.692 3.836 15.261 1.00 94.38 782 SER A N 1
ATOM 6397 C CA . SER A 1 782 ? 0.346 2.897 14.786 1.00 94.38 782 SER A CA 1
ATOM 6398 C C . SER A 1 782 ? 1.193 3.427 13.621 1.00 94.38 782 SER A C 1
ATOM 6400 O O . SER A 1 782 ? 2.335 2.996 13.437 1.00 94.38 782 SER A O 1
ATOM 6402 N N . LEU A 1 783 ? 0.668 4.375 12.837 1.00 92.25 783 LEU A N 1
ATOM 6403 C CA . LEU A 1 783 ? 1.345 4.911 11.650 1.00 92.25 783 LEU A CA 1
ATOM 6404 C C . LEU A 1 783 ? 2.663 5.618 12.017 1.00 92.25 783 LEU A C 1
ATOM 6406 O O . LEU A 1 783 ? 2.665 6.630 12.721 1.00 92.25 783 LEU A O 1
ATOM 6410 N N . GLY A 1 784 ? 3.795 5.083 11.553 1.00 85.19 784 GLY A N 1
ATOM 6411 C CA . GLY A 1 784 ? 5.130 5.592 11.894 1.00 85.19 784 GLY A CA 1
ATOM 6412 C C . GLY A 1 784 ? 5.551 5.387 13.358 1.00 85.19 784 GLY A C 1
ATOM 6413 O O . GLY A 1 784 ? 6.540 5.975 13.786 1.00 85.19 784 GLY A O 1
ATOM 6414 N N . ALA A 1 785 ? 4.822 4.584 14.142 1.00 88.25 785 ALA A N 1
ATOM 6415 C CA . ALA A 1 785 ? 5.223 4.210 15.500 1.00 88.25 785 ALA A CA 1
ATOM 6416 C C . ALA A 1 785 ? 6.342 3.151 15.485 1.00 88.25 785 ALA A C 1
ATOM 6418 O O . ALA A 1 785 ? 6.439 2.367 14.534 1.00 88.25 785 ALA A O 1
ATOM 6419 N N . SER A 1 786 ? 7.154 3.092 16.546 1.00 87.19 786 SER A N 1
ATOM 6420 C CA . SER A 1 786 ? 8.178 2.050 16.748 1.00 87.19 786 SER A CA 1
ATOM 6421 C C . SER A 1 786 ? 7.554 0.648 16.848 1.00 87.19 786 SER A C 1
ATOM 6423 O O . SER A 1 786 ? 6.367 0.532 17.146 1.00 87.19 786 SER A O 1
ATOM 6425 N N . ASP A 1 787 ? 8.310 -0.431 16.615 1.00 83.81 787 ASP A N 1
ATOM 6426 C CA . ASP A 1 787 ? 7.765 -1.795 16.782 1.00 83.81 787 ASP A CA 1
ATOM 6427 C C . ASP A 1 787 ? 7.370 -2.089 18.241 1.00 83.81 787 ASP A C 1
ATOM 6429 O O . ASP A 1 787 ? 6.365 -2.754 18.487 1.00 83.81 787 ASP A O 1
ATOM 6433 N N . GLU A 1 788 ? 8.086 -1.512 19.214 1.00 89.75 788 GLU A N 1
ATOM 6434 C CA . GLU A 1 788 ? 7.741 -1.586 20.640 1.00 89.75 788 GLU A CA 1
ATOM 6435 C C . GLU A 1 788 ? 6.386 -0.911 20.928 1.00 89.75 788 GLU A C 1
ATOM 6437 O O . GLU A 1 788 ? 5.550 -1.452 21.651 1.00 89.75 788 GLU A O 1
ATOM 6442 N N . ASP A 1 789 ? 6.132 0.260 20.336 1.00 92.94 789 ASP A N 1
ATOM 6443 C CA . ASP A 1 789 ? 4.869 0.985 20.507 1.00 92.94 789 ASP A CA 1
ATOM 6444 C C . ASP A 1 789 ? 3.722 0.368 19.693 1.00 92.94 789 ASP A C 1
ATOM 6446 O O . ASP A 1 789 ? 2.585 0.351 20.164 1.00 92.94 789 ASP A O 1
ATOM 6450 N N . VAL A 1 790 ? 4.002 -0.215 18.523 1.00 91.25 790 VAL A N 1
ATOM 6451 C CA . VAL A 1 790 ? 3.036 -1.042 17.781 1.00 91.25 790 VAL A CA 1
ATOM 6452 C C . VAL A 1 790 ? 2.646 -2.276 18.593 1.00 91.25 790 VAL A C 1
ATOM 6454 O O . VAL A 1 790 ? 1.459 -2.588 18.660 1.00 91.25 790 VAL A O 1
ATOM 6457 N N . GLN A 1 791 ? 3.587 -2.938 19.272 1.00 88.38 791 GLN A N 1
ATOM 6458 C CA . GLN A 1 791 ? 3.265 -4.068 20.144 1.00 88.38 791 GLN A CA 1
ATOM 6459 C C . GLN A 1 791 ? 2.408 -3.635 21.344 1.00 88.38 791 GLN A C 1
ATOM 6461 O O . GLN A 1 791 ? 1.419 -4.294 21.655 1.00 88.38 791 GLN A O 1
ATOM 6466 N N . LYS A 1 792 ? 2.704 -2.487 21.971 1.00 94.31 792 LYS A N 1
ATOM 6467 C CA . LYS A 1 792 ? 1.847 -1.901 23.023 1.00 94.31 792 LYS A CA 1
ATOM 6468 C C . LYS A 1 792 ? 0.438 -1.584 22.516 1.00 94.31 792 LYS A C 1
ATOM 6470 O O . LYS A 1 792 ? -0.536 -1.847 23.221 1.00 94.31 792 LYS A O 1
ATOM 6475 N N . LEU A 1 793 ? 0.317 -1.021 21.310 1.00 94.62 793 LEU A N 1
ATOM 6476 C CA . LEU A 1 793 ? -0.973 -0.764 20.664 1.00 94.62 793 LEU A CA 1
ATOM 6477 C C . LEU A 1 793 ? -1.722 -2.063 20.353 1.00 94.62 793 LEU A C 1
ATOM 6479 O O . LEU A 1 793 ? -2.930 -2.104 20.559 1.00 94.62 793 LEU A O 1
ATOM 6483 N N . ALA A 1 794 ? -1.026 -3.117 19.922 1.00 92.25 794 ALA A N 1
ATOM 6484 C CA . ALA A 1 794 ? -1.606 -4.436 19.680 1.00 92.25 794 ALA A CA 1
ATOM 6485 C C . ALA A 1 794 ? -2.139 -5.071 20.976 1.00 92.25 794 ALA A C 1
ATOM 6487 O O . ALA A 1 794 ? -3.265 -5.560 20.990 1.00 92.25 794 ALA A O 1
ATOM 6488 N N . THR A 1 795 ? -1.406 -4.970 22.089 1.00 93.75 795 THR A N 1
ATOM 6489 C CA . THR A 1 795 ? -1.885 -5.397 23.415 1.00 93.75 795 THR A CA 1
ATOM 6490 C C . THR A 1 795 ? -3.111 -4.586 23.867 1.00 93.75 795 THR A C 1
ATOM 6492 O O . THR A 1 795 ? -4.090 -5.150 24.354 1.00 93.75 795 THR A O 1
ATOM 6495 N N . CYS A 1 796 ? -3.115 -3.262 23.669 1.00 95.25 796 CYS A N 1
ATOM 6496 C CA . CYS A 1 796 ? -4.282 -2.423 23.969 1.00 95.25 796 CYS A CA 1
ATOM 6497 C C . CYS A 1 796 ? -5.488 -2.733 23.066 1.00 95.25 796 CYS A C 1
ATOM 6499 O O . CYS A 1 796 ? -6.620 -2.722 23.548 1.00 95.25 796 CYS A O 1
ATOM 6501 N N . TYR A 1 797 ? -5.261 -3.028 21.784 1.00 94.94 797 TYR A N 1
ATOM 6502 C CA . TYR A 1 797 ? -6.276 -3.503 20.843 1.00 94.94 797 TYR A CA 1
ATOM 6503 C C . TYR A 1 797 ? -6.861 -4.843 21.314 1.00 94.94 797 TYR A C 1
ATOM 6505 O O . TYR A 1 797 ? -8.076 -4.966 21.443 1.00 94.94 797 TYR A O 1
ATOM 6513 N N . PHE A 1 798 ? -6.015 -5.808 21.679 1.00 93.94 798 PHE A N 1
ATOM 6514 C CA . PHE A 1 798 ? -6.424 -7.124 22.171 1.00 93.94 798 PHE A CA 1
ATOM 6515 C C . PHE A 1 798 ? -7.307 -7.009 23.426 1.00 93.94 798 PHE A C 1
ATOM 6517 O O . PHE A 1 798 ? -8.443 -7.477 23.442 1.00 93.94 798 PHE A O 1
ATOM 6524 N N . PHE A 1 799 ? -6.871 -6.269 24.447 1.00 94.88 799 PHE A N 1
ATOM 6525 C CA . PHE A 1 799 ? -7.653 -6.077 25.678 1.00 94.88 799 PHE A CA 1
ATOM 6526 C C . PHE A 1 799 ? -8.817 -5.074 25.573 1.00 94.88 799 PHE A C 1
ATOM 6528 O O . PHE A 1 799 ? -9.455 -4.767 26.582 1.00 94.88 799 PHE A O 1
ATOM 6535 N N . THR A 1 800 ? -9.142 -4.593 24.367 1.00 94.19 800 THR A N 1
ATOM 6536 C CA . THR A 1 800 ? -10.352 -3.798 24.107 1.00 94.19 800 THR A CA 1
ATOM 6537 C C . THR A 1 800 ? -11.199 -4.399 22.990 1.00 94.19 800 THR A C 1
ATOM 6539 O O . THR A 1 800 ? -12.268 -4.939 23.253 1.00 94.19 800 THR A O 1
ATOM 6542 N N . ILE A 1 801 ? -10.734 -4.347 21.747 1.00 95.06 801 ILE A N 1
ATOM 6543 C CA . ILE A 1 801 ? -11.485 -4.782 20.569 1.00 95.06 801 ILE A CA 1
ATOM 6544 C C . ILE A 1 801 ? -11.644 -6.312 20.517 1.00 95.06 801 ILE A C 1
ATOM 6546 O O . ILE A 1 801 ? -12.698 -6.766 20.084 1.00 95.06 801 ILE A O 1
ATOM 6550 N N . GLU A 1 802 ? -10.707 -7.109 21.052 1.00 94.62 802 GLU A N 1
ATOM 6551 C CA . GLU A 1 802 ? -10.864 -8.580 21.114 1.00 94.62 802 GLU A CA 1
ATOM 6552 C C . GLU A 1 802 ? -11.494 -9.090 22.422 1.00 94.62 802 GLU A C 1
ATOM 6554 O O . GLU A 1 802 ? -12.409 -9.914 22.386 1.00 94.62 802 GLU A O 1
ATOM 6559 N N . PHE A 1 803 ? -11.067 -8.579 23.584 1.00 95.25 803 PHE A N 1
ATOM 6560 C CA . PHE A 1 803 ? -11.459 -9.103 24.908 1.00 95.25 803 PHE A CA 1
ATOM 6561 C C . PHE A 1 803 ? -11.982 -8.040 25.894 1.00 95.25 803 PHE A C 1
ATOM 6563 O O . PHE A 1 803 ? -12.049 -8.270 27.104 1.00 95.25 803 PHE A O 1
ATOM 6570 N N . GLY A 1 804 ? -12.384 -6.870 25.394 1.00 95.25 804 GLY A N 1
ATOM 6571 C CA . GLY A 1 804 ? -12.881 -5.766 26.214 1.00 95.25 804 GLY A CA 1
ATOM 6572 C C . GLY A 1 804 ? -14.273 -5.985 26.812 1.00 95.25 804 GLY A C 1
ATOM 6573 O O . GLY A 1 804 ? -15.201 -6.509 26.179 1.00 95.25 804 GLY A O 1
ATOM 6574 N N . LEU A 1 805 ? -14.434 -5.497 28.042 1.00 96.38 805 LEU A N 1
ATOM 6575 C CA . LEU A 1 805 ? -15.708 -5.401 28.748 1.00 96.38 805 LEU A CA 1
ATOM 6576 C C . LEU A 1 805 ? -16.132 -3.934 28.885 1.00 96.38 805 LEU A C 1
ATOM 6578 O O . LEU A 1 805 ? -15.313 -3.033 29.061 1.00 96.38 805 LEU A O 1
ATOM 6582 N N . CYS A 1 806 ? -17.433 -3.674 28.864 1.00 94.81 806 CYS A N 1
ATOM 6583 C CA . CYS A 1 806 ? -17.992 -2.374 29.218 1.00 94.81 806 CYS A CA 1
ATOM 6584 C C . CYS A 1 806 ? -19.015 -2.510 30.340 1.00 94.81 806 CYS A C 1
ATOM 6586 O O . CYS A 1 806 ? -19.648 -3.556 30.499 1.00 94.81 806 CYS A O 1
ATOM 6588 N N . LYS A 1 807 ? -19.209 -1.437 31.102 1.00 91.56 807 LYS A N 1
ATOM 6589 C CA . LYS A 1 807 ? -20.187 -1.396 32.186 1.00 91.56 807 LYS A CA 1
ATOM 6590 C C . LYS A 1 807 ? -21.426 -0.620 31.759 1.00 91.56 807 LYS A C 1
ATOM 6592 O O . LYS A 1 807 ? -21.339 0.539 31.371 1.00 91.56 807 LYS A O 1
ATOM 6597 N N . GLN A 1 808 ? -22.586 -1.265 31.810 1.00 90.19 808 GLN A N 1
ATOM 6598 C CA . GLN A 1 808 ? -23.864 -0.694 31.386 1.00 90.19 808 GLN A CA 1
ATOM 6599 C C . GLN A 1 808 ? -24.916 -0.976 32.460 1.00 90.19 808 GLN A C 1
ATOM 6601 O O . GLN A 1 808 ? -25.075 -2.111 32.901 1.00 90.19 808 GLN A O 1
ATOM 6606 N N . GLU A 1 809 ? -25.585 0.080 32.935 1.00 87.44 809 GLU A N 1
ATOM 6607 C CA . GLU A 1 809 ? -26.619 0.004 33.988 1.00 87.44 809 GLU A CA 1
ATOM 6608 C C . GLU A 1 809 ? -26.134 -0.716 35.271 1.00 87.44 809 GLU A C 1
ATOM 6610 O O . GLU A 1 809 ? -26.880 -1.400 35.966 1.00 87.44 809 GLU A O 1
ATOM 6615 N N . GLY A 1 810 ? -24.841 -0.558 35.583 1.00 85.06 810 GLY A N 1
ATOM 6616 C CA . GLY A 1 810 ? -24.166 -1.182 36.727 1.00 85.06 810 GLY A CA 1
ATOM 6617 C C . GLY A 1 810 ? -23.686 -2.620 36.496 1.00 85.06 810 GLY A C 1
ATOM 6618 O O . GLY A 1 810 ? -22.897 -3.113 37.298 1.00 85.06 810 GLY A O 1
ATOM 6619 N N . GLN A 1 811 ? -24.096 -3.274 35.407 1.00 91.31 811 GLN A N 1
ATOM 6620 C CA . GLN A 1 811 ? -23.692 -4.638 35.056 1.00 91.31 811 GLN A CA 1
ATOM 6621 C C . GLN A 1 811 ? -22.528 -4.651 34.055 1.00 91.31 811 GLN A C 1
ATOM 6623 O O . GLN A 1 811 ? -22.357 -3.716 33.272 1.00 91.31 811 GLN A O 1
ATOM 6628 N N . LEU A 1 812 ? -21.746 -5.733 34.045 1.00 94.38 812 LEU A N 1
ATOM 6629 C CA . LEU A 1 812 ? -20.761 -5.987 32.991 1.00 94.38 812 LEU A CA 1
ATOM 6630 C C . LEU A 1 812 ? -21.446 -6.498 31.713 1.00 94.38 812 LEU A C 1
ATOM 6632 O O . LEU A 1 812 ? -22.439 -7.231 31.770 1.00 94.38 812 LEU A O 1
ATOM 6636 N N . ARG A 1 813 ? -20.892 -6.115 30.562 1.00 96.00 813 ARG A N 1
ATOM 6637 C CA . ARG A 1 813 ? -21.242 -6.598 29.221 1.00 96.00 813 ARG A CA 1
ATOM 6638 C C . ARG A 1 813 ? -19.981 -6.753 28.380 1.00 96.00 813 ARG A C 1
ATOM 6640 O O . ARG A 1 813 ? -19.058 -5.951 28.503 1.00 96.00 813 ARG A O 1
ATOM 6647 N N . ALA A 1 814 ? -19.958 -7.750 27.508 1.00 96.75 814 ALA A N 1
ATOM 6648 C CA . ALA A 1 814 ? -18.891 -7.938 26.539 1.00 96.75 814 ALA A CA 1
ATOM 6649 C C . ALA A 1 814 ? -19.063 -7.000 25.337 1.00 96.75 814 ALA A C 1
ATOM 6651 O O . ALA A 1 814 ? -20.181 -6.789 24.852 1.00 96.75 814 ALA A O 1
ATOM 6652 N N . TYR A 1 815 ? -17.938 -6.481 24.848 1.00 96.25 815 TYR A N 1
ATOM 6653 C CA . TYR A 1 815 ? -17.832 -5.886 23.516 1.00 96.25 815 TYR A CA 1
ATOM 6654 C C . TYR A 1 815 ? -16.622 -6.410 22.724 1.00 96.25 815 TYR A C 1
ATOM 6656 O O . TYR A 1 815 ? -16.564 -6.201 21.521 1.00 96.25 815 TYR A O 1
ATOM 6664 N N . GLY A 1 816 ? -15.680 -7.109 23.362 1.00 96.00 816 GLY A N 1
ATOM 6665 C CA . GLY A 1 816 ? -14.601 -7.788 22.656 1.00 96.00 816 GLY A CA 1
ATOM 6666 C C . GLY A 1 816 ? -15.119 -8.839 21.663 1.00 96.00 816 GLY A C 1
ATOM 6667 O O . GLY A 1 816 ? -15.990 -9.643 22.008 1.00 96.00 816 GLY A O 1
ATOM 6668 N N . ALA A 1 817 ? -14.595 -8.847 20.440 1.00 95.69 817 ALA A N 1
ATOM 6669 C CA . ALA A 1 817 ? -14.998 -9.756 19.370 1.00 95.69 817 ALA A CA 1
ATOM 6670 C C . ALA A 1 817 ? -14.677 -11.231 19.665 1.00 95.69 817 ALA A C 1
ATOM 6672 O O . ALA A 1 817 ? -15.514 -12.101 19.403 1.00 95.69 817 ALA A O 1
ATOM 6673 N N . GLY A 1 818 ? -13.529 -11.521 20.286 1.00 92.62 818 GLY A N 1
ATOM 6674 C CA . GLY A 1 818 ? -13.179 -12.844 20.810 1.00 92.62 818 GLY A CA 1
ATOM 6675 C C . GLY A 1 818 ? -14.216 -13.353 21.814 1.00 92.62 818 GLY A C 1
ATOM 6676 O O . GLY A 1 818 ? -14.726 -14.463 21.676 1.00 92.62 818 GLY A O 1
ATOM 6677 N N . LEU A 1 819 ? -14.655 -12.500 22.748 1.00 94.19 819 LEU A N 1
ATOM 6678 C CA . LEU A 1 819 ? -15.761 -12.833 23.657 1.00 94.19 819 LEU A CA 1
ATOM 6679 C C . LEU A 1 819 ? -17.073 -13.058 22.894 1.00 94.19 819 LEU A C 1
ATOM 6681 O O . LEU A 1 819 ? -17.742 -14.067 23.090 1.00 94.19 819 LEU A O 1
ATOM 6685 N N . LEU A 1 820 ? -17.447 -12.149 21.996 1.00 96.06 820 LEU A N 1
ATOM 6686 C CA . LEU A 1 820 ? -18.711 -12.210 21.251 1.00 96.06 820 LEU A CA 1
ATOM 6687 C C . LEU A 1 820 ? -18.780 -13.354 20.218 1.00 96.06 820 LEU A C 1
ATOM 6689 O O . LEU A 1 820 ? -19.854 -13.606 19.670 1.00 96.06 820 LEU A O 1
ATOM 6693 N N . SER A 1 821 ? -17.679 -14.076 19.997 1.00 94.06 821 SER A N 1
ATOM 6694 C CA . SER A 1 821 ? -17.584 -15.259 19.131 1.00 94.06 821 SER A CA 1
ATOM 6695 C C . SER A 1 821 ? -17.228 -16.568 19.863 1.00 94.06 821 SER A C 1
ATOM 6697 O O . SER A 1 821 ? -17.334 -17.646 19.269 1.00 94.06 821 SER A O 1
ATOM 6699 N N . SER A 1 822 ? -16.878 -16.505 21.155 1.00 90.62 822 SER A N 1
ATOM 6700 C CA . SER A 1 822 ? -16.491 -17.650 21.995 1.00 90.62 822 SER A CA 1
ATOM 6701 C C . SER A 1 822 ? -17.557 -17.970 23.049 1.00 90.62 822 SER A C 1
ATOM 6703 O O . SER A 1 822 ? -17.687 -17.308 24.078 1.00 90.62 822 SER A O 1
ATOM 6705 N N . ILE A 1 823 ? -18.325 -19.043 22.826 1.00 89.06 823 ILE A N 1
ATOM 6706 C CA . ILE A 1 823 ? -19.451 -19.457 23.693 1.00 89.06 823 ILE A CA 1
ATOM 6707 C C . ILE A 1 823 ? -18.999 -19.806 25.123 1.00 89.06 823 ILE A C 1
ATOM 6709 O O . ILE A 1 823 ? -19.783 -19.676 26.071 1.00 89.06 823 ILE A O 1
ATOM 6713 N N . GLY A 1 824 ? -17.764 -20.294 25.274 1.00 88.31 824 GLY A N 1
ATOM 6714 C CA . GLY A 1 824 ? -17.159 -20.609 26.567 1.00 88.31 824 GLY A CA 1
ATOM 6715 C C . GLY A 1 824 ? -16.653 -19.361 27.286 1.00 88.31 824 GLY A C 1
ATOM 6716 O O . GLY A 1 824 ? -17.001 -19.134 28.446 1.00 88.31 824 GLY A O 1
ATOM 6717 N N . GLU A 1 825 ? -15.884 -18.527 26.587 1.00 90.81 825 GLU A N 1
ATOM 6718 C CA . GLU A 1 825 ? -15.206 -17.380 27.191 1.00 90.81 825 GLU A CA 1
ATOM 6719 C C . GLU A 1 825 ? -16.171 -16.231 27.504 1.00 90.81 825 GLU A C 1
ATOM 6721 O O . GLU A 1 825 ? -16.071 -15.636 28.573 1.00 90.81 825 GLU A O 1
ATOM 6726 N N . LEU A 1 826 ? -17.205 -16.012 26.679 1.00 93.00 826 LEU A N 1
ATOM 6727 C CA . LEU A 1 826 ? -18.289 -15.056 26.954 1.00 93.00 826 LEU A CA 1
ATOM 6728 C C . LEU A 1 826 ? -18.964 -15.301 28.312 1.00 93.00 826 LEU A C 1
ATOM 6730 O O . LEU A 1 826 ? -19.311 -14.359 29.024 1.00 93.00 826 LEU A O 1
ATOM 6734 N N . LYS A 1 827 ? -19.148 -16.578 28.671 1.00 92.75 827 LYS A N 1
ATOM 6735 C CA . LYS A 1 827 ? -19.719 -17.001 29.960 1.00 92.75 827 LYS A CA 1
ATOM 6736 C C . LYS A 1 827 ? -18.699 -16.927 31.091 1.00 92.75 827 LYS A C 1
ATOM 6738 O O . LYS A 1 827 ? -19.090 -16.719 32.233 1.00 92.75 827 LYS A O 1
ATOM 6743 N N . HIS A 1 828 ? -17.416 -17.126 30.794 1.00 93.12 828 HIS A N 1
ATOM 6744 C CA . HIS A 1 828 ? -16.347 -17.037 31.781 1.00 93.12 828 HIS A CA 1
ATOM 6745 C C . HIS A 1 828 ? -16.085 -15.579 32.189 1.00 93.12 828 HIS A C 1
ATOM 6747 O O . HIS A 1 828 ? -16.203 -15.261 33.372 1.00 93.12 828 HIS A O 1
ATOM 6753 N N . ALA A 1 829 ? -15.823 -14.696 31.220 1.00 93.56 829 ALA A N 1
ATOM 6754 C CA . ALA A 1 829 ? -15.470 -13.284 31.407 1.00 93.56 829 ALA A CA 1
ATOM 6755 C C . ALA A 1 829 ? -16.550 -12.450 32.123 1.00 93.56 829 ALA A C 1
ATOM 6757 O O . ALA A 1 829 ? -16.250 -11.418 32.719 1.00 93.56 829 ALA A O 1
ATOM 6758 N N . LEU A 1 830 ? -17.809 -12.901 32.078 1.00 93.50 830 LEU A N 1
ATOM 6759 C CA . LEU A 1 830 ? -18.953 -12.284 32.761 1.00 93.50 830 LEU A CA 1
ATOM 6760 C C . LEU A 1 830 ? -19.415 -13.063 34.010 1.00 93.50 830 LEU A C 1
ATOM 6762 O O . LEU A 1 830 ? -20.505 -12.811 34.522 1.00 93.50 830 LEU A O 1
ATOM 6766 N N . SER A 1 831 ? -18.602 -14.000 34.509 1.00 92.94 831 SER A N 1
ATOM 6767 C CA . SER A 1 831 ? -18.841 -14.726 35.765 1.00 92.94 831 SER A CA 1
ATOM 6768 C C . SER A 1 831 ? -17.966 -14.209 36.907 1.00 92.94 831 SER A C 1
ATOM 6770 O O . SER A 1 831 ? -16.866 -13.709 36.676 1.00 92.94 831 SER A O 1
ATOM 6772 N N . ASP A 1 832 ? -18.384 -14.456 38.153 1.00 89.44 832 ASP A N 1
ATOM 6773 C CA . ASP A 1 832 ? -17.649 -14.095 39.383 1.00 89.44 832 ASP A CA 1
ATOM 6774 C C . ASP A 1 832 ? -16.261 -14.769 39.531 1.00 89.44 832 ASP A C 1
ATOM 6776 O O . ASP A 1 832 ? -15.594 -14.612 40.553 1.00 89.44 832 ASP A O 1
ATOM 6780 N N . LYS A 1 833 ? -15.835 -15.570 38.543 1.00 90.12 833 LYS A N 1
ATOM 6781 C CA . LYS A 1 833 ? -14.530 -16.244 38.493 1.00 90.12 833 LYS A CA 1
ATOM 6782 C C . LYS A 1 833 ? -13.480 -15.490 37.675 1.00 90.12 833 LYS A C 1
ATOM 6784 O O . LYS A 1 833 ? -12.301 -15.789 37.832 1.00 90.12 833 LYS A O 1
ATOM 6789 N N . ALA A 1 834 ? -13.888 -14.580 36.792 1.00 92.19 834 ALA A N 1
ATOM 6790 C CA . ALA A 1 834 ? -12.966 -13.836 35.941 1.00 92.19 834 ALA A CA 1
ATOM 6791 C C . ALA A 1 834 ? -12.310 -12.680 36.710 1.00 92.19 834 ALA A C 1
ATOM 6793 O O . ALA A 1 834 ? -12.970 -11.966 37.466 1.00 92.19 834 ALA A O 1
ATOM 6794 N N . SER A 1 835 ? -11.012 -12.452 36.488 1.00 94.81 835 SER A N 1
ATOM 6795 C CA . SER A 1 835 ? -10.354 -11.244 36.988 1.00 94.81 835 SER A CA 1
ATOM 6796 C C . SER A 1 835 ? -10.715 -10.066 36.086 1.00 94.81 835 SER A C 1
ATOM 6798 O O . SER A 1 835 ? -10.483 -10.120 34.880 1.00 94.81 835 SER A O 1
ATOM 6800 N N . VAL A 1 836 ? -11.274 -8.991 36.645 1.00 95.88 836 VAL A N 1
ATOM 6801 C CA . VAL A 1 836 ? -11.641 -7.789 35.880 1.00 95.88 836 VAL A CA 1
ATOM 6802 C C . VAL A 1 836 ? -10.944 -6.567 36.470 1.00 95.88 836 VAL A C 1
ATOM 6804 O O . VAL A 1 836 ? -11.120 -6.247 37.647 1.00 95.88 836 VAL A O 1
ATOM 6807 N N . LYS A 1 837 ? -10.151 -5.872 35.649 1.00 95.81 837 LYS A N 1
ATOM 6808 C CA . LYS A 1 837 ? -9.449 -4.624 36.001 1.00 95.81 837 LYS A CA 1
ATOM 6809 C C . LYS A 1 837 ? -10.052 -3.445 35.234 1.00 95.81 837 LYS A C 1
ATOM 6811 O O . LYS A 1 837 ? -10.620 -3.623 34.164 1.00 95.81 837 LYS A O 1
ATOM 6816 N N . GLN A 1 838 ? -9.919 -2.227 35.754 1.00 96.12 838 GLN A N 1
ATOM 6817 C CA . GLN A 1 838 ? -10.248 -1.016 34.987 1.00 96.12 838 GLN A CA 1
ATOM 6818 C C . GLN A 1 838 ? -9.240 -0.829 33.844 1.00 96.12 838 GLN A C 1
ATOM 6820 O O . GLN A 1 838 ? -8.039 -0.995 34.052 1.00 96.12 838 GLN A O 1
ATOM 6825 N N . PHE A 1 839 ? -9.722 -0.479 32.652 1.00 95.31 839 PHE A N 1
ATOM 6826 C CA . PHE A 1 839 ? -8.882 -0.236 31.482 1.00 95.31 839 PHE A CA 1
ATOM 6827 C C . PHE A 1 839 ? -8.057 1.043 31.655 1.00 95.31 839 PHE A C 1
ATOM 6829 O O . PHE A 1 839 ? -8.604 2.138 31.797 1.00 95.31 839 PHE A O 1
ATOM 6836 N N . ASP A 1 840 ? -6.738 0.909 31.596 1.00 95.19 840 ASP A N 1
ATOM 6837 C CA . ASP A 1 840 ? -5.785 2.008 31.451 1.00 95.19 840 ASP A CA 1
ATOM 6838 C C . ASP A 1 840 ? -4.691 1.551 30.477 1.00 95.19 840 ASP A C 1
ATOM 6840 O O . ASP A 1 840 ? -3.941 0.631 30.817 1.00 95.19 840 ASP A O 1
ATOM 6844 N N . PRO A 1 841 ? -4.561 2.159 29.284 1.00 94.25 841 PRO A N 1
ATOM 6845 C CA . PRO A 1 841 ? -3.559 1.767 28.297 1.00 94.25 841 PRO A CA 1
ATOM 6846 C C . PRO A 1 841 ? -2.128 1.708 28.842 1.00 94.25 841 PRO A C 1
ATOM 6848 O O . PRO A 1 841 ? -1.353 0.861 28.413 1.00 94.25 841 PRO A O 1
ATOM 6851 N N . ARG A 1 842 ? -1.778 2.567 29.814 1.00 92.50 842 ARG A N 1
ATOM 6852 C CA . ARG A 1 842 ? -0.415 2.677 30.371 1.00 92.50 842 ARG A CA 1
ATOM 6853 C C . ARG A 1 842 ? 0.008 1.447 31.169 1.00 92.50 842 ARG A C 1
ATOM 6855 O O . ARG A 1 842 ? 1.201 1.179 31.287 1.00 92.50 842 ARG A O 1
ATOM 6862 N N . THR A 1 843 ? -0.957 0.718 31.721 1.00 93.75 843 THR A N 1
ATOM 6863 C CA . THR A 1 843 ? -0.738 -0.545 32.436 1.00 93.75 843 THR A CA 1
ATOM 6864 C C . THR A 1 843 ? -1.108 -1.741 31.561 1.00 93.75 843 THR A C 1
ATOM 6866 O O . THR A 1 843 ? -0.325 -2.687 31.473 1.00 93.75 843 THR A O 1
ATOM 6869 N N . THR A 1 844 ? -2.237 -1.656 30.850 1.00 94.56 844 THR A N 1
ATOM 6870 C CA . THR A 1 844 ? -2.783 -2.705 29.969 1.00 94.56 844 THR A CA 1
ATOM 6871 C C . THR A 1 844 ? -1.799 -3.125 28.879 1.00 94.56 844 THR A C 1
ATOM 6873 O O . THR A 1 844 ? -1.693 -4.314 28.606 1.00 94.56 844 THR A O 1
ATOM 6876 N N . CYS A 1 845 ? -1.021 -2.200 28.302 1.00 93.19 845 CYS A N 1
ATOM 6877 C CA . CYS A 1 845 ? -0.081 -2.514 27.218 1.00 93.19 845 CYS A CA 1
ATOM 6878 C C . CYS A 1 845 ? 1.050 -3.496 27.589 1.00 93.19 845 CYS A C 1
ATOM 6880 O O . CYS A 1 845 ? 1.703 -4.024 26.692 1.00 93.19 845 CYS A O 1
ATOM 6882 N N . ASN A 1 846 ? 1.262 -3.757 28.885 1.00 92.31 846 ASN A N 1
ATOM 6883 C CA . ASN A 1 846 ? 2.264 -4.695 29.406 1.00 92.31 846 ASN A CA 1
ATOM 6884 C C . ASN A 1 846 ? 1.657 -6.050 29.827 1.00 92.31 846 ASN A C 1
ATOM 6886 O O . ASN A 1 846 ? 2.357 -6.874 30.411 1.00 92.31 846 ASN A O 1
ATOM 6890 N N . GLN A 1 847 ? 0.355 -6.266 29.614 1.00 93.75 847 GLN A N 1
ATOM 6891 C CA . GLN A 1 847 ? -0.316 -7.520 29.953 1.00 93.75 847 GLN A CA 1
ATOM 6892 C C . GLN A 1 847 ? -0.060 -8.575 28.866 1.00 93.75 847 GLN A C 1
ATOM 6894 O O . GLN A 1 847 ? -0.227 -8.316 27.676 1.00 93.75 847 GLN A O 1
ATOM 6899 N N . GLU A 1 848 ? 0.314 -9.782 29.285 1.00 90.00 848 GLU A N 1
ATOM 6900 C CA . GLU A 1 848 ? 0.450 -10.941 28.400 1.00 90.00 848 GLU A CA 1
ATOM 6901 C C . GLU A 1 848 ? -0.915 -11.342 27.817 1.00 90.00 848 GLU A C 1
ATOM 6903 O O . GLU A 1 848 ? -1.902 -11.407 28.554 1.00 90.00 848 GLU A O 1
ATOM 6908 N N . CYS A 1 849 ? -0.961 -11.570 26.501 1.00 87.06 849 CYS A N 1
ATOM 6909 C CA . CYS A 1 849 ? -2.159 -11.926 25.734 1.00 87.06 849 CYS A CA 1
ATOM 6910 C C . CYS A 1 849 ? -2.195 -13.445 25.514 1.00 87.06 849 CYS A C 1
ATOM 6912 O O . CYS A 1 849 ? -1.272 -13.987 24.904 1.00 87.06 849 CYS A O 1
ATOM 6914 N N . LEU A 1 850 ? -3.242 -14.137 25.973 1.00 81.44 850 LEU A N 1
ATOM 6915 C CA . LEU A 1 850 ? -3.339 -15.595 25.857 1.00 81.44 850 LEU A CA 1
ATOM 6916 C C . LEU A 1 850 ? -4.162 -15.971 24.618 1.00 81.44 850 LEU A C 1
ATOM 6918 O O . LEU A 1 850 ? -5.345 -15.658 24.535 1.00 81.44 850 LEU A O 1
ATOM 6922 N N . ILE A 1 851 ? -3.539 -16.639 23.643 1.00 75.50 851 ILE A N 1
ATOM 6923 C CA . ILE A 1 851 ? -4.177 -16.955 22.347 1.00 75.50 851 ILE A CA 1
ATOM 6924 C C . ILE A 1 851 ? -4.759 -18.378 22.247 1.00 75.50 851 ILE A C 1
ATOM 6926 O O . ILE A 1 851 ? -5.531 -18.656 21.337 1.00 75.50 851 ILE A O 1
ATOM 6930 N N . THR A 1 852 ? -4.418 -19.282 23.172 1.00 71.81 852 THR A N 1
ATOM 6931 C CA . THR A 1 852 ? -4.881 -20.691 23.183 1.00 71.81 852 THR A CA 1
ATOM 6932 C C . THR A 1 852 ? -5.721 -21.063 24.410 1.00 71.81 852 THR A C 1
ATOM 6934 O O . THR A 1 852 ? -6.181 -22.199 24.532 1.00 71.81 852 THR A O 1
ATOM 6937 N N . THR A 1 853 ? -5.927 -20.125 25.336 1.00 81.81 853 THR A N 1
ATOM 6938 C CA . THR A 1 853 ? -6.697 -20.300 26.575 1.00 81.81 853 THR A CA 1
ATOM 6939 C C . THR A 1 853 ? -7.504 -19.040 26.869 1.00 81.81 853 THR A C 1
ATOM 6941 O O . THR A 1 853 ? -7.175 -17.972 26.362 1.00 81.81 853 THR A O 1
ATOM 6944 N N . PHE A 1 854 ? -8.521 -19.142 27.731 1.00 88.06 854 PHE A N 1
ATOM 6945 C CA . PHE A 1 854 ? -9.236 -17.958 28.220 1.00 88.06 854 PHE A CA 1
ATOM 6946 C C . PHE A 1 854 ? -8.276 -16.972 28.901 1.00 88.06 854 PHE A C 1
ATOM 6948 O O . PHE A 1 854 ? -7.305 -17.403 29.530 1.00 88.06 854 PHE A O 1
ATOM 6955 N N . GLN A 1 855 ? -8.568 -15.671 28.833 1.00 89.56 855 GLN A N 1
ATOM 6956 C CA . GLN A 1 855 ? -7.725 -14.665 29.489 1.00 89.56 855 GLN A CA 1
ATOM 6957 C C . GLN A 1 855 ? -7.783 -14.788 31.019 1.00 89.56 855 GLN A C 1
ATOM 6959 O O . GLN A 1 855 ? -8.868 -14.856 31.604 1.00 89.56 855 GLN A O 1
ATOM 6964 N N . ASP A 1 856 ? -6.619 -14.705 31.673 1.00 89.50 856 ASP A N 1
ATOM 6965 C CA . ASP A 1 856 ? -6.504 -14.574 33.136 1.00 89.50 856 ASP A CA 1
ATOM 6966 C C . ASP A 1 856 ? -7.117 -13.261 33.654 1.00 89.50 856 ASP A C 1
ATOM 6968 O O . ASP A 1 856 ? -7.491 -13.152 34.826 1.00 89.50 856 ASP A O 1
ATOM 6972 N N . VAL A 1 857 ? -7.199 -12.237 32.796 1.00 94.94 857 VAL A N 1
ATOM 6973 C CA . VAL A 1 857 ? -7.751 -10.925 33.130 1.00 94.94 857 VAL A CA 1
ATOM 6974 C C . VAL A 1 857 ? -8.412 -10.240 31.936 1.00 94.94 857 VAL A C 1
ATOM 6976 O O . VAL A 1 857 ? -7.887 -10.238 30.828 1.00 94.94 857 VAL A O 1
ATOM 6979 N N . TYR A 1 858 ? -9.538 -9.583 32.205 1.00 95.94 858 TYR A N 1
ATOM 6980 C CA . TYR A 1 858 ? -10.287 -8.752 31.264 1.00 95.94 858 TYR A CA 1
ATOM 6981 C C . TYR A 1 858 ? -10.272 -7.297 31.738 1.00 95.94 858 TYR A C 1
ATOM 6983 O O . TYR A 1 858 ? -10.189 -7.019 32.940 1.00 95.94 858 TYR A O 1
ATOM 6991 N N . PHE A 1 859 ? -10.381 -6.350 30.805 1.00 96.50 859 PHE A N 1
ATOM 6992 C CA . PHE A 1 859 ? -10.364 -4.923 31.123 1.00 96.50 859 PHE A CA 1
ATOM 6993 C C . PHE A 1 859 ? -11.727 -4.285 30.851 1.00 96.50 859 PHE A C 1
ATOM 6995 O O . PHE A 1 859 ? -12.300 -4.441 29.772 1.00 96.50 859 PHE A O 1
ATOM 7002 N N . VAL A 1 860 ? -12.255 -3.569 31.849 1.00 96.12 860 VAL A N 1
ATOM 7003 C CA . VAL A 1 860 ? -13.538 -2.863 31.771 1.00 96.12 860 VAL A CA 1
ATOM 7004 C C . VAL A 1 860 ? -13.350 -1.369 31.511 1.00 96.12 860 VAL A C 1
ATOM 7006 O O . VAL A 1 860 ? -12.469 -0.741 32.090 1.00 96.12 860 VAL A O 1
ATOM 7009 N N . SER A 1 861 ? -14.197 -0.790 30.660 1.00 92.44 861 SER A N 1
ATOM 7010 C CA . SER A 1 861 ? -14.396 0.665 30.538 1.00 92.44 861 SER A CA 1
ATOM 7011 C C . SER A 1 861 ? -15.836 1.040 30.903 1.00 92.44 861 SER A C 1
ATOM 7013 O O . SER A 1 861 ? -16.766 0.272 30.645 1.00 92.44 861 SER A O 1
ATOM 7015 N N . GLU A 1 862 ? -16.067 2.225 31.464 1.00 87.88 862 GLU A N 1
ATOM 7016 C CA . GLU A 1 862 ? -17.426 2.725 31.716 1.00 87.88 862 GLU A CA 1
ATOM 7017 C C . GLU A 1 862 ? -18.075 3.231 30.402 1.00 87.88 862 GLU A C 1
ATOM 7019 O O . GLU A 1 862 ? -19.299 3.254 30.288 1.00 87.88 862 GLU A O 1
ATOM 7024 N N . SER A 1 863 ? -17.290 3.581 29.365 1.00 85.06 863 SER A N 1
ATOM 7025 C CA . SER A 1 863 ? -17.803 3.799 27.995 1.00 85.06 863 SER A CA 1
ATOM 7026 C C . SER A 1 863 ? -16.740 3.691 26.885 1.00 85.06 863 SER A C 1
ATOM 7028 O O . SER A 1 863 ? -15.544 3.801 27.145 1.00 85.06 863 SER A O 1
ATOM 7030 N N . PHE A 1 864 ? -17.171 3.564 25.620 1.00 82.00 864 PHE A N 1
ATOM 7031 C CA . PHE A 1 864 ? -16.277 3.677 24.450 1.00 82.00 864 PHE A CA 1
ATOM 7032 C C . PHE A 1 864 ? -15.655 5.073 24.292 1.00 82.00 864 PHE A C 1
ATOM 7034 O O . PHE A 1 864 ? -14.561 5.195 23.751 1.00 82.00 864 PHE A O 1
ATOM 7041 N N . GLU A 1 865 ? -16.334 6.123 24.765 1.00 84.56 865 GLU A N 1
ATOM 7042 C CA . GLU A 1 865 ? -15.805 7.491 24.728 1.00 84.56 865 GLU A CA 1
ATOM 7043 C C . GLU A 1 865 ? -14.604 7.615 25.678 1.00 84.56 865 GLU A C 1
ATOM 7045 O O . GLU A 1 865 ? -13.544 8.085 25.284 1.00 84.56 865 GLU A O 1
ATOM 7050 N N . GLU A 1 866 ? -14.735 7.065 26.888 1.00 88.50 866 GLU A N 1
ATOM 7051 C CA . GLU A 1 866 ? -13.650 6.964 27.868 1.00 88.50 866 GLU A CA 1
ATOM 7052 C C . GLU A 1 866 ? -12.479 6.111 27.349 1.00 88.50 866 GLU A C 1
ATOM 7054 O O . GLU A 1 866 ? -11.325 6.511 27.486 1.00 88.50 866 GLU A O 1
ATOM 7059 N N . ALA A 1 867 ? -12.755 4.956 26.729 1.00 86.81 867 ALA A N 1
ATOM 7060 C CA . ALA A 1 867 ? -11.721 4.101 26.141 1.00 86.81 867 ALA A CA 1
ATOM 7061 C C . ALA A 1 867 ? -10.954 4.818 25.014 1.00 86.81 867 ALA A C 1
ATOM 7063 O O . ALA A 1 867 ? -9.724 4.750 24.960 1.00 86.81 867 ALA A O 1
ATOM 7064 N N . LYS A 1 868 ? -11.667 5.564 24.158 1.00 84.88 868 LYS A N 1
ATOM 7065 C CA . LYS A 1 868 ? -11.094 6.410 23.103 1.00 84.88 868 LYS A CA 1
ATOM 7066 C C . LYS A 1 868 ? -10.245 7.537 23.669 1.00 84.88 868 LYS A C 1
ATOM 7068 O O . LYS A 1 868 ? -9.108 7.695 23.237 1.00 84.88 868 LYS A O 1
ATOM 7073 N N . ASP A 1 869 ? -10.739 8.284 24.647 1.00 86.88 869 ASP A N 1
ATOM 7074 C CA . ASP A 1 869 ? -9.990 9.406 25.213 1.00 86.88 869 ASP A CA 1
ATOM 7075 C C . ASP A 1 869 ? -8.763 8.919 26.007 1.00 86.88 869 ASP A C 1
ATOM 7077 O O . ASP A 1 869 ? -7.680 9.493 25.883 1.00 86.88 869 ASP A O 1
ATOM 7081 N N . LYS A 1 870 ? -8.860 7.776 26.702 1.00 90.25 870 LYS A N 1
ATOM 7082 C CA . LYS A 1 870 ? -7.697 7.074 27.275 1.00 90.25 870 LYS A CA 1
ATOM 7083 C C . LYS A 1 870 ? -6.682 6.666 26.203 1.00 90.25 870 LYS A C 1
ATOM 7085 O O . LYS A 1 870 ? -5.490 6.919 26.384 1.00 90.25 870 LYS A O 1
ATOM 7090 N N . MET A 1 871 ? -7.122 6.084 25.083 1.00 87.06 871 MET A N 1
ATOM 7091 C CA . MET A 1 871 ? -6.224 5.734 23.972 1.00 87.06 871 MET A CA 1
ATOM 7092 C C . MET A 1 871 ? -5.630 6.962 23.272 1.00 87.06 871 MET A C 1
ATOM 7094 O O . MET A 1 871 ? -4.480 6.898 22.853 1.00 87.06 871 MET A O 1
ATOM 7098 N N . ARG A 1 872 ? -6.325 8.106 23.227 1.00 83.62 872 ARG A N 1
ATOM 7099 C CA . ARG A 1 872 ? -5.774 9.389 22.750 1.00 83.62 872 ARG A CA 1
ATOM 7100 C C . ARG A 1 872 ? -4.661 9.904 23.656 1.00 83.62 872 ARG A C 1
ATOM 7102 O O . ARG A 1 872 ? -3.580 10.232 23.173 1.00 83.62 872 ARG A O 1
ATOM 7109 N N . GLU A 1 873 ? -4.877 9.928 24.971 1.00 88.00 873 GLU A N 1
ATOM 7110 C CA . GLU A 1 873 ? -3.829 10.310 25.931 1.00 88.00 873 GLU A CA 1
ATOM 7111 C C . GLU A 1 873 ? -2.670 9.298 26.000 1.00 88.00 873 GLU A C 1
ATOM 7113 O O . GLU A 1 873 ? -1.582 9.643 26.467 1.00 88.00 873 GLU A O 1
ATOM 7118 N N . PHE A 1 874 ? -2.872 8.063 25.529 1.00 89.00 874 PHE A N 1
ATOM 7119 C CA . PHE A 1 874 ? -1.811 7.076 25.328 1.00 89.00 874 PHE A CA 1
ATOM 7120 C C . PHE A 1 874 ? -1.062 7.286 24.005 1.00 89.00 874 PHE A C 1
ATOM 7122 O O . PHE A 1 874 ? 0.166 7.318 24.006 1.00 89.00 874 PHE A O 1
ATOM 7129 N N . ALA A 1 875 ? -1.765 7.526 22.896 1.00 84.62 875 ALA A N 1
ATOM 7130 C CA . ALA A 1 875 ? -1.174 7.795 21.585 1.00 84.62 875 ALA A CA 1
ATOM 7131 C C . ALA A 1 875 ? -0.250 9.026 21.600 1.00 84.62 875 ALA A C 1
ATOM 7133 O O . ALA A 1 875 ? 0.802 9.009 20.969 1.00 84.62 875 ALA A O 1
ATOM 7134 N N . LYS A 1 876 ? -0.561 10.051 22.409 1.00 84.06 876 LYS A N 1
ATOM 7135 C CA . LYS A 1 876 ? 0.335 11.198 22.675 1.00 84.06 876 LYS A CA 1
ATOM 7136 C C . LYS A 1 876 ? 1.669 10.833 23.347 1.00 84.06 876 LYS A C 1
ATOM 7138 O O . LYS A 1 876 ? 2.558 11.676 23.406 1.00 84.06 876 LYS A O 1
ATOM 7143 N N . THR A 1 877 ? 1.808 9.627 23.904 1.00 87.19 877 THR A N 1
ATOM 7144 C CA . THR A 1 877 ? 3.071 9.144 24.498 1.00 87.19 877 THR A CA 1
ATOM 7145 C C . THR A 1 877 ? 3.953 8.381 23.510 1.00 87.19 877 THR A C 1
ATOM 7147 O O . THR A 1 877 ? 5.136 8.188 23.792 1.00 87.19 877 THR A O 1
ATOM 7150 N N . ILE A 1 878 ? 3.411 7.997 22.349 1.00 85.50 878 ILE A N 1
ATOM 7151 C CA . ILE A 1 878 ? 4.154 7.336 21.274 1.00 85.50 878 ILE A CA 1
ATOM 7152 C C . ILE A 1 878 ? 5.068 8.363 20.607 1.00 85.50 878 ILE A C 1
ATOM 7154 O O . ILE A 1 878 ? 4.625 9.426 20.168 1.00 85.50 878 ILE A O 1
ATOM 7158 N N . LYS A 1 879 ? 6.362 8.048 20.531 1.00 78.75 879 LYS A N 1
ATOM 7159 C CA . LYS A 1 879 ? 7.367 8.958 19.977 1.00 78.75 879 LYS A CA 1
ATOM 7160 C C . LYS A 1 879 ? 7.446 8.807 18.460 1.00 78.75 879 LYS A C 1
ATOM 7162 O O . LYS A 1 879 ? 8.029 7.853 17.960 1.00 78.75 879 LYS A O 1
ATOM 7167 N N . ARG A 1 880 ? 6.918 9.797 17.741 1.00 79.81 880 ARG A N 1
ATOM 7168 C CA . ARG A 1 880 ? 7.147 10.016 16.304 1.00 79.81 880 ARG A CA 1
ATOM 7169 C C . ARG A 1 880 ? 7.349 11.517 16.029 1.00 79.81 880 ARG A C 1
ATOM 7171 O O . ARG A 1 880 ? 6.759 12.327 16.743 1.00 79.81 880 ARG A O 1
ATOM 7178 N N . PRO A 1 881 ? 8.159 11.911 15.029 1.00 75.88 881 PRO A N 1
ATOM 7179 C CA . PRO A 1 881 ? 8.511 13.314 14.766 1.00 75.88 881 PRO A CA 1
ATOM 7180 C C . PRO A 1 881 ? 7.409 14.131 14.057 1.00 75.88 881 PRO A C 1
ATOM 7182 O O . PRO A 1 881 ? 7.642 15.266 13.657 1.00 75.88 881 PRO A O 1
ATOM 7185 N N . PHE A 1 882 ? 6.208 13.574 13.890 1.00 82.06 882 PHE A N 1
ATOM 7186 C CA . PHE A 1 882 ? 5.052 14.223 13.269 1.00 82.06 882 PHE A CA 1
ATOM 7187 C C . PHE A 1 882 ? 3.747 13.708 13.886 1.00 82.06 882 PHE A C 1
ATOM 7189 O O . PHE A 1 882 ? 3.687 12.606 14.433 1.00 82.06 882 PHE A O 1
ATOM 7196 N N . SER A 1 883 ? 2.671 14.482 13.752 1.00 82.56 883 SER A N 1
ATOM 7197 C CA . SER A 1 883 ? 1.307 13.962 13.916 1.00 82.56 883 SER A CA 1
ATOM 7198 C C . SER A 1 883 ? 0.763 13.466 12.573 1.00 82.56 883 SER A C 1
ATOM 7200 O O . SER A 1 883 ? 1.328 13.761 11.522 1.00 82.56 883 SER A O 1
ATOM 7202 N N . VAL A 1 884 ? -0.328 12.701 12.588 1.00 87.38 884 VAL A N 1
ATOM 7203 C CA . VAL A 1 884 ? -1.002 12.238 11.364 1.00 87.38 884 VAL A CA 1
ATOM 7204 C C . VAL A 1 884 ? -2.457 12.687 11.359 1.00 87.38 884 VAL A C 1
ATOM 7206 O O . VAL A 1 884 ? -3.100 12.716 12.408 1.00 87.38 884 VAL A O 1
ATOM 7209 N N . TYR A 1 885 ? -2.972 13.016 10.179 1.00 86.31 885 TYR A N 1
ATOM 7210 C CA . TYR A 1 885 ? -4.373 13.348 9.941 1.00 86.31 885 TYR A CA 1
ATOM 7211 C C . TYR A 1 885 ? -4.920 12.450 8.831 1.00 86.31 885 TYR A C 1
ATOM 7213 O O . TYR A 1 885 ? -4.261 12.259 7.813 1.00 86.31 885 TYR A O 1
ATOM 7221 N N . PHE A 1 886 ? -6.109 11.879 9.022 1.00 91.31 886 PHE A N 1
ATOM 7222 C CA . PHE A 1 886 ? -6.791 11.113 7.979 1.00 91.31 886 PHE A CA 1
ATOM 7223 C C . PHE A 1 886 ? -7.791 12.005 7.255 1.00 91.31 886 PHE A C 1
ATOM 7225 O O . PHE A 1 886 ? -8.778 12.437 7.852 1.00 91.31 886 PHE A O 1
ATOM 7232 N N . ASN A 1 887 ? -7.555 12.222 5.966 1.00 87.69 887 ASN A N 1
ATOM 7233 C CA . ASN A 1 887 ? -8.449 12.969 5.101 1.00 87.69 887 ASN A CA 1
ATOM 7234 C C . ASN A 1 887 ? -9.494 12.006 4.496 1.00 87.69 887 ASN A C 1
ATOM 7236 O O . ASN A 1 887 ? -9.140 11.132 3.693 1.00 87.69 887 ASN A O 1
ATOM 7240 N N . PRO A 1 888 ? -10.784 12.112 4.873 1.00 85.94 888 PRO A N 1
ATOM 7241 C CA . PRO A 1 888 ? -11.808 11.163 4.446 1.00 85.94 888 PRO A CA 1
ATOM 7242 C C . PRO A 1 888 ? -12.221 11.335 2.979 1.00 85.94 888 PRO A C 1
ATOM 7244 O O . PRO A 1 888 ? -12.780 10.400 2.409 1.00 85.94 888 PRO A O 1
ATOM 7247 N N . TYR A 1 889 ? -11.952 12.495 2.367 1.00 83.69 889 TYR A N 1
ATOM 7248 C CA . TYR A 1 889 ? -12.331 12.792 0.983 1.00 83.69 889 TYR A CA 1
ATOM 7249 C C . TYR A 1 889 ? -11.355 12.169 -0.019 1.00 83.69 889 TYR A C 1
ATOM 7251 O O . TYR A 1 889 ? -11.773 11.558 -1.000 1.00 83.69 889 TYR A O 1
ATOM 7259 N N . THR A 1 890 ? -10.052 12.282 0.247 1.00 84.38 890 THR A N 1
ATOM 7260 C CA . THR A 1 890 ? -8.979 11.673 -0.559 1.00 84.38 890 THR A CA 1
ATOM 7261 C C . THR A 1 890 ? -8.654 10.236 -0.143 1.00 84.38 890 THR A C 1
ATOM 7263 O O . THR A 1 890 ? -7.952 9.531 -0.867 1.00 84.38 890 THR A O 1
ATOM 7266 N N . GLN A 1 891 ? -9.144 9.799 1.024 1.00 87.56 891 GLN A N 1
ATOM 7267 C CA . GLN A 1 891 ? -8.818 8.520 1.664 1.00 87.56 891 GLN A CA 1
ATOM 7268 C C . GLN A 1 891 ? -7.299 8.323 1.856 1.00 87.56 891 GLN A C 1
ATOM 7270 O O . GLN A 1 891 ? -6.756 7.231 1.653 1.00 87.56 891 GLN A O 1
ATOM 7275 N N . SER A 1 892 ? -6.615 9.403 2.248 1.00 88.38 892 SER A N 1
ATOM 7276 C CA . SER A 1 892 ? -5.166 9.462 2.473 1.00 88.38 892 SER A CA 1
ATOM 7277 C C . SER A 1 892 ? -4.816 9.913 3.889 1.00 88.38 892 SER A C 1
ATOM 7279 O O . SER A 1 892 ? -5.604 10.584 4.556 1.00 88.38 892 SER A O 1
ATOM 7281 N N . VAL A 1 893 ? -3.603 9.585 4.332 1.00 87.25 893 VAL A N 1
ATOM 7282 C CA . VAL A 1 893 ? -3.024 10.101 5.575 1.00 87.25 893 VAL A CA 1
ATOM 7283 C C . VAL A 1 893 ? -2.004 11.192 5.271 1.00 87.25 893 VAL A C 1
ATOM 7285 O O . VAL A 1 893 ? -1.008 10.975 4.579 1.00 87.25 893 VAL A O 1
ATOM 7288 N N . GLU A 1 894 ? -2.249 12.367 5.836 1.00 81.12 894 GLU A N 1
ATOM 7289 C CA . GLU A 1 894 ? -1.385 13.538 5.772 1.00 81.12 894 GLU A CA 1
ATOM 7290 C C . GLU A 1 894 ? -0.478 13.589 7.010 1.00 81.12 894 GLU A C 1
ATOM 7292 O O . GLU A 1 894 ? -0.917 13.334 8.136 1.00 81.12 894 GLU A O 1
ATOM 7297 N N . MET A 1 895 ? 0.805 13.904 6.810 1.00 82.44 895 MET A N 1
ATOM 7298 C CA . MET A 1 895 ? 1.775 14.044 7.902 1.00 82.44 895 MET A CA 1
ATOM 7299 C C . MET A 1 895 ? 1.845 15.502 8.350 1.00 82.44 895 MET A C 1
ATOM 7301 O O . MET A 1 895 ? 2.331 16.360 7.614 1.00 82.44 895 MET A O 1
ATOM 7305 N N . LEU A 1 896 ? 1.409 15.764 9.577 1.00 78.56 896 LEU A N 1
ATOM 7306 C CA . LEU A 1 896 ? 1.473 17.073 10.213 1.00 78.56 896 LEU A CA 1
ATOM 7307 C C . LEU A 1 896 ? 2.839 17.232 10.889 1.00 78.56 896 LEU A C 1
ATOM 7309 O O . LEU A 1 896 ? 3.026 16.839 12.046 1.00 78.56 896 LEU A O 1
ATOM 7313 N N . LYS A 1 897 ? 3.801 17.754 10.123 1.00 74.75 897 LYS A N 1
ATOM 7314 C CA . LYS A 1 897 ? 5.214 17.926 10.518 1.00 74.75 897 LYS A CA 1
ATOM 7315 C C . LYS A 1 897 ? 5.685 19.386 10.527 1.00 74.75 897 LYS A C 1
ATOM 7317 O O . LYS A 1 897 ? 6.720 19.692 11.104 1.00 74.75 897 LYS A O 1
ATOM 7322 N N . ASP A 1 898 ? 4.946 20.274 9.866 1.00 63.69 898 ASP A N 1
ATOM 7323 C CA . ASP A 1 898 ? 5.304 21.679 9.660 1.00 63.69 898 ASP A CA 1
ATOM 7324 C C . ASP A 1 898 ? 4.058 22.582 9.649 1.00 63.69 898 ASP A C 1
ATOM 7326 O O . ASP A 1 898 ? 2.929 22.113 9.477 1.00 63.69 898 ASP A O 1
ATOM 7330 N N . THR A 1 899 ? 4.248 23.892 9.826 1.00 59.50 899 THR A N 1
ATOM 7331 C CA . THR A 1 899 ? 3.145 24.864 9.929 1.00 59.50 899 THR A CA 1
ATOM 7332 C C . THR A 1 899 ? 2.205 24.835 8.722 1.00 59.50 899 THR A C 1
ATOM 7334 O O . THR A 1 899 ? 1.003 25.000 8.897 1.00 59.50 899 THR A O 1
ATOM 7337 N N . ARG A 1 900 ? 2.717 24.569 7.513 1.00 59.41 900 ARG A N 1
ATOM 7338 C CA . ARG A 1 900 ? 1.924 24.551 6.274 1.00 59.41 900 ARG A CA 1
ATOM 7339 C C . ARG A 1 900 ? 1.031 23.312 6.193 1.00 59.41 900 ARG A C 1
ATOM 7341 O O . ARG A 1 900 ? -0.133 23.423 5.825 1.00 59.41 900 ARG A O 1
ATOM 7348 N N . SER A 1 901 ? 1.550 22.147 6.584 1.00 64.06 901 SER A N 1
ATOM 7349 C CA . SER A 1 901 ? 0.752 20.919 6.704 1.00 64.06 901 SER A CA 1
ATOM 7350 C C . SER A 1 901 ? -0.393 21.073 7.716 1.00 64.06 901 SER A C 1
ATOM 7352 O O . SER A 1 901 ? -1.502 20.607 7.469 1.00 64.06 901 SER A O 1
ATOM 7354 N N . ILE A 1 902 ? -0.158 21.798 8.816 1.00 66.00 902 ILE A N 1
ATOM 7355 C CA . ILE A 1 902 ? -1.183 22.114 9.821 1.00 66.00 902 ILE A CA 1
ATOM 7356 C C . ILE A 1 902 ? -2.186 23.148 9.285 1.00 66.00 902 ILE A C 1
ATOM 7358 O O . ILE A 1 902 ? -3.386 23.001 9.510 1.00 66.00 902 ILE A O 1
ATOM 7362 N N . GLU A 1 903 ? -1.723 24.172 8.560 1.00 63.53 903 GLU A N 1
ATOM 7363 C CA . GLU A 1 903 ? -2.582 25.224 8.007 1.00 63.53 903 GLU A CA 1
ATOM 7364 C C . GLU A 1 903 ? -3.650 24.658 7.061 1.00 63.53 903 GLU A C 1
ATOM 7366 O O . GLU A 1 903 ? -4.816 25.019 7.200 1.00 63.53 903 GLU A O 1
ATOM 7371 N N . ASN A 1 904 ? -3.288 23.721 6.174 1.00 66.38 904 ASN A N 1
ATOM 7372 C CA . ASN A 1 904 ? -4.239 23.046 5.281 1.00 66.38 904 ASN A CA 1
ATOM 7373 C C . ASN A 1 904 ? -5.421 22.436 6.063 1.00 66.38 904 ASN A C 1
ATOM 7375 O O . ASN A 1 904 ? -6.580 22.746 5.791 1.00 66.38 904 ASN A O 1
ATOM 7379 N N . VAL A 1 905 ? -5.136 21.639 7.101 1.00 67.31 905 VAL A N 1
ATOM 7380 C CA . VAL A 1 905 ? -6.172 20.996 7.932 1.00 67.31 905 VAL A CA 1
ATOM 7381 C C . VAL A 1 905 ? -6.996 22.027 8.716 1.00 67.31 905 VAL A C 1
ATOM 7383 O O . VAL A 1 905 ? -8.193 21.837 8.931 1.00 67.31 905 VAL A O 1
ATOM 7386 N N . VAL A 1 906 ? -6.401 23.155 9.116 1.00 68.19 906 VAL A N 1
ATOM 7387 C CA . VAL A 1 906 ? -7.131 24.270 9.747 1.00 68.19 906 VAL A CA 1
ATOM 7388 C C . VAL A 1 906 ? -8.058 24.984 8.751 1.00 68.19 906 VAL A C 1
ATOM 7390 O O . VAL A 1 906 ? -9.142 25.421 9.147 1.00 68.19 906 VAL A O 1
ATOM 7393 N N . GLN A 1 907 ? -7.689 25.079 7.470 1.00 65.75 907 GLN A N 1
ATOM 7394 C CA . GLN A 1 907 ? -8.562 25.616 6.420 1.00 65.75 907 GLN A CA 1
ATOM 7395 C C . GLN A 1 907 ? -9.766 24.690 6.160 1.00 65.75 907 GLN A C 1
ATOM 7397 O O . GLN A 1 907 ? -10.893 25.188 6.098 1.00 65.75 907 GLN A O 1
ATOM 7402 N N . ASP A 1 908 ? -9.568 23.368 6.131 1.00 66.75 908 ASP A N 1
ATOM 7403 C CA . ASP A 1 908 ? -10.660 22.385 6.016 1.00 66.75 908 ASP A CA 1
ATOM 7404 C C . ASP A 1 908 ? -11.611 22.442 7.226 1.00 66.75 908 ASP A C 1
ATOM 7406 O O . ASP A 1 908 ? -12.820 22.638 7.069 1.00 66.75 908 ASP A O 1
ATOM 7410 N N . LEU A 1 909 ? -11.074 22.384 8.454 1.00 66.81 909 LEU A N 1
ATOM 7411 C CA . LEU A 1 909 ? -11.861 22.477 9.695 1.00 66.81 909 LEU A CA 1
ATOM 7412 C C . LEU A 1 909 ? -12.665 23.783 9.797 1.00 66.81 909 LEU A C 1
ATOM 7414 O O . LEU A 1 909 ? -13.737 23.818 10.407 1.00 66.81 909 LEU A O 1
ATOM 7418 N N . ARG A 1 910 ? -12.182 24.872 9.190 1.00 64.25 910 ARG A N 1
ATOM 7419 C CA . ARG A 1 910 ? -12.913 26.142 9.123 1.00 64.25 910 ARG A CA 1
ATOM 7420 C C . ARG A 1 910 ? -14.172 26.044 8.252 1.00 64.25 910 ARG A C 1
ATOM 7422 O O . ARG A 1 910 ? -15.141 26.741 8.547 1.00 64.25 910 ARG A O 1
ATOM 7429 N N . SER A 1 911 ? -14.202 25.178 7.239 1.00 66.25 911 SER A N 1
ATOM 7430 C CA . SER A 1 911 ? -15.404 24.903 6.434 1.00 66.25 911 SER A CA 1
ATOM 7431 C C . SER A 1 911 ? -16.495 24.203 7.258 1.00 66.25 911 SER A C 1
ATOM 7433 O O . SER A 1 911 ? -17.655 24.631 7.271 1.00 66.25 911 SER A O 1
ATOM 7435 N N . ASP A 1 912 ? -16.109 23.198 8.048 1.00 68.12 912 ASP A N 1
ATOM 7436 C CA . ASP A 1 912 ? -17.015 22.505 8.973 1.00 68.12 912 ASP A CA 1
ATOM 7437 C C . ASP A 1 912 ? -17.544 23.456 10.059 1.00 68.12 912 ASP A C 1
ATOM 7439 O O . ASP A 1 912 ? -18.747 23.499 10.330 1.00 68.12 912 ASP A O 1
ATOM 7443 N N . LEU A 1 913 ? -16.674 24.293 10.639 1.00 62.03 913 LEU A N 1
ATOM 7444 C CA . LEU A 1 913 ? -17.073 25.305 11.622 1.00 62.03 913 LEU A CA 1
ATOM 7445 C C . LEU A 1 913 ? -18.031 26.350 11.032 1.00 62.03 913 LEU A C 1
ATOM 7447 O O . LEU A 1 913 ? -19.012 26.699 11.688 1.00 62.03 913 LEU A O 1
ATOM 7451 N N . ASN A 1 914 ? -17.813 26.808 9.793 1.00 67.69 914 ASN A N 1
ATOM 7452 C CA . ASN A 1 914 ? -18.772 27.672 9.096 1.00 67.69 914 ASN A CA 1
ATOM 7453 C C . ASN A 1 914 ? -20.137 26.977 8.965 1.00 67.69 914 ASN A C 1
ATOM 7455 O O . ASN A 1 914 ? -21.161 27.587 9.260 1.00 67.69 914 ASN A O 1
ATOM 7459 N N . THR A 1 915 ? -20.156 25.691 8.600 1.00 71.19 915 THR A N 1
ATOM 7460 C CA . THR A 1 915 ? -21.385 24.890 8.462 1.00 71.19 915 THR A CA 1
ATOM 7461 C C . THR A 1 915 ? -22.147 24.767 9.788 1.00 71.19 915 THR A C 1
ATOM 7463 O O . THR A 1 915 ? -23.376 24.887 9.812 1.00 71.19 915 THR A O 1
ATOM 7466 N N . VAL A 1 916 ? -21.439 24.608 10.913 1.00 68.06 916 VAL A N 1
ATOM 7467 C CA . VAL A 1 916 ? -22.032 24.626 12.264 1.00 68.06 916 VAL A CA 1
ATOM 7468 C C . VAL A 1 916 ? -22.584 26.012 12.620 1.00 68.06 916 VAL A C 1
ATOM 7470 O O . VAL A 1 916 ? -23.706 26.105 13.120 1.00 68.06 916 VAL A O 1
ATOM 7473 N N . CYS A 1 917 ? -21.861 27.096 12.324 1.00 60.12 917 CYS A N 1
ATOM 7474 C CA . CYS A 1 917 ? -22.343 28.470 12.527 1.00 60.12 917 CYS A CA 1
ATOM 7475 C C . CYS A 1 917 ? -23.618 28.761 11.719 1.00 60.12 917 CYS A C 1
ATOM 7477 O O . CYS A 1 917 ? -24.558 29.375 12.230 1.00 60.12 917 CYS A O 1
ATOM 7479 N N . ASP A 1 918 ? -23.681 28.271 10.483 1.00 70.69 918 ASP A N 1
ATOM 7480 C CA . ASP A 1 918 ? -24.843 28.357 9.603 1.00 70.69 918 ASP A CA 1
ATOM 7481 C C . ASP A 1 918 ? -26.044 27.580 10.161 1.00 70.69 918 ASP A C 1
ATOM 7483 O O . ASP A 1 918 ? -27.174 28.075 10.148 1.00 70.69 918 ASP A O 1
ATOM 7487 N N . ALA A 1 919 ? -25.810 26.369 10.676 1.00 70.69 919 ALA A N 1
ATOM 7488 C CA . ALA A 1 919 ? -26.837 25.545 11.308 1.00 70.69 919 ALA A CA 1
ATOM 7489 C C . ALA A 1 919 ? -27.390 26.205 12.583 1.00 70.69 919 ALA A C 1
ATOM 7491 O O . ALA A 1 919 ? -28.607 26.302 12.738 1.00 70.69 919 ALA A O 1
ATOM 7492 N N . LEU A 1 920 ? -26.519 26.735 13.449 1.00 61.31 920 LEU A N 1
ATOM 7493 C CA . LEU A 1 920 ? -26.911 27.479 14.651 1.00 61.31 920 LEU A CA 1
ATOM 7494 C C . LEU A 1 920 ? -27.688 28.759 14.304 1.00 61.31 920 LEU A C 1
ATOM 7496 O O . LEU A 1 920 ? -28.723 29.030 14.908 1.00 61.31 920 LEU A O 1
ATOM 7500 N N . SER A 1 921 ? -27.256 29.500 13.279 1.00 62.66 921 SER A N 1
ATOM 7501 C CA . SER A 1 921 ? -27.951 30.706 12.800 1.00 62.66 921 SER A CA 1
ATOM 7502 C C . SER A 1 921 ? -29.349 30.386 12.254 1.00 62.66 921 SER A C 1
ATOM 7504 O O . SER A 1 921 ? -30.307 31.118 12.510 1.00 62.66 921 SER A O 1
ATOM 7506 N N . LYS A 1 922 ? -29.498 29.256 11.547 1.00 71.00 922 LYS A N 1
ATOM 7507 C CA . LYS A 1 922 ? -30.801 28.738 11.096 1.00 71.00 922 LYS A CA 1
ATOM 7508 C C . LYS A 1 922 ? -31.660 28.294 12.288 1.00 71.00 922 LYS A C 1
ATOM 7510 O O . LYS A 1 922 ? -32.838 28.635 12.330 1.00 71.00 922 LYS A O 1
ATOM 7515 N N . MET A 1 923 ? -31.089 27.606 13.281 1.00 68.88 923 MET A N 1
ATOM 7516 C CA . MET A 1 923 ? -31.807 27.198 14.497 1.00 68.88 923 MET A CA 1
ATOM 7517 C C . MET A 1 923 ? -32.327 28.395 15.298 1.00 68.88 923 MET A C 1
ATOM 7519 O O . MET A 1 923 ? -33.513 28.415 15.610 1.00 68.88 923 MET A O 1
ATOM 7523 N N . ASN A 1 924 ? -31.504 29.416 15.558 1.00 59.44 924 ASN A N 1
ATOM 7524 C CA . ASN A 1 924 ? -31.933 30.666 16.200 1.00 59.44 924 ASN A CA 1
ATOM 7525 C C . ASN A 1 924 ? -33.132 31.284 15.447 1.00 59.44 924 ASN A C 1
ATOM 7527 O O . ASN A 1 924 ? -34.180 31.534 16.044 1.00 59.44 924 ASN A O 1
ATOM 7531 N N . LYS A 1 925 ? -33.033 31.398 14.113 1.00 62.22 925 LYS A N 1
ATOM 7532 C CA . LYS A 1 925 ? -34.072 31.992 13.252 1.00 62.22 925 LYS A CA 1
ATOM 7533 C C . LYS A 1 925 ? -35.391 31.202 13.182 1.00 62.22 925 LYS A C 1
ATOM 7535 O O . LYS A 1 925 ? -36.420 31.806 12.887 1.00 62.22 925 LYS A O 1
ATOM 7540 N N . TYR A 1 926 ? -35.384 29.890 13.442 1.00 56.69 926 TYR A N 1
ATOM 7541 C CA . TYR A 1 926 ? -36.586 29.036 13.404 1.00 56.69 926 TYR A CA 1
ATOM 7542 C C . TYR A 1 926 ? -37.127 28.609 14.780 1.00 56.69 926 TYR A C 1
ATOM 7544 O O . TYR A 1 926 ? -38.300 28.251 14.868 1.00 56.69 926 TYR A O 1
ATOM 7552 N N . LEU A 1 927 ? -36.308 28.628 15.838 1.00 48.25 927 LEU A N 1
ATOM 7553 C CA . LEU A 1 927 ? -36.670 28.153 17.184 1.00 48.25 927 LEU A CA 1
ATOM 7554 C C . LEU A 1 927 ? -36.660 29.255 18.258 1.00 48.25 927 LEU A C 1
ATOM 7556 O O . LEU A 1 927 ? -37.201 29.028 19.337 1.00 48.25 927 LEU A O 1
ATOM 7560 N N . GLY A 1 928 ? -36.090 30.434 17.980 1.00 46.50 928 GLY A N 1
ATOM 7561 C CA . GLY A 1 928 ? -36.087 31.568 18.912 1.00 46.50 928 GLY A CA 1
ATOM 7562 C C . GLY A 1 928 ? -35.175 31.384 20.130 1.00 46.50 928 GLY A C 1
ATOM 7563 O O . GLY A 1 928 ? -35.572 31.747 21.237 1.00 46.50 928 GLY A O 1
ATOM 7564 N N . ILE A 1 929 ? -33.988 30.797 19.918 1.00 42.16 929 ILE A N 1
ATOM 7565 C CA . ILE A 1 929 ? -32.935 30.560 20.927 1.00 42.16 929 ILE A CA 1
ATOM 7566 C C . ILE A 1 929 ? -31.737 31.462 20.636 1.00 42.16 929 ILE A C 1
ATOM 7568 O O . ILE A 1 929 ? -31.082 31.201 19.601 1.00 42.16 929 ILE A O 1
#

Secondary structure (DSSP, 8-state):
-EEEEEEETTEEEEEEE--------TT-----SSS------------------------------------------------------PPP-EEEEGGGEEEEEEEEESEEEEEEEETT--BPPPEEETTS-HHHHHHHHTTTSEEEEETTEEEEEEEE-S-HHHHHHHHHHH-STTHHHHHHHTT-HHHHHHHHHTTTTTTTTS-----------------S-TTTTT-TT--------SS------PPPPPPPP-PPPPPPPHHHHHTTB-TTS-BS-HHHHHHHHSTTTTTTTTTTTTTTTTHHHHHHHHHHHHTTSSTTSTTS-STT-HHHHHHHHHHHHHHHHSTTT---TTHHHHHHHHHHHH--HHHHHHHHHHHHTTTHHHHSTT-HHHHHHHHHHHHHHTTT-HHHHHHHHHTT-TT-GGGHHHHHTTTTTTS-HHHHHHHHHHHHTT-S-TTHHHHHHHHHHHHHHHHHHHTT--HHHHHHHHHHTTTT--HHHHHHHHHHHHHHHHHHHTS--EEEEEEEEE-SS-TT-EEEEEEEE--HHHHHHHHHHHTTT-S----SS-GGGS-STTTTTS-TTPPP--SBGGGHHHHTT-EEESSSS--TTSGGGG-HHHHHHHHHHHHHHHH--TTSPPPP----HHHHHHHHHHHHHHHTTHHHHB-HHHHHHHHHHHHHS--BTTBPPPHHHHHHHHHHHTS-EEEEESSEEPHHHHHHHHHTTEEEEE-----TT-SS--SS--HHHIIIIIHHHHTSHHHHHHHHHHHHHHTT--HHHHHHHHHHHIIIIIT-EEEETTEEEE--HHHHH-TTHHHHHTSTTSEEEE--HHHHTTSPPPSSS--SEEEEES-HHHHHHHHHHHHTTS--SSEEEEETTTTEEEEE-SHHHHHHHHHHHHHHHHHHHHHHHHHHHHH--

Organism: Acipenser ruthenus (NCBI:txid7906)

Sequence (929 aa):
MAASAAGKDGELVVEYKPLEDGVDLSNMLYAGKDSSSVVEWTQSPTERTQKNAEHQHSYEAEWDMINTVSFKKKPYTNGEGTSNHVHERSKWAFFFNVIDLKTIKIKLEGWSHLVFCLKDETSLPALHFHQGGSDLFIDCLKKYVLINESLFDERVLIVSNYNKSLSQSFENLFDDTTFGLVQKFRKDPYTTTMGGFSKVTNYLFDAFRGADVEYQQRPAAEMADSLNEVIPGLEINHQEEPGFEVIKRIDLGTKPDVQRREPVSVEDWTKNMDTEGRIQNVHDLKQRIFNGEYMFFFCDSSKIVAGNCTVEFTKKDVNRTDRTNTFYEGPDNPGLILLHDILMTYCMYDFDLGYVQGMSDLLSPVLYVMENEVDAFWCFVSFMDQMHHNFEEQMQGMKTQLIQLSTLLRLLDLAFWNYLESQDSGFLYFCFRWLLIRFKREFSFQDVLRLWEVMWTGLPCQNFHLLVCCAILDSEKQKMMDEHYGFNEILKHINELSMKLDVEEVLRKAEAICFQIKNCKEKHVNLVHIESRKSKRRNSEVEIYADCDCSKKEFNELILVLKLHSSSITLNPPDSMWTEQEEEGGLDGVPWFPRKIAELDQCSHRVLMYGSELDADHPGFKDNVYRQRRKYFVDVAMNYKYGQPIPRVEYTEEEVKTWGTVFRELTKLYPTHACREYLKNLPLLMKHCGYREDNVPQLEDVSKFLKERSGFAVRPVAGYLSPRDFLAGLAYRVFNCTQYIRHGTDPLYTPEPDTCHELLGHMPLLADPKFAQFSQEIGLASLGASDEDVQKLATCYFFTIEFGLCKQEGQLRAYGAGLLSSIGELKHALSDKASVKQFDPRTTCNQECLITTFQDVYFVSESFEEAKDKMREFAKTIKRPFSVYFNPYTQSVEMLKDTRSIENVVQDLRSDLNTVCDALSKMNKYLGI